Protein 9EGA (pdb70)

Radius of gyration: 39.31 Å; Cα contacts (8 Å, |Δi|>4): 3148; chains: 2; bounding box: 64×73×137 Å

Secondary structure (DSSP, 8-state):
----S-B--TTSSTT-EEETTS-EEEEEE-STTPEEEEEETTEEEEEE--TTSEEEEEE----SEEEEEEEEESSSEEEEEEEEEEEEEEEEESHHHH-BGGGGTTTTHHHHHH--EEEEEEEEPPP---SSS--SSPPS--EEEESTTTGGGSBHHHHHHHHHHHHHH-S-EEEEEEE-TT--TGGGS-GGGGTT-HHHHHHHHHHT-HHHHHHHHHHHHHHPPPPPPP--HHHHSSS-TTSTT----S-EEEEESEEGGGTTEET--EEEEEEEEEEE-GGGSSS-EEEEE--EESEEEEEETTEEEEEE-SSSS--EEEE-TTSS-SEEEEEEEEEEE-SS--EE-SSS-EEEEETTEEEE--EEEEEEEEEEPPP---S------GGGSTTHHHHHHTGGGTTS--SEEEEE--GGGGGGTTTHHHHHHHHHHHHHHHTT-TT--EEEEPP--BS-B-SS----HHHHHHHHHHHGGGSTTEEEE--TTS-BTTBSS-S--HHHHHHHHHHHHHHTS--TT---S--EEEEEEEETTEEEEEEE--TT-EEETTSS---SEEEE-TT---EE-EEEEETTEEEEE-TT-SS--EEEES-SSS-S---EEETTS-BPPPEES--/--S-B--TTSSTT-EEESSS-EEEEEE-STT-EEEEEETTEEEEEE--TTSEEEEEE----SEEEEEEEEESSSEEEEEEEEEEEEEEEEESHHHH-BGGGGTTTTHHHHHH--EEEEEEEEPPP---SSS--SSPPS--EEEESTTTGGGSBHHHHHHHHHHHHHH-S-EEEEEEE-TT--TGGGS-HHHHTT-HHHHHHHHHHH-HHHHHHHHHHHHHH------HHHHSSS-TTSTT----S-EEEEESEEGGGTTBTT--EEEEEEEEEEE-GGGSSS-EEEEE--EESEEEEEETTEEEEEE-SSSS--EEEE-TTSS-SEEEEEEEEEEESSS--EE-SSS-EEEEETTEEEE--EEEEEEEEEEPPP-------PPPGGGSTTHHHHHHTGGGTTS--SEEEEE--GGGGGGTTTHHHHHHHHHHHHHHHTT-TT--EEEE----BS-EESS----HHHHHHHHHHHGGGSTTEEEE--TTT-BTTBSS-S--HHHHHHHHHHHHHHTS--TT---S--EEEEEEEETTEEEEEEE--TT-EEETTSS---SEEEE-TT---EE-EEEE-SSEEEEE-TT-SS--EEEES-SSS-S---EEETT-PBPPPEES--

Sequence (1249 aa):
GSHMQIRLPHIICDSMILQRDVPLKIWGWASPGEQIVLQFNGKKWSTKTGADEKWLINLPAMKAGGPYTMEFSGKNKVVLKDILFGDVWLCTGQSNMVHQLKVHNITYAQDIASANYPQIRQFWVPTTTNLKGPSEDLPKSSWKPATKEGINDFSAVAYFFARKIYQEQKIPIGIINSSVGGTTIEAWTGEDGLKDLEEVRKIIERNKDSAAVNKINKLADASQSPPATSADKGMLEAIKWFDLQYQPKGWRKFYVPGYWEDQGMRDLDGVVWFRKEIEIPAAMVAVPAFIQMGRIVDADRFYINGTLIGSTGYQYPQRRYTVPAGILKPGKNILVIRVENSNGKGGFVPDKPYSLQANQQSIDLKGEWQYKVGEAYRPAFRGGPFRIQEQAQPTALYNAMIAPVVQYGIKGVLWYQGESNVGNALTYKKLLPALIQNWRAQFKRRDLPFYYVQLPNYGDMRYQPGESAWAMLREAALETLKVPNTGMAVTIDLGEWNDIHPDDKKDVGERLALIAKRLSYGEKNLVYSGPIYKSSTIEGNKIIVSFEHIGSGLKTRDGESSLSSQFEIAGADKKFVWAIAEIKGNQVIVHSPQITKPMYVRYAWADNPVNPNLYNIENLPASPFRTDRHMQIRLPHIICDSMILQRDVPLKIWGWASPGEQIVLQFNGKKWSTKTGADEKWLINLPAMKAGGPYTMEFSGKNNKVVLKDILFGDVWLCTGQSNMVHQLKVHNITYAQDIASANYPQIRQFWVPTTTNLKGPSEDLPKSSWKPATKEGINDFSAVAYFFARKIYQEQKIPIGIIINSSVGGTTIEAWTGEDGLKDLEEVRKIIERNKDSAAVNKINKLADASQATSADKGMLEAIKWFDLQYQPKGWRKFYYVPGYWEDQGMRDLDGVVWFRKEIEIPAAMVAVPAFIQMGRIVDADRRFYINGTLIGSTGYQYPQRRYTVPAGILKPGKNILVIRVENSNGKGGFVPDKPYSLQANQQSIDLKGEWQYKVGEAYRPAFRGGPFRIQEQAQPTALYNAMIAPVVQYGIKGVLWYQGESNVGNALTYKKLLPALLIQNWRAQFKRRDLPFYYVQLPNYGDMRYQPGESAWAMLREAALETLKVPNTGMAVTIDLGEWNDIHPDDKKDVGERLALIAKRLSYGEKNLVYSGPIYKSSTIEGNKIIVSFEHIGSGLKTRDGESLSSQFEIAGADKKFVWAIAEIKGNQVIVHSPQITKPMYVRYAWADNPVNPNLYNIENLPASPFRTDR

InterPro domains:
  IPR005181 Sialate O-acetylesterase domain [PF03629] (106-227)
  IPR005181 Sialate O-acetylesterase domain [PF03629] (406-532)
  IPR008979 Galactose-binding-like domain superfamily [SSF49785] (258-372)
  IPR036514 SGNH hydrolase superfamily [G3DSA:3.40.50.1110] (105-293)
  IPR036514 SGNH hydrolase superfamily [G3DSA:3.40.50.1110] (377-537)
  IPR039329 Sialate O-acetylesterase [PTHR22901] (7-643)

Organism: NCBI:txid1843235

Foldseek 3Di:
DAAAAWDFFQQPAAQHAFAADAWAKGKTFHHAQWWKWKDWDNDIWIDGQHNVRMDITIDDGHHWDDDIKIWIDTPHIDIYTNYTYFFEAEEEAADLQQAFVLLLCVVCVVVLQPFDFQLEWEWEFPFFWDLQFADQHTPHTDIGGRDNVCRRRHRLLQVLLLVLCCVVVVGRYYYYYQYYHLFDLQQQFHLVLCCPPPVQNVLSVQSNPVVSQVVLAVQQVVPPDDDDDAQFCLPPPPHHPLALPDDDDPKDKDWPPDFVCVVPDNPFAFKKKKKDKDADAPLQAQFKKKWWQFFWAAKKFKDKSSHGQDIDGGGARGDITIGGHPRDDGTIMMIMMIGGHHDDTTGGFPPGAGWMDGNNDIDGRGTIIIMDGRDTDDDDDDPDDHRDDRSHRGNTSNNHRPLNCLSGDHQAYEYEYCPNPLVVLLCLLSSVLSRVCRSCVSSVNNQHAYEYEQQEFEADDDDWDDAASSLSNSVSVLNSPVRPRYYYAYHPPQADHRHSNGSPSSVSSVLSSLVCCVRVVPPPLGQRAWWEWDDWDDDFQKIKTATPSQRVHKDFQVNDFAFQKWWEQPVPRIGTWGWDDDGRIIITGDPVHGHTDKMWGPRYSRYPGRGIGHPVRGGYRTDMPDD/DAAWAFFQQPAAQHAFEADAKAKGKTFHAAQWWKWKDWPNDIWIDTQHNVRMTMTIDDGHHWDDDIKIWIDTVDIDIYTNYTYHFEAEEEAADLQQAFVLLLCVVCVVVLQPFDFQLAWEWEFPFFWDLQFADQHTDHTDIGGSDNVCRRRHRLLQVLLLVVCCVPVVGRYYYYRQYYHLFDLQQQFHLVLCCPVPVQNVLSVQSSVVVSLVVLAVCLVPPFDDAQFCQVPPPQHPLALPDDDDPWDKDWPPDFVCVVPDPPFAFKKKKKDKDADAPLQAQFKKKWWQAFWAQKKFKDKNSHTFDIDGGGARGDITIGGHPRDDGTIMMIMMMGGHHDDTTGGFPPGAGWMDGNRDIDGPGTIIIMDGRDGDDDDDDPTVHRDDRSHGGNTSNNHRPLNCLSGDHQAYEYEYCPSPLVVLQCLLSSVLSRVCRSCVSSVNNQHAYEYEQQEFEADEDDWDDAASSLSNNVSVLNCVVRPRYYYAYHPPQADHRHSNGSPSSSSSVLSSLVCCVRVVPPPLGQNAWWRWDDWDDDFQKIKTATDSLRVHKDFQVNDFAFQKWWAAPVPRIGTWGWDGDTRIIITGHPVHRHTDKMWGPRYSRYPGRTIGHPVGGGYRTDMPDD

Structure (mmCIF, N/CA/C/O backbone):
data_9EGA
#
_entry.id   9EGA
#
_cell.length_a   56.134
_cell.length_b   125.135
_cell.length_c   108.688
_cell.angle_alpha   90.00
_cell.angle_beta   104.71
_cell.angle_gamma   90.00
#
_symmetry.space_group_name_H-M   'P 1 21 1'
#
loop_
_entity.id
_entity.type
_entity.pdbx_description
1 polymer 'Sialate O-acetylesterase'
2 non-polymer 'TRIETHYLENE GLYCOL'
3 non-polymer 'MAGNESIUM ION'
4 non-polymer 'phenylmethanesulfonic acid'
5 water water
#
loop_
_atom_site.group_PDB
_atom_site.id
_atom_site.type_symbol
_atom_site.label_atom_id
_atom_site.label_alt_id
_atom_site.label_comp_id
_atom_site.label_asym_id
_atom_site.label_entity_id
_atom_site.label_seq_id
_atom_site.pdbx_PDB_ins_code
_atom_site.Cartn_x
_atom_site.Cartn_y
_atom_site.Cartn_z
_atom_site.occupancy
_atom_site.B_iso_or_equiv
_atom_site.auth_seq_id
_atom_site.auth_comp_id
_atom_site.auth_asym_id
_atom_site.auth_atom_id
_atom_site.pdbx_PDB_model_num
ATOM 1 N N . GLY A 1 18 ? -7.970 -37.842 -11.303 1.00 55.82 20 GLY A N 1
ATOM 2 C CA . GLY A 1 18 ? -8.632 -36.751 -11.994 1.00 64.07 20 GLY A CA 1
ATOM 3 C C . GLY A 1 18 ? -8.576 -36.888 -13.501 1.00 37.96 20 GLY A C 1
ATOM 4 O O . GLY A 1 18 ? -8.384 -35.902 -14.218 1.00 30.76 20 GLY A O 1
ATOM 5 N N . SER A 1 19 ? -8.719 -38.121 -13.984 1.00 33.14 21 SER A N 1
ATOM 6 C CA . SER A 1 19 ? -8.787 -38.368 -15.417 1.00 29.59 21 SER A CA 1
ATOM 7 C C . SER A 1 19 ? -10.194 -38.069 -15.904 1.00 27.13 21 SER A C 1
ATOM 8 O O . SER A 1 19 ? -11.169 -38.636 -15.404 1.00 26.93 21 SER A O 1
ATOM 11 N N . HIS A 1 20 ? -10.295 -37.179 -16.877 1.00 22.00 22 HIS A N 1
ATOM 12 C CA . HIS A 1 20 ? -11.572 -36.838 -17.469 1.00 18.69 22 HIS A CA 1
ATOM 13 C C . HIS A 1 20 ? -11.869 -37.807 -18.600 1.00 18.83 22 HIS A C 1
ATOM 14 O O . HIS A 1 20 ? -11.052 -37.986 -19.506 1.00 20.73 22 HIS A O 1
ATOM 21 N N . MET A 1 21 ? -13.026 -38.453 -18.518 1.00 20.02 23 MET A N 1
ATOM 22 C CA . MET A 1 21 ? -13.466 -39.413 -19.511 1.00 22.18 23 MET A CA 1
ATOM 23 C C . MET A 1 21 ? -14.555 -38.853 -20.407 1.00 20.17 23 MET A C 1
ATOM 24 O O . MET A 1 21 ? -14.967 -39.532 -21.352 1.00 20.60 23 MET A O 1
ATOM 29 N N . GLN A 1 22 ? -15.030 -37.646 -20.129 1.00 17.89 24 GLN A N 1
ATOM 30 C CA . GLN A 1 22 ? -16.122 -37.011 -20.853 1.00 17.46 24 GLN A CA 1
ATOM 31 C C . GLN A 1 22 ? -16.115 -35.535 -20.470 1.00 16.14 24 GLN A C 1
ATOM 32 O O . GLN A 1 22 ? -15.327 -35.101 -19.625 1.00 16.49 24 GLN A O 1
ATOM 38 N N . ILE A 1 23 ? -17.020 -34.769 -21.084 1.00 17.31 25 ILE A N 1
ATOM 39 C CA . ILE A 1 23 ? -17.110 -33.339 -20.808 1.00 18.67 25 ILE A CA 1
ATOM 40 C C . ILE A 1 23 ? -17.395 -33.101 -19.332 1.00 17.70 25 ILE A C 1
ATOM 41 O O . ILE A 1 23 ? -18.278 -33.732 -18.738 1.00 18.07 25 ILE A O 1
ATOM 46 N N . ARG A 1 24 ? -16.646 -32.175 -18.739 1.00 15.83 26 ARG A N 1
ATOM 47 C CA . ARG A 1 24 ? -16.904 -31.646 -17.409 1.00 15.96 26 ARG A CA 1
ATOM 48 C C . ARG A 1 24 ? -16.872 -30.133 -17.528 1.00 15.67 26 ARG A C 1
ATOM 49 O O . ARG A 1 24 ? -15.952 -29.579 -18.135 1.00 15.44 26 ARG A O 1
ATOM 57 N N . LEU A 1 25 ? -17.887 -29.470 -16.981 1.00 16.78 27 LEU A N 1
ATOM 58 C CA . LEU A 1 25 ? -17.879 -28.013 -16.974 1.00 16.55 27 LEU A CA 1
ATOM 59 C C . LEU A 1 25 ? -17.459 -27.487 -15.605 1.00 15.21 27 LEU A C 1
ATOM 60 O O . LEU A 1 25 ? -17.702 -28.133 -14.581 1.00 16.05 27 LEU A O 1
ATOM 65 N N . PRO A 1 26 ? -16.826 -26.314 -15.557 1.00 14.69 28 PRO A N 1
ATOM 66 C CA . PRO A 1 26 ? -16.552 -25.682 -14.264 1.00 15.52 28 PRO A CA 1
ATOM 67 C C . PRO A 1 26 ? -17.858 -25.442 -13.528 1.00 15.99 28 PRO A C 1
ATOM 68 O O . PRO A 1 26 ? -18.908 -25.227 -14.138 1.00 15.74 28 PRO A O 1
ATOM 72 N N . HIS A 1 27 ? -17.780 -25.468 -12.196 1.00 14.42 29 HIS A N 1
ATOM 73 C CA . HIS A 1 27 ? -18.993 -25.369 -11.392 1.00 14.60 29 HIS A CA 1
ATOM 74 C C . HIS A 1 27 ? -19.691 -24.029 -11.559 1.00 14.73 29 HIS A C 1
ATOM 75 O O . HIS A 1 27 ? -20.909 -23.945 -11.386 1.00 16.52 29 HIS A O 1
ATOM 82 N N . ILE A 1 28 ? -18.956 -22.976 -11.908 1.00 12.64 30 ILE A N 1
ATOM 83 C CA . ILE A 1 28 ? -19.618 -21.695 -12.107 1.00 14.27 30 ILE A CA 1
ATOM 84 C C . ILE A 1 28 ? -20.381 -21.628 -13.426 1.00 16.27 30 ILE A C 1
ATOM 85 O O . ILE A 1 28 ? -21.305 -20.818 -13.556 1.00 15.05 30 ILE A O 1
ATOM 90 N N . ILE A 1 29 ? -20.034 -22.462 -14.403 1.00 14.67 31 ILE A N 1
ATOM 91 C CA . ILE A 1 29 ? -20.745 -22.516 -15.678 1.00 14.07 31 ILE A CA 1
ATOM 92 C C . ILE A 1 29 ? -21.821 -23.589 -15.540 1.00 14.33 31 ILE A C 1
ATOM 93 O O . ILE A 1 29 ? -21.556 -24.780 -15.726 1.00 17.12 31 ILE A O 1
ATOM 98 N N . CYS A 1 30 ? -23.041 -23.162 -15.204 1.00 13.61 32 CYS A N 1
ATOM 99 C CA . CYS A 1 30 ? -24.141 -24.076 -14.922 1.00 13.53 32 CYS A CA 1
ATOM 100 C C . CYS A 1 30 ? -25.467 -23.374 -15.204 1.00 14.58 32 CYS A C 1
ATOM 101 O O . CYS A 1 30 ? -25.503 -22.239 -15.682 1.00 15.78 32 CYS A O 1
ATOM 104 N N . ASP A 1 31 ? -26.565 -24.072 -14.919 1.00 14.43 33 ASP A N 1
ATOM 105 C CA . ASP A 1 31 ? -27.892 -23.515 -15.146 1.00 16.11 33 ASP A CA 1
ATOM 106 C C . ASP A 1 31 ? -28.026 -22.158 -14.479 1.00 13.71 33 ASP A C 1
ATOM 107 O O . ASP A 1 31 ? -27.508 -21.929 -13.387 1.00 14.50 33 ASP A O 1
ATOM 112 N N . SER A 1 32 ? -28.736 -21.259 -15.146 1.00 14.90 34 SER A N 1
ATOM 113 C CA . SER A 1 32 ? -29.137 -19.968 -14.604 1.00 13.95 34 SER A CA 1
ATOM 114 C C . SER A 1 32 ? -27.989 -18.985 -14.428 1.00 12.23 34 SER A C 1
ATOM 115 O O . SER A 1 32 ? -28.197 -17.931 -13.826 1.00 13.81 34 SER A O 1
ATOM 118 N N . MET A 1 33 ? -26.794 -19.273 -14.945 1.00 12.39 35 MET A N 1
ATOM 119 C CA . MET A 1 33 ? -25.685 -18.358 -14.723 1.00 11.70 35 MET A CA 1
ATOM 120 C C . MET A 1 33 ? -26.000 -17.010 -15.356 1.00 12.30 35 MET A C 1
ATOM 121 O O . MET A 1 33 ? -26.731 -16.917 -16.347 1.00 13.31 35 MET A O 1
ATOM 126 N N . ILE A 1 34 ? -25.418 -15.963 -14.790 1.00 11.37 36 ILE A N 1
ATOM 127 C CA . ILE A 1 34 ? -25.312 -14.671 -15.449 1.00 12.77 36 ILE A CA 1
ATOM 128 C C . ILE A 1 34 ? -23.880 -14.530 -15.946 1.00 12.02 36 ILE A C 1
ATOM 129 O O . ILE A 1 34 ? -22.934 -14.538 -15.150 1.00 13.06 36 ILE A O 1
ATOM 134 N N . LEU A 1 35 ? -23.714 -14.457 -17.259 1.00 11.76 37 LEU A N 1
ATOM 135 C CA . LEU A 1 35 ? -22.416 -14.212 -17.862 1.00 11.39 37 LEU A CA 1
ATOM 136 C C . LEU A 1 35 ? -22.248 -12.719 -18.100 1.00 11.84 37 LEU A C 1
ATOM 137 O O . LEU A 1 35 ? -23.225 -11.986 -18.258 1.00 12.89 37 LEU A O 1
ATOM 142 N N . GLN A 1 36 ? -20.996 -12.275 -18.130 1.00 11.91 38 GLN A N 1
ATOM 143 C CA . GLN A 1 36 ? -20.710 -10.854 -18.283 1.00 12.65 38 GLN A CA 1
ATOM 144 C C . GLN A 1 36 ? -21.039 -10.389 -19.697 1.00 13.59 38 GLN A C 1
ATOM 145 O O . GLN A 1 36 ? -20.591 -10.982 -20.681 1.00 14.38 38 GLN A O 1
ATOM 151 N N . ARG A 1 37 ? -21.823 -9.324 -19.791 1.00 12.96 39 ARG A N 1
ATOM 152 C CA . ARG A 1 37 ? -22.177 -8.745 -21.070 1.00 14.36 39 ARG A CA 1
ATOM 153 C C . ARG A 1 37 ? -21.032 -7.888 -21.600 1.00 15.12 39 ARG A C 1
ATOM 154 O O . ARG A 1 37 ? -20.165 -7.433 -20.855 1.00 15.47 39 ARG A O 1
ATOM 162 N N . ASP A 1 38 ? -21.037 -7.682 -22.915 1.00 15.71 40 ASP A N 1
ATOM 163 C CA . ASP A 1 38 ? -20.222 -6.675 -23.589 1.00 17.62 40 ASP A CA 1
ATOM 164 C C . ASP A 1 38 ? -18.725 -6.948 -23.529 1.00 18.13 40 ASP A C 1
ATOM 165 O O . ASP A 1 38 ? -17.923 -6.019 -23.638 1.00 20.19 40 ASP A O 1
ATOM 170 N N . VAL A 1 39 ? -18.321 -8.204 -23.364 1.00 17.63 41 VAL A N 1
ATOM 171 C CA . VAL A 1 39 ? -16.907 -8.577 -23.421 1.00 18.57 41 VAL A CA 1
ATOM 172 C C . VAL A 1 39 ? -16.777 -9.901 -24.146 1.00 19.02 41 VAL A C 1
ATOM 173 O O . VAL A 1 39 ? -17.694 -10.732 -24.132 1.00 17.22 41 VAL A O 1
ATOM 177 N N . PRO A 1 40 ? -15.644 -10.120 -24.813 1.00 19.53 42 PRO A N 1
ATOM 178 C CA . PRO A 1 40 ? -15.343 -11.464 -25.318 1.00 18.17 42 PRO A CA 1
ATOM 179 C C . PRO A 1 40 ? -15.428 -12.456 -24.172 1.00 19.44 42 PRO A C 1
ATOM 180 O O . PRO A 1 40 ? -14.941 -12.202 -23.070 1.00 18.55 42 PRO A O 1
ATOM 184 N N . LEU A 1 41 ? -16.076 -13.581 -24.420 1.00 17.56 43 LEU A N 1
ATOM 185 C CA . LEU A 1 41 ? -16.326 -14.558 -23.375 1.00 19.53 43 LEU A CA 1
ATOM 186 C C . LEU A 1 41 ? -15.522 -15.827 -23.612 1.00 20.41 43 LEU A C 1
ATOM 187 O O . LEU A 1 41 ? -15.299 -16.234 -24.755 1.00 20.34 43 LEU A O 1
ATOM 192 N N . LYS A 1 42 ? -15.079 -16.435 -22.521 1.00 18.28 44 LYS A N 1
ATOM 193 C CA . LYS A 1 42 ? -14.444 -17.739 -22.546 1.00 17.96 44 LYS A CA 1
ATOM 194 C C . LYS A 1 42 ? -15.393 -18.739 -21.912 1.00 16.08 44 LYS A C 1
ATOM 195 O O . LYS A 1 42 ? -15.921 -18.491 -20.826 1.00 16.52 44 LYS A O 1
ATOM 201 N N . ILE A 1 43 ? -15.619 -19.852 -22.601 1.00 14.11 45 ILE A N 1
ATOM 202 C CA . ILE A 1 43 ? -16.327 -21.006 -22.068 1.00 14.75 45 ILE A CA 1
ATOM 203 C C . ILE A 1 43 ? -15.304 -22.131 -22.087 1.00 14.30 45 ILE A C 1
ATOM 204 O O . ILE A 1 43 ? -14.853 -22.546 -23.161 1.00 16.43 45 ILE A O 1
ATOM 209 N N . TRP A 1 44 ? -14.897 -22.594 -20.910 1.00 15.60 46 TRP A N 1
ATOM 210 C CA . TRP A 1 44 ? -13.806 -23.553 -20.797 1.00 15.98 46 TRP A CA 1
ATOM 211 C C . TRP A 1 44 ? -14.270 -24.742 -19.974 1.00 13.82 46 TRP A C 1
ATOM 212 O O . TRP A 1 44 ? -15.284 -24.682 -19.283 1.00 13.94 46 TRP A O 1
ATOM 223 N N . GLY A 1 45 ? -13.518 -25.828 -20.062 1.00 13.62 47 GLY A N 1
ATOM 224 C CA . GLY A 1 45 ? -13.856 -27.018 -19.314 1.00 13.73 47 GLY A CA 1
ATOM 225 C C . GLY A 1 45 ? -12.817 -28.092 -19.524 1.00 13.05 47 GLY A C 1
ATOM 226 O O . GLY A 1 45 ? -11.705 -27.822 -19.976 1.00 13.74 47 GLY A O 1
ATOM 227 N N . TRP A 1 46 ? -13.203 -29.321 -19.194 1.00 13.66 48 TRP A N 1
ATOM 228 C CA . TRP A 1 46 ? -12.343 -30.483 -19.333 1.00 15.07 48 TRP A CA 1
ATOM 229 C C . TRP A 1 46 ? -13.081 -31.582 -20.086 1.00 14.47 48 TRP A C 1
ATOM 230 O O . TRP A 1 46 ? -14.308 -31.572 -20.200 1.00 14.18 48 TRP A O 1
ATOM 241 N N . ALA A 1 47 ? -12.311 -32.532 -20.602 1.00 14.86 49 ALA A N 1
ATOM 242 C CA . ALA A 1 47 ? -12.852 -33.704 -21.284 1.00 13.82 49 ALA A CA 1
ATOM 243 C C . ALA A 1 47 ? -11.697 -34.668 -21.515 1.00 15.13 49 ALA A C 1
ATOM 244 O O . ALA A 1 47 ? -10.552 -34.389 -21.151 1.00 14.91 49 ALA A O 1
ATOM 246 N N . SER A 1 48 ? -12.004 -35.811 -22.120 1.00 15.94 50 SER A N 1
ATOM 247 C CA . SER A 1 48 ? -10.961 -36.779 -22.409 1.00 15.79 50 SER A CA 1
ATOM 248 C C . SER A 1 48 ? -10.062 -36.235 -23.515 1.00 16.59 50 SER A C 1
ATOM 249 O O . SER A 1 48 ? -10.487 -35.390 -24.302 1.00 16.56 50 SER A O 1
ATOM 252 N N . PRO A 1 49 ? -8.804 -36.672 -23.571 1.00 16.45 51 PRO A N 1
ATOM 253 C CA . PRO A 1 49 ? -7.886 -36.130 -24.582 1.00 17.71 51 PRO A CA 1
ATOM 254 C C . PRO A 1 49 ? -8.436 -36.311 -25.992 1.00 17.56 51 PRO A C 1
ATOM 255 O O . PRO A 1 49 ? -8.936 -37.377 -26.353 1.00 16.88 51 PRO A O 1
ATOM 259 N N . GLY A 1 50 ? -8.357 -35.247 -26.783 1.00 17.44 52 GLY A N 1
ATOM 260 C CA . GLY A 1 50 ? -8.852 -35.264 -28.140 1.00 17.49 52 GLY A CA 1
ATOM 261 C C . GLY A 1 50 ? -10.353 -35.259 -28.286 1.00 17.20 52 GLY A C 1
ATOM 262 O O . GLY A 1 50 ? -10.841 -35.342 -29.413 1.00 18.10 52 GLY A O 1
ATOM 263 N N . GLU A 1 51 ? -11.109 -35.171 -27.197 1.00 17.04 53 GLU A N 1
ATOM 264 C CA . GLU A 1 51 ? -12.560 -35.223 -27.304 1.00 15.32 53 GLU A CA 1
ATOM 265 C C . GLU A 1 51 ? -13.074 -34.006 -28.062 1.00 14.82 53 GLU A C 1
ATOM 266 O O . GLU A 1 51 ? -12.690 -32.869 -27.773 1.00 14.55 53 GLU A O 1
ATOM 272 N N . GLN A 1 52 ? -13.936 -34.255 -29.044 1.00 17.03 54 GLN A N 1
ATOM 273 C CA . GLN A 1 52 ? -14.497 -33.210 -29.892 1.00 16.95 54 GLN A CA 1
ATOM 274 C C . GLN A 1 52 ? -15.732 -32.624 -29.220 1.00 16.41 54 GLN A C 1
ATOM 275 O O . GLN A 1 52 ? -16.717 -33.334 -28.997 1.00 18.05 54 GLN A O 1
ATOM 281 N N . ILE A 1 53 ? -15.673 -31.330 -28.912 1.00 16.18 55 ILE A N 1
ATOM 282 C CA . ILE A 1 53 ? -16.744 -30.608 -28.234 1.00 16.62 55 ILE A CA 1
ATOM 283 C C . ILE A 1 53 ? -17.500 -29.799 -29.275 1.00 17.33 55 ILE A C 1
ATOM 284 O O . ILE A 1 53 ? -16.890 -29.082 -30.074 1.00 17.50 55 ILE A O 1
ATOM 289 N N . VAL A 1 54 ? -18.823 -29.902 -29.264 1.00 15.78 56 VAL A N 1
ATOM 290 C CA . VAL A 1 54 ? -19.685 -29.031 -30.051 1.00 17.54 56 VAL A CA 1
ATOM 291 C C . VAL A 1 54 ? -20.618 -28.307 -29.098 1.00 18.03 56 VAL A C 1
ATOM 292 O O . VAL A 1 54 ? -21.277 -28.940 -28.267 1.00 16.19 56 VAL A O 1
ATOM 296 N N . LEU A 1 55 ? -20.671 -26.988 -29.221 1.00 16.36 57 LEU A N 1
ATOM 297 C CA . LEU A 1 55 ? -21.566 -26.147 -28.439 1.00 17.52 57 LEU A CA 1
ATOM 298 C C . LEU A 1 55 ? -22.615 -25.555 -29.370 1.00 19.10 57 LEU A C 1
ATOM 299 O O . LEU A 1 55 ? -22.274 -24.899 -30.357 1.00 19.18 57 LEU A O 1
ATOM 304 N N . GLN A 1 56 ? -23.882 -25.792 -29.062 1.00 18.18 58 GLN A N 1
ATOM 305 C CA . GLN A 1 56 ? -24.990 -25.165 -29.767 1.00 21.61 58 GLN A CA 1
ATOM 306 C C . GLN A 1 56 ? -25.427 -23.974 -28.923 1.00 17.81 58 GLN A C 1
ATOM 307 O O . GLN A 1 56 ? -25.847 -24.148 -27.778 1.00 17.19 58 GLN A O 1
ATOM 313 N N . PHE A 1 57 ? -25.308 -22.768 -29.479 1.00 17.25 59 PHE A N 1
ATOM 314 C CA . PHE A 1 57 ? -25.619 -21.559 -28.727 1.00 18.44 59 PHE A CA 1
ATOM 315 C C . PHE A 1 57 ? -25.911 -20.413 -29.690 1.00 18.09 59 PHE A C 1
ATOM 316 O O . PHE A 1 57 ? -25.173 -20.208 -30.656 1.00 18.06 59 PHE A O 1
ATOM 324 N N . ASN A 1 58 ? -26.992 -19.678 -29.425 1.00 17.48 60 ASN A N 1
ATOM 325 C CA . ASN A 1 58 ? -27.316 -18.443 -30.147 1.00 18.39 60 ASN A CA 1
ATOM 326 C C . ASN A 1 58 ? -27.454 -18.677 -31.651 1.00 21.81 60 ASN A C 1
ATOM 327 O O . ASN A 1 58 ? -26.970 -17.892 -32.467 1.00 21.91 60 ASN A O 1
ATOM 332 N N . GLY A 1 59 ? -28.119 -19.769 -32.019 1.00 25.29 61 GLY A N 1
ATOM 333 C CA . GLY A 1 59 ? -28.364 -20.065 -33.417 1.00 23.99 61 GLY A CA 1
ATOM 334 C C . GLY A 1 59 ? -27.155 -20.519 -34.194 1.00 23.91 61 GLY A C 1
ATOM 335 O O . GLY A 1 59 ? -27.186 -20.513 -35.425 1.00 23.33 61 GLY A O 1
ATOM 336 N N . LYS A 1 60 ? -26.090 -20.930 -33.513 1.00 22.04 62 LYS A N 1
ATOM 337 C CA . LYS A 1 60 ? -24.850 -21.276 -34.185 1.00 23.75 62 LYS A CA 1
ATOM 338 C C . LYS A 1 60 ? -24.214 -22.464 -33.467 1.00 22.91 62 LYS A C 1
ATOM 339 O O . LYS A 1 60 ? -24.547 -22.771 -32.322 1.00 22.56 62 LYS A O 1
ATOM 345 N N . LYS A 1 61 ? -23.317 -23.158 -34.165 1.00 25.52 63 LYS A N 1
ATOM 346 C CA . LYS A 1 61 ? -22.541 -24.248 -33.594 1.00 25.08 63 LYS A CA 1
ATOM 347 C C . LYS A 1 61 ? -21.074 -23.845 -33.497 1.00 25.86 63 LYS A C 1
ATOM 348 O O . LYS A 1 61 ? -20.526 -23.237 -34.421 1.00 25.44 63 LYS A O 1
ATOM 354 N N . TRP A 1 62 ? -20.449 -24.187 -32.370 1.00 21.22 64 TRP A N 1
ATOM 355 C CA . TRP A 1 62 ? -19.058 -23.860 -32.079 1.00 20.42 64 TRP A CA 1
ATOM 356 C C . TRP A 1 62 ? -18.337 -25.138 -31.681 1.00 19.21 64 TRP A C 1
ATOM 357 O O . TRP A 1 62 ? -18.829 -25.891 -30.837 1.00 22.60 64 TRP A O 1
ATOM 368 N N . SER A 1 63 ? -17.162 -25.364 -32.265 1.00 21.27 65 SER A N 1
ATOM 369 C CA . SER A 1 63 ? -16.435 -26.617 -32.115 1.00 21.37 65 SER A CA 1
ATOM 370 C C . SER A 1 63 ? -15.012 -26.356 -31.652 1.00 22.65 65 SER A C 1
ATOM 371 O O . SER A 1 63 ? -14.391 -25.362 -32.029 1.00 22.39 65 SER A O 1
ATOM 374 N N . THR A 1 64 ? -14.495 -27.280 -30.848 1.00 20.29 66 THR A N 1
ATOM 375 C CA . THR A 1 64 ? -13.086 -27.288 -30.493 1.00 16.86 66 THR A CA 1
ATOM 376 C C . THR A 1 64 ? -12.697 -28.710 -30.116 1.00 16.74 66 THR A C 1
ATOM 377 O O . THR A 1 64 ? -13.555 -29.549 -29.839 1.00 17.97 66 THR A O 1
ATOM 381 N N . LYS A 1 65 ? -11.395 -28.981 -30.127 1.00 17.11 67 LYS A N 1
ATOM 382 C CA . LYS A 1 65 ? -10.861 -30.288 -29.770 1.00 18.12 67 LYS A CA 1
ATOM 383 C C . LYS A 1 65 ? -10.116 -30.193 -28.445 1.00 17.83 67 LYS A C 1
ATOM 384 O O . LYS A 1 65 ? -9.251 -29.332 -28.275 1.00 18.65 67 LYS A O 1
ATOM 390 N N . THR A 1 66 ? -10.450 -31.082 -27.516 1.00 15.46 68 THR A N 1
ATOM 391 C CA . THR A 1 66 ? -9.803 -31.092 -26.215 1.00 13.16 68 THR A CA 1
ATOM 392 C C . THR A 1 66 ? -8.339 -31.470 -26.370 1.00 15.15 68 THR A C 1
ATOM 393 O O . THR A 1 66 ? -8.001 -32.414 -27.083 1.00 16.65 68 THR A O 1
ATOM 397 N N . GLY A 1 67 ? -7.464 -30.730 -25.698 1.00 14.99 69 GLY A N 1
ATOM 398 C CA . GLY A 1 67 ? -6.045 -30.992 -25.792 1.00 17.00 69 GLY A CA 1
ATOM 399 C C . GLY A 1 67 ? -5.620 -32.235 -25.033 1.00 17.11 69 GLY A C 1
ATOM 400 O O . GLY A 1 67 ? -6.399 -32.894 -24.346 1.00 16.71 69 GLY A O 1
ATOM 401 N N . ALA A 1 68 ? -4.333 -32.565 -25.176 1.00 17.49 70 ALA A N 1
ATOM 402 C CA . ALA A 1 68 ? -3.757 -33.665 -24.412 1.00 16.42 70 ALA A CA 1
ATOM 403 C C . ALA A 1 68 ? -3.742 -33.376 -22.922 1.00 18.23 70 ALA A C 1
ATOM 404 O O . ALA A 1 68 ? -3.613 -34.307 -22.122 1.00 18.39 70 ALA A O 1
ATOM 406 N N . ASP A 1 69 ? -3.857 -32.106 -22.534 1.00 17.47 71 ASP A N 1
ATOM 407 C CA . ASP A 1 69 ? -3.981 -31.726 -21.138 1.00 16.21 71 ASP A CA 1
ATOM 408 C C . ASP A 1 69 ? -5.391 -31.910 -20.597 1.00 15.92 71 ASP A C 1
ATOM 409 O O . ASP A 1 69 ? -5.637 -31.562 -19.439 1.00 18.18 71 ASP A O 1
ATOM 414 N N . GLU A 1 70 ? -6.310 -32.443 -21.402 1.00 15.69 72 GLU A N 1
ATOM 415 C CA . GLU A 1 70 ? -7.700 -32.674 -21.021 1.00 15.19 72 GLU A CA 1
ATOM 416 C C . GLU A 1 70 ? -8.484 -31.385 -20.818 1.00 14.61 72 GLU A C 1
ATOM 417 O O . GLU A 1 70 ? -9.508 -31.387 -20.144 1.00 15.39 72 GLU A O 1
ATOM 423 N N . LYS A 1 71 ? -8.035 -30.286 -21.406 1.00 14.90 73 LYS A N 1
ATOM 424 C CA . LYS A 1 71 ? -8.713 -29.005 -21.304 1.00 15.79 73 LYS A CA 1
ATOM 425 C C . LYS A 1 71 ? -9.197 -28.563 -22.677 1.00 15.11 73 LYS A C 1
ATOM 426 O O . LYS A 1 71 ? -8.560 -28.841 -23.696 1.00 15.79 73 LYS A O 1
ATOM 432 N N . TRP A 1 72 ? -10.319 -27.848 -22.693 1.00 14.56 74 TRP A N 1
ATOM 433 C CA . TRP A 1 72 ? -10.833 -27.244 -23.911 1.00 15.13 74 TRP A CA 1
ATOM 434 C C . TRP A 1 72 ? -11.312 -25.825 -23.620 1.00 13.43 74 TRP A C 1
ATOM 435 O O . TRP A 1 72 ? -11.593 -25.461 -22.478 1.00 14.45 74 TRP A O 1
ATOM 446 N N . LEU A 1 73 ? -11.408 -25.025 -24.678 1.00 15.09 75 LEU A N 1
ATOM 447 C CA . LEU A 1 73 ? -11.812 -23.632 -24.562 1.00 16.63 75 LEU A CA 1
ATOM 448 C C . LEU A 1 73 ? -12.542 -23.212 -25.830 1.00 16.94 75 LEU A C 1
ATOM 449 O O . LEU A 1 73 ? -12.074 -23.486 -26.939 1.00 16.49 75 LEU A O 1
ATOM 454 N N . ILE A 1 74 ? -13.690 -22.557 -25.658 1.00 17.41 76 ILE A N 1
ATOM 455 C CA . ILE A 1 74 ? -14.451 -21.954 -26.749 1.00 18.52 76 ILE A CA 1
ATOM 456 C C . ILE A 1 74 ? -14.540 -20.454 -26.495 1.00 15.72 76 ILE A C 1
ATOM 457 O O . ILE A 1 74 ? -14.942 -20.028 -25.408 1.00 16.21 76 ILE A O 1
ATOM 462 N N . ASN A 1 75 ? -14.155 -19.658 -27.489 1.00 16.13 77 ASN A N 1
ATOM 463 C CA . ASN A 1 75 ? -14.206 -18.203 -27.400 1.00 17.93 77 ASN A CA 1
ATOM 464 C C . ASN A 1 75 ? -15.478 -17.715 -28.081 1.00 20.43 77 ASN A C 1
ATOM 465 O O . ASN A 1 75 ? -15.711 -18.021 -29.254 1.00 19.89 77 ASN A O 1
ATOM 470 N N . LEU A 1 76 ? -16.298 -16.965 -27.346 1.00 17.27 78 LEU A N 1
ATOM 471 C CA . LEU A 1 76 ? -17.539 -16.457 -27.900 1.00 18.90 78 LEU A CA 1
ATOM 472 C C . LEU A 1 76 ? -17.500 -14.936 -27.985 1.00 18.36 78 LEU A C 1
ATOM 473 O O . LEU A 1 76 ? -16.895 -14.277 -27.136 1.00 17.54 78 LEU A O 1
ATOM 478 N N . PRO A 1 77 ? -18.128 -14.352 -28.999 1.00 20.74 79 PRO A N 1
ATOM 479 C CA . PRO A 1 77 ? -18.137 -12.892 -29.118 1.00 20.50 79 PRO A CA 1
ATOM 480 C C . PRO A 1 77 ? -19.011 -12.249 -28.051 1.00 17.44 79 PRO A C 1
ATOM 481 O O . PRO A 1 77 ? -19.882 -12.883 -27.451 1.00 18.27 79 PRO A O 1
ATOM 485 N N . ALA A 1 78 ? -18.755 -10.961 -27.826 1.00 16.59 80 ALA A N 1
ATOM 486 C CA . ALA A 1 78 ? -19.455 -10.203 -26.795 1.00 17.91 80 ALA A CA 1
ATOM 487 C C . ALA A 1 78 ? -20.960 -10.219 -27.021 1.00 17.89 80 ALA A C 1
ATOM 488 O O . ALA A 1 78 ? -21.439 -10.212 -28.157 1.00 18.34 80 ALA A O 1
ATOM 490 N N . MET A 1 79 ? -21.707 -10.234 -25.927 1.00 16.69 81 MET A N 1
ATOM 491 C CA . MET A 1 79 ? -23.155 -10.312 -25.958 1.00 16.88 81 MET A CA 1
ATOM 492 C C . MET A 1 79 ? -23.697 -9.107 -25.206 1.00 18.21 81 MET A C 1
ATOM 493 O O . MET A 1 79 ? -23.144 -8.714 -24.174 1.00 17.57 81 MET A O 1
ATOM 498 N N . LYS A 1 80 ? -24.769 -8.514 -25.716 1.00 20.26 82 LYS A N 1
ATOM 499 C CA . LYS A 1 80 ? -25.416 -7.459 -24.952 1.00 21.05 82 LYS A CA 1
ATOM 500 C C . LYS A 1 80 ? -26.292 -8.048 -23.847 1.00 18.34 82 LYS A C 1
ATOM 501 O O . LYS A 1 80 ? -26.656 -9.225 -23.867 1.00 18.09 82 LYS A O 1
ATOM 507 N N . ALA A 1 81 ? -26.622 -7.205 -22.869 1.00 16.47 83 ALA A N 1
ATOM 508 C CA . ALA A 1 81 ? -27.453 -7.639 -21.752 1.00 16.21 83 ALA A CA 1
ATOM 509 C C . ALA A 1 81 ? -28.769 -8.216 -22.253 1.00 16.82 83 ALA A C 1
ATOM 510 O O . ALA A 1 81 ? -29.389 -7.680 -23.174 1.00 16.81 83 ALA A O 1
ATOM 512 N N . GLY A 1 82 ? -29.189 -9.317 -21.651 1.00 17.35 84 GLY A N 1
ATOM 513 C CA . GLY A 1 82 ? -30.455 -9.920 -22.008 1.00 18.28 84 GLY A CA 1
ATOM 514 C C . GLY A 1 82 ? -30.442 -11.416 -21.769 1.00 18.54 84 GLY A C 1
ATOM 515 O O . GLY A 1 82 ? -29.699 -11.920 -20.942 1.00 18.06 84 GLY A O 1
ATOM 516 N N . GLY A 1 83 ? -31.299 -12.107 -22.512 1.00 16.12 85 GLY A N 1
ATOM 517 C CA . GLY A 1 83 ? -31.551 -13.508 -22.294 1.00 14.82 85 GLY A CA 1
ATOM 518 C C . GLY A 1 83 ? -33.038 -13.771 -22.193 1.00 19.28 85 GLY A C 1
ATOM 519 O O . GLY A 1 83 ? -33.856 -12.860 -22.350 1.00 18.94 85 GLY A O 1
ATOM 520 N N . PRO A 1 84 ? -33.428 -15.019 -21.903 1.00 16.43 86 PRO A N 1
ATOM 521 C CA . PRO A 1 84 ? -32.598 -16.194 -21.611 1.00 16.33 86 PRO A CA 1
ATOM 522 C C . PRO A 1 84 ? -32.079 -16.956 -22.830 1.00 16.86 86 PRO A C 1
ATOM 523 O O . PRO A 1 84 ? -32.690 -16.968 -23.894 1.00 17.55 86 PRO A O 1
ATOM 527 N N . TYR A 1 85 ? -30.935 -17.614 -22.665 1.00 15.97 87 TYR A N 1
ATOM 528 C CA . TYR A 1 85 ? -30.326 -18.457 -23.678 1.00 14.72 87 TYR A CA 1
ATOM 529 C C . TYR A 1 85 ? -30.121 -19.859 -23.119 1.00 14.44 87 TYR A C 1
ATOM 530 O O . TYR A 1 85 ? -30.121 -20.076 -21.906 1.00 15.27 87 TYR A O 1
ATOM 539 N N . THR A 1 86 ? -29.940 -20.815 -24.019 1.00 17.08 88 THR A N 1
ATOM 540 C CA . THR A 1 86 ? -29.502 -22.149 -23.653 1.00 16.98 88 THR A CA 1
ATOM 541 C C . THR A 1 86 ? -28.149 -22.403 -24.295 1.00 16.67 88 THR A C 1
ATOM 542 O O . THR A 1 86 ? -27.779 -21.752 -25.273 1.00 17.18 88 THR A O 1
ATOM 546 N N . MET A 1 87 ? -27.395 -23.334 -23.713 1.00 15.95 89 MET A N 1
ATOM 547 C CA . MET A 1 87 ? -26.223 -23.895 -24.368 1.00 17.02 89 MET A CA 1
ATOM 548 C C . MET A 1 87 ? -26.299 -25.409 -24.287 1.00 19.12 89 MET A C 1
ATOM 549 O O . MET A 1 87 ? -26.511 -25.961 -23.205 1.00 18.59 89 MET A O 1
ATOM 554 N N . GLU A 1 88 ? -26.127 -26.074 -25.425 1.00 17.61 90 GLU A N 1
ATOM 555 C CA . GLU A 1 88 ? -26.026 -27.528 -25.473 1.00 19.89 90 GLU A CA 1
ATOM 556 C C . GLU A 1 88 ? -24.612 -27.917 -25.867 1.00 18.28 90 GLU A C 1
ATOM 557 O O . GLU A 1 88 ? -24.162 -27.591 -26.970 1.00 19.17 90 GLU A O 1
ATOM 563 N N . PHE A 1 89 ? -23.926 -28.617 -24.971 1.00 18.24 91 PHE A N 1
ATOM 564 C CA . PHE A 1 89 ? -22.601 -29.156 -25.227 1.00 17.35 91 PHE A CA 1
ATOM 565 C C . PHE A 1 89 ? -22.725 -30.638 -25.526 1.00 17.73 91 PHE A C 1
ATOM 566 O O . PHE A 1 89 ? -23.440 -31.366 -24.831 1.00 19.02 91 PHE A O 1
ATOM 574 N N . SER A 1 90 ? -22.005 -31.091 -26.537 1.00 16.32 92 SER A N 1
ATOM 575 C CA . SER A 1 90 ? -21.974 -32.512 -26.817 1.00 19.61 92 SER A CA 1
ATOM 576 C C . SER A 1 90 ? -20.544 -32.943 -27.090 1.00 18.58 92 SER A C 1
ATOM 577 O O . SER A 1 90 ? -19.762 -32.207 -27.698 1.00 18.94 92 SER A O 1
ATOM 580 N N . GLY A 1 91 ? -20.210 -34.127 -26.595 1.00 17.47 93 GLY A N 1
ATOM 581 C CA . GLY A 1 91 ? -18.923 -34.751 -26.799 1.00 18.98 93 GLY A CA 1
ATOM 582 C C . GLY A 1 91 ? -19.138 -36.235 -26.656 1.00 18.97 93 GLY A C 1
ATOM 583 O O . GLY A 1 91 ? -19.902 -36.821 -27.422 1.00 16.04 93 GLY A O 1
ATOM 584 N N . LYS A 1 92 ? -18.505 -36.853 -25.665 1.00 18.16 94 LYS A N 1
ATOM 585 C CA . LYS A 1 92 ? -18.874 -38.218 -25.315 1.00 18.53 94 LYS A CA 1
ATOM 586 C C . LYS A 1 92 ? -20.093 -38.276 -24.406 1.00 18.85 94 LYS A C 1
ATOM 587 O O . LYS A 1 92 ? -20.651 -39.360 -24.205 1.00 18.74 94 LYS A O 1
ATOM 593 N N . ASN A 1 93 ? -20.513 -37.134 -23.870 1.00 17.30 95 ASN A N 1
ATOM 594 C CA . ASN A 1 93 ? -21.744 -36.994 -23.113 1.00 17.65 95 ASN A CA 1
ATOM 595 C C . ASN A 1 93 ? -22.419 -35.704 -23.554 1.00 18.01 95 ASN A C 1
ATOM 596 O O . ASN A 1 93 ? -21.864 -34.919 -24.325 1.00 18.26 95 ASN A O 1
ATOM 601 N N . LYS A 1 94 ? -23.620 -35.482 -23.044 1.00 18.65 96 LYS A N 1
ATOM 602 C CA . LYS A 1 94 ? -24.408 -34.303 -23.362 1.00 20.51 96 LYS A CA 1
ATOM 603 C C . LYS A 1 94 ? -24.601 -33.475 -22.102 1.00 20.62 96 LYS A C 1
ATOM 604 O O . LYS A 1 94 ? -24.865 -34.020 -21.026 1.00 21.59 96 LYS A O 1
ATOM 610 N N . VAL A 1 95 ? -24.459 -32.158 -22.234 1.00 18.02 97 VAL A N 1
ATOM 611 C CA . VAL A 1 95 ? -24.684 -31.227 -21.134 1.00 17.70 97 VAL A CA 1
ATOM 612 C C . VAL A 1 95 ? -25.520 -30.073 -21.665 1.00 18.83 97 VAL A C 1
ATOM 613 O O . VAL A 1 95 ? -25.125 -29.413 -22.633 1.00 19.58 97 VAL A O 1
ATOM 617 N N . VAL A 1 96 ? -26.664 -29.822 -21.032 1.00 20.15 98 VAL A N 1
ATOM 618 C CA . VAL A 1 96 ? -27.570 -28.748 -21.426 1.00 20.31 98 VAL A CA 1
ATOM 619 C C . VAL A 1 96 ? -27.674 -27.743 -20.287 1.00 18.51 98 VAL A C 1
ATOM 620 O O . VAL A 1 96 ? -27.988 -28.113 -19.149 1.00 19.50 98 VAL A O 1
ATOM 624 N N . LEU A 1 97 ? -27.421 -26.475 -20.600 1.00 17.64 99 LEU A N 1
ATOM 625 C CA . LEU A 1 97 ? -27.569 -25.370 -19.663 1.00 18.36 99 LEU A CA 1
ATOM 626 C C . LEU A 1 97 ? -28.715 -24.480 -20.122 1.00 17.77 99 LEU A C 1
ATOM 627 O O . LEU A 1 97 ? -28.846 -24.178 -21.309 1.00 18.01 99 LEU A O 1
ATOM 632 N N . LYS A 1 98 ? -29.537 -24.055 -19.177 1.00 15.42 100 LYS A N 1
ATOM 633 C CA . LYS A 1 98 ? -30.732 -23.301 -19.491 1.00 14.97 100 LYS A CA 1
ATOM 634 C C . LYS A 1 98 ? -30.742 -22.007 -18.695 1.00 15.69 100 LYS A C 1
ATOM 635 O O . LYS A 1 98 ? -30.011 -21.846 -17.716 1.00 16.10 100 LYS A O 1
ATOM 641 N N . ASP A 1 99 ? -31.567 -21.072 -19.151 1.00 15.80 101 ASP A N 1
ATOM 642 C CA . ASP A 1 99 ? -31.907 -19.888 -18.373 1.00 16.46 101 ASP A CA 1
ATOM 643 C C . ASP A 1 99 ? -30.673 -18.996 -18.163 1.00 14.04 101 ASP A C 1
ATOM 644 O O . ASP A 1 99 ? -30.493 -18.382 -17.118 1.00 15.24 101 ASP A O 1
ATOM 649 N N . ILE A 1 100 ? -29.829 -18.920 -19.185 1.00 14.90 102 ILE A N 1
ATOM 650 C CA . ILE A 1 100 ? -28.599 -18.133 -19.147 1.00 14.27 102 ILE A CA 1
ATOM 651 C C . ILE A 1 100 ? -28.921 -16.678 -19.464 1.00 14.08 102 ILE A C 1
ATOM 652 O O . ILE A 1 100 ? -29.596 -16.381 -20.459 1.00 13.16 102 ILE A O 1
ATOM 657 N N . LEU A 1 101 ? -28.409 -15.765 -18.643 1.00 13.06 103 LEU A N 1
ATOM 658 C CA . LEU A 1 101 ? -28.540 -14.341 -18.899 1.00 12.55 103 LEU A CA 1
ATOM 659 C C . LEU A 1 101 ? -27.170 -13.719 -19.115 1.00 14.01 103 LEU A C 1
ATOM 660 O O . LEU A 1 101 ? -26.140 -14.253 -18.693 1.00 13.64 103 LEU A O 1
ATOM 665 N N . PHE A 1 102 ? -27.177 -12.557 -19.758 1.00 12.97 104 PHE A N 1
ATOM 666 C CA . PHE A 1 102 ? -26.004 -11.704 -19.865 1.00 13.42 104 PHE A CA 1
ATOM 667 C C . PHE A 1 102 ? -26.279 -10.405 -19.123 1.00 13.92 104 PHE A C 1
ATOM 668 O O . PHE A 1 102 ? -27.338 -9.792 -19.297 1.00 13.46 104 PHE A O 1
ATOM 676 N N . GLY A 1 103 ? -25.342 -10.015 -18.268 1.00 12.28 105 GLY A N 1
ATOM 677 C CA . GLY A 1 103 ? -25.501 -8.837 -17.449 1.00 11.80 105 GLY A CA 1
ATOM 678 C C . GLY A 1 103 ? -24.187 -8.463 -16.805 1.00 13.64 105 GLY A C 1
ATOM 679 O O . GLY A 1 103 ? -23.127 -8.785 -17.341 1.00 13.41 105 GLY A O 1
ATOM 680 N N . ASP A 1 104 ? -24.233 -7.786 -15.665 1.00 11.75 106 ASP A N 1
ATOM 681 C CA . ASP A 1 104 ? -23.026 -7.391 -14.955 1.00 11.78 106 ASP A CA 1
ATOM 682 C C . ASP A 1 104 ? -22.820 -8.307 -13.756 1.00 11.32 106 ASP A C 1
ATOM 683 O O . ASP A 1 104 ? -23.723 -8.478 -12.932 1.00 11.72 106 ASP A O 1
ATOM 688 N N . VAL A 1 105 ? -21.633 -8.895 -13.672 1.00 10.93 107 VAL A N 1
ATOM 689 C CA . VAL A 1 105 ? -21.276 -9.844 -12.628 1.00 12.65 107 VAL A CA 1
ATOM 690 C C . VAL A 1 105 ? -20.335 -9.152 -11.654 1.00 10.93 107 VAL A C 1
ATOM 691 O O . VAL A 1 105 ? -19.242 -8.722 -12.032 1.00 11.38 107 VAL A O 1
ATOM 695 N N . TRP A 1 106 ? -20.761 -9.043 -10.403 1.00 11.22 108 TRP A N 1
ATOM 696 C CA . TRP A 1 106 ? -19.995 -8.389 -9.354 1.00 11.31 108 TRP A CA 1
ATOM 697 C C . TRP A 1 106 ? -19.454 -9.440 -8.392 1.00 11.37 108 TRP A C 1
ATOM 698 O O . TRP A 1 106 ? -20.220 -10.232 -7.839 1.00 11.38 108 TRP A O 1
ATOM 709 N N . LEU A 1 107 ? -18.135 -9.458 -8.225 1.00 10.97 109 LEU A N 1
ATOM 710 C CA . LEU A 1 107 ? -17.462 -10.370 -7.310 1.00 9.81 109 LEU A CA 1
ATOM 711 C C . LEU A 1 107 ? -17.464 -9.709 -5.937 1.00 10.64 109 LEU A C 1
ATOM 712 O O . LEU A 1 107 ? -16.821 -8.676 -5.739 1.00 12.12 109 LEU A O 1
ATOM 717 N N . CYS A 1 108 ? -18.205 -10.289 -4.996 1.00 11.68 110 CYS A N 1
ATOM 718 C CA . CYS A 1 108 ? -18.440 -9.698 -3.682 1.00 10.89 110 CYS A CA 1
ATOM 719 C C . CYS A 1 108 ? -17.715 -10.525 -2.630 1.00 10.64 110 CYS A C 1
ATOM 720 O O . CYS A 1 108 ? -17.991 -11.718 -2.477 1.00 12.23 110 CYS A O 1
ATOM 723 N N . THR A 1 109 ? -16.789 -9.892 -1.912 1.00 10.09 111 THR A N 1
ATOM 724 C CA . THR A 1 109 ? -15.755 -10.617 -1.187 1.00 12.10 111 THR A CA 1
ATOM 725 C C . THR A 1 109 ? -15.448 -9.955 0.155 1.00 11.25 111 THR A C 1
ATOM 726 O O . THR A 1 109 ? -15.750 -8.785 0.382 1.00 10.99 111 THR A O 1
ATOM 730 N N . GLY A 1 110 ? -14.817 -10.724 1.040 1.00 11.02 112 GLY A N 1
ATOM 731 C CA . GLY A 1 110 ? -14.375 -10.205 2.318 1.00 10.86 112 GLY A CA 1
ATOM 732 C C . GLY A 1 110 ? -14.613 -11.156 3.472 1.00 12.17 112 GLY A C 1
ATOM 733 O O . GLY A 1 110 ? -14.700 -12.370 3.269 1.00 12.76 112 GLY A O 1
ATOM 734 N N . GLN A 1 111 ? -14.718 -10.624 4.692 1.00 11.42 113 GLN A N 1
ATOM 735 C CA . GLN A 1 111 ? -15.032 -11.472 5.838 1.00 11.28 113 GLN A CA 1
ATOM 736 C C . GLN A 1 111 ? -16.501 -11.368 6.246 1.00 12.18 113 GLN A C 1
ATOM 737 O O . GLN A 1 111 ? -17.363 -11.145 5.391 1.00 12.52 113 GLN A O 1
ATOM 743 N N . SER A 1 112 ? -16.804 -11.523 7.541 1.00 11.81 114 SER A N 1
ATOM 744 C CA . SER A 1 112 ? -18.154 -11.920 7.947 1.00 12.83 114 SER A CA 1
ATOM 745 C C . SER A 1 112 ? -19.207 -10.859 7.669 1.00 12.41 114 SER A C 1
ATOM 746 O O . SER A 1 112 ? -20.388 -11.197 7.567 1.00 12.20 114 SER A O 1
ATOM 749 N N . ASN A 1 113 ? -18.830 -9.591 7.585 1.00 11.27 115 ASN A N 1
ATOM 750 C CA . ASN A 1 113 ? -19.847 -8.592 7.313 1.00 11.29 115 ASN A CA 1
ATOM 751 C C . ASN A 1 113 ? -20.215 -8.512 5.842 1.00 12.73 115 ASN A C 1
ATOM 752 O O . ASN A 1 113 ? -21.223 -7.884 5.503 1.00 12.90 115 ASN A O 1
ATOM 757 N N . MET A 1 114 ? -19.455 -9.167 4.966 1.00 11.96 116 MET A N 1
ATOM 758 C CA . MET A 1 114 ? -20.006 -9.422 3.651 1.00 12.19 116 MET A CA 1
ATOM 759 C C . MET A 1 114 ? -20.672 -10.800 3.594 1.00 11.76 116 MET A C 1
ATOM 760 O O . MET A 1 114 ? -21.659 -10.970 2.875 1.00 12.06 116 MET A O 1
ATOM 765 N N . VAL A 1 115 ? -20.188 -11.766 4.389 1.00 11.97 117 VAL A N 1
ATOM 766 C CA . VAL A 1 115 ? -20.859 -13.063 4.514 1.00 12.10 117 VAL A CA 1
ATOM 767 C C . VAL A 1 115 ? -22.316 -12.878 4.912 1.00 11.97 117 VAL A C 1
ATOM 768 O O . VAL A 1 115 ? -23.220 -13.475 4.320 1.00 12.92 117 VAL A O 1
ATOM 772 N N . HIS A 1 116 ? -22.555 -12.063 5.939 1.00 11.65 118 HIS A N 1
ATOM 773 C CA . HIS A 1 116 ? -23.854 -11.954 6.593 1.00 12.82 118 HIS A CA 1
ATOM 774 C C . HIS A 1 116 ? -25.022 -11.897 5.628 1.00 12.27 118 HIS A C 1
ATOM 775 O O . HIS A 1 116 ? -25.125 -10.989 4.800 1.00 14.19 118 HIS A O 1
ATOM 782 N N . GLN A 1 117 ? -25.902 -12.878 5.746 1.00 13.51 119 GLN A N 1
ATOM 783 C CA . GLN A 1 117 ? -26.992 -13.073 4.811 1.00 12.71 119 GLN A CA 1
ATOM 784 C C . GLN A 1 117 ? -28.266 -12.435 5.343 1.00 12.98 119 GLN A C 1
ATOM 785 O O . GLN A 1 117 ? -28.410 -12.182 6.540 1.00 12.17 119 GLN A O 1
ATOM 791 N N . LEU A 1 118 ? -29.191 -12.161 4.421 1.00 13.20 120 LEU A N 1
ATOM 792 C CA . LEU A 1 118 ? -30.452 -11.540 4.802 1.00 13.35 120 LEU A CA 1
ATOM 793 C C . LEU A 1 118 ? -31.176 -12.327 5.885 1.00 13.43 120 LEU A C 1
ATOM 794 O O . LEU A 1 118 ? -31.887 -11.737 6.701 1.00 14.87 120 LEU A O 1
ATOM 799 N N . LYS A 1 119 ? -30.999 -13.648 5.926 1.00 13.59 121 LYS A N 1
ATOM 800 C CA . LYS A 1 119 ? -31.742 -14.440 6.897 1.00 14.76 121 LYS A CA 1
ATOM 801 C C . LYS A 1 119 ? -31.373 -14.094 8.333 1.00 17.10 121 LYS A C 1
ATOM 802 O O . LYS A 1 119 ? -32.183 -14.308 9.239 1.00 18.39 121 LYS A O 1
ATOM 808 N N . VAL A 1 120 ? -30.169 -13.578 8.577 1.00 14.94 122 VAL A N 1
ATOM 809 C CA . VAL A 1 120 ? -29.791 -13.169 9.927 1.00 14.71 122 VAL A CA 1
ATOM 810 C C . VAL A 1 120 ? -30.001 -11.678 10.159 1.00 14.75 122 VAL A C 1
ATOM 811 O O . VAL A 1 120 ? -29.590 -11.147 11.193 1.00 15.49 122 VAL A O 1
ATOM 815 N N . HIS A 1 121 ? -30.649 -10.995 9.225 1.00 14.34 123 HIS A N 1
ATOM 816 C CA . HIS A 1 121 ? -31.092 -9.622 9.406 1.00 15.69 123 HIS A CA 1
ATOM 817 C C . HIS A 1 121 ? -32.564 -9.500 9.051 1.00 14.96 123 HIS A C 1
ATOM 818 O O . HIS A 1 121 ? -33.006 -8.470 8.538 1.00 15.38 123 HIS A O 1
ATOM 825 N N . ASN A 1 122 ? -33.329 -10.551 9.330 1.00 14.06 124 ASN A N 1
ATOM 826 C CA . ASN A 1 122 ? -34.697 -10.682 8.857 1.00 16.02 124 ASN A CA 1
ATOM 827 C C . ASN A 1 122 ? -35.729 -10.047 9.775 1.00 17.76 124 ASN A C 1
ATOM 828 O O . ASN A 1 122 ? -36.924 -10.164 9.503 1.00 18.78 124 ASN A O 1
ATOM 833 N N . ILE A 1 123 ? -35.308 -9.394 10.856 1.00 16.71 125 ILE A N 1
ATOM 834 C CA . ILE A 1 123 ? -36.208 -8.499 11.575 1.00 17.05 125 ILE A CA 1
ATOM 835 C C . ILE A 1 123 ? -36.246 -7.136 10.896 1.00 16.13 125 ILE A C 1
ATOM 836 O O . ILE A 1 123 ? -37.294 -6.685 10.423 1.00 17.86 125 ILE A O 1
ATOM 841 N N . THR A 1 124 ? -35.087 -6.483 10.800 1.00 15.04 126 THR A N 1
ATOM 842 C CA . THR A 1 124 ? -35.006 -5.175 10.157 1.00 14.94 126 THR A CA 1
ATOM 843 C C . THR A 1 124 ? -35.437 -5.229 8.692 1.00 15.59 126 THR A C 1
ATOM 844 O O . THR A 1 124 ? -36.136 -4.329 8.212 1.00 16.31 126 THR A O 1
ATOM 848 N N . TYR A 1 125 ? -35.027 -6.269 7.961 1.00 14.47 127 TYR A N 1
ATOM 849 C CA . TYR A 1 125 ? -35.306 -6.381 6.532 1.00 15.02 127 TYR A CA 1
ATOM 850 C C . TYR A 1 125 ? -36.386 -7.411 6.210 1.00 15.42 127 TYR A C 1
ATOM 851 O O . TYR A 1 125 ? -36.416 -7.954 5.105 1.00 14.98 127 TYR A O 1
ATOM 860 N N . ALA A 1 126 ? -37.293 -7.671 7.159 1.00 16.50 128 ALA A N 1
ATOM 861 C CA . ALA A 1 126 ? -38.407 -8.581 6.902 1.00 15.77 128 ALA A CA 1
ATOM 862 C C . ALA A 1 126 ? -39.174 -8.183 5.646 1.00 16.85 128 ALA A C 1
ATOM 863 O O . ALA A 1 126 ? -39.527 -9.033 4.824 1.00 17.96 128 ALA A O 1
ATOM 865 N N . GLN A 1 127 ? -39.423 -6.889 5.471 1.00 18.75 129 GLN A N 1
ATOM 866 C CA . GLN A 1 127 ? -40.245 -6.445 4.359 1.00 21.84 129 GLN A CA 1
ATOM 867 C C . GLN A 1 127 ? -39.470 -6.489 3.045 1.00 21.19 129 GLN A C 1
ATOM 868 O O . GLN A 1 127 ? -40.053 -6.775 1.993 1.00 19.74 129 GLN A O 1
ATOM 874 N N . ASP A 1 128 ? -38.161 -6.225 3.084 1.00 17.11 130 ASP A N 1
ATOM 875 C CA . ASP A 1 128 ? -37.340 -6.363 1.883 1.00 18.52 130 ASP A CA 1
ATOM 876 C C . ASP A 1 128 ? -37.232 -7.819 1.451 1.00 16.10 130 ASP A C 1
ATOM 877 O O . ASP A 1 128 ? -37.225 -8.117 0.253 1.00 15.89 130 ASP A O 1
ATOM 882 N N . ILE A 1 129 ? -37.144 -8.734 2.414 1.00 16.83 131 ILE A N 1
ATOM 883 C CA . ILE A 1 129 ? -37.094 -10.157 2.103 1.00 16.25 131 ILE A CA 1
ATOM 884 C C . ILE A 1 129 ? -38.416 -10.625 1.511 1.00 17.78 131 ILE A C 1
ATOM 885 O O . ILE A 1 129 ? -38.441 -11.348 0.510 1.00 18.40 131 ILE A O 1
ATOM 890 N N . ALA A 1 130 ? -39.534 -10.225 2.122 1.00 17.23 132 ALA A N 1
ATOM 891 C CA . ALA A 1 130 ? -40.842 -10.691 1.664 1.00 18.95 132 ALA A CA 1
ATOM 892 C C . ALA A 1 130 ? -41.193 -10.153 0.283 1.00 18.53 132 ALA A C 1
ATOM 893 O O . ALA A 1 130 ? -41.883 -10.827 -0.486 1.00 20.42 132 ALA A O 1
ATOM 895 N N . SER A 1 131 ? -40.734 -8.955 -0.057 1.00 18.77 133 SER A N 1
ATOM 896 C CA . SER A 1 131 ? -41.115 -8.342 -1.318 1.00 19.44 133 SER A CA 1
ATOM 897 C C . SER A 1 131 ? -40.114 -8.576 -2.441 1.00 20.29 133 SER A C 1
ATOM 898 O O . SER A 1 131 ? -40.406 -8.214 -3.584 1.00 19.99 133 SER A O 1
ATOM 901 N N . ALA A 1 132 ? -38.960 -9.175 -2.150 1.00 18.86 134 ALA A N 1
ATOM 902 C CA . ALA A 1 132 ? -37.941 -9.402 -3.167 1.00 18.00 134 ALA A CA 1
ATOM 903 C C . ALA A 1 132 ? -38.501 -10.269 -4.277 1.00 17.78 134 ALA A C 1
ATOM 904 O O . ALA A 1 132 ? -38.881 -11.420 -4.045 1.00 20.23 134 ALA A O 1
ATOM 906 N N . ASN A 1 133 ? -38.549 -9.718 -5.491 1.00 18.15 135 ASN A N 1
ATOM 907 C CA . ASN A 1 133 ? -39.044 -10.443 -6.644 1.00 20.86 135 ASN A CA 1
ATOM 908 C C . ASN A 1 133 ? -38.200 -9.997 -7.842 1.00 20.43 135 ASN A C 1
ATOM 909 O O . ASN A 1 133 ? -38.669 -9.326 -8.758 1.00 21.03 135 ASN A O 1
ATOM 914 N N . TYR A 1 134 ? -36.917 -10.368 -7.828 1.00 17.11 136 TYR A N 1
ATOM 915 C CA . TYR A 1 134 ? -35.947 -9.975 -8.850 1.00 16.76 136 TYR A CA 1
ATOM 916 C C . TYR A 1 134 ? -35.339 -11.238 -9.444 1.00 16.34 136 TYR A C 1
ATOM 917 O O . TYR A 1 134 ? -34.221 -11.628 -9.080 1.00 15.42 136 TYR A O 1
ATOM 926 N N . PRO A 1 135 ? -36.042 -11.897 -10.372 1.00 17.24 137 PRO A N 1
ATOM 927 C CA . PRO A 1 135 ? -35.530 -13.155 -10.935 1.00 17.12 137 PRO A CA 1
ATOM 928 C C . PRO A 1 135 ? -34.256 -13.000 -11.744 1.00 16.25 137 PRO A C 1
ATOM 929 O O . PRO A 1 135 ? -33.608 -14.014 -12.031 1.00 16.38 137 PRO A O 1
ATOM 933 N N . GLN A 1 136 ? -33.876 -11.777 -12.111 1.00 16.05 138 GLN A N 1
ATOM 934 C CA . GLN A 1 136 ? -32.671 -11.517 -12.883 1.00 17.38 138 GLN A CA 1
ATOM 935 C C . GLN A 1 136 ? -31.524 -10.976 -12.030 1.00 13.64 138 GLN A C 1
ATOM 936 O O . GLN A 1 136 ? -30.520 -10.517 -12.580 1.00 14.50 138 GLN A O 1
ATOM 942 N N . ILE A 1 137 ? -31.661 -11.004 -10.706 1.00 13.99 139 ILE A N 1
ATOM 943 C CA . ILE A 1 137 ? -30.554 -10.807 -9.774 1.00 12.53 139 ILE A CA 1
ATOM 944 C C . ILE A 1 137 ? -30.277 -12.164 -9.150 1.00 12.86 139 ILE A C 1
ATOM 945 O O . ILE A 1 137 ? -31.173 -12.768 -8.551 1.00 13.32 139 ILE A O 1
ATOM 950 N N . ARG A 1 138 ? -29.052 -12.663 -9.313 1.00 12.42 140 ARG A N 1
ATOM 951 C CA . ARG A 1 138 ? -28.744 -14.038 -8.953 1.00 11.48 140 ARG A CA 1
ATOM 952 C C . ARG A 1 138 ? -27.400 -14.102 -8.257 1.00 12.23 140 ARG A C 1
ATOM 953 O O . ARG A 1 138 ? -26.452 -13.427 -8.662 1.00 12.47 140 ARG A O 1
ATOM 961 N N . GLN A 1 139 ? -27.321 -14.925 -7.219 1.00 11.22 141 GLN A N 1
ATOM 962 C CA . GLN A 1 139 ? -26.100 -15.095 -6.452 1.00 12.18 141 GLN A CA 1
ATOM 963 C C . GLN A 1 139 ? -25.566 -16.501 -6.653 1.00 11.19 141 GLN A C 1
ATOM 964 O O . GLN A 1 139 ? -26.323 -17.470 -6.583 1.00 12.30 141 GLN A O 1
ATOM 970 N N . PHE A 1 140 ? -24.269 -16.601 -6.903 1.00 11.21 142 PHE A N 1
ATOM 971 C CA . PHE A 1 140 ? -23.544 -17.865 -6.859 1.00 12.45 142 PHE A CA 1
ATOM 972 C C . PHE A 1 140 ? -22.718 -17.845 -5.574 1.00 14.44 142 PHE A C 1
ATOM 973 O O . PHE A 1 140 ? -21.734 -17.109 -5.476 1.00 13.25 142 PHE A O 1
ATOM 981 N N . TRP A 1 141 ? -23.133 -18.634 -4.582 1.00 13.54 143 TRP A N 1
ATOM 982 C CA . TRP A 1 141 ? -22.490 -18.649 -3.274 1.00 12.69 143 TRP A CA 1
ATOM 983 C C . TRP A 1 141 ? -21.387 -19.703 -3.260 1.00 13.30 143 TRP A C 1
ATOM 984 O O . TRP A 1 141 ? -21.616 -20.851 -3.645 1.00 13.91 143 TRP A O 1
ATOM 995 N N . VAL A 1 142 ? -20.193 -19.311 -2.833 1.00 12.31 144 VAL A N 1
ATOM 996 C CA . VAL A 1 142 ? -19.026 -20.191 -2.828 1.00 12.80 144 VAL A CA 1
ATOM 997 C C . VAL A 1 142 ? -18.840 -20.742 -1.418 1.00 14.97 144 VAL A C 1
ATOM 998 O O . VAL A 1 142 ? -18.582 -19.959 -0.491 1.00 14.15 144 VAL A O 1
ATOM 1002 N N . PRO A 1 143 ? -18.944 -22.057 -1.213 1.00 14.11 145 PRO A N 1
ATOM 1003 C CA . PRO A 1 143 ? -18.629 -22.628 0.103 1.00 15.50 145 PRO A CA 1
ATOM 1004 C C . PRO A 1 143 ? -17.185 -22.350 0.499 1.00 13.39 145 PRO A C 1
ATOM 1005 O O . PRO A 1 143 ? -16.299 -22.220 -0.347 1.00 14.00 145 PRO A O 1
ATOM 1009 N N . THR A 1 144 ? -16.956 -22.275 1.809 1.00 13.87 146 THR A N 1
ATOM 1010 C CA . THR A 1 144 ? -15.612 -22.048 2.327 1.00 14.09 146 THR A CA 1
ATOM 1011 C C . THR A 1 144 ? -14.681 -23.185 1.918 1.00 14.95 146 THR A C 1
ATOM 1012 O O . THR A 1 144 ? -14.949 -24.356 2.205 1.00 16.06 146 THR A O 1
ATOM 1016 N N . THR A 1 145 ? -13.585 -22.827 1.253 1.00 15.21 147 THR A N 1
ATOM 1017 C CA . THR A 1 145 ? -12.668 -23.784 0.654 1.00 15.50 147 THR A CA 1
ATOM 1018 C C . THR A 1 145 ? -11.261 -23.202 0.696 1.00 14.44 147 THR A C 1
ATOM 1019 O O . THR A 1 145 ? -11.075 -21.990 0.575 1.00 14.12 147 THR A O 1
ATOM 1023 N N . THR A 1 146 ? -10.273 -24.077 0.874 1.00 15.39 148 THR A N 1
ATOM 1024 C CA . THR A 1 146 ? -8.878 -23.673 0.938 1.00 15.21 148 THR A CA 1
ATOM 1025 C C . THR A 1 146 ? -8.033 -24.625 0.107 1.00 15.46 148 THR A C 1
ATOM 1026 O O . THR A 1 146 ? -8.384 -25.792 -0.086 1.00 15.34 148 THR A O 1
ATOM 1030 N N . ASN A 1 147 ? -6.904 -24.112 -0.373 1.00 15.70 149 ASN A N 1
ATOM 1031 C CA . ASN A 1 147 ? -5.923 -24.930 -1.072 1.00 14.70 149 ASN A CA 1
ATOM 1032 C C . ASN A 1 147 ? -4.560 -24.365 -0.702 1.00 16.56 149 ASN A C 1
ATOM 1033 O O . ASN A 1 147 ? -4.263 -23.213 -1.034 1.00 15.43 149 ASN A O 1
ATOM 1038 N N . LEU A 1 148 ? -3.749 -25.163 0.003 1.00 16.97 150 LEU A N 1
ATOM 1039 C CA . LEU A 1 148 ? -2.410 -24.752 0.403 1.00 15.61 150 LEU A CA 1
ATOM 1040 C C . LEU A 1 148 ? -1.371 -24.971 -0.682 1.00 16.62 150 LEU A C 1
ATOM 1041 O O . LEU A 1 148 ? -0.251 -24.462 -0.555 1.00 17.98 150 LEU A O 1
ATOM 1046 N N . LYS A 1 149 ? -1.708 -25.720 -1.732 1.00 17.26 151 LYS A N 1
ATOM 1047 C CA . LYS A 1 149 ? -0.731 -26.085 -2.748 1.00 18.90 151 LYS A CA 1
ATOM 1048 C C . LYS A 1 149 ? -0.567 -25.002 -3.806 1.00 17.64 151 LYS A C 1
ATOM 1049 O O . LYS A 1 149 ? 0.519 -24.854 -4.374 1.00 19.49 151 LYS A O 1
ATOM 1055 N N . GLY A 1 150 ? -1.627 -24.254 -4.088 1.00 16.61 152 GLY A N 1
ATOM 1056 C CA . GLY A 1 150 ? -1.631 -23.314 -5.176 1.00 17.31 152 GLY A CA 1
ATOM 1057 C C . GLY A 1 150 ? -3.035 -23.127 -5.704 1.00 19.14 152 GLY A C 1
ATOM 1058 O O . GLY A 1 150 ? -3.997 -23.696 -5.181 1.00 17.94 152 GLY A O 1
ATOM 1059 N N . PRO A 1 151 ? -3.177 -22.318 -6.752 1.00 18.18 153 PRO A N 1
ATOM 1060 C CA . PRO A 1 151 ? -4.511 -22.034 -7.298 1.00 20.21 153 PRO A CA 1
ATOM 1061 C C . PRO A 1 151 ? -5.254 -23.300 -7.700 1.00 18.68 153 PRO A C 1
ATOM 1062 O O . PRO A 1 151 ? -4.694 -24.202 -8.325 1.00 19.88 153 PRO A O 1
ATOM 1066 N N . SER A 1 152 ? -6.529 -23.362 -7.325 1.00 16.56 154 SER A N 1
ATOM 1067 C CA . SER A 1 152 ? -7.399 -24.432 -7.775 1.00 18.24 154 SER A CA 1
ATOM 1068 C C . SER A 1 152 ? -7.973 -24.095 -9.149 1.00 18.51 154 SER A C 1
ATOM 1069 O O . SER A 1 152 ? -8.059 -22.932 -9.549 1.00 20.68 154 SER A O 1
ATOM 1072 N N . GLU A 1 153 ? -8.373 -25.134 -9.873 1.00 20.01 155 GLU A N 1
ATOM 1073 C CA . GLU A 1 153 ? -8.919 -24.962 -11.213 1.00 22.53 155 GLU A CA 1
ATOM 1074 C C . GLU A 1 153 ? -10.441 -24.853 -11.245 1.00 21.51 155 GLU A C 1
ATOM 1075 O O . GLU A 1 153 ? -10.999 -24.514 -12.296 1.00 23.34 155 GLU A O 1
ATOM 1081 N N . ASP A 1 154 ? -11.119 -25.106 -10.127 1.00 17.45 156 ASP A N 1
ATOM 1082 C CA . ASP A 1 154 ? -12.570 -25.179 -10.103 1.00 15.26 156 ASP A CA 1
ATOM 1083 C C . ASP A 1 154 ? -13.068 -24.771 -8.724 1.00 14.63 156 ASP A C 1
ATOM 1084 O O . ASP A 1 154 ? -12.473 -25.138 -7.711 1.00 15.20 156 ASP A O 1
ATOM 1089 N N . LEU A 1 155 ? -14.150 -24.002 -8.698 1.00 14.90 157 LEU A N 1
ATOM 1090 C CA . LEU A 1 155 ? -14.853 -23.728 -7.461 1.00 15.31 157 LEU A CA 1
ATOM 1091 C C . LEU A 1 155 ? -15.584 -24.984 -6.994 1.00 17.49 157 LEU A C 1
ATOM 1092 O O . LEU A 1 155 ? -15.807 -25.908 -7.777 1.00 17.47 157 LEU A O 1
ATOM 1097 N N . PRO A 1 156 ? -15.978 -25.039 -5.720 1.00 16.76 158 PRO A N 1
ATOM 1098 C CA . PRO A 1 156 ? -16.835 -26.139 -5.274 1.00 16.36 158 PRO A CA 1
ATOM 1099 C C . PRO A 1 156 ? -18.178 -26.071 -5.978 1.00 16.69 158 PRO A C 1
ATOM 1100 O O . PRO A 1 156 ? -18.557 -25.049 -6.554 1.00 17.22 158 PRO A O 1
ATOM 1104 N N . LYS A 1 157 ? -18.915 -27.174 -5.910 1.00 15.68 159 LYS A N 1
ATOM 1105 C CA . LYS A 1 157 ? -20.225 -27.203 -6.536 1.00 18.09 159 LYS A CA 1
ATOM 1106 C C . LYS A 1 157 ? -21.174 -26.255 -5.810 1.00 17.39 159 LYS A C 1
ATOM 1107 O O . LYS A 1 157 ? -21.188 -26.182 -4.578 1.00 16.75 159 LYS A O 1
ATOM 1113 N N . SER A 1 158 ? -21.950 -25.506 -6.586 1.00 16.34 160 SER A N 1
ATOM 1114 C CA . SER A 1 158 ? -22.954 -24.597 -6.053 1.00 15.59 160 SER A CA 1
ATOM 1115 C C . SER A 1 158 ? -23.985 -24.356 -7.153 1.00 18.47 160 SER A C 1
ATOM 1116 O O . SER A 1 158 ? -24.082 -25.141 -8.102 1.00 19.80 160 SER A O 1
ATOM 1119 N N . SER A 1 159 ? -24.746 -23.273 -7.037 1.00 15.00 161 SER A N 1
ATOM 1120 C CA . SER A 1 159 ? -25.764 -22.972 -8.031 1.00 14.86 161 SER A CA 1
ATOM 1121 C C . SER A 1 159 ? -26.022 -21.474 -8.055 1.00 13.89 161 SER A C 1
ATOM 1122 O O . SER A 1 159 ? -25.683 -20.751 -7.117 1.00 14.57 161 SER A O 1
ATOM 1125 N N . TRP A 1 160 ? -26.615 -21.009 -9.151 1.00 13.71 162 TRP A N 1
ATOM 1126 C CA . TRP A 1 160 ? -27.052 -19.625 -9.263 1.00 12.90 162 TRP A CA 1
ATOM 1127 C C . TRP A 1 160 ? -28.487 -19.541 -8.766 1.00 14.38 162 TRP A C 1
ATOM 1128 O O . TRP A 1 160 ? -29.381 -20.168 -9.340 1.00 16.01 162 TRP A O 1
ATOM 1139 N N . LYS A 1 161 ? -28.703 -18.783 -7.692 1.00 14.01 163 LYS A N 1
ATOM 1140 C CA . LYS A 1 161 ? -30.001 -18.693 -7.052 1.00 15.20 163 LYS A CA 1
ATOM 1141 C C . LYS A 1 161 ? -30.537 -17.269 -7.136 1.00 14.70 163 LYS A C 1
ATOM 1142 O O . LYS A 1 161 ? -29.782 -16.312 -6.951 1.00 15.01 163 LYS A O 1
ATOM 1148 N N . PRO A 1 162 ? -31.827 -17.098 -7.410 1.00 15.39 164 PRO A N 1
ATOM 1149 C CA . PRO A 1 162 ? -32.367 -15.765 -7.686 1.00 14.10 164 PRO A CA 1
ATOM 1150 C C . PRO A 1 162 ? -32.861 -15.042 -6.440 1.00 14.23 164 PRO A C 1
ATOM 1151 O O . PRO A 1 162 ? -33.178 -15.639 -5.412 1.00 16.15 164 PRO A O 1
ATOM 1155 N N . ALA A 1 163 ? -32.939 -13.720 -6.567 1.00 14.32 165 ALA A N 1
ATOM 1156 C CA . ALA A 1 163 ? -33.483 -12.865 -5.518 1.00 14.96 165 ALA A CA 1
ATOM 1157 C C . ALA A 1 163 ? -35.012 -12.885 -5.550 1.00 15.31 165 ALA A C 1
ATOM 1158 O O . ALA A 1 163 ? -35.679 -11.868 -5.715 1.00 14.76 165 ALA A O 1
ATOM 1160 N N . THR A 1 164 ? -35.562 -14.088 -5.406 1.00 15.64 166 THR A N 1
ATOM 1161 C CA . THR A 1 164 ? -36.995 -14.282 -5.229 1.00 16.49 166 THR A CA 1
ATOM 1162 C C . THR A 1 164 ? -37.224 -15.128 -3.984 1.00 16.94 166 THR A C 1
ATOM 1163 O O . THR A 1 164 ? -36.269 -15.436 -3.267 1.00 16.72 166 THR A O 1
ATOM 1167 N N . LYS A 1 165 ? -38.475 -15.525 -3.737 1.00 18.25 167 LYS A N 1
ATOM 1168 C CA . LYS A 1 165 ? -38.833 -16.253 -2.522 1.00 25.69 167 LYS A CA 1
ATOM 1169 C C . LYS A 1 165 ? -37.863 -17.379 -2.186 1.00 18.80 167 LYS A C 1
ATOM 1170 O O . LYS A 1 165 ? -37.448 -17.536 -1.034 1.00 21.64 167 LYS A O 1
ATOM 1176 N N . GLU A 1 166 ? -37.474 -18.163 -3.187 1.00 20.80 168 GLU A N 1
ATOM 1177 C CA . GLU A 1 166 ? -36.726 -19.385 -2.919 1.00 28.12 168 GLU A CA 1
ATOM 1178 C C . GLU A 1 166 ? -35.280 -19.111 -2.514 1.00 24.03 168 GLU A C 1
ATOM 1179 O O . GLU A 1 166 ? -34.677 -19.930 -1.815 1.00 26.10 168 GLU A O 1
ATOM 1185 N N . GLY A 1 167 ? -34.696 -17.996 -2.944 1.00 19.59 169 GLY A N 1
ATOM 1186 C CA . GLY A 1 167 ? -33.278 -17.792 -2.714 1.00 17.10 169 GLY A CA 1
ATOM 1187 C C . GLY A 1 167 ? -32.883 -16.523 -1.984 1.00 15.50 169 GLY A C 1
ATOM 1188 O O . GLY A 1 167 ? -31.708 -16.347 -1.650 1.00 16.12 169 GLY A O 1
ATOM 1189 N N . ILE A 1 168 ? -33.844 -15.639 -1.718 1.00 13.56 170 ILE A N 1
ATOM 1190 C CA . ILE A 1 168 ? -33.504 -14.313 -1.205 1.00 13.99 170 ILE A CA 1
ATOM 1191 C C . ILE A 1 168 ? -32.794 -14.403 0.141 1.00 14.74 170 ILE A C 1
ATOM 1192 O O . ILE A 1 168 ? -31.864 -13.638 0.416 1.00 14.70 170 ILE A O 1
ATOM 1197 N N . ASN A 1 169 ? -33.201 -15.342 0.996 1.00 14.56 171 ASN A N 1
ATOM 1198 C CA . ASN A 1 169 ? -32.667 -15.369 2.356 1.00 15.43 171 ASN A CA 1
ATOM 1199 C C . ASN A 1 169 ? -31.183 -15.691 2.399 1.00 15.29 171 ASN A C 1
ATOM 1200 O O . ASN A 1 169 ? -30.514 -15.338 3.372 1.00 14.63 171 ASN A O 1
ATOM 1205 N N . ASP A 1 170 ? -30.655 -16.330 1.365 1.00 15.14 172 ASP A N 1
ATOM 1206 C CA . ASP A 1 170 ? -29.259 -16.728 1.350 1.00 15.37 172 ASP A CA 1
ATOM 1207 C C . ASP A 1 170 ? -28.353 -15.686 0.701 1.00 14.59 172 ASP A C 1
ATOM 1208 O O . ASP A 1 170 ? -27.134 -15.880 0.668 1.00 14.02 172 ASP A O 1
ATOM 1213 N N . PHE A 1 171 ? -28.908 -14.588 0.198 1.00 12.41 173 PHE A N 1
ATOM 1214 C CA . PHE A 1 171 ? -28.076 -13.515 -0.325 1.00 11.84 173 PHE A CA 1
ATOM 1215 C C . PHE A 1 171 ? -27.288 -12.855 0.796 1.00 12.10 173 PHE A C 1
ATOM 1216 O O . PHE A 1 171 ? -27.810 -12.622 1.888 1.00 12.11 173 PHE A O 1
ATOM 1224 N N . SER A 1 172 ? -26.023 -12.548 0.520 1.00 12.38 174 SER A N 1
ATOM 1225 C CA . SER A 1 172 ? -25.318 -11.569 1.328 1.00 11.74 174 SER A CA 1
ATOM 1226 C C . SER A 1 172 ? -26.157 -10.300 1.380 1.00 12.28 174 SER A C 1
ATOM 1227 O O . SER A 1 172 ? -26.629 -9.817 0.348 1.00 12.68 174 SER A O 1
ATOM 1230 N N . ALA A 1 173 ? -26.380 -9.789 2.593 1.00 11.76 175 ALA A N 1
ATOM 1231 C CA . ALA A 1 173 ? -27.214 -8.602 2.759 1.00 12.25 175 ALA A CA 1
ATOM 1232 C C . ALA A 1 173 ? -26.594 -7.387 2.074 1.00 12.16 175 ALA A C 1
ATOM 1233 O O . ALA A 1 173 ? -27.276 -6.654 1.351 1.00 12.46 175 ALA A O 1
ATOM 1235 N N . VAL A 1 174 ? -25.296 -7.163 2.289 1.00 11.43 176 VAL A N 1
ATOM 1236 C CA . VAL A 1 174 ? -24.608 -6.051 1.635 1.00 11.41 176 VAL A CA 1
ATOM 1237 C C . VAL A 1 174 ? -24.719 -6.167 0.117 1.00 12.57 176 VAL A C 1
ATOM 1238 O O . VAL A 1 174 ? -25.086 -5.208 -0.573 1.00 11.29 176 VAL A O 1
ATOM 1242 N N . ALA A 1 175 ? -24.405 -7.345 -0.423 1.00 11.51 177 ALA A N 1
ATOM 1243 C CA . ALA A 1 175 ? -24.424 -7.521 -1.870 1.00 10.42 177 ALA A CA 1
ATOM 1244 C C . ALA A 1 175 ? -25.833 -7.367 -2.431 1.00 12.13 177 ALA A C 1
ATOM 1245 O O . ALA A 1 175 ? -26.011 -6.834 -3.531 1.00 11.86 177 ALA A O 1
ATOM 1247 N N . TYR A 1 176 ? -26.850 -7.822 -1.691 1.00 12.40 178 TYR A N 1
ATOM 1248 C CA . TYR A 1 176 ? -28.221 -7.705 -2.184 1.00 12.66 178 TYR A CA 1
ATOM 1249 C C . TYR A 1 176 ? -28.655 -6.247 -2.299 1.00 12.68 178 TYR A C 1
ATOM 1250 O O . TYR A 1 176 ? -29.242 -5.838 -3.304 1.00 12.13 178 TYR A O 1
ATOM 1259 N N . PHE A 1 177 ? -28.404 -5.450 -1.263 1.00 12.56 179 PHE A N 1
ATOM 1260 C CA . PHE A 1 177 ? -28.827 -4.056 -1.331 1.00 12.51 179 PHE A CA 1
ATOM 1261 C C . PHE A 1 177 ? -28.042 -3.280 -2.382 1.00 12.15 179 PHE A C 1
ATOM 1262 O O . PHE A 1 177 ? -28.587 -2.361 -2.999 1.00 13.32 179 PHE A O 1
ATOM 1270 N N . PHE A 1 178 ? -26.780 -3.647 -2.611 1.00 11.42 180 PHE A N 1
ATOM 1271 C CA . PHE A 1 178 ? -26.041 -3.109 -3.751 1.00 12.72 180 PHE A CA 1
ATOM 1272 C C . PHE A 1 178 ? -26.714 -3.493 -5.064 1.00 12.05 180 PHE A C 1
ATOM 1273 O O . PHE A 1 178 ? -27.019 -2.632 -5.896 1.00 12.48 180 PHE A O 1
ATOM 1281 N N . ALA A 1 179 ? -26.948 -4.795 -5.259 1.00 12.34 181 ALA A N 1
ATOM 1282 C CA . ALA A 1 179 ? -27.476 -5.301 -6.521 1.00 11.82 181 ALA A CA 1
ATOM 1283 C C . ALA A 1 179 ? -28.864 -4.749 -6.808 1.00 13.53 181 ALA A C 1
ATOM 1284 O O . ALA A 1 179 ? -29.189 -4.442 -7.959 1.00 13.31 181 ALA A O 1
ATOM 1286 N N . ARG A 1 180 ? -29.703 -4.638 -5.778 1.00 13.18 182 ARG A N 1
ATOM 1287 C CA . ARG A 1 180 ? -31.048 -4.105 -5.974 1.00 13.70 182 ARG A CA 1
ATOM 1288 C C . ARG A 1 180 ? -31.004 -2.660 -6.452 1.00 14.44 182 ARG A C 1
ATOM 1289 O O . ARG A 1 180 ? -31.765 -2.273 -7.345 1.00 14.60 182 ARG A O 1
ATOM 1297 N N . LYS A 1 181 ? -30.109 -1.852 -5.882 1.00 13.89 183 LYS A N 1
ATOM 1298 C CA . LYS A 1 181 ? -29.996 -0.454 -6.284 1.00 16.08 183 LYS A CA 1
ATOM 1299 C C . LYS A 1 181 ? -29.489 -0.335 -7.717 1.00 16.40 183 LYS A C 1
ATOM 1300 O O . LYS A 1 181 ? -30.027 0.445 -8.512 1.00 16.99 183 LYS A O 1
ATOM 1306 N N . ILE A 1 182 ? -28.454 -1.105 -8.066 1.00 14.34 184 ILE A N 1
ATOM 1307 C CA . ILE A 1 182 ? -27.934 -1.086 -9.433 1.00 14.25 184 ILE A CA 1
ATOM 1308 C C . ILE A 1 182 ? -28.985 -1.573 -10.421 1.00 17.15 184 ILE A C 1
ATOM 1309 O O . ILE A 1 182 ? -29.174 -0.977 -11.487 1.00 18.49 184 ILE A O 1
ATOM 1314 N N . TYR A 1 183 ? -29.691 -2.656 -10.087 1.00 15.26 185 TYR A N 1
ATOM 1315 C CA . TYR A 1 183 ? -30.710 -3.170 -10.996 1.00 16.31 185 TYR A CA 1
ATOM 1316 C C . TYR A 1 183 ? -31.808 -2.142 -11.241 1.00 16.93 185 TYR A C 1
ATOM 1317 O O . TYR A 1 183 ? -32.185 -1.892 -12.389 1.00 16.86 185 TYR A O 1
ATOM 1326 N N . GLN A 1 184 ? -32.344 -1.538 -10.172 1.00 17.62 186 GLN A N 1
ATOM 1327 C CA . GLN A 1 184 ? -33.445 -0.594 -10.355 1.00 18.43 186 GLN A CA 1
ATOM 1328 C C . GLN A 1 184 ? -33.081 0.551 -11.290 1.00 20.38 186 GLN A C 1
ATOM 1329 O O . GLN A 1 184 ? -33.944 1.043 -12.024 1.00 21.02 186 GLN A O 1
ATOM 1335 N N . GLU A 1 185 ? -31.822 0.979 -11.294 1.00 18.84 187 GLU A N 1
ATOM 1336 C CA . GLU A 1 185 ? -31.440 2.106 -12.132 1.00 23.24 187 GLU A CA 1
ATOM 1337 C C . GLU A 1 185 ? -30.913 1.674 -13.495 1.00 17.79 187 GLU A C 1
ATOM 1338 O O . GLU A 1 185 ? -31.195 2.327 -14.504 1.00 19.72 187 GLU A O 1
ATOM 1344 N N . GLN A 1 186 ? -30.157 0.581 -13.551 1.00 16.20 188 GLN A N 1
ATOM 1345 C CA . GLN A 1 186 ? -29.479 0.189 -14.779 1.00 17.69 188 GLN A CA 1
ATOM 1346 C C . GLN A 1 186 ? -30.252 -0.833 -15.594 1.00 17.27 188 GLN A C 1
ATOM 1347 O O . GLN A 1 186 ? -30.075 -0.894 -16.812 1.00 17.28 188 GLN A O 1
ATOM 1353 N N . LYS A 1 187 ? -31.092 -1.638 -14.952 1.00 16.50 189 LYS A N 1
ATOM 1354 C CA . LYS A 1 187 ? -32.015 -2.527 -15.656 1.00 17.76 189 LYS A CA 1
ATOM 1355 C C . LYS A 1 187 ? -31.306 -3.561 -16.526 1.00 18.30 189 LYS A C 1
ATOM 1356 O O . LYS A 1 187 ? -31.733 -3.837 -17.647 1.00 16.96 189 LYS A O 1
ATOM 1362 N N . ILE A 1 188 ? -30.218 -4.135 -16.020 1.00 14.22 190 ILE A N 1
ATOM 1363 C CA . ILE A 1 188 ? -29.624 -5.322 -16.641 1.00 13.92 190 ILE A CA 1
ATOM 1364 C C . ILE A 1 188 ? -29.496 -6.411 -15.580 1.00 14.84 190 ILE A C 1
ATOM 1365 O O . ILE A 1 188 ? -29.440 -6.091 -14.386 1.00 14.17 190 ILE A O 1
ATOM 1370 N N . PRO A 1 189 ? -29.478 -7.695 -15.952 1.00 13.73 191 PRO A N 1
ATOM 1371 C CA . PRO A 1 189 ? -29.278 -8.747 -14.948 1.00 12.30 191 PRO A CA 1
ATOM 1372 C C . PRO A 1 189 ? -28.005 -8.496 -14.151 1.00 12.22 191 PRO A C 1
ATOM 1373 O O . PRO A 1 189 ? -27.000 -8.027 -14.681 1.00 12.77 191 PRO A O 1
ATOM 1377 N N . ILE A 1 190 ? -28.064 -8.784 -12.856 1.00 13.26 192 ILE A N 1
ATOM 1378 C CA . ILE A 1 190 ? -26.940 -8.575 -11.946 1.00 12.58 192 ILE A CA 1
ATOM 1379 C C . ILE A 1 190 ? -26.586 -9.911 -11.316 1.00 11.75 192 ILE A C 1
ATOM 1380 O O . ILE A 1 190 ? -27.410 -10.516 -10.622 1.00 12.82 192 ILE A O 1
ATOM 1385 N N . GLY A 1 191 ? -25.367 -10.372 -11.563 1.00 11.60 193 GLY A N 1
ATOM 1386 C CA . GLY A 1 191 ? -24.845 -11.560 -10.914 1.00 11.35 193 GLY A CA 1
ATOM 1387 C C . GLY A 1 191 ? -23.977 -11.185 -9.725 1.00 12.16 193 GLY A C 1
ATOM 1388 O O . GLY A 1 191 ? -23.224 -10.216 -9.774 1.00 14.13 193 GLY A O 1
ATOM 1389 N N . ILE A 1 192 ? -24.104 -11.958 -8.658 1.00 11.92 194 ILE A N 1
A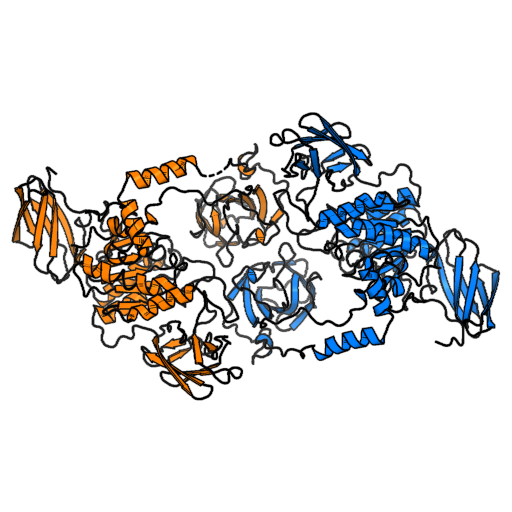TOM 1390 C CA . ILE A 1 192 ? -23.281 -11.822 -7.463 1.00 13.04 194 ILE A CA 1
ATOM 1391 C C . ILE A 1 192 ? -22.508 -13.125 -7.317 1.00 10.66 194 ILE A C 1
ATOM 1392 O O . ILE A 1 192 ? -23.108 -14.181 -7.085 1.00 12.66 194 ILE A O 1
ATOM 1397 N N . ILE A 1 193 ? -21.188 -13.068 -7.463 1.00 10.68 195 ILE A N 1
ATOM 1398 C CA . ILE A 1 193 ? -20.336 -14.173 -7.037 1.00 11.46 195 ILE A CA 1
ATOM 1399 C C . ILE A 1 193 ? -19.937 -13.872 -5.598 1.00 11.94 195 ILE A C 1
ATOM 1400 O O . ILE A 1 193 ? -19.119 -12.986 -5.347 1.00 12.51 195 ILE A O 1
ATOM 1405 N N . ASN A 1 194 ? -20.543 -14.582 -4.652 1.00 11.77 196 ASN A N 1
ATOM 1406 C CA . ASN A 1 194 ? -20.341 -14.326 -3.227 1.00 12.42 196 ASN A CA 1
ATOM 1407 C C . ASN A 1 194 ? -19.248 -15.271 -2.740 1.00 11.42 196 ASN A C 1
ATOM 1408 O O . ASN A 1 194 ? -19.484 -16.461 -2.539 1.00 12.42 196 ASN A O 1
ATOM 1413 N N . SER A 1 195 ? -18.046 -14.735 -2.546 1.00 10.98 197 SER A N 1
ATOM 1414 C CA . SER A 1 195 ? -16.895 -15.507 -2.081 1.00 12.22 197 SER A CA 1
ATOM 1415 C C . SER A 1 195 ? -16.356 -14.796 -0.843 1.00 11.99 197 SER A C 1
ATOM 1416 O O . SER A 1 195 ? -15.545 -13.871 -0.950 1.00 12.73 197 SER A O 1
ATOM 1419 N N . SER A 1 196 ? -16.809 -15.239 0.330 1.00 12.10 198 SER A N 1
ATOM 1420 C CA . SER A 1 196 ? -16.528 -14.554 1.583 1.00 12.97 198 SER A CA 1
ATOM 1421 C C . SER A 1 196 ? -16.467 -15.578 2.714 1.00 11.96 198 SER A C 1
ATOM 1422 O O . SER A 1 196 ? -17.178 -16.585 2.694 1.00 13.37 198 SER A O 1
ATOM 1425 N N . VAL A 1 197 ? -15.588 -15.330 3.686 1.00 12.11 199 VAL A N 1
ATOM 1426 C CA . VAL A 1 197 ? -15.376 -16.248 4.804 1.00 12.49 199 VAL A CA 1
ATOM 1427 C C . VAL A 1 197 ? -15.161 -15.432 6.070 1.00 13.37 199 VAL A C 1
ATOM 1428 O O . VAL A 1 197 ? -14.339 -14.511 6.085 1.00 14.35 199 VAL A O 1
ATOM 1432 N N . GLY A 1 198 ? -15.880 -15.777 7.135 1.00 13.81 200 GLY A N 1
ATOM 1433 C CA . GLY A 1 198 ? -15.762 -15.024 8.375 1.00 14.00 200 GLY A CA 1
ATOM 1434 C C . GLY A 1 198 ? -14.417 -15.228 9.058 1.00 14.85 200 GLY A C 1
ATOM 1435 O O . GLY A 1 198 ? -13.837 -16.313 9.032 1.00 15.27 200 GLY A O 1
ATOM 1436 N N . GLY A 1 199 ? -13.922 -14.161 9.681 1.00 14.52 201 GLY A N 1
ATOM 1437 C CA . GLY A 1 199 ? -12.717 -14.242 10.486 1.00 15.14 201 GLY A CA 1
ATOM 1438 C C . GLY A 1 199 ? -11.426 -14.433 9.726 1.00 15.40 201 GLY A C 1
ATOM 1439 O O . GLY A 1 199 ? -10.477 -15.010 10.267 1.00 15.16 201 GLY A O 1
ATOM 1440 N N . THR A 1 200 ? -11.350 -13.945 8.494 1.00 13.74 202 THR A N 1
ATOM 1441 C CA . THR A 1 200 ? -10.193 -14.177 7.644 1.00 12.65 202 THR A CA 1
ATOM 1442 C C . THR A 1 200 ? -9.423 -12.888 7.377 1.00 13.67 202 THR A C 1
ATOM 1443 O O . THR A 1 200 ? -9.953 -11.778 7.468 1.00 13.74 202 THR A O 1
ATOM 1447 N N . THR A 1 201 ? -8.153 -13.067 7.036 1.00 13.49 203 THR A N 1
ATOM 1448 C CA . THR A 1 201 ? -7.189 -11.998 6.841 1.00 14.25 203 THR A CA 1
ATOM 1449 C C . THR A 1 201 ? -7.006 -11.700 5.353 1.00 12.78 203 THR A C 1
ATOM 1450 O O . THR A 1 201 ? -7.258 -12.540 4.486 1.00 13.46 203 THR A O 1
ATOM 1454 N N . ILE A 1 202 ? -6.547 -10.481 5.068 1.00 12.28 204 ILE A N 1
ATOM 1455 C CA . ILE A 1 202 ? -6.315 -10.098 3.679 1.00 12.33 204 ILE A CA 1
ATOM 1456 C C . ILE A 1 202 ? -5.235 -10.970 3.051 1.00 12.69 204 ILE A C 1
ATOM 1457 O O . ILE A 1 202 ? -5.276 -11.252 1.847 1.00 13.03 204 ILE A O 1
ATOM 1462 N N . GLU A 1 203 ? -4.274 -11.437 3.856 1.00 13.11 205 GLU A N 1
ATOM 1463 C CA . GLU A 1 203 ? -3.216 -12.300 3.337 1.00 13.64 205 GLU A CA 1
ATOM 1464 C C . GLU A 1 203 ? -3.778 -13.614 2.809 1.00 13.17 205 GLU A C 1
ATOM 1465 O O . GLU A 1 203 ? -3.290 -14.140 1.804 1.00 15.76 205 GLU A O 1
ATOM 1471 N N . ALA A 1 204 ? -4.791 -14.172 3.478 1.00 11.71 206 ALA A N 1
ATOM 1472 C CA . ALA A 1 204 ? -5.393 -15.407 2.986 1.00 13.13 206 ALA A CA 1
ATOM 1473 C C . ALA A 1 204 ? -6.096 -15.209 1.648 1.00 13.26 206 ALA A C 1
ATOM 1474 O O . ALA A 1 204 ? -6.263 -16.174 0.897 1.00 13.49 206 ALA A O 1
ATOM 1476 N N . TRP A 1 205 ? -6.496 -13.980 1.335 1.00 11.90 207 TRP A N 1
ATOM 1477 C CA . TRP A 1 205 ? -7.220 -13.657 0.119 1.00 12.06 207 TRP A CA 1
ATOM 1478 C C . TRP A 1 205 ? -6.322 -13.134 -0.988 1.00 13.56 207 TRP A C 1
ATOM 1479 O O . TRP A 1 205 ? -6.827 -12.818 -2.069 1.00 13.95 207 TRP A O 1
ATOM 1490 N N . THR A 1 206 ? -5.017 -13.024 -0.747 1.00 12.85 208 THR A N 1
ATOM 1491 C CA . THR A 1 206 ? -4.067 -12.509 -1.723 1.00 13.70 208 THR A CA 1
ATOM 1492 C C . THR A 1 206 ? -3.335 -13.673 -2.376 1.00 14.34 208 THR A C 1
ATOM 1493 O O . THR A 1 206 ? -2.877 -14.587 -1.685 1.00 14.81 208 THR A O 1
ATOM 1497 N N . GLY A 1 207 ? -3.230 -13.641 -3.704 1.00 12.70 209 GLY A N 1
ATOM 1498 C CA . GLY A 1 207 ? -2.429 -14.629 -4.397 1.00 12.54 209 GLY A CA 1
ATOM 1499 C C . GLY A 1 207 ? -0.951 -14.496 -4.083 1.00 14.43 209 GLY A C 1
ATOM 1500 O O . GLY A 1 207 ? -0.469 -13.451 -3.654 1.00 15.34 209 GLY A O 1
ATOM 1501 N N . GLU A 1 208 ? -0.223 -15.589 -4.327 1.00 14.85 210 GLU A N 1
ATOM 1502 C CA . GLU A 1 208 ? 1.180 -15.692 -3.932 1.00 19.54 210 GLU A CA 1
ATOM 1503 C C . GLU A 1 208 ? 2.002 -14.500 -4.409 1.00 16.69 210 GLU A C 1
ATOM 1504 O O . GLU A 1 208 ? 2.882 -14.009 -3.693 1.00 18.12 210 GLU A O 1
ATOM 1510 N N . ASP A 1 209 ? 1.724 -14.011 -5.613 1.00 17.00 211 ASP A N 1
ATOM 1511 C CA . ASP A 1 209 ? 2.547 -12.960 -6.192 1.00 19.37 211 ASP A CA 1
ATOM 1512 C C . ASP A 1 209 ? 2.386 -11.643 -5.445 1.00 21.18 211 ASP A C 1
ATOM 1513 O O . ASP A 1 209 ? 3.312 -10.828 -5.431 1.00 21.07 211 ASP A O 1
ATOM 1518 N N . GLY A 1 210 ? 1.232 -11.420 -4.818 1.00 17.80 212 GLY A N 1
ATOM 1519 C CA . GLY A 1 210 ? 1.009 -10.195 -4.078 1.00 15.10 212 GLY A CA 1
ATOM 1520 C C . GLY A 1 210 ? 1.645 -10.153 -2.714 1.00 18.29 212 GLY A C 1
ATOM 1521 O O . GLY A 1 210 ? 1.671 -9.090 -2.090 1.00 18.40 212 GLY A O 1
ATOM 1522 N N . LEU A 1 211 ? 2.163 -11.284 -2.242 1.00 17.93 213 LEU A N 1
ATOM 1523 C CA . LEU A 1 211 ? 2.749 -11.409 -0.916 1.00 18.75 213 LEU A CA 1
ATOM 1524 C C . LEU A 1 211 ? 4.247 -11.648 -0.950 1.00 20.26 213 LEU A C 1
ATOM 1525 O O . LEU A 1 211 ? 4.859 -11.781 0.109 1.00 21.00 213 LEU A O 1
ATOM 1530 N N . LYS A 1 212 ? 4.852 -11.693 -2.136 1.00 22.66 214 LYS A N 1
ATOM 1531 C CA . LYS A 1 212 ? 6.231 -12.147 -2.270 1.00 29.38 214 LYS A CA 1
ATOM 1532 C C . LYS A 1 212 ? 7.233 -11.243 -1.562 1.00 27.30 214 LYS A C 1
ATOM 1533 O O . LYS A 1 212 ? 8.326 -11.704 -1.219 1.00 25.69 214 LYS A O 1
ATOM 1539 N N . ASP A 1 213 ? 6.894 -9.982 -1.328 1.00 23.50 215 ASP A N 1
ATOM 1540 C CA . ASP A 1 213 ? 7.808 -9.052 -0.681 1.00 24.35 215 ASP A CA 1
ATOM 1541 C C . ASP A 1 213 ? 7.738 -9.094 0.841 1.00 25.31 215 ASP A C 1
ATOM 1542 O O . ASP A 1 213 ? 8.519 -8.402 1.503 1.00 25.77 215 ASP A O 1
ATOM 1547 N N . LEU A 1 214 ? 6.842 -9.888 1.413 1.00 22.24 216 LEU A N 1
ATOM 1548 C CA . LEU A 1 214 ? 6.762 -10.076 2.859 1.00 22.77 216 LEU A CA 1
ATOM 1549 C C . LEU A 1 214 ? 7.509 -11.365 3.175 1.00 20.82 216 LEU A C 1
ATOM 1550 O O . LEU A 1 214 ? 6.981 -12.462 2.982 1.00 19.58 216 LEU A O 1
ATOM 1555 N N . GLU A 1 215 ? 8.742 -11.229 3.667 1.00 21.63 217 GLU A N 1
ATOM 1556 C CA . GLU A 1 215 ? 9.644 -12.377 3.720 1.00 22.35 217 GLU A CA 1
ATOM 1557 C C . GLU A 1 215 ? 9.112 -13.490 4.614 1.00 22.74 217 GLU A C 1
ATOM 1558 O O . GLU A 1 215 ? 9.224 -14.674 4.273 1.00 23.44 217 GLU A O 1
ATOM 1564 N N . GLU A 1 216 ? 8.531 -13.135 5.760 1.00 23.03 218 GLU A N 1
ATOM 1565 C CA . GLU A 1 216 ? 8.023 -14.158 6.667 1.00 23.73 218 GLU A CA 1
ATOM 1566 C C . GLU A 1 216 ? 6.795 -14.851 6.091 1.00 24.34 218 GLU A C 1
ATOM 1567 O O . GLU A 1 216 ? 6.621 -16.063 6.260 1.00 25.51 218 GLU A O 1
ATOM 1573 N N . VAL A 1 217 ? 5.931 -14.096 5.410 1.00 21.95 219 VAL A N 1
ATOM 1574 C CA . VAL A 1 217 ? 4.772 -14.688 4.752 1.00 21.12 219 VAL A CA 1
ATOM 1575 C C . VAL A 1 217 ? 5.217 -15.590 3.609 1.00 19.69 219 VAL A C 1
ATOM 1576 O O . VAL A 1 217 ? 4.697 -16.699 3.434 1.00 20.77 219 VAL A O 1
ATOM 1580 N N . ARG A 1 218 ? 6.192 -15.129 2.823 1.00 19.93 220 ARG A N 1
ATOM 1581 C CA . ARG A 1 218 ? 6.720 -15.909 1.709 1.00 21.50 220 ARG A CA 1
ATOM 1582 C C . ARG A 1 218 ? 7.192 -17.290 2.160 1.00 22.66 220 ARG A C 1
ATOM 1583 O O . ARG A 1 218 ? 6.912 -18.297 1.503 1.00 24.49 220 ARG A O 1
ATOM 1591 N N . LYS A 1 219 ? 7.911 -17.356 3.284 1.00 22.06 221 LYS A N 1
ATOM 1592 C CA . LYS A 1 219 ? 8.388 -18.644 3.785 1.00 21.92 221 LYS A CA 1
ATOM 1593 C C . LYS A 1 219 ? 7.236 -19.549 4.210 1.00 21.27 221 LYS A C 1
ATOM 1594 O O . LYS A 1 219 ? 7.297 -20.769 4.016 1.00 23.82 221 LYS A O 1
ATOM 1600 N N . ILE A 1 220 ? 6.174 -18.973 4.782 1.00 20.45 222 ILE A N 1
ATOM 1601 C CA . ILE A 1 220 ? 5.011 -19.771 5.171 1.00 19.70 222 ILE A CA 1
ATOM 1602 C C . ILE A 1 220 ? 4.310 -20.338 3.944 1.00 20.19 222 ILE A C 1
ATOM 1603 O O . ILE A 1 220 ? 3.907 -21.506 3.926 1.00 20.38 222 ILE A O 1
ATOM 1608 N N . ILE A 1 221 ? 4.146 -19.520 2.905 1.00 19.02 223 ILE A N 1
ATOM 1609 C CA . ILE A 1 221 ? 3.543 -19.999 1.665 1.00 18.99 223 ILE A CA 1
ATOM 1610 C C . ILE A 1 221 ? 4.284 -21.226 1.155 1.00 21.17 223 ILE A C 1
ATOM 1611 O O . ILE A 1 221 ? 3.674 -22.243 0.804 1.00 19.67 223 ILE A O 1
ATOM 1616 N N . GLU A 1 222 ? 5.617 -21.161 1.138 1.00 20.08 224 GLU A N 1
ATOM 1617 C CA . GLU A 1 222 ? 6.400 -22.275 0.617 1.00 20.80 224 GLU A CA 1
ATOM 1618 C C . GLU A 1 222 ? 6.342 -23.482 1.540 1.00 19.54 224 GLU A C 1
ATOM 1619 O O . GLU A 1 222 ? 6.276 -24.622 1.066 1.00 21.27 224 GLU A O 1
ATOM 1625 N N . ARG A 1 223 ? 6.366 -23.261 2.857 1.00 19.78 225 ARG A N 1
ATOM 1626 C CA . ARG A 1 223 ? 6.223 -24.387 3.773 1.00 21.68 225 ARG A CA 1
ATOM 1627 C C . ARG A 1 223 ? 4.889 -25.092 3.574 1.00 22.71 225 ARG A C 1
ATOM 1628 O O . ARG A 1 223 ? 4.826 -26.325 3.562 1.00 21.89 225 ARG A O 1
ATOM 1636 N N . ASN A 1 224 ? 3.813 -24.325 3.409 1.00 18.23 226 ASN A N 1
ATOM 1637 C CA . ASN A 1 224 ? 2.483 -24.908 3.307 1.00 18.24 226 ASN A CA 1
ATOM 1638 C C . ASN A 1 224 ? 2.305 -25.740 2.045 1.00 19.60 226 ASN A C 1
ATOM 1639 O O . ASN A 1 224 ? 1.403 -26.581 1.994 1.00 19.63 226 ASN A O 1
ATOM 1644 N N . LYS A 1 225 ? 3.130 -25.527 1.025 1.00 19.22 227 LYS A N 1
ATOM 1645 C CA . LYS A 1 225 ? 3.085 -26.376 -0.155 1.00 22.19 227 LYS A CA 1
ATOM 1646 C C . LYS A 1 225 ? 3.785 -27.701 0.067 1.00 26.01 227 LYS A C 1
ATOM 1647 O O . LYS A 1 225 ? 3.768 -28.547 -0.829 1.00 27.51 227 LYS A O 1
ATOM 1653 N N . ASP A 1 226 ? 4.397 -27.890 1.227 1.00 25.94 228 ASP A N 1
ATOM 1654 C CA . ASP A 1 226 ? 5.204 -29.063 1.545 1.00 28.92 228 ASP A CA 1
ATOM 1655 C C . ASP A 1 226 ? 4.391 -29.914 2.517 1.00 29.03 228 ASP A C 1
ATOM 1656 O O . ASP A 1 226 ? 4.315 -29.606 3.710 1.00 30.63 228 ASP A O 1
ATOM 1661 N N . SER A 1 227 ? 3.792 -30.993 2.002 1.00 28.31 229 SER A N 1
ATOM 1662 C CA . SER A 1 227 ? 2.868 -31.787 2.808 1.00 31.37 229 SER A CA 1
ATOM 1663 C C . SER A 1 227 ? 3.560 -32.403 4.015 1.00 34.35 229 SER A C 1
ATOM 1664 O O . SER A 1 227 ? 2.967 -32.499 5.096 1.00 35.38 229 SER A O 1
ATOM 1667 N N . ALA A 1 228 ? 4.808 -32.842 3.847 1.00 34.68 230 ALA A N 1
ATOM 1668 C CA . ALA A 1 228 ? 5.547 -33.415 4.965 1.00 31.92 230 ALA A CA 1
ATOM 1669 C C . ALA A 1 228 ? 5.702 -32.399 6.086 1.00 33.12 230 ALA A C 1
ATOM 1670 O O . ALA A 1 228 ? 5.476 -32.714 7.260 1.00 36.78 230 ALA A O 1
ATOM 1672 N N . ALA A 1 229 ? 6.081 -31.166 5.739 1.00 29.91 231 ALA A N 1
ATOM 1673 C CA . ALA A 1 229 ? 6.248 -30.133 6.754 1.00 30.08 231 ALA A CA 1
ATOM 1674 C C . ALA A 1 229 ? 4.935 -29.851 7.461 1.00 31.31 231 ALA A C 1
ATOM 1675 O O . ALA A 1 229 ? 4.901 -29.698 8.687 1.00 30.45 231 ALA A O 1
ATOM 1677 N N . VAL A 1 230 ? 3.841 -29.781 6.703 1.00 29.79 232 VAL A N 1
ATOM 1678 C CA . VAL A 1 230 ? 2.532 -29.535 7.298 1.00 27.29 232 VAL A CA 1
ATOM 1679 C C . VAL A 1 230 ? 2.152 -30.680 8.227 1.00 29.48 232 VAL A C 1
ATOM 1680 O O . VAL A 1 230 ? 1.690 -30.463 9.353 1.00 29.68 232 VAL A O 1
ATOM 1684 N N . ASN A 1 231 ? 2.358 -31.919 7.771 1.00 32.55 233 ASN A N 1
ATOM 1685 C CA . ASN A 1 231 ? 2.009 -33.085 8.578 1.00 37.75 233 ASN A CA 1
ATOM 1686 C C . ASN A 1 231 ? 2.834 -33.166 9.851 1.00 37.99 233 ASN A C 1
ATOM 1687 O O . ASN A 1 231 ? 2.330 -33.618 10.885 1.00 41.05 233 ASN A O 1
ATOM 1692 N N . LYS A 1 232 ? 4.098 -32.749 9.797 1.00 37.24 234 LYS A N 1
ATOM 1693 C CA . LYS A 1 232 ? 4.898 -32.697 11.012 1.00 37.35 234 LYS A CA 1
ATOM 1694 C C . LYS A 1 232 ? 4.285 -31.748 12.030 1.00 37.28 234 LYS A C 1
ATOM 1695 O O . LYS A 1 232 ? 4.117 -32.101 13.204 1.00 39.01 234 LYS A O 1
ATOM 1701 N N . ILE A 1 233 ? 3.947 -30.531 11.596 1.00 34.21 235 ILE A N 1
ATOM 1702 C CA . ILE A 1 233 ? 3.412 -29.531 12.515 1.00 33.53 235 ILE A CA 1
ATOM 1703 C C . ILE A 1 233 ? 2.116 -30.026 13.139 1.00 34.46 235 ILE A C 1
ATOM 1704 O O . ILE A 1 233 ? 1.893 -29.876 14.348 1.00 34.68 235 ILE A O 1
ATOM 1709 N N . ASN A 1 234 ? 1.254 -30.647 12.328 1.00 34.17 236 ASN A N 1
ATOM 1710 C CA . ASN A 1 234 ? -0.009 -31.177 12.835 1.00 34.35 236 ASN A CA 1
ATOM 1711 C C . ASN A 1 234 ? 0.207 -32.372 13.754 1.00 36.13 236 ASN A C 1
ATOM 1712 O O . ASN A 1 234 ? -0.581 -32.585 14.679 1.00 36.07 236 ASN A O 1
ATOM 1717 N N . LYS A 1 235 ? 1.258 -33.159 13.515 1.00 37.82 237 LYS A N 1
ATOM 1718 C CA . LYS A 1 235 ? 1.580 -34.268 14.411 1.00 38.45 237 LYS A CA 1
ATOM 1719 C C . LYS A 1 235 ? 2.046 -33.764 15.772 1.00 38.89 237 LYS A C 1
ATOM 1720 O O . LYS A 1 235 ? 1.563 -34.220 16.815 1.00 38.55 237 LYS A O 1
ATOM 1726 N N . LEU A 1 236 ? 2.986 -32.817 15.781 1.00 43.69 238 LEU A N 1
ATOM 1727 C CA . LEU A 1 236 ? 3.417 -32.217 17.038 1.00 45.00 238 LEU A CA 1
ATOM 1728 C C . LEU A 1 236 ? 2.273 -31.490 17.727 1.00 47.00 238 LEU A C 1
ATOM 1729 O O . LEU A 1 236 ? 2.250 -31.395 18.959 1.00 46.46 238 LEU A O 1
ATOM 1734 N N . ALA A 1 237 ? 1.325 -30.963 16.951 1.00 42.07 239 ALA A N 1
ATOM 1735 C CA . ALA A 1 237 ? 0.143 -30.355 17.544 1.00 42.53 239 ALA A CA 1
ATOM 1736 C C . ALA A 1 237 ? -0.758 -31.410 18.168 1.00 44.14 239 ALA A C 1
ATOM 1737 O O . ALA A 1 237 ? -1.261 -31.224 19.281 1.00 44.77 239 ALA A O 1
ATOM 1739 N N . ASP A 1 238 ? -0.972 -32.525 17.463 1.00 42.39 240 ASP A N 1
ATOM 1740 C CA . ASP A 1 238 ? -1.825 -33.587 17.986 1.00 45.08 240 ASP A CA 1
ATOM 1741 C C . ASP A 1 238 ? -1.157 -34.305 19.151 1.00 50.62 240 ASP A C 1
ATOM 1742 O O . ASP A 1 238 ? -1.791 -34.555 20.182 1.00 51.82 240 ASP A O 1
ATOM 1747 N N . ALA A 1 239 ? 0.126 -34.646 19.005 1.00 50.39 241 ALA A N 1
ATOM 1748 C CA . ALA A 1 239 ? 0.850 -35.293 20.095 1.00 50.75 241 ALA A CA 1
ATOM 1749 C C . ALA A 1 239 ? 0.718 -34.502 21.389 1.00 54.78 241 ALA A C 1
ATOM 1750 O O . ALA A 1 239 ? 0.301 -35.038 22.419 1.00 56.89 241 ALA A O 1
ATOM 1752 N N . SER A 1 240 ? 1.051 -33.213 21.351 1.00 58.47 242 SER A N 1
ATOM 1753 C CA . SER A 1 240 ? 0.923 -32.384 22.542 1.00 62.15 242 SER A CA 1
ATOM 1754 C C . SER A 1 240 ? -0.521 -32.017 22.851 1.00 61.32 242 SER A C 1
ATOM 1755 O O . SER A 1 240 ? -0.783 -31.449 23.918 1.00 58.74 242 SER A O 1
ATOM 1758 N N . GLN A 1 241 ? -1.454 -32.304 21.947 1.00 60.97 243 GLN A N 1
ATOM 1759 C CA . GLN A 1 241 ? -2.846 -31.956 22.183 1.00 58.83 243 GLN A CA 1
ATOM 1760 C C . GLN A 1 241 ? -3.376 -32.762 23.356 1.00 62.10 243 GLN A C 1
ATOM 1761 O O . GLN A 1 241 ? -3.434 -33.995 23.297 1.00 59.71 243 GLN A O 1
ATOM 1767 N N . SER A 1 242 ? -3.753 -32.063 24.420 1.00 66.46 244 SER A N 1
ATOM 1768 C CA . SER A 1 242 ? -4.330 -32.718 25.579 1.00 69.61 244 SER A CA 1
ATOM 1769 C C . SER A 1 242 ? -5.641 -33.406 25.194 1.00 71.16 244 SER A C 1
ATOM 1770 O O . SER A 1 242 ? -6.304 -33.006 24.232 1.00 71.45 244 SER A O 1
ATOM 1773 N N . PRO A 1 243 ? -6.031 -34.448 25.922 1.00 68.40 245 PRO A N 1
ATOM 1774 C CA . PRO A 1 243 ? -7.247 -35.204 25.569 1.00 66.50 245 PRO A CA 1
ATOM 1775 C C . PRO A 1 243 ? -8.498 -34.369 25.784 1.00 63.71 245 PRO A C 1
ATOM 1776 O O . PRO A 1 243 ? -8.425 -33.253 26.323 1.00 61.21 245 PRO A O 1
ATOM 1780 N N . PRO A 1 244 ? -9.666 -34.866 25.360 1.00 61.51 246 PRO A N 1
ATOM 1781 C CA . PRO A 1 244 ? -10.908 -34.117 25.591 1.00 58.35 246 PRO A CA 1
ATOM 1782 C C . PRO A 1 244 ? -11.247 -34.053 27.073 1.00 56.26 246 PRO A C 1
ATOM 1783 O O . PRO A 1 244 ? -11.038 -35.009 27.823 1.00 55.60 246 PRO A O 1
ATOM 1787 N N . ALA A 1 245 ? -11.786 -32.910 27.486 1.00 51.98 247 ALA A N 1
ATOM 1788 C CA . ALA A 1 245 ? -12.085 -32.675 28.888 1.00 48.46 247 ALA A CA 1
ATOM 1789 C C . ALA A 1 245 ? -13.435 -33.274 29.244 1.00 47.22 247 ALA A C 1
ATOM 1790 O O . ALA A 1 245 ? -14.393 -33.180 28.473 1.00 50.17 247 ALA A O 1
ATOM 1792 N N . THR A 1 246 ? -13.506 -33.893 30.418 1.00 42.18 248 THR A N 1
ATOM 1793 C CA . THR A 1 246 ? -14.764 -34.439 30.902 1.00 39.51 248 THR A CA 1
ATOM 1794 C C . THR A 1 246 ? -15.570 -33.336 31.568 1.00 37.36 248 THR A C 1
ATOM 1795 O O . THR A 1 246 ? -15.032 -32.531 32.332 1.00 37.52 248 THR A O 1
ATOM 1799 N N . SER A 1 247 ? -16.864 -33.295 31.267 1.00 36.78 249 SER A N 1
ATOM 1800 C CA . SER A 1 247 ? -17.728 -32.289 31.865 1.00 33.68 249 SER A CA 1
ATOM 1801 C C . SER A 1 247 ? -17.883 -32.572 33.352 1.00 33.07 249 SER A C 1
ATOM 1802 O O . SER A 1 247 ? -18.102 -33.717 33.757 1.00 33.22 249 SER A O 1
ATOM 1805 N N . ALA A 1 248 ? -17.730 -31.526 34.163 1.00 29.41 250 ALA A N 1
ATOM 1806 C CA . ALA A 1 248 ? -18.031 -31.569 35.585 1.00 25.94 250 ALA A CA 1
ATOM 1807 C C . ALA A 1 248 ? -19.283 -30.774 35.924 1.00 24.27 250 ALA A C 1
ATOM 1808 O O . ALA A 1 248 ? -19.507 -30.458 37.095 1.00 23.65 250 ALA A O 1
ATOM 1810 N N . ASP A 1 249 ? -20.089 -30.428 34.918 1.00 23.39 251 ASP A N 1
ATOM 1811 C CA . ASP A 1 249 ? -21.346 -29.707 35.090 1.00 23.16 251 ASP A CA 1
ATOM 1812 C C . ASP A 1 249 ? -22.320 -30.341 36.070 1.00 23.02 251 ASP A C 1
ATOM 1813 O O . ASP A 1 249 ? -22.980 -31.324 35.732 1.00 21.13 251 ASP A O 1
ATOM 1818 N N . LYS A 1 250 ? -22.447 -29.752 37.264 1.00 22.61 252 LYS A N 1
ATOM 1819 C CA . LYS A 1 250 ? -23.420 -30.237 38.234 1.00 22.12 252 LYS A CA 1
ATOM 1820 C C . LYS A 1 250 ? -24.835 -30.204 37.673 1.00 21.36 252 LYS A C 1
ATOM 1821 O O . LYS A 1 250 ? -25.651 -31.075 37.988 1.00 21.51 252 LYS A O 1
ATOM 1827 N N . GLY A 1 251 ? -25.154 -29.196 36.857 1.00 20.47 253 GLY A N 1
ATOM 1828 C CA . GLY A 1 251 ? -26.493 -29.074 36.305 1.00 19.49 253 GLY A CA 1
ATOM 1829 C C . GLY A 1 251 ? -26.893 -30.218 35.399 1.00 20.06 253 GLY A C 1
ATOM 1830 O O . GLY A 1 251 ? -28.089 -30.464 35.213 1.00 19.69 253 GLY A O 1
ATOM 1831 N N . MET A 1 252 ? -25.917 -30.914 34.820 1.00 20.59 254 MET A N 1
ATOM 1832 C CA . MET A 1 252 ? -26.148 -32.115 34.033 1.00 22.16 254 MET A CA 1
ATOM 1833 C C . MET A 1 252 ? -25.829 -33.393 34.796 1.00 23.97 254 MET A C 1
ATOM 1834 O O . MET A 1 252 ? -26.440 -34.430 34.526 1.00 23.08 254 MET A O 1
ATOM 1839 N N . LEU A 1 253 ? -24.901 -33.340 35.753 1.00 25.46 255 LEU A N 1
ATOM 1840 C CA . LEU A 1 253 ? -24.419 -34.537 36.431 1.00 25.47 255 LEU A CA 1
ATOM 1841 C C . LEU A 1 253 ? -25.147 -34.845 37.731 1.00 26.95 255 LEU A C 1
ATOM 1842 O O . LEU A 1 253 ? -25.123 -36.000 38.174 1.00 28.53 255 LEU A O 1
ATOM 1847 N N . GLU A 1 254 ? -25.776 -33.857 38.361 1.00 26.15 256 GLU A N 1
ATOM 1848 C CA . GLU A 1 254 ? -26.543 -34.142 39.560 1.00 25.70 256 GLU A CA 1
ATOM 1849 C C . GLU A 1 254 ? -27.754 -35.008 39.230 1.00 28.81 256 GLU A C 1
ATOM 1850 O O . GLU A 1 254 ? -28.186 -35.109 38.080 1.00 28.17 256 GLU A O 1
ATOM 1856 N N . ALA A 1 255 ? -28.301 -35.639 40.274 1.00 30.24 257 ALA A N 1
ATOM 1857 C CA . ALA A 1 255 ? -29.389 -36.593 40.092 1.00 30.30 257 ALA A CA 1
ATOM 1858 C C . ALA A 1 255 ? -30.581 -35.956 39.393 1.00 30.75 257 ALA A C 1
ATOM 1859 O O . ALA A 1 255 ? -31.202 -36.575 38.523 1.00 32.57 257 ALA A O 1
ATOM 1861 N N . ILE A 1 256 ? -30.921 -34.725 39.760 1.00 28.27 258 ILE A N 1
ATOM 1862 C CA . ILE A 1 256 ? -31.953 -33.952 39.080 1.00 27.80 258 ILE A CA 1
ATOM 1863 C C . ILE A 1 256 ? -31.265 -32.834 38.308 1.00 26.85 258 ILE A C 1
ATOM 1864 O O . ILE A 1 256 ? -30.547 -32.014 38.894 1.00 27.16 258 ILE A O 1
ATOM 1869 N N . LYS A 1 257 ? -31.479 -32.798 36.996 1.00 26.81 259 LYS A N 1
ATOM 1870 C CA . LYS A 1 257 ? -30.846 -31.776 36.177 1.00 23.52 259 LYS A CA 1
ATOM 1871 C C . LYS A 1 257 ? -31.522 -30.426 36.387 1.00 23.25 259 LYS A C 1
ATOM 1872 O O . LYS A 1 257 ? -32.716 -30.339 36.671 1.00 22.79 259 LYS A O 1
ATOM 1878 N N . TRP A 1 258 ? -30.741 -29.360 36.245 1.00 19.87 260 TRP A N 1
ATOM 1879 C CA . TRP A 1 258 ? -31.218 -28.055 36.674 1.00 19.56 260 TRP A CA 1
ATOM 1880 C C . TRP A 1 258 ? -32.308 -27.495 35.775 1.00 20.78 260 TRP A C 1
ATOM 1881 O O . TRP A 1 258 ? -32.965 -26.524 36.160 1.00 19.88 260 TRP A O 1
ATOM 1892 N N . PHE A 1 259 ? -32.528 -28.087 34.605 1.00 21.39 261 PHE A N 1
ATOM 1893 C CA . PHE A 1 259 ? -33.661 -27.721 33.773 1.00 22.51 261 PHE A CA 1
ATOM 1894 C C . PHE A 1 259 ? -34.851 -28.647 33.964 1.00 24.28 261 PHE A C 1
ATOM 1895 O O . PHE A 1 259 ? -35.927 -28.365 33.428 1.00 23.22 261 PHE A O 1
ATOM 1903 N N . ASP A 1 260 ? -34.674 -29.743 34.698 1.00 26.27 262 ASP A N 1
ATOM 1904 C CA . ASP A 1 260 ? -35.785 -30.619 35.037 1.00 29.83 262 ASP A CA 1
ATOM 1905 C C . ASP A 1 260 ? -36.862 -29.806 35.738 1.00 28.35 262 ASP A C 1
ATOM 1906 O O . ASP A 1 260 ? -36.585 -29.069 36.688 1.00 27.44 262 ASP A O 1
ATOM 1911 N N . LEU A 1 261 ? -38.097 -29.940 35.255 1.00 26.48 263 LEU A N 1
ATOM 1912 C CA . LEU A 1 261 ? -39.218 -29.202 35.818 1.00 29.76 263 LEU A CA 1
ATOM 1913 C C . LEU A 1 261 ? -39.384 -29.432 37.316 1.00 32.23 263 LEU A C 1
ATOM 1914 O O . LEU A 1 261 ? -40.009 -28.608 37.996 1.00 31.01 263 LEU A O 1
ATOM 1919 N N . GLN A 1 262 ? -38.812 -30.509 37.846 1.00 33.94 264 GLN A N 1
ATOM 1920 C CA . GLN A 1 262 ? -38.978 -30.888 39.236 1.00 35.59 264 GLN A CA 1
ATOM 1921 C C . GLN A 1 262 ? -37.801 -30.462 40.107 1.00 32.65 264 GLN A C 1
ATOM 1922 O O . GLN A 1 262 ? -37.818 -30.709 41.318 1.00 30.12 264 GLN A O 1
ATOM 1928 N N . TYR A 1 263 ? -36.784 -29.834 39.520 1.00 28.97 265 TYR A N 1
ATOM 1929 C CA . TYR A 1 263 ? -35.629 -29.397 40.290 1.00 27.63 265 TYR A CA 1
ATOM 1930 C C . TYR A 1 263 ? -36.038 -28.335 41.301 1.00 27.94 265 TYR A C 1
ATOM 1931 O O . TYR A 1 263 ? -36.863 -27.462 41.016 1.00 27.46 265 TYR A O 1
ATOM 1940 N N . GLN A 1 264 ? -35.457 -28.424 42.491 1.00 27.95 266 GLN A N 1
ATOM 1941 C CA . GLN A 1 264 ? -35.692 -27.458 43.554 1.00 27.93 266 GLN A CA 1
ATOM 1942 C C . GLN A 1 264 ? -34.411 -26.672 43.763 1.00 27.62 266 GLN A C 1
ATOM 1943 O O . GLN A 1 264 ? -33.442 -27.221 44.311 1.00 25.62 266 GLN A O 1
ATOM 1949 N N . PRO A 1 265 ? -34.351 -25.408 43.340 1.00 26.38 267 PRO A N 1
ATOM 1950 C CA . PRO A 1 265 ? -33.098 -24.649 43.438 1.00 27.24 267 PRO A CA 1
ATOM 1951 C C . PRO A 1 265 ? -32.570 -24.593 44.863 1.00 25.83 267 PRO A C 1
ATOM 1952 O O . PRO A 1 265 ? -33.284 -24.231 45.793 1.00 25.42 267 PRO A O 1
ATOM 1956 N N . LYS A 1 266 ? -31.306 -24.974 45.018 1.00 28.80 268 LYS A N 1
ATOM 1957 C CA . LYS A 1 266 ? -30.568 -24.884 46.269 1.00 29.18 268 LYS A CA 1
ATOM 1958 C C . LYS A 1 266 ? -29.211 -24.274 45.966 1.00 28.71 268 LYS A C 1
ATOM 1959 O O . LYS A 1 266 ? -28.480 -24.782 45.110 1.00 29.51 268 LYS A O 1
ATOM 1965 N N . GLY A 1 267 ? -28.876 -23.191 46.658 1.00 26.44 269 GLY A N 1
ATOM 1966 C CA . GLY A 1 267 ? -27.593 -22.550 46.441 1.00 24.46 269 GLY A CA 1
ATOM 1967 C C . GLY A 1 267 ? -27.530 -21.584 45.279 1.00 22.82 269 GLY A C 1
ATOM 1968 O O . GLY A 1 267 ? -26.430 -21.282 44.807 1.00 23.29 269 GLY A O 1
ATOM 1969 N N . TRP A 1 268 ? -28.674 -21.094 44.801 1.00 24.01 270 TRP A N 1
ATOM 1970 C CA . TRP A 1 268 ? -28.726 -20.140 43.702 1.00 21.84 270 TRP A CA 1
ATOM 1971 C C . TRP A 1 268 ? -28.703 -18.713 44.243 1.00 22.16 270 TRP A C 1
ATOM 1972 O O . TRP A 1 268 ? -29.165 -18.442 45.353 1.00 22.83 270 TRP A O 1
ATOM 1983 N N . ARG A 1 269 ? -28.147 -17.800 43.452 1.00 18.38 271 ARG A N 1
ATOM 1984 C CA . ARG A 1 269 ? -27.969 -16.412 43.853 1.00 16.95 271 ARG A CA 1
ATOM 1985 C C . ARG A 1 269 ? -28.594 -15.503 42.806 1.00 16.47 271 ARG A C 1
ATOM 1986 O O . ARG A 1 269 ? -28.932 -15.932 41.704 1.00 16.93 271 ARG A O 1
ATOM 1994 N N . LYS A 1 270 ? -28.745 -14.230 43.149 1.00 16.35 272 LYS A N 1
ATOM 1995 C CA . LYS A 1 270 ? -29.400 -13.296 42.242 1.00 17.19 272 LYS A CA 1
ATOM 1996 C C . LYS A 1 270 ? -28.460 -12.812 41.144 1.00 16.86 272 LYS A C 1
ATOM 1997 O O . LYS A 1 270 ? -27.271 -12.577 41.378 1.00 16.59 272 LYS A O 1
ATOM 2003 N N . PHE A 1 271 ? -29.019 -12.656 39.945 1.00 13.19 273 PHE A N 1
ATOM 2004 C CA . PHE A 1 271 ? -28.313 -12.159 38.774 1.00 13.78 273 PHE A CA 1
ATOM 2005 C C . PHE A 1 271 ? -29.218 -11.167 38.051 1.00 13.18 273 PHE A C 1
ATOM 2006 O O . PHE A 1 271 ? -30.439 -11.197 38.191 1.00 13.68 273 PHE A O 1
ATOM 2014 N N . TYR A 1 272 ? -28.611 -10.279 37.271 1.00 12.77 274 TYR A N 1
ATOM 2015 C CA . TYR A 1 272 ? -29.368 -9.287 36.521 1.00 13.65 274 TYR A CA 1
ATOM 2016 C C . TYR A 1 272 ? -28.981 -9.339 35.055 1.00 13.54 274 TYR A C 1
ATOM 2017 O O . TYR A 1 272 ? -27.803 -9.218 34.716 1.00 13.74 274 TYR A O 1
ATOM 2026 N N . VAL A 1 273 ? -29.971 -9.540 34.200 1.00 12.76 275 VAL A N 1
ATOM 2027 C CA . VAL A 1 273 ? -29.786 -9.562 32.753 1.00 13.25 275 VAL A CA 1
ATOM 2028 C C . VAL A 1 273 ? -30.226 -8.207 32.210 1.00 13.23 275 VAL A C 1
ATOM 2029 O O . VAL A 1 273 ? -31.316 -7.743 32.562 1.00 13.77 275 VAL A O 1
ATOM 2033 N N . PRO A 1 274 ? -29.422 -7.543 31.369 1.00 13.11 276 PRO A N 1
ATOM 2034 C CA . PRO A 1 274 ? -28.119 -7.960 30.839 1.00 13.41 276 PRO A CA 1
ATOM 2035 C C . PRO A 1 274 ? -26.947 -7.726 31.778 1.00 12.91 276 PRO A C 1
ATOM 2036 O O . PRO A 1 274 ? -27.009 -6.911 32.686 1.00 13.08 276 PRO A O 1
ATOM 2040 N N . GLY A 1 275 ? -25.853 -8.429 31.544 1.00 12.95 277 GLY A N 1
ATOM 2041 C CA . GLY A 1 275 ? -24.636 -8.229 32.298 1.00 13.60 277 GLY A CA 1
ATOM 2042 C C . GLY A 1 275 ? -23.737 -9.437 32.230 1.00 13.52 277 GLY A C 1
ATOM 2043 O O . GLY A 1 275 ? -24.158 -10.552 31.908 1.00 13.85 277 GLY A O 1
ATOM 2044 N N . TYR A 1 276 ? -22.467 -9.198 32.539 1.00 12.90 278 TYR A N 1
ATOM 2045 C CA . TYR A 1 276 ? -21.450 -10.236 32.603 1.00 13.89 278 TYR A CA 1
ATOM 2046 C C . TYR A 1 276 ? -21.208 -10.625 34.053 1.00 14.24 278 TYR A C 1
ATOM 2047 O O . TYR A 1 276 ? -21.184 -9.770 34.941 1.00 13.92 278 TYR A O 1
ATOM 2056 N N . TRP A 1 277 ? -21.017 -11.920 34.293 1.00 14.60 279 TRP A N 1
ATOM 2057 C CA . TRP A 1 277 ? -20.907 -12.356 35.673 1.00 14.20 279 TRP A CA 1
ATOM 2058 C C . TRP A 1 277 ? -19.630 -11.872 36.347 1.00 14.55 279 TRP A C 1
ATOM 2059 O O . TRP A 1 277 ? -19.613 -11.725 37.572 1.00 13.54 279 TRP A O 1
ATOM 2070 N N . GLU A 1 278 ? -18.582 -11.578 35.575 1.00 14.60 280 GLU A N 1
ATOM 2071 C CA . GLU A 1 278 ? -17.399 -10.939 36.141 1.00 15.43 280 GLU A CA 1
ATOM 2072 C C . GLU A 1 278 ? -17.752 -9.642 36.857 1.00 13.81 280 GLU A C 1
ATOM 2073 O O . GLU A 1 278 ? -17.056 -9.238 37.793 1.00 14.45 280 GLU A O 1
ATOM 2079 N N . ASP A 1 279 ? -18.827 -8.983 36.439 1.00 13.26 281 ASP A N 1
ATOM 2080 C CA . ASP A 1 279 ? -19.263 -7.728 37.030 1.00 13.60 281 ASP A CA 1
ATOM 2081 C C . ASP A 1 279 ? -20.375 -7.916 38.049 1.00 13.10 281 ASP A C 1
ATOM 2082 O O . ASP A 1 279 ? -20.910 -6.923 38.554 1.00 14.23 281 ASP A O 1
ATOM 2087 N N . GLN A 1 280 ? -20.735 -9.157 38.357 1.00 13.22 282 GLN A N 1
ATOM 2088 C CA . GLN A 1 280 ? -21.777 -9.451 39.330 1.00 12.93 282 GLN A CA 1
ATOM 2089 C C . GLN A 1 280 ? -21.293 -10.457 40.365 1.00 14.35 282 GLN A C 1
ATOM 2090 O O . GLN A 1 280 ? -22.048 -11.317 40.826 1.00 14.09 282 GLN A O 1
ATOM 2096 N N . GLY A 1 281 ? -20.018 -10.361 40.734 1.00 14.47 283 GLY A N 1
ATOM 2097 C CA . GLY A 1 281 ? -19.484 -11.065 41.878 1.00 14.25 283 GLY A CA 1
ATOM 2098 C C . GLY A 1 281 ? -18.749 -12.357 41.607 1.00 16.13 283 GLY A C 1
ATOM 2099 O O . GLY A 1 281 ? -18.437 -13.072 42.560 1.00 14.85 283 GLY A O 1
ATOM 2100 N N . MET A 1 282 ? -18.431 -12.664 40.349 1.00 16.62 284 MET A N 1
ATOM 2101 C CA . MET A 1 282 ? -17.935 -13.981 39.954 1.00 20.72 284 MET A CA 1
ATOM 2102 C C . MET A 1 282 ? -16.628 -13.740 39.204 1.00 19.80 284 MET A C 1
ATOM 2103 O O . MET A 1 282 ? -16.637 -13.526 37.991 1.00 19.88 284 MET A O 1
ATOM 2108 N N . ARG A 1 283 ? -15.507 -13.791 39.922 1.00 20.62 285 ARG A N 1
ATOM 2109 C CA . ARG A 1 283 ? -14.231 -13.306 39.411 1.00 24.19 285 ARG A CA 1
ATOM 2110 C C . ARG A 1 283 ? -13.438 -14.416 38.726 1.00 23.63 285 ARG A C 1
ATOM 2111 O O . ARG A 1 283 ? -13.310 -15.520 39.265 1.00 22.97 285 ARG A O 1
ATOM 2119 N N . ASP A 1 284 ? -12.892 -14.100 37.545 1.00 25.10 286 ASP A N 1
ATOM 2120 C CA . ASP A 1 284 ? -12.000 -14.993 36.791 1.00 25.74 286 ASP A CA 1
ATOM 2121 C C . ASP A 1 284 ? -12.627 -16.365 36.542 1.00 24.62 286 ASP A C 1
ATOM 2122 O O . ASP A 1 284 ? -11.978 -17.403 36.680 1.00 25.30 286 ASP A O 1
ATOM 2127 N N . LEU A 1 285 ? -13.898 -16.374 36.162 1.00 19.38 287 LEU A N 1
ATOM 2128 C CA . LEU A 1 285 ? -14.659 -17.608 36.027 1.00 17.62 287 LEU A CA 1
ATOM 2129 C C . LEU A 1 285 ? -14.893 -17.890 34.548 1.00 19.16 287 LEU A C 1
ATOM 2130 O O . LEU A 1 285 ? -15.584 -17.127 33.867 1.00 17.64 287 LEU A O 1
ATOM 2135 N N . ASP A 1 286 ? -14.301 -18.974 34.056 1.00 18.77 288 ASP A N 1
ATOM 2136 C CA . ASP A 1 286 ? -14.713 -19.619 32.819 1.00 17.40 288 ASP A CA 1
ATOM 2137 C C . ASP A 1 286 ? -15.351 -20.948 33.198 1.00 17.46 288 ASP A C 1
ATOM 2138 O O . ASP A 1 286 ? -14.897 -21.611 34.135 1.00 18.03 288 ASP A O 1
ATOM 2143 N N . GLY A 1 287 ? -16.400 -21.326 32.495 1.00 16.55 289 GLY A N 1
ATOM 2144 C CA . GLY A 1 287 ? -17.061 -22.578 32.779 1.00 16.75 289 GLY A CA 1
ATOM 2145 C C . GLY A 1 287 ? -18.521 -22.528 32.345 1.00 17.40 289 GLY A C 1
ATOM 2146 O O . GLY A 1 287 ? -18.850 -21.945 31.311 1.00 17.77 289 GLY A O 1
ATOM 2147 N N . VAL A 1 288 ? -19.372 -23.166 33.144 1.00 17.55 290 VAL A N 1
ATOM 2148 C CA . VAL A 1 288 ? -20.799 -23.287 32.869 1.00 18.31 290 VAL A CA 1
ATOM 2149 C C . VAL A 1 288 ? -21.545 -22.661 34.034 1.00 17.77 290 VAL A C 1
ATOM 2150 O O . VAL A 1 288 ? -21.365 -23.071 35.188 1.00 16.13 290 VAL A O 1
ATOM 2154 N N . VAL A 1 289 ? -22.371 -21.665 33.737 1.00 17.00 291 VAL A N 1
ATOM 2155 C CA . VAL A 1 289 ? -23.240 -21.039 34.722 1.00 16.17 291 VAL A CA 1
ATOM 2156 C C . VAL A 1 289 ? -24.672 -21.169 34.231 1.00 15.44 291 VAL A C 1
ATOM 2157 O O . VAL A 1 289 ? -24.962 -20.893 33.061 1.00 14.27 291 VAL A O 1
ATOM 2161 N N . TRP A 1 290 ? -25.556 -21.599 35.118 1.00 15.32 292 TRP A N 1
ATOM 2162 C CA . TRP A 1 290 ? -26.962 -21.768 34.806 1.00 15.75 292 TRP A CA 1
ATOM 2163 C C . TRP A 1 290 ? -27.748 -20.591 35.355 1.00 15.41 292 TRP A C 1
ATOM 2164 O O . TRP A 1 290 ? -27.417 -20.042 36.408 1.00 15.93 292 TRP A O 1
ATOM 2175 N N . PHE A 1 291 ? -28.810 -20.225 34.643 1.00 14.70 293 PHE A N 1
ATOM 2176 C CA . PHE A 1 291 ? -29.658 -19.099 34.999 1.00 15.48 293 PHE A CA 1
ATOM 2177 C C . PHE A 1 291 ? -31.104 -19.555 34.945 1.00 16.57 293 PHE A C 1
ATOM 2178 O O . PHE A 1 291 ? -31.485 -20.313 34.052 1.00 17.31 293 PHE A O 1
ATOM 2186 N N . ARG A 1 292 ? -31.901 -19.105 35.907 1.00 15.49 294 ARG A N 1
ATOM 2187 C CA . ARG A 1 292 ? -33.274 -19.563 36.024 1.00 16.85 294 ARG A CA 1
ATOM 2188 C C . ARG A 1 292 ? -34.181 -18.380 36.321 1.00 17.24 294 ARG A C 1
ATOM 2189 O O . ARG A 1 292 ? -33.848 -17.529 37.146 1.00 17.49 294 ARG A O 1
ATOM 2197 N N . LYS A 1 293 ? -35.326 -18.329 35.646 1.00 17.12 295 LYS A N 1
ATOM 2198 C CA . LYS A 1 293 ? -36.310 -17.279 35.863 1.00 16.69 295 LYS A CA 1
ATOM 2199 C C . LYS A 1 293 ? -37.692 -17.879 35.695 1.00 19.18 295 LYS A C 1
ATOM 2200 O O . LYS A 1 293 ? -37.938 -18.612 34.734 1.00 18.92 295 LYS A O 1
ATOM 2206 N N . GLU A 1 294 ? -38.586 -17.582 36.628 1.00 21.38 296 GLU A N 1
ATOM 2207 C CA . GLU A 1 294 ? -39.978 -17.994 36.521 1.00 23.65 296 GLU A CA 1
ATOM 2208 C C . GLU A 1 294 ? -40.841 -16.797 36.150 1.00 22.90 296 GLU A C 1
ATOM 2209 O O . GLU A 1 294 ? -40.772 -15.748 36.797 1.00 24.40 296 GLU A O 1
ATOM 2215 N N . ILE A 1 295 ? -41.625 -16.947 35.088 1.00 21.33 297 ILE A N 1
ATOM 2216 C CA . ILE A 1 295 ? -42.437 -15.862 34.561 1.00 23.39 297 ILE A CA 1
ATOM 2217 C C . ILE A 1 295 ? -43.878 -16.325 34.422 1.00 24.45 297 ILE A C 1
ATOM 2218 O O . ILE A 1 295 ? -44.154 -17.511 34.223 1.00 23.20 297 ILE A O 1
ATOM 2223 N N . GLU A 1 296 ? -44.795 -15.371 34.532 1.00 23.26 298 GLU A N 1
ATOM 2224 C CA . GLU A 1 296 ? -46.224 -15.607 34.382 1.00 27.10 298 GLU A 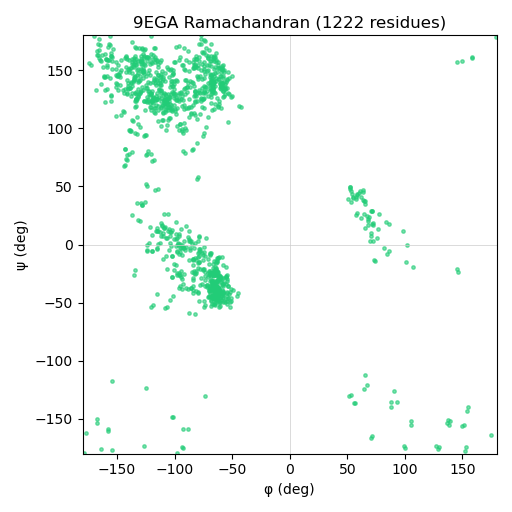CA 1
ATOM 2225 C C . GLU A 1 296 ? -46.643 -15.266 32.961 1.00 26.66 298 GLU A C 1
ATOM 2226 O O . GLU A 1 296 ? -46.348 -14.175 32.465 1.00 27.26 298 GLU A O 1
ATOM 2232 N N . ILE A 1 297 ? -47.337 -16.195 32.318 1.00 29.46 299 ILE A N 1
ATOM 2233 C CA . ILE A 1 297 ? -47.745 -16.075 30.927 1.00 28.98 299 ILE A CA 1
ATOM 2234 C C . ILE A 1 297 ? -49.269 -16.029 30.899 1.00 29.11 299 ILE A C 1
ATOM 2235 O O . ILE A 1 297 ? -49.925 -16.926 31.440 1.00 26.23 299 ILE A O 1
ATOM 2240 N N . PRO A 1 298 ? -49.882 -15.011 30.298 1.00 30.07 300 PRO A N 1
ATOM 2241 C CA . PRO A 1 298 ? -51.338 -15.020 30.145 1.00 30.82 300 PRO A CA 1
ATOM 2242 C C . PRO A 1 298 ? -51.778 -16.057 29.123 1.00 27.57 300 PRO A C 1
ATOM 2243 O O . PRO A 1 298 ? -51.002 -16.526 28.287 1.00 27.38 300 PRO A O 1
ATOM 2247 N N . ALA A 1 299 ? -53.058 -16.420 29.210 1.00 31.00 301 ALA A N 1
ATOM 2248 C CA . ALA A 1 299 ? -53.602 -17.414 28.295 1.00 30.63 301 ALA A CA 1
ATOM 2249 C C . ALA A 1 299 ? -53.508 -16.957 26.847 1.00 30.41 301 ALA A C 1
ATOM 2250 O O . ALA A 1 299 ? -53.429 -17.791 25.939 1.00 32.08 301 ALA A O 1
ATOM 2252 N N . ALA A 1 300 ? -53.506 -15.646 26.608 1.00 28.55 302 ALA A N 1
ATOM 2253 C CA . ALA A 1 300 ? -53.442 -15.147 25.242 1.00 33.33 302 ALA A CA 1
ATOM 2254 C C . ALA A 1 300 ? -52.115 -15.453 24.559 1.00 28.96 302 ALA A C 1
ATOM 2255 O O . ALA A 1 300 ? -52.040 -15.374 23.331 1.00 29.95 302 ALA A O 1
ATOM 2257 N N . MET A 1 301 ? -51.069 -15.794 25.308 1.00 28.07 303 MET A N 1
ATOM 2258 C CA . MET A 1 301 ? -49.802 -16.182 24.704 1.00 27.90 303 MET A CA 1
ATOM 2259 C C . MET A 1 301 ? -49.572 -17.689 24.696 1.00 29.26 303 MET A C 1
ATOM 2260 O O . MET A 1 301 ? -48.460 -18.134 24.404 1.00 27.63 303 MET A O 1
ATOM 2265 N N . VAL A 1 302 ? -50.602 -18.479 24.978 1.00 28.00 304 VAL A N 1
ATOM 2266 C CA . VAL A 1 302 ? -50.520 -19.933 24.982 1.00 30.19 304 VAL A CA 1
ATOM 2267 C C . VAL A 1 302 ? -51.250 -20.458 23.752 1.00 28.50 304 VAL A C 1
ATOM 2268 O O . VAL A 1 302 ? -52.167 -19.814 23.230 1.00 26.08 304 VAL A O 1
ATOM 2272 N N . ALA A 1 303 ? -50.827 -21.635 23.283 1.00 31.51 305 ALA A N 1
ATOM 2273 C CA . ALA A 1 303 ? -51.398 -22.318 22.121 1.00 28.92 305 ALA A CA 1
ATOM 2274 C C . ALA A 1 303 ? -51.132 -21.586 20.813 1.00 28.80 305 ALA A C 1
ATOM 2275 O O . ALA A 1 303 ? -51.836 -21.798 19.823 1.00 28.03 305 ALA A O 1
ATOM 2277 N N . VAL A 1 304 ? -50.130 -20.715 20.809 1.00 26.66 306 VAL A N 1
ATOM 2278 C CA . VAL A 1 304 ? -49.689 -19.990 19.620 1.00 25.45 306 VAL A CA 1
ATOM 2279 C C . VAL A 1 304 ? -48.171 -20.077 19.581 1.00 25.20 306 VAL A C 1
ATOM 2280 O O . VAL A 1 304 ? -47.534 -20.412 20.591 1.00 25.60 306 VAL A O 1
ATOM 2284 N N . PRO A 1 305 ? -47.561 -19.807 18.431 1.00 25.61 307 PRO A N 1
ATOM 2285 C CA . PRO A 1 305 ? -46.098 -19.754 18.386 1.00 23.35 307 PRO A CA 1
ATOM 2286 C C . PRO A 1 305 ? -45.581 -18.592 19.217 1.00 24.19 307 PRO A C 1
ATOM 2287 O O . PRO A 1 305 ? -46.251 -17.570 19.382 1.00 25.51 307 PRO A O 1
ATOM 2291 N N . ALA A 1 306 ? -44.371 -18.761 19.747 1.00 20.82 308 ALA A N 1
ATOM 2292 C CA . ALA A 1 306 ? -43.712 -17.721 20.521 1.00 20.65 308 ALA A CA 1
ATOM 2293 C C . ALA A 1 306 ? -42.308 -17.483 19.979 1.00 21.96 308 ALA A C 1
ATOM 2294 O O . ALA A 1 306 ? -41.720 -18.338 19.317 1.00 20.70 308 ALA A O 1
ATOM 2296 N N . PHE A 1 307 ? -41.773 -16.302 20.270 1.00 19.38 309 PHE A N 1
ATOM 2297 C CA . PHE A 1 307 ? -40.499 -15.867 19.716 1.00 18.12 309 PHE A CA 1
ATOM 2298 C C . PHE A 1 307 ? -39.661 -15.276 20.838 1.00 19.76 309 PHE A C 1
ATOM 2299 O O . PHE A 1 307 ? -40.058 -14.283 21.455 1.00 18.32 309 PHE A O 1
ATOM 2307 N N . ILE A 1 308 ? -38.508 -15.885 21.095 1.00 18.04 310 ILE A N 1
ATOM 2308 C CA . ILE A 1 308 ? -37.600 -15.457 22.150 1.00 18.46 310 ILE A CA 1
ATOM 2309 C C . ILE A 1 308 ? -36.409 -14.744 21.525 1.00 17.89 310 ILE A C 1
ATOM 2310 O O . ILE A 1 308 ? -35.746 -15.280 20.629 1.00 18.86 310 ILE A O 1
ATOM 2315 N N . GLN A 1 309 ? -36.158 -13.528 21.987 1.00 16.23 311 GLN A N 1
ATOM 2316 C CA . GLN A 1 309 ? -34.944 -12.800 21.672 1.00 16.29 311 GLN A CA 1
ATOM 2317 C C . GLN A 1 309 ? -34.135 -12.755 22.956 1.00 16.12 311 GLN A C 1
ATOM 2318 O O . GLN A 1 309 ? -34.581 -12.181 23.951 1.00 16.43 311 GLN A O 1
ATOM 2324 N N . MET A 1 310 ? -32.989 -13.423 22.954 1.00 16.37 312 MET A N 1
ATOM 2325 C CA . MET A 1 310 ? -32.094 -13.424 24.102 1.00 14.62 312 MET A CA 1
ATOM 2326 C C . MET A 1 310 ? -30.777 -12.738 23.802 1.00 13.60 312 MET A C 1
ATOM 2327 O O . MET A 1 310 ? -29.710 -13.266 24.120 1.00 14.50 312 MET A O 1
ATOM 2332 N N . GLY A 1 311 ? -30.869 -11.556 23.196 1.00 14.67 313 GLY A N 1
ATOM 2333 C CA . GLY A 1 311 ? -29.711 -10.707 22.996 1.00 13.76 313 GLY A CA 1
ATOM 2334 C C . GLY A 1 311 ? -28.568 -11.447 22.349 1.00 13.68 313 GLY A C 1
ATOM 2335 O O . GLY A 1 311 ? -28.728 -12.125 21.333 1.00 15.90 313 GLY A O 1
ATOM 2336 N N . ARG A 1 312 ? -27.396 -11.324 22.945 1.00 13.07 314 ARG A N 1
ATOM 2337 C CA . ARG A 1 312 ? -26.233 -12.077 22.531 1.00 13.75 314 ARG A CA 1
ATOM 2338 C C . ARG A 1 312 ? -25.556 -12.579 23.797 1.00 13.78 314 ARG A C 1
ATOM 2339 O O . ARG A 1 312 ? -25.508 -11.867 24.800 1.00 14.02 314 ARG A O 1
ATOM 2347 N N . ILE A 1 313 ? -25.071 -13.816 23.761 1.00 15.11 315 ILE A N 1
ATOM 2348 C CA . ILE A 1 313 ? -24.575 -14.516 24.942 1.00 14.28 315 ILE A CA 1
ATOM 2349 C C . ILE A 1 313 ? -23.149 -14.969 24.663 1.00 14.38 315 ILE A C 1
ATOM 2350 O O . ILE A 1 313 ? -22.845 -15.440 23.562 1.00 15.36 315 ILE A O 1
ATOM 2355 N N . VAL A 1 314 ? -22.273 -14.809 25.652 1.00 14.65 316 VAL A N 1
ATOM 2356 C CA . VAL A 1 314 ? -20.877 -15.227 25.566 1.00 16.22 316 VAL A CA 1
ATOM 2357 C C . VAL A 1 314 ? -20.680 -16.394 26.525 1.00 15.63 316 VAL A C 1
ATOM 2358 O O . VAL A 1 314 ? -20.858 -16.236 27.737 1.00 14.55 316 VAL A O 1
ATOM 2362 N N . ASP A 1 315 ? -20.309 -17.563 25.998 1.00 15.56 317 ASP A N 1
ATOM 2363 C CA . ASP A 1 315 ? -20.055 -17.919 24.605 1.00 16.34 317 ASP A CA 1
ATOM 2364 C C . ASP A 1 315 ? -21.219 -18.682 23.978 1.00 15.95 317 ASP A C 1
ATOM 2365 O O . ASP A 1 315 ? -21.602 -18.412 22.844 1.00 16.79 317 ASP A O 1
ATOM 2370 N N . ALA A 1 316 ? -21.775 -19.645 24.705 1.00 17.22 318 ALA A N 1
ATOM 2371 C CA . ALA A 1 316 ? -22.744 -20.563 24.134 1.00 16.76 318 ALA A CA 1
ATOM 2372 C C . ALA A 1 316 ? -23.872 -20.777 25.126 1.00 16.94 318 ALA A C 1
ATOM 2373 O O . ALA A 1 316 ? -23.672 -20.689 26.334 1.00 15.68 318 ALA A O 1
ATOM 2375 N N . ASP A 1 317 ? -25.059 -21.074 24.610 1.00 16.05 319 ASP A N 1
ATOM 2376 C CA . ASP A 1 317 ? -26.202 -21.274 25.483 1.00 17.65 319 ASP A CA 1
ATOM 2377 C C . ASP A 1 317 ? -27.046 -22.445 25.011 1.00 16.75 319 ASP A C 1
ATOM 2378 O O . ASP A 1 317 ? -27.071 -22.785 23.825 1.00 15.06 319 ASP A O 1
ATOM 2383 N N . ARG A 1 318 ? -27.719 -23.064 25.975 1.00 16.65 320 ARG A N 1
ATOM 2384 C CA . ARG A 1 318 ? -28.899 -23.881 25.744 1.00 18.45 320 ARG A CA 1
ATOM 2385 C C . ARG A 1 318 ? -30.028 -23.240 26.530 1.00 17.93 320 ARG A C 1
ATOM 2386 O O . ARG A 1 318 ? -29.847 -22.877 27.695 1.00 16.85 320 ARG A O 1
ATOM 2394 N N . PHE A 1 319 ? -31.174 -23.067 25.882 1.00 18.48 321 PHE A N 1
ATOM 2395 C CA . PHE A 1 319 ? -32.319 -22.381 26.463 1.00 18.46 321 PHE A CA 1
ATOM 2396 C C . PHE A 1 319 ? -33.449 -23.388 26.583 1.00 19.59 321 PHE A C 1
ATOM 2397 O O . PHE A 1 319 ? -33.888 -23.952 25.575 1.00 19.16 321 PHE A O 1
ATOM 2405 N N . TYR A 1 320 ? -33.916 -23.609 27.809 1.00 17.77 322 TYR A N 1
ATOM 2406 C CA . TYR A 1 320 ? -34.996 -24.541 28.086 1.00 17.60 322 TYR A CA 1
ATOM 2407 C C . TYR A 1 320 ? -36.197 -23.774 28.612 1.00 17.38 322 TYR A C 1
ATOM 2408 O O . TYR A 1 320 ? -36.047 -22.829 29.394 1.00 18.46 322 TYR A O 1
ATOM 2417 N N . ILE A 1 321 ? -37.390 -24.187 28.194 1.00 18.20 323 ILE A N 1
ATOM 2418 C CA . ILE A 1 321 ? -38.636 -23.675 28.748 1.00 17.69 323 ILE A CA 1
ATOM 2419 C C . ILE A 1 321 ? -39.435 -24.860 29.257 1.00 20.37 323 ILE A C 1
ATOM 2420 O O . ILE A 1 321 ? -39.723 -25.792 28.498 1.00 20.92 323 ILE A O 1
ATOM 2425 N N . ASN A 1 322 ? -39.778 -24.827 30.543 1.00 21.68 324 ASN A N 1
ATOM 2426 C CA . ASN A 1 322 ? -40.528 -25.903 31.187 1.00 22.54 324 ASN A CA 1
ATOM 2427 C C . ASN A 1 322 ? -39.859 -27.257 30.982 1.00 22.66 324 ASN A C 1
ATOM 2428 O O . ASN A 1 322 ? -40.517 -28.284 30.823 1.00 23.18 324 ASN A O 1
ATOM 2433 N N . GLY A 1 323 ? -38.531 -27.255 30.986 1.00 21.85 325 GLY A N 1
ATOM 2434 C CA . GLY A 1 323 ? -37.760 -28.464 30.835 1.00 22.38 325 GLY A CA 1
ATOM 2435 C C . GLY A 1 323 ? -37.487 -28.880 29.410 1.00 23.94 325 GLY A C 1
ATOM 2436 O O . GLY A 1 323 ? -36.744 -29.845 29.202 1.00 23.06 325 GLY A O 1
ATOM 2437 N N . THR A 1 324 ? -38.058 -28.190 28.425 1.00 22.78 326 THR A N 1
ATOM 2438 C CA . THR A 1 324 ? -37.887 -28.529 27.018 1.00 23.49 326 THR A CA 1
ATOM 2439 C C . THR A 1 324 ? -36.844 -27.611 26.397 1.00 21.50 326 THR A C 1
ATOM 2440 O O . THR A 1 324 ? -36.963 -26.386 26.487 1.00 21.06 326 THR A O 1
ATOM 2444 N N . LEU A 1 325 ? -35.828 -28.204 25.768 1.00 22.14 327 LEU A N 1
ATOM 2445 C CA . LEU A 1 325 ? -34.824 -27.428 25.051 1.00 21.17 327 LEU A CA 1
ATOM 2446 C C . LEU A 1 325 ? -35.473 -26.780 23.836 1.00 20.02 327 LEU A C 1
ATOM 2447 O O . LEU A 1 325 ? -35.941 -27.475 22.931 1.00 20.92 327 LEU A O 1
ATOM 2452 N N . ILE A 1 326 ? -35.521 -25.449 23.825 1.00 20.25 328 ILE A N 1
ATOM 2453 C CA . ILE A 1 326 ? -36.146 -24.702 22.740 1.00 19.75 328 ILE A CA 1
ATOM 2454 C C . ILE A 1 326 ? -35.146 -23.999 21.836 1.00 19.47 328 ILE A C 1
ATOM 2455 O O . ILE A 1 326 ? -35.547 -23.485 20.782 1.00 19.75 328 ILE A O 1
ATOM 2460 N N . GLY A 1 327 ? -33.873 -23.947 22.207 1.00 18.70 329 GLY A N 1
ATOM 2461 C CA . GLY A 1 327 ? -32.895 -23.272 21.389 1.00 17.48 329 GLY A CA 1
ATOM 2462 C C . GLY A 1 327 ? -31.483 -23.471 21.886 1.00 17.60 329 GLY A C 1
ATOM 2463 O O . GLY A 1 327 ? -31.263 -23.721 23.075 1.00 17.33 329 GLY A O 1
ATOM 2464 N N . SER A 1 328 ? -30.521 -23.367 20.972 1.00 17.45 330 SER A N 1
ATOM 2465 C CA . SER A 1 328 ? -29.108 -23.490 21.289 1.00 17.56 330 SER A CA 1
ATOM 2466 C C . SER A 1 328 ? -28.327 -22.612 20.330 1.00 17.87 330 SER A C 1
ATOM 2467 O O . SER A 1 328 ? -28.698 -22.464 19.164 1.00 18.90 330 SER A O 1
ATOM 2470 N N . THR A 1 329 ? -27.239 -22.037 20.827 1.00 16.16 331 THR A N 1
ATOM 2471 C CA . THR A 1 329 ? -26.292 -21.311 19.995 1.00 14.76 331 THR A CA 1
ATOM 2472 C C . THR A 1 329 ? -24.903 -21.631 20.512 1.00 15.32 331 THR A C 1
ATOM 2473 O O . THR A 1 329 ? -24.649 -21.524 21.714 1.00 17.13 331 THR A O 1
ATOM 2477 N N . GLY A 1 330 ? -24.014 -22.028 19.610 1.00 15.17 332 GLY A N 1
ATOM 2478 C CA . GLY A 1 330 ? -22.740 -22.582 20.009 1.00 15.49 332 GLY A CA 1
ATOM 2479 C C . GLY A 1 330 ? -21.606 -21.608 20.167 1.00 16.14 332 GLY A C 1
ATOM 2480 O O . GLY A 1 330 ? -20.527 -22.013 20.595 1.00 17.18 332 GLY A O 1
ATOM 2481 N N . TYR A 1 331 ? -21.803 -20.334 19.842 1.00 16.30 333 TYR A N 1
ATOM 2482 C CA . TYR A 1 331 ? -20.713 -19.372 19.928 1.00 17.04 333 TYR A CA 1
ATOM 2483 C C . TYR A 1 331 ? -21.279 -17.966 20.089 1.00 15.49 333 TYR A C 1
ATOM 2484 O O . TYR A 1 331 ? -22.487 -17.746 20.006 1.00 15.70 333 TYR A O 1
ATOM 2493 N N . GLN A 1 332 ? -20.379 -17.017 20.347 1.00 15.32 334 GLN A N 1
ATOM 2494 C CA . GLN A 1 332 ? -20.768 -15.740 20.934 1.00 15.78 334 GLN A CA 1
ATOM 2495 C C . GLN A 1 332 ? -21.373 -14.759 19.947 1.00 15.58 334 GLN A C 1
ATOM 2496 O O . GLN A 1 332 ? -21.974 -13.775 20.382 1.00 17.21 334 GLN A O 1
ATOM 2502 N N . TYR A 1 333 ? -21.222 -14.984 18.648 1.00 15.34 335 TYR A N 1
ATOM 2503 C CA . TYR A 1 333 ? -21.546 -13.955 17.666 1.00 14.62 335 TYR A CA 1
ATOM 2504 C C . TYR A 1 333 ? -23.002 -13.880 17.207 1.00 14.52 335 TYR A C 1
ATOM 2505 O O . TYR A 1 333 ? -23.497 -12.771 16.972 1.00 15.03 335 TYR A O 1
ATOM 2514 N N . PRO A 1 334 ? -23.718 -14.996 17.041 1.00 14.86 336 PRO A N 1
ATOM 2515 C CA . PRO A 1 334 ? -25.108 -14.896 16.574 1.00 15.35 336 PRO A CA 1
ATOM 2516 C C . PRO A 1 334 ? -26.021 -14.210 17.581 1.00 14.16 336 PRO A C 1
ATOM 2517 O O . PRO A 1 334 ? -25.930 -14.436 18.786 1.00 14.12 336 PRO A O 1
ATOM 2521 N N . GLN A 1 335 ? -26.915 -13.371 17.068 1.00 15.93 337 GLN A N 1
ATOM 2522 C CA . GLN A 1 335 ? -28.032 -12.899 17.872 1.00 16.20 337 GLN A CA 1
ATOM 2523 C C . GLN A 1 335 ? -28.957 -14.071 18.172 1.00 16.59 337 GLN A C 1
ATOM 2524 O O . GLN A 1 335 ? -29.259 -14.881 17.290 1.00 16.34 337 GLN A O 1
ATOM 2530 N N . ARG A 1 336 ? -29.418 -14.155 19.419 1.00 15.27 338 ARG A N 1
ATOM 2531 C CA . ARG A 1 336 ? -30.268 -15.257 19.862 1.00 13.87 338 ARG A CA 1
ATOM 2532 C C . ARG A 1 336 ? -31.713 -14.954 19.486 1.00 14.32 338 ARG A C 1
ATOM 2533 O O . ARG A 1 336 ? -32.322 -14.022 20.020 1.00 14.68 338 ARG A O 1
ATOM 2541 N N . ARG A 1 337 ? -32.260 -15.742 18.562 1.00 15.45 339 ARG A N 1
ATOM 2542 C CA . ARG A 1 337 ? -33.631 -15.575 18.083 1.00 14.88 339 ARG A CA 1
ATOM 2543 C C . ARG A 1 337 ? -34.215 -16.980 17.962 1.00 17.95 339 ARG A C 1
ATOM 2544 O O . ARG A 1 337 ? -33.975 -17.674 16.969 1.00 18.86 339 ARG A O 1
ATOM 2552 N N . TYR A 1 338 ? -34.971 -17.397 18.975 1.00 16.61 340 TYR A N 1
ATOM 2553 C CA . TYR A 1 338 ? -35.498 -18.753 19.069 1.00 17.39 340 TYR A CA 1
ATOM 2554 C C . TYR A 1 338 ? -36.999 -18.734 18.821 1.00 19.36 340 TYR A C 1
ATOM 2555 O O . TYR A 1 338 ? -37.738 -18.035 19.522 1.00 19.13 340 TYR A O 1
ATOM 2564 N N . THR A 1 339 ? -37.445 -19.516 17.843 1.00 19.49 341 THR A N 1
ATOM 2565 C CA . THR A 1 339 ? -38.867 -19.700 17.587 1.00 20.75 341 THR A CA 1
ATOM 2566 C C . THR A 1 339 ? -39.357 -20.921 18.358 1.00 21.28 341 THR A C 1
ATOM 2567 O O . THR A 1 339 ? -38.811 -22.020 18.208 1.00 22.40 341 THR A O 1
ATOM 2571 N N . VAL A 1 340 ? -40.381 -20.721 19.175 1.00 20.41 342 VAL A N 1
ATOM 2572 C CA . VAL A 1 340 ? -40.907 -21.714 20.106 1.00 21.30 342 VAL A CA 1
ATOM 2573 C C . VAL A 1 340 ? -42.266 -22.171 19.581 1.00 23.99 342 VAL A C 1
ATOM 2574 O O . VAL A 1 340 ? -43.156 -21.336 19.369 1.00 23.55 342 VAL A O 1
ATOM 2578 N N . PRO A 1 341 ? -42.475 -23.463 19.358 1.00 24.08 343 PRO A N 1
ATOM 2579 C CA . PRO A 1 341 ? -43.767 -23.918 18.842 1.00 25.22 343 PRO A CA 1
ATOM 2580 C C . PRO A 1 341 ? -44.860 -23.750 19.881 1.00 25.69 343 PRO A C 1
ATOM 2581 O O . PRO A 1 341 ? -44.610 -23.655 21.084 1.00 26.35 343 PRO A O 1
ATOM 2585 N N . ALA A 1 342 ? -46.094 -23.700 19.391 1.00 25.29 344 ALA A N 1
ATOM 2586 C CA . ALA A 1 342 ? -47.232 -23.682 20.290 1.00 24.09 344 ALA A CA 1
ATOM 2587 C C . ALA A 1 342 ? -47.217 -24.942 21.149 1.00 26.46 344 ALA A C 1
ATOM 2588 O O . ALA A 1 342 ? -46.785 -26.009 20.710 1.00 26.80 344 ALA A O 1
ATOM 2590 N N . GLY A 1 343 ? -47.655 -24.805 22.401 1.00 27.82 345 GLY A N 1
ATOM 2591 C CA . GLY A 1 343 ? -47.759 -25.922 23.313 1.00 27.31 345 GLY A CA 1
ATOM 2592 C C . GLY A 1 343 ? -46.638 -26.035 24.329 1.00 29.16 345 GLY A C 1
ATOM 2593 O O . GLY A 1 343 ? -46.783 -26.780 25.304 1.00 30.81 345 GLY A O 1
ATOM 2594 N N . ILE A 1 344 ? -45.523 -25.334 24.125 1.00 25.77 346 ILE A N 1
ATOM 2595 C CA . ILE A 1 344 ? -44.461 -25.327 25.127 1.00 25.46 346 ILE A CA 1
ATOM 2596 C C . ILE A 1 344 ? -44.865 -24.471 26.317 1.00 25.31 346 ILE A C 1
ATOM 2597 O O . ILE A 1 344 ? -44.817 -24.914 27.470 1.00 25.98 346 ILE A O 1
ATOM 2602 N N . LEU A 1 345 ? -45.249 -23.225 26.053 1.00 22.61 347 LEU A N 1
ATOM 2603 C CA . LEU A 1 345 ? -45.684 -22.330 27.110 1.00 24.68 347 LEU A CA 1
ATOM 2604 C C . LEU A 1 345 ? -47.056 -22.752 27.602 1.00 25.46 347 LEU A C 1
ATOM 2605 O O . LEU A 1 345 ? -47.944 -23.068 26.809 1.00 26.47 347 LEU A O 1
ATOM 2610 N N . LYS A 1 346 ? -47.221 -22.769 28.917 1.00 25.01 348 LYS A N 1
ATOM 2611 C CA . LYS A 1 346 ? -48.474 -23.093 29.570 1.00 25.81 348 LYS A CA 1
ATOM 2612 C C . LYS A 1 346 ? -49.029 -21.857 30.256 1.00 24.58 348 LYS A C 1
ATOM 2613 O O . LYS A 1 346 ? -48.292 -20.906 30.533 1.00 25.55 348 LYS A O 1
ATOM 2619 N N . PRO A 1 347 ? -50.328 -21.823 30.540 1.00 28.57 349 PRO A N 1
ATOM 2620 C CA . PRO A 1 347 ? -50.871 -20.690 31.295 1.00 28.63 349 PRO A CA 1
ATOM 2621 C C . PRO A 1 347 ? -50.294 -20.660 32.704 1.00 26.46 349 PRO A C 1
ATOM 2622 O O . PRO A 1 347 ? -50.167 -21.690 33.368 1.00 26.41 349 PRO A O 1
ATOM 2626 N N . GLY A 1 348 ? -49.925 -19.465 33.149 1.00 25.97 350 GLY A N 1
ATOM 2627 C CA . GLY A 1 348 ? -49.410 -19.314 34.493 1.00 24.47 350 GLY A CA 1
ATOM 2628 C C . GLY A 1 348 ? -47.904 -19.405 34.568 1.00 23.84 350 GLY A C 1
ATOM 2629 O O . GLY A 1 348 ? -47.203 -18.824 33.736 1.00 23.85 350 GLY A O 1
ATOM 2630 N N . LYS A 1 349 ? -47.396 -20.145 35.550 1.00 22.24 351 LYS A N 1
ATOM 2631 C CA . LYS A 1 349 ? -45.968 -20.168 35.831 1.00 25.22 351 LYS A CA 1
ATOM 2632 C C . LYS A 1 349 ? -45.216 -21.033 34.828 1.00 27.11 351 LYS A C 1
ATOM 2633 O O . LYS A 1 349 ? -45.538 -22.209 34.640 1.00 26.05 351 LYS A O 1
ATOM 2639 N N . ASN A 1 350 ? -44.206 -20.444 34.193 1.00 23.69 352 ASN A N 1
ATOM 2640 C CA . ASN A 1 350 ? -43.303 -21.153 33.302 1.00 23.94 352 ASN A CA 1
ATOM 2641 C C . ASN A 1 350 ? -41.879 -20.962 33.801 1.00 22.19 352 ASN A C 1
ATOM 2642 O O . ASN A 1 350 ? -41.544 -19.924 34.376 1.00 23.09 352 ASN A O 1
ATOM 2647 N N . ILE A 1 351 ? -41.044 -21.974 33.596 1.00 21.26 353 ILE A N 1
ATOM 2648 C CA . ILE A 1 351 ? -39.670 -21.958 34.081 1.00 20.89 353 ILE A CA 1
ATOM 2649 C C . ILE A 1 351 ? -38.747 -21.801 32.883 1.00 18.92 353 ILE A C 1
ATOM 2650 O O . ILE A 1 351 ? -38.736 -22.651 31.986 1.00 18.11 353 ILE A O 1
ATOM 2655 N N . LEU A 1 352 ? -37.978 -20.718 32.873 1.00 17.40 354 LEU A N 1
ATOM 2656 C CA . LEU A 1 352 ? -36.947 -20.480 31.875 1.00 16.18 354 LEU A CA 1
ATOM 2657 C C . LEU A 1 352 ? -35.600 -20.830 32.485 1.00 16.90 354 LEU A C 1
ATOM 2658 O O . LEU A 1 352 ? -35.274 -20.364 33.579 1.00 16.74 354 LEU A O 1
ATOM 2663 N N . VAL A 1 353 ? -34.821 -21.651 31.787 1.00 17.45 355 VAL A N 1
ATOM 2664 C CA . VAL A 1 353 ? -33.506 -22.066 32.264 1.00 18.32 355 VAL A CA 1
ATOM 2665 C C . VAL A 1 353 ? -32.511 -21.922 31.125 1.00 17.79 355 VAL A C 1
ATOM 2666 O O . VAL A 1 353 ? -32.724 -22.471 30.041 1.00 15.92 355 VAL A O 1
ATOM 2670 N N . ILE A 1 354 ? -31.432 -21.184 31.369 1.00 16.64 356 ILE A N 1
ATOM 2671 C CA . ILE A 1 354 ? -30.388 -20.963 30.376 1.00 16.44 356 ILE A CA 1
ATOM 2672 C C . ILE A 1 354 ? -29.084 -21.508 30.921 1.00 15.82 356 ILE A C 1
ATOM 2673 O O . ILE A 1 354 ? -28.626 -21.089 31.989 1.00 16.27 356 ILE A O 1
ATOM 2678 N N . ARG A 1 355 ? -28.484 -22.424 30.185 1.00 14.90 357 ARG A N 1
ATOM 2679 C CA . ARG A 1 355 ? -27.168 -22.952 30.499 1.00 15.80 357 ARG A CA 1
ATOM 2680 C C . ARG A 1 355 ? -26.172 -22.216 29.614 1.00 15.30 357 ARG A C 1
ATOM 2681 O O . ARG A 1 355 ? -26.187 -22.366 28.389 1.00 16.29 357 ARG A O 1
ATOM 2689 N N . VAL A 1 356 ? -25.321 -21.406 30.229 1.00 15.13 358 VAL A N 1
ATOM 2690 C CA . VAL A 1 356 ? -24.350 -20.593 29.511 1.00 16.13 358 VAL A CA 1
ATOM 2691 C C . VAL A 1 356 ? -22.977 -21.209 29.707 1.00 15.96 358 VAL A C 1
ATOM 2692 O O . VAL A 1 356 ? -22.514 -21.373 30.841 1.00 16.15 358 VAL A O 1
ATOM 2696 N N . GLU A 1 357 ? -22.335 -21.557 28.603 1.00 14.74 359 GLU A N 1
ATOM 2697 C CA . GLU A 1 357 ? -20.967 -22.037 28.610 1.00 15.40 359 GLU A CA 1
ATOM 2698 C C . GLU A 1 357 ? -20.060 -20.909 28.139 1.00 15.60 359 GLU A C 1
ATOM 2699 O O . GLU A 1 357 ? -20.413 -20.155 27.230 1.00 16.46 359 GLU A O 1
ATOM 2705 N N . ASN A 1 358 ? -18.897 -20.788 28.773 1.00 16.80 360 ASN A N 1
ATOM 2706 C CA . ASN A 1 358 ? -18.009 -19.646 28.558 1.00 17.20 360 ASN A CA 1
ATOM 2707 C C . ASN A 1 358 ? -16.580 -20.154 28.686 1.00 17.36 360 ASN A C 1
ATOM 2708 O O . ASN A 1 358 ? -16.153 -20.538 29.777 1.00 17.33 360 ASN A O 1
ATOM 2713 N N . SER A 1 359 ? -15.844 -20.168 27.574 1.00 18.99 361 SER A N 1
ATOM 2714 C CA . SER A 1 359 ? -14.504 -20.737 27.557 1.00 19.96 361 SER A CA 1
ATOM 2715 C C . SER A 1 359 ? -13.390 -19.704 27.641 1.00 19.68 361 SER A C 1
ATOM 2716 O O . SER A 1 359 ? -12.256 -20.072 27.953 1.00 21.32 361 SER A O 1
ATOM 2719 N N . ASN A 1 360 ? -13.676 -18.431 27.387 1.00 19.50 362 ASN A N 1
ATOM 2720 C CA . ASN A 1 360 ? -12.640 -17.411 27.436 1.00 23.95 362 ASN A CA 1
ATOM 2721 C C . ASN A 1 360 ? -13.300 -16.043 27.563 1.00 20.92 362 ASN A C 1
ATOM 2722 O O . ASN A 1 360 ? -14.375 -15.806 27.008 1.00 19.50 362 ASN A O 1
ATOM 2727 N N . GLY A 1 361 ? -12.653 -15.149 28.308 1.00 18.42 363 GLY A N 1
ATOM 2728 C CA . GLY A 1 361 ? -13.203 -13.811 28.429 1.00 17.59 363 GLY A CA 1
ATOM 2729 C C . GLY A 1 361 ? -14.477 -13.745 29.266 1.00 16.97 363 GLY A C 1
ATOM 2730 O O . GLY A 1 361 ? -14.850 -14.682 29.968 1.00 17.96 363 GLY A O 1
ATOM 2731 N N . LYS A 1 362 ? -15.162 -12.607 29.162 1.00 15.24 364 LYS A N 1
ATOM 2732 C CA . LYS A 1 362 ? -16.290 -12.299 30.038 1.00 15.80 364 LYS A CA 1
ATOM 2733 C C . LYS A 1 362 ? -17.550 -13.005 29.549 1.00 14.98 364 LYS A C 1
ATOM 2734 O O . LYS A 1 362 ? -18.141 -12.605 28.543 1.00 15.90 364 LYS A O 1
ATOM 2740 N N . GLY A 1 363 ? -17.980 -14.036 30.280 1.00 14.75 365 GLY A N 1
ATOM 2741 C CA . GLY A 1 363 ? -19.230 -14.702 29.964 1.00 13.99 365 GLY A CA 1
ATOM 2742 C C . GLY A 1 363 ? -20.444 -13.950 30.481 1.00 13.96 365 GLY A C 1
ATOM 2743 O O . GLY A 1 363 ? -20.375 -13.183 31.441 1.00 15.05 365 GLY A O 1
ATOM 2744 N N . GLY A 1 364 ? -21.579 -14.173 29.819 1.00 13.86 366 GLY A N 1
ATOM 2745 C CA . GLY A 1 364 ? -22.823 -13.556 30.235 1.00 13.50 366 GLY A CA 1
ATOM 2746 C C . GLY A 1 364 ? -23.669 -13.012 29.104 1.00 13.04 366 GLY A C 1
ATOM 2747 O O . GLY A 1 364 ? -23.603 -13.507 27.979 1.00 14.43 366 GLY A O 1
ATOM 2748 N N . PHE A 1 365 ? -24.451 -11.974 29.392 1.00 13.54 367 PHE A N 1
ATOM 2749 C CA . PHE A 1 365 ? -25.498 -11.476 28.507 1.00 13.50 367 PHE A CA 1
ATOM 2750 C C . PHE A 1 365 ? -25.170 -10.050 28.085 1.00 13.21 367 PHE A C 1
ATOM 2751 O O . PHE A 1 365 ? -25.120 -9.148 28.924 1.00 13.95 367 PHE A O 1
ATOM 2759 N N . VAL A 1 366 ? -24.966 -9.849 26.787 1.00 12.46 368 VAL A N 1
ATOM 2760 C CA . VAL A 1 366 ? -24.486 -8.560 26.269 1.00 13.05 368 VAL A CA 1
ATOM 2761 C C . VAL A 1 366 ? -25.536 -7.483 26.518 1.00 13.53 368 VAL A C 1
ATOM 2762 O O . VAL A 1 366 ? -26.716 -7.680 26.173 1.00 13.57 368 VAL A O 1
ATOM 2766 N N . PRO A 1 367 ? -25.171 -6.333 27.084 1.00 13.49 369 PRO A N 1
ATOM 2767 C CA . PRO A 1 367 ? -26.141 -5.255 27.289 1.00 14.08 369 PRO A CA 1
ATOM 2768 C C . PRO A 1 367 ? -26.436 -4.519 25.988 1.00 14.04 369 PRO A C 1
ATOM 2769 O O . PRO A 1 367 ? -25.718 -4.638 24.995 1.00 13.74 369 PRO A O 1
ATOM 2773 N N . ASP A 1 368 ? -27.516 -3.734 26.023 1.00 13.65 370 ASP A N 1
ATOM 2774 C CA . ASP A 1 368 ? -27.970 -2.965 24.863 1.00 13.94 370 ASP A CA 1
ATOM 2775 C C . ASP A 1 368 ? -28.374 -3.895 23.721 1.00 13.32 370 ASP A C 1
ATOM 2776 O O . ASP A 1 368 ? -28.015 -3.689 22.563 1.00 14.10 370 ASP A O 1
ATOM 2781 N N . LYS A 1 369 ? -29.119 -4.934 24.073 1.00 14.06 371 LYS A N 1
ATOM 2782 C CA . LYS A 1 369 ? -29.613 -5.961 23.173 1.00 13.18 371 LYS A CA 1
ATOM 2783 C C . LYS A 1 369 ? -31.037 -6.285 23.593 1.00 14.24 371 LYS A C 1
ATOM 2784 O O . LYS A 1 369 ? -31.425 -6.019 24.735 1.00 14.59 371 LYS A O 1
ATOM 2790 N N . PRO A 1 370 ? -31.840 -6.861 22.695 1.00 13.98 372 PRO A N 1
ATOM 2791 C CA . PRO A 1 370 ? -33.226 -7.208 23.049 1.00 14.08 372 PRO A CA 1
ATOM 2792 C C . PRO A 1 370 ? -33.306 -8.517 23.830 1.00 14.82 372 PRO A C 1
ATOM 2793 O O . PRO A 1 370 ? -32.739 -9.535 23.426 1.00 15.17 372 PRO A O 1
ATOM 2797 N N . TYR A 1 371 ? -34.033 -8.481 24.950 1.00 14.25 373 TYR A N 1
ATOM 2798 C CA . TYR A 1 371 ? -34.287 -9.647 25.800 1.00 15.17 373 TYR A CA 1
ATOM 2799 C C . TYR A 1 371 ? -35.789 -9.697 26.054 1.00 16.10 373 TYR A C 1
ATOM 2800 O O . TYR A 1 371 ? -36.299 -8.950 26.893 1.00 16.46 373 TYR A O 1
ATOM 2809 N N . SER A 1 372 ? -36.496 -10.563 25.331 1.00 15.41 374 SER A N 1
ATOM 2810 C CA . SER A 1 372 ? -37.950 -10.558 25.387 1.00 16.08 374 SER A CA 1
ATOM 2811 C C . SER A 1 372 ? -38.496 -11.894 24.910 1.00 16.15 374 SER A C 1
ATOM 2812 O O . SER A 1 372 ? -37.821 -12.655 24.214 1.00 17.49 374 SER A O 1
ATOM 2815 N N . LEU A 1 373 ? -39.740 -12.161 25.300 1.00 16.86 375 LEU A N 1
ATOM 2816 C CA . LEU A 1 373 ? -40.522 -13.264 24.763 1.00 19.54 375 LEU A CA 1
ATOM 2817 C C . LEU A 1 373 ? -41.805 -12.680 24.184 1.00 18.85 375 LEU A C 1
ATOM 2818 O O . LEU A 1 373 ? -42.534 -11.964 24.878 1.00 18.69 375 LEU A O 1
ATOM 2823 N N . GLN A 1 374 ? -42.071 -12.972 22.914 1.00 19.07 376 GLN A N 1
ATOM 2824 C CA . GLN A 1 374 ? -43.217 -12.425 22.201 1.00 17.77 376 GLN A CA 1
ATOM 2825 C C . GLN A 1 374 ? -44.153 -13.539 21.760 1.00 20.48 376 GLN A C 1
ATOM 2826 O O . GLN A 1 374 ? -43.708 -14.602 21.324 1.00 21.36 376 GLN A O 1
ATOM 2832 N N . ALA A 1 375 ? -45.452 -13.273 21.852 1.00 18.40 377 ALA A N 1
ATOM 2833 C CA . ALA A 1 375 ? -46.461 -14.186 21.346 1.00 20.52 377 ALA A CA 1
ATOM 2834 C C . ALA A 1 375 ? -47.769 -13.422 21.242 1.00 24.88 377 ALA A C 1
ATOM 2835 O O . ALA A 1 375 ? -48.095 -12.625 22.124 1.00 25.44 377 ALA A O 1
ATOM 2837 N N . ASN A 1 376 ? -48.496 -13.650 20.152 1.00 24.53 378 ASN A N 1
ATOM 2838 C CA . ASN A 1 376 ? -49.833 -13.093 19.986 1.00 26.68 378 ASN A CA 1
ATOM 2839 C C . ASN A 1 376 ? -49.832 -11.573 20.145 1.00 30.11 378 ASN A C 1
ATOM 2840 O O . ASN A 1 376 ? -50.714 -10.987 20.780 1.00 29.90 378 ASN A O 1
ATOM 2845 N N . GLN A 1 377 ? -48.811 -10.931 19.576 1.00 32.36 379 GLN A N 1
ATOM 2846 C CA . GLN A 1 377 ? -48.638 -9.479 19.618 1.00 34.50 379 GLN A CA 1
ATOM 2847 C C . GLN A 1 377 ? -48.466 -8.939 21.036 1.00 33.72 379 GLN A C 1
ATOM 2848 O O . GLN A 1 377 ? -48.722 -7.758 21.290 1.00 35.79 379 GLN A O 1
ATOM 2854 N N . GLN A 1 378 ? -48.038 -9.780 21.968 1.00 27.67 380 GLN A N 1
ATOM 2855 C CA . GLN A 1 378 ? -47.713 -9.357 23.318 1.00 26.55 380 GLN A CA 1
ATOM 2856 C C . GLN A 1 378 ? -46.246 -9.661 23.578 1.00 26.56 380 GLN A C 1
ATOM 2857 O O . GLN A 1 378 ? -45.642 -10.496 22.903 1.00 27.54 380 GLN A O 1
ATOM 2863 N N . SER A 1 379 ? -45.680 -8.985 24.578 1.00 25.51 381 SER A N 1
ATOM 2864 C CA . SER A 1 379 ? -44.261 -9.104 24.876 1.00 26.42 381 SER A CA 1
ATOM 2865 C C . SER A 1 379 ? -44.031 -9.130 26.383 1.00 24.53 381 SER A C 1
ATOM 2866 O O . SER A 1 379 ? -44.661 -8.380 27.131 1.00 23.53 381 SER A O 1
ATOM 2869 N N . ILE A 1 380 ? -43.124 -10.001 26.816 1.00 21.50 382 ILE A N 1
ATOM 2870 C CA . ILE A 1 380 ? -42.708 -10.115 28.208 1.00 21.00 382 ILE A CA 1
ATOM 2871 C C . ILE A 1 380 ? -41.210 -9.852 28.271 1.00 19.11 382 ILE A C 1
ATOM 2872 O O . ILE A 1 380 ? -40.436 -10.453 27.520 1.00 18.39 382 ILE A O 1
ATOM 2877 N N . ASP A 1 381 ? -40.808 -8.964 29.172 1.00 20.49 383 ASP A N 1
ATOM 2878 C CA . ASP A 1 381 ? -39.418 -8.549 29.283 1.00 17.45 383 ASP A CA 1
ATOM 2879 C C . ASP A 1 381 ? -38.618 -9.665 29.942 1.00 16.62 383 ASP A C 1
ATOM 2880 O O . ASP A 1 381 ? -39.026 -10.205 30.973 1.00 20.26 383 ASP A O 1
ATOM 2885 N N . LEU A 1 382 ? -37.480 -10.022 29.350 1.00 15.54 384 LEU A N 1
ATOM 2886 C CA . LEU A 1 382 ? -36.590 -11.019 29.937 1.00 17.30 384 LEU A CA 1
ATOM 2887 C C . LEU A 1 382 ? -35.356 -10.411 30.601 1.00 14.51 384 LEU A C 1
ATOM 2888 O O . LEU A 1 382 ? -34.532 -11.150 31.145 1.00 15.56 384 LEU A O 1
ATOM 2893 N N . LYS A 1 383 ? -35.205 -9.092 30.560 1.00 15.07 385 LYS A N 1
ATOM 2894 C CA . LYS A 1 383 ? -34.231 -8.430 31.405 1.00 14.62 385 LYS A CA 1
ATOM 2895 C C . LYS A 1 383 ? -34.687 -8.485 32.863 1.00 16.51 385 LYS A C 1
ATOM 2896 O O . LYS A 1 383 ? -35.833 -8.821 33.178 1.00 17.47 385 LYS A O 1
ATOM 2902 N N . GLY A 1 384 ? -33.774 -8.143 33.765 1.00 14.97 386 GLY A N 1
ATOM 2903 C CA . GLY A 1 384 ? -34.118 -8.102 35.170 1.00 14.99 386 GLY A CA 1
ATOM 2904 C C . GLY A 1 384 ? -33.559 -9.261 35.961 1.00 14.36 386 GLY A C 1
ATOM 2905 O O . GLY A 1 384 ? -32.530 -9.833 35.598 1.00 14.78 386 GLY A O 1
ATOM 2906 N N . GLU A 1 385 ? -34.247 -9.628 37.038 1.00 15.35 387 GLU A N 1
ATOM 2907 C CA . GLU A 1 385 ? -33.687 -10.534 38.026 1.00 15.17 387 GLU A CA 1
ATOM 2908 C C . GLU A 1 385 ? -33.843 -11.981 37.582 1.00 15.37 387 GLU A C 1
ATOM 2909 O O . GLU A 1 385 ? -34.954 -12.449 37.327 1.00 16.90 387 GLU A O 1
ATOM 2915 N N . TRP A 1 386 ? -32.722 -12.678 37.492 1.00 15.47 388 TRP A N 1
ATOM 2916 C CA . TRP A 1 386 ? -32.641 -14.110 37.293 1.00 15.23 388 TRP A CA 1
ATOM 2917 C C . TRP A 1 386 ? -31.942 -14.692 38.509 1.00 15.79 388 TRP A C 1
ATOM 2918 O O . TRP A 1 386 ? -31.382 -13.969 39.332 1.00 16.81 388 TRP A O 1
ATOM 2929 N N . GLN A 1 387 ? -31.971 -16.011 38.627 1.00 15.22 389 GLN A N 1
ATOM 2930 C CA . GLN A 1 387 ? -31.161 -16.697 39.617 1.00 17.45 389 GLN A CA 1
ATOM 2931 C C . GLN A 1 387 ? -30.086 -17.503 38.909 1.00 16.70 389 GLN A C 1
ATOM 2932 O O . GLN A 1 387 ? -30.301 -18.008 37.806 1.00 17.00 389 GLN A O 1
ATOM 2938 N N . TYR A 1 388 ? -28.921 -17.613 39.541 1.00 14.85 390 TYR A N 1
ATOM 2939 C CA . TYR A 1 388 ? -27.793 -18.288 38.926 1.00 15.28 390 TYR A CA 1
ATOM 2940 C C . TYR A 1 388 ? -27.158 -19.286 39.885 1.00 15.35 390 TYR A C 1
ATOM 2941 O O . TYR A 1 388 ? -27.183 -19.113 41.108 1.00 16.04 390 TYR A O 1
ATOM 2950 N N . LYS A 1 389 ? -26.579 -20.334 39.309 1.00 15.52 391 LYS A N 1
ATOM 2951 C CA . LYS A 1 389 ? -25.731 -21.247 40.053 1.00 16.49 391 LYS A CA 1
ATOM 2952 C C . LYS A 1 389 ? -24.665 -21.759 39.100 1.00 16.38 391 LYS A C 1
ATOM 2953 O O . LYS A 1 389 ? -24.955 -22.064 37.941 1.00 15.93 391 LYS A O 1
ATOM 2959 N N . VAL A 1 390 ? -23.431 -21.823 39.586 1.00 16.95 392 VAL A N 1
ATOM 2960 C CA . VAL A 1 390 ? -22.311 -22.268 38.768 1.00 16.95 392 VAL A CA 1
ATOM 2961 C C . VAL A 1 390 ? -22.371 -23.784 38.644 1.00 16.07 392 VAL A C 1
ATOM 2962 O O . VAL A 1 390 ? -22.388 -24.501 39.650 1.00 17.76 392 VAL A O 1
ATOM 2966 N N . GLY A 1 391 ? -22.412 -24.274 37.411 1.00 16.70 393 GLY A N 1
ATOM 2967 C CA . GLY A 1 391 ? -22.407 -25.701 37.172 1.00 17.62 393 GLY A CA 1
ATOM 2968 C C . GLY A 1 391 ? -21.004 -26.265 37.132 1.00 19.54 393 GLY A C 1
ATOM 2969 O O . GLY A 1 391 ? -20.751 -27.373 37.614 1.00 19.25 393 GLY A O 1
ATOM 2970 N N . GLU A 1 392 ? -20.078 -25.502 36.558 1.00 19.14 394 GLU A N 1
ATOM 2971 C CA . GLU A 1 392 ? -18.688 -25.922 36.480 1.00 21.75 394 GLU A CA 1
ATOM 2972 C C . GLU A 1 392 ? -17.805 -24.690 36.346 1.00 20.87 394 GLU A C 1
ATOM 2973 O O . GLU A 1 392 ? -18.177 -23.721 35.684 1.00 19.43 394 GLU A O 1
ATOM 2979 N N . ALA A 1 393 ? -16.638 -24.741 36.978 1.00 18.88 395 ALA A N 1
ATOM 2980 C CA . ALA A 1 393 ? -15.582 -23.755 36.797 1.00 20.13 395 ALA A CA 1
ATOM 2981 C C . ALA A 1 393 ? -14.385 -24.467 36.180 1.00 22.80 395 ALA A C 1
ATOM 2982 O O . ALA A 1 393 ? -13.907 -25.464 36.729 1.00 23.62 395 ALA A O 1
ATOM 2984 N N . TYR A 1 394 ? -13.911 -23.970 35.038 1.00 22.87 396 TYR A N 1
ATOM 2985 C CA . TYR A 1 394 ? -12.772 -24.581 34.365 1.00 22.81 396 TYR A CA 1
ATOM 2986 C C . TYR A 1 394 ? -11.489 -24.213 35.093 1.00 23.47 396 TYR A C 1
ATOM 2987 O O . TYR A 1 394 ? -11.277 -23.050 35.445 1.00 22.89 396 TYR A O 1
ATOM 2996 N N . ARG A 1 395 ? -10.629 -25.197 35.304 1.00 21.65 397 ARG A N 1
ATOM 2997 C CA . ARG A 1 395 ? -9.326 -24.907 35.872 1.00 30.67 397 ARG A CA 1
ATOM 2998 C C . ARG A 1 395 ? -8.445 -24.251 34.815 1.00 33.20 397 ARG A C 1
ATOM 2999 O O . ARG A 1 395 ? -8.436 -24.684 33.660 1.00 31.00 397 ARG A O 1
ATOM 3007 N N . PRO A 1 396 ? -7.710 -23.199 35.171 1.00 39.78 398 PRO A N 1
ATOM 3008 C CA . PRO A 1 396 ? -6.796 -22.579 34.206 1.00 41.31 398 PRO A CA 1
ATOM 3009 C C . PRO A 1 396 ? -5.787 -23.585 33.674 1.00 43.77 398 PRO A C 1
ATOM 3010 O O . PRO A 1 396 ? -5.412 -24.540 34.357 1.00 45.36 398 PRO A O 1
ATOM 3014 N N . ALA A 1 397 ? -5.357 -23.365 32.432 1.00 46.55 399 ALA A N 1
ATOM 3015 C CA . ALA A 1 397 ? -4.376 -24.225 31.782 1.00 48.49 399 ALA A CA 1
ATOM 3016 C C . ALA A 1 397 ? -3.741 -23.456 30.629 1.00 51.56 399 ALA A C 1
ATOM 3017 O O . ALA A 1 397 ? -4.296 -22.466 30.144 1.00 52.30 399 ALA A O 1
ATOM 3019 N N . PHE A 1 398 ? -2.564 -23.916 30.199 1.00 50.78 400 PHE A N 1
ATOM 3020 C CA . PHE A 1 398 ? -1.877 -23.245 29.101 1.00 53.38 400 PHE A CA 1
ATOM 3021 C C . PHE A 1 398 ? -2.573 -23.534 27.780 1.00 57.38 400 PHE A C 1
ATOM 3022 O O . PHE A 1 398 ? -2.928 -24.677 27.482 1.00 55.22 400 PHE A O 1
ATOM 3030 N N . ARG A 1 399 ? -2.741 -22.481 26.974 1.00 61.31 401 ARG A N 1
ATOM 3031 C CA . ARG A 1 399 ? -3.557 -22.552 25.769 1.00 66.76 401 ARG A CA 1
ATOM 3032 C C . ARG A 1 399 ? -2.910 -21.867 24.568 1.00 63.74 401 ARG A C 1
ATOM 3033 O O . ARG A 1 399 ? -3.625 -21.439 23.655 1.00 62.33 401 ARG A O 1
ATOM 3041 N N . GLY A 1 400 ? -1.587 -21.754 24.539 1.00 54.15 402 GLY A N 1
ATOM 3042 C CA . GLY A 1 400 ? -0.900 -21.061 23.473 1.00 58.23 402 GLY A CA 1
ATOM 3043 C C . GLY A 1 400 ? -0.364 -21.930 22.364 1.00 38.60 402 GLY A C 1
ATOM 3044 O O . GLY A 1 400 ? 0.236 -21.406 21.420 1.00 92.55 402 GLY A O 1
ATOM 3045 N N . GLY A 1 401 ? -0.559 -23.243 22.438 1.00 47.09 403 GLY A N 1
ATOM 3046 C CA . GLY A 1 401 ? -0.080 -24.129 21.409 1.00 28.94 403 GLY A CA 1
ATOM 3047 C C . GLY A 1 401 ? 0.759 -25.267 21.953 1.00 68.95 403 GLY A C 1
ATOM 3048 O O . GLY A 1 401 ? 0.897 -25.444 23.168 1.00 64.01 403 GLY A O 1
ATOM 3049 N N . PRO A 1 402 ? 1.356 -26.058 21.050 1.00 42.39 404 PRO A N 1
ATOM 3050 C CA . PRO A 1 402 ? 1.349 -25.905 19.587 1.00 43.14 404 PRO A CA 1
ATOM 3051 C C . PRO A 1 402 ? -0.004 -26.219 18.949 1.00 44.65 404 PRO A C 1
ATOM 3052 O O . PRO A 1 402 ? -0.788 -27.025 19.451 1.00 42.62 404 PRO A O 1
ATOM 3056 N N . PHE A 1 403 ? -0.297 -25.564 17.831 1.00 36.93 405 PHE A N 1
ATOM 3057 C CA . PHE A 1 403 ? -1.567 -25.707 17.146 1.00 36.96 405 PHE A CA 1
ATOM 3058 C C . PHE A 1 403 ? -1.353 -26.354 15.786 1.00 34.65 405 PHE A C 1
ATOM 3059 O O . PHE A 1 403 ? -0.282 -26.235 15.184 1.00 36.63 405 PHE A O 1
ATOM 3067 N N . ARG A 1 404 ? -2.384 -27.048 15.311 1.00 31.68 406 ARG A N 1
ATOM 3068 C CA . ARG A 1 404 ? -2.378 -27.509 13.935 1.00 30.59 406 ARG A CA 1
ATOM 3069 C C . ARG A 1 404 ? -2.412 -26.311 12.994 1.00 27.63 406 ARG A C 1
ATOM 3070 O O . ARG A 1 404 ? -2.779 -25.198 13.374 1.00 27.77 406 ARG A O 1
ATOM 3078 N N . ILE A 1 405 ? -2.025 -26.552 11.747 1.00 23.75 407 ILE A N 1
ATOM 3079 C CA . ILE A 1 405 ? -2.096 -25.520 10.721 1.00 24.23 407 ILE A CA 1
ATOM 3080 C C . ILE A 1 405 ? -3.548 -25.414 10.262 1.00 24.83 407 ILE A C 1
ATOM 3081 O O . ILE A 1 405 ? -4.093 -26.345 9.664 1.00 24.41 407 ILE A O 1
ATOM 3086 N N . GLN A 1 406 ? -4.189 -24.291 10.574 1.00 20.48 408 GLN A N 1
ATOM 3087 C CA . GLN A 1 406 ? -5.566 -24.051 10.169 1.00 23.23 408 GLN A CA 1
ATOM 3088 C C . GLN A 1 406 ? -5.563 -23.398 8.792 1.00 19.77 408 GLN A C 1
ATOM 3089 O O . GLN A 1 406 ? -5.053 -22.286 8.633 1.00 17.67 408 GLN A O 1
ATOM 3095 N N . GLU A 1 407 ? -6.145 -24.082 7.806 1.00 17.37 409 GLU A N 1
ATOM 3096 C CA . GLU A 1 407 ? -5.904 -23.718 6.413 1.00 17.09 409 GLU A CA 1
ATOM 3097 C C . GLU A 1 407 ? -6.419 -22.323 6.087 1.00 15.20 409 GLU A C 1
ATOM 3098 O O . GLU A 1 407 ? -5.762 -21.571 5.365 1.00 15.55 409 GLU A O 1
ATOM 3104 N N . GLN A 1 408 ? -7.576 -21.946 6.621 1.00 15.86 410 GLN A N 1
ATOM 3105 C CA . GLN A 1 408 ? -8.131 -20.648 6.252 1.00 16.05 410 GLN A CA 1
ATOM 3106 C C . GLN A 1 408 ? -7.409 -19.467 6.887 1.00 17.30 410 GLN A C 1
ATOM 3107 O O . GLN A 1 408 ? -7.728 -18.325 6.547 1.00 16.19 410 GLN A O 1
ATOM 3113 N N . ALA A 1 409 ? -6.456 -19.704 7.785 1.00 15.41 411 ALA A N 1
ATOM 3114 C CA . ALA A 1 409 ? -5.619 -18.644 8.323 1.00 14.85 411 ALA A CA 1
ATOM 3115 C C . ALA A 1 409 ? -4.331 -18.454 7.535 1.00 15.76 411 ALA A C 1
ATOM 3116 O O . ALA A 1 409 ? -3.563 -17.540 7.847 1.00 17.00 411 ALA A O 1
ATOM 3118 N N . GLN A 1 410 ? -4.082 -19.289 6.519 1.00 14.31 412 GLN A N 1
ATOM 3119 C CA . GLN A 1 410 ? -2.811 -19.370 5.810 1.00 14.70 412 GLN A CA 1
ATOM 3120 C C . GLN A 1 410 ? -2.801 -18.418 4.620 1.00 15.16 412 GLN A C 1
ATOM 3121 O O . GLN A 1 410 ? -3.817 -18.266 3.938 1.00 14.68 412 GLN A O 1
ATOM 3127 N N . PRO A 1 411 ? -1.667 -17.770 4.366 1.00 14.69 413 PRO A N 1
ATOM 3128 C CA . PRO A 1 411 ? -1.589 -16.854 3.226 1.00 16.46 413 PRO A CA 1
ATOM 3129 C C . PRO A 1 411 ? -1.896 -17.579 1.922 1.00 15.51 413 PRO A C 1
ATOM 3130 O O . PRO A 1 411 ? -1.470 -18.716 1.713 1.00 15.08 413 PRO A O 1
ATOM 3134 N N . THR A 1 412 ? -2.662 -16.906 1.055 1.00 13.69 414 THR A N 1
ATOM 3135 C CA . THR A 1 412 ? -3.100 -17.369 -0.268 1.00 14.30 414 THR A CA 1
ATOM 3136 C C . THR A 1 412 ? -4.183 -18.444 -0.259 1.00 13.83 414 THR A C 1
ATOM 3137 O O . THR A 1 412 ? -4.773 -18.715 -1.308 1.00 13.17 414 THR A O 1
ATOM 3141 N N . ALA A 1 413 ? -4.450 -19.064 0.897 1.00 13.55 415 ALA A N 1
ATOM 3142 C CA . ALA A 1 413 ? -5.223 -20.306 0.910 1.00 13.04 415 ALA A CA 1
ATOM 3143 C C . ALA A 1 413 ? -6.645 -20.103 0.400 1.00 13.42 415 ALA A C 1
ATOM 3144 O O . ALA A 1 413 ? -7.190 -20.965 -0.297 1.00 13.72 415 ALA A O 1
ATOM 3146 N N . LEU A 1 414 ? -7.270 -18.980 0.757 1.00 14.02 416 LEU A N 1
ATOM 3147 C CA . LEU A 1 414 ? -8.629 -18.710 0.302 1.00 14.80 416 LEU A CA 1
ATOM 3148 C C . LEU A 1 414 ? -8.644 -18.190 -1.125 1.00 13.58 416 LEU A C 1
ATOM 3149 O O . LEU A 1 414 ? -9.515 -18.572 -1.910 1.00 14.88 416 LEU A O 1
ATOM 3154 N N . TYR A 1 415 ? -7.698 -17.317 -1.477 1.00 13.84 417 TYR A N 1
ATOM 3155 C CA . TYR A 1 415 ? -7.561 -16.922 -2.873 1.00 14.07 417 TYR A CA 1
ATOM 3156 C C . TYR A 1 415 ? -7.489 -18.149 -3.780 1.00 12.95 417 TYR A C 1
ATOM 3157 O O . TYR A 1 415 ? -8.196 -18.234 -4.789 1.00 12.19 417 TYR A O 1
ATOM 3166 N N . ASN A 1 416 ? -6.638 -19.117 -3.420 1.00 13.43 418 ASN A N 1
ATOM 3167 C CA . ASN A 1 416 ? -6.369 -20.255 -4.293 1.00 13.56 418 ASN A CA 1
ATOM 3168 C C . ASN A 1 416 ? -7.636 -21.033 -4.612 1.00 12.38 418 ASN A C 1
ATOM 3169 O O . ASN A 1 416 ? -7.836 -21.453 -5.754 1.00 14.55 418 ASN A O 1
ATOM 3174 N N . ALA A 1 417 ? -8.495 -21.248 -3.618 1.00 12.47 419 ALA A N 1
ATOM 3175 C CA . ALA A 1 417 ? -9.654 -22.115 -3.787 1.00 13.95 419 ALA A CA 1
ATOM 3176 C C . ALA A 1 417 ? -10.945 -21.374 -4.099 1.00 14.17 419 ALA A C 1
ATOM 3177 O O . ALA A 1 417 ? -11.853 -21.975 -4.677 1.00 13.70 419 ALA A O 1
ATOM 3179 N N . MET A 1 418 ? -11.064 -20.102 -3.719 1.00 12.83 420 MET A N 1
ATOM 3180 C CA . MET A 1 418 ? -12.311 -19.368 -3.893 1.00 13.62 420 MET A CA 1
ATOM 3181 C C . MET A 1 418 ? -12.249 -18.130 -4.779 1.00 12.65 420 MET A C 1
ATOM 3182 O O . MET A 1 418 ? -13.302 -17.545 -5.044 1.00 13.06 420 MET A O 1
ATOM 3187 N N . ILE A 1 419 ? -11.073 -17.710 -5.245 1.00 12.07 421 ILE A N 1
ATOM 3188 C CA . ILE A 1 419 ? -10.953 -16.616 -6.203 1.00 13.26 421 ILE A CA 1
ATOM 3189 C C . ILE A 1 419 ? -10.302 -17.073 -7.503 1.00 12.67 421 ILE A C 1
ATOM 3190 O O . ILE A 1 419 ? -10.845 -16.858 -8.588 1.00 13.01 421 ILE A O 1
ATOM 3195 N N . ALA A 1 420 ? -9.142 -17.721 -7.408 1.00 13.07 422 ALA A N 1
ATOM 3196 C CA . ALA A 1 420 ? -8.413 -18.158 -8.598 1.00 13.59 422 ALA A CA 1
ATOM 3197 C C . ALA A 1 420 ? -9.252 -18.919 -9.627 1.00 14.00 422 ALA A C 1
ATOM 3198 O O . ALA A 1 420 ? -9.039 -18.695 -10.832 1.00 14.25 422 ALA A O 1
ATOM 3200 N N . PRO A 1 421 ? -10.191 -19.801 -9.256 1.00 15.56 423 PRO A N 1
ATOM 3201 C CA . PRO A 1 421 ? -10.943 -20.536 -10.288 1.00 15.57 423 PRO A CA 1
ATOM 3202 C C . PRO A 1 421 ? -11.805 -19.679 -11.205 1.00 16.27 423 PRO A C 1
ATOM 3203 O O . PRO A 1 421 ? -12.234 -20.180 -12.251 1.00 16.94 423 PRO A O 1
ATOM 3207 N N . VAL A 1 422 ? -12.078 -18.419 -10.869 1.00 15.26 424 VAL A N 1
ATOM 3208 C CA . VAL A 1 422 ? -12.957 -17.599 -11.697 1.00 16.06 424 VAL A CA 1
ATOM 3209 C C . VAL A 1 422 ? -12.204 -16.547 -12.501 1.00 15.31 424 VAL A C 1
ATOM 3210 O O . VAL A 1 422 ? -12.838 -15.667 -13.084 1.00 14.30 424 VAL A O 1
ATOM 3214 N N . VAL A 1 423 ? -10.868 -16.620 -12.567 1.00 13.73 425 VAL A N 1
ATOM 3215 C CA . VAL A 1 423 ? -10.115 -15.578 -13.265 1.00 14.79 425 VAL A CA 1
ATOM 3216 C C . VAL A 1 423 ? -10.491 -15.495 -14.741 1.00 15.44 425 VAL A C 1
ATOM 3217 O O . VAL A 1 423 ? -10.410 -14.419 -15.345 1.00 15.60 425 VAL A O 1
ATOM 3221 N N . GLN A 1 424 ? -10.904 -16.612 -15.346 1.00 13.96 426 GLN A N 1
ATOM 3222 C CA . GLN A 1 424 ? -11.321 -16.594 -16.745 1.00 15.59 426 GLN A CA 1
ATOM 3223 C C . GLN A 1 424 ? -12.767 -16.165 -16.931 1.00 15.26 426 GLN A C 1
ATOM 3224 O O . GLN A 1 424 ? -13.169 -15.906 -18.069 1.00 15.34 426 GLN A O 1
ATOM 3230 N N . TYR A 1 425 ? -13.553 -16.107 -15.854 1.00 14.81 427 TYR A N 1
ATOM 3231 C CA . TYR A 1 425 ? -14.949 -15.699 -15.931 1.00 16.03 427 TYR A CA 1
ATOM 3232 C C . TYR A 1 425 ? -14.997 -14.178 -16.017 1.00 16.27 427 TYR A C 1
ATOM 3233 O O . TYR A 1 425 ? -14.333 -13.489 -15.244 1.00 17.34 427 TYR A O 1
ATOM 3242 N N . GLY A 1 426 ? -15.756 -13.649 -16.968 1.00 13.84 428 GLY A N 1
ATOM 3243 C CA . GLY A 1 426 ? -15.845 -12.208 -17.093 1.00 13.26 428 GLY A CA 1
ATOM 3244 C C . GLY A 1 426 ? -16.591 -11.606 -15.918 1.00 13.56 428 GLY A C 1
ATOM 3245 O O . GLY A 1 426 ? -17.609 -12.133 -15.465 1.00 14.68 428 GLY A O 1
ATOM 3246 N N . ILE A 1 427 ? -16.064 -10.495 -15.400 1.00 12.65 429 ILE A N 1
ATOM 3247 C CA . ILE A 1 427 ? -16.691 -9.806 -14.278 1.00 14.33 429 ILE A CA 1
ATOM 3248 C C . ILE A 1 427 ? -16.666 -8.304 -14.516 1.00 13.88 429 ILE A C 1
ATOM 3249 O O . ILE A 1 427 ? -15.839 -7.783 -15.266 1.00 14.58 429 ILE A O 1
ATOM 3254 N N . LYS A 1 428 ? -17.610 -7.613 -13.879 1.00 11.13 430 LYS A N 1
ATOM 3255 C CA . LYS A 1 428 ? -17.751 -6.168 -14.004 1.00 11.33 430 LYS A CA 1
ATOM 3256 C C . LYS A 1 428 ? -16.907 -5.417 -12.983 1.00 11.66 430 LYS A C 1
ATOM 3257 O O . LYS A 1 428 ? -16.335 -4.369 -13.302 1.00 12.67 430 LYS A O 1
ATOM 3263 N N . GLY A 1 429 ? -16.816 -5.931 -11.764 1.00 12.25 431 GLY A N 1
ATOM 3264 C CA . GLY A 1 429 ? -16.053 -5.259 -10.726 1.00 11.61 431 GLY A CA 1
ATOM 3265 C C . GLY A 1 429 ? -16.080 -6.066 -9.448 1.00 11.30 431 GLY A C 1
ATOM 3266 O O . GLY A 1 429 ? -16.682 -7.141 -9.376 1.00 11.99 431 GLY A O 1
ATOM 3267 N N . VAL A 1 430 ? -15.420 -5.518 -8.429 1.00 10.27 432 VAL A N 1
ATOM 3268 C CA . VAL A 1 430 ? -15.230 -6.186 -7.142 1.00 11.53 432 VAL A CA 1
ATOM 3269 C C . VAL A 1 430 ? -15.743 -5.285 -6.028 1.00 11.21 432 VAL A C 1
ATOM 3270 O O . VAL A 1 430 ? -15.469 -4.081 -6.022 1.00 11.80 432 VAL A O 1
ATOM 3274 N N . LEU A 1 431 ? -16.489 -5.869 -5.094 1.00 10.80 433 LEU A N 1
ATOM 3275 C CA . LEU A 1 431 ? -16.815 -5.243 -3.821 1.00 10.88 433 LEU A CA 1
ATOM 3276 C C . LEU A 1 431 ? -16.090 -6.012 -2.722 1.00 11.49 433 LEU A C 1
ATOM 3277 O O . LEU A 1 431 ? -16.127 -7.247 -2.696 1.00 12.84 433 LEU A O 1
ATOM 3282 N N . TRP A 1 432 ? -15.434 -5.284 -1.823 1.00 11.27 434 TRP A N 1
ATOM 3283 C CA . TRP A 1 432 ? -14.577 -5.867 -0.798 1.00 11.54 434 TRP A CA 1
ATOM 3284 C C . TRP A 1 432 ? -14.939 -5.247 0.544 1.00 11.47 434 TRP A C 1
ATOM 3285 O O . TRP A 1 432 ? -15.002 -4.023 0.667 1.00 12.20 434 TRP A O 1
ATOM 3296 N N . TYR A 1 433 ? -15.199 -6.085 1.544 1.00 11.17 435 TYR A N 1
ATOM 3297 C CA . TYR A 1 433 ? -15.518 -5.602 2.889 1.00 9.83 435 TYR A CA 1
ATOM 3298 C C . TYR A 1 433 ? -14.764 -6.506 3.861 1.00 10.74 435 TYR A C 1
ATOM 3299 O O . TYR A 1 433 ? -15.226 -7.600 4.194 1.00 11.13 435 TYR A O 1
ATOM 3308 N N . GLN A 1 434 ? -13.604 -6.041 4.313 1.00 10.74 436 GLN A N 1
ATOM 3309 C CA . GLN A 1 434 ? -12.713 -6.845 5.137 1.00 11.83 436 GLN A CA 1
ATOM 3310 C C . GLN A 1 434 ? -11.810 -5.909 5.931 1.00 12.62 436 GLN A C 1
ATOM 3311 O O . GLN A 1 434 ? -11.624 -4.744 5.574 1.00 12.38 436 GLN A O 1
ATOM 3317 N N . GLY A 1 435 ? -11.257 -6.432 7.020 1.00 11.33 437 GLY A N 1
ATOM 3318 C CA . GLY A 1 435 ? -10.237 -5.696 7.734 1.00 12.48 437 GLY A CA 1
ATOM 3319 C C . GLY A 1 435 ? -10.286 -5.907 9.227 1.00 14.33 437 GLY A C 1
ATOM 3320 O O . GLY A 1 435 ? -9.291 -5.690 9.926 1.00 14.24 437 GLY A O 1
ATOM 3321 N N . GLU A 1 436 ? -11.452 -6.334 9.716 1.00 11.83 438 GLU A N 1
ATOM 3322 C CA . GLU A 1 436 ? -11.630 -6.581 11.142 1.00 12.69 438 GLU A CA 1
ATOM 3323 C C . GLU A 1 436 ? -10.564 -7.526 11.690 1.00 14.17 438 GLU A C 1
ATOM 3324 O O . GLU A 1 436 ? -10.108 -7.364 12.826 1.00 15.32 438 GLU A O 1
ATOM 3330 N N . SER A 1 437 ? -10.140 -8.505 10.892 1.00 13.43 439 SER A N 1
ATOM 3331 C CA . SER A 1 437 ? -9.129 -9.473 11.306 1.00 14.62 439 SER A CA 1
ATOM 3332 C C . SER A 1 437 ? -7.701 -9.014 11.046 1.00 14.76 439 SER A C 1
ATOM 3333 O O . SER A 1 437 ? -6.771 -9.791 11.283 1.00 17.55 439 SER A O 1
ATOM 3336 N N . ASN A 1 438 ? -7.504 -7.784 10.568 1.00 15.45 440 ASN A N 1
ATOM 3337 C CA . ASN A 1 438 ? -6.170 -7.224 10.377 1.00 16.14 440 ASN A CA 1
ATOM 3338 C C . ASN A 1 438 ? -5.880 -6.004 11.249 1.00 16.07 440 ASN A C 1
ATOM 3339 O O . ASN A 1 438 ? -4.877 -5.327 11.021 1.00 15.65 440 ASN A O 1
ATOM 3344 N N . VAL A 1 439 ? -6.714 -5.703 12.248 1.00 16.23 441 VAL A N 1
ATOM 3345 C CA . VAL A 1 439 ? -6.426 -4.544 13.086 1.00 19.54 441 VAL A CA 1
ATOM 3346 C C . VAL A 1 439 ? -5.124 -4.706 13.871 1.00 24.06 441 VAL A C 1
ATOM 3347 O O . VAL A 1 439 ? -4.532 -3.709 14.298 1.00 24.48 441 VAL A O 1
ATOM 3351 N N . GLY A 1 440 ? -4.651 -5.941 14.058 1.00 27.09 442 GLY A N 1
ATOM 3352 C CA . GLY A 1 440 ? -3.378 -6.170 14.725 1.00 24.97 442 GLY A CA 1
ATOM 3353 C C . GLY A 1 440 ? -2.159 -5.840 13.884 1.00 23.64 442 GLY A C 1
ATOM 3354 O O . GLY A 1 440 ? -1.072 -5.647 14.433 1.00 27.75 442 GLY A O 1
ATOM 3355 N N . ASN A 1 441 ? -2.304 -5.795 12.569 1.00 21.50 443 ASN A N 1
ATOM 3356 C CA . ASN A 1 441 ? -1.238 -5.284 11.720 1.00 22.25 443 ASN A CA 1
ATOM 3357 C C . ASN A 1 441 ? -1.792 -4.161 10.851 1.00 21.71 443 ASN A C 1
ATOM 3358 O O . ASN A 1 441 ? -1.630 -4.157 9.629 1.00 21.40 443 ASN A O 1
ATOM 3363 N N . ALA A 1 442 ? -2.440 -3.191 11.505 1.00 21.06 444 ALA A N 1
ATOM 3364 C CA . ALA A 1 442 ? -3.139 -2.128 10.790 1.00 19.54 444 ALA A CA 1
ATOM 3365 C C . ALA A 1 442 ? -2.179 -1.245 10.003 1.00 20.20 444 ALA A C 1
ATOM 3366 O O . ALA A 1 442 ? -2.523 -0.763 8.919 1.00 19.31 444 ALA A O 1
ATOM 3368 N N . LEU A 1 443 ? -0.973 -1.011 10.530 1.00 21.84 445 LEU A N 1
ATOM 3369 C CA . LEU A 1 443 ? 0.009 -0.243 9.770 1.00 21.13 445 LEU A CA 1
ATOM 3370 C C . LEU A 1 443 ? 0.377 -0.960 8.478 1.00 23.56 445 LEU A C 1
ATOM 3371 O O . LEU A 1 443 ? 0.533 -0.332 7.425 1.00 26.96 445 LEU A O 1
ATOM 3376 N N . THR A 1 444 ? 0.504 -2.282 8.544 1.00 21.02 446 THR A N 1
ATOM 3377 C CA . THR A 1 444 ? 0.863 -3.070 7.375 1.00 19.91 446 THR A CA 1
ATOM 3378 C C . THR A 1 444 ? -0.231 -3.035 6.313 1.00 19.12 446 THR A C 1
ATOM 3379 O O . THR A 1 444 ? 0.062 -3.178 5.121 1.00 18.27 446 THR A O 1
ATOM 3383 N N . TYR A 1 445 ? -1.483 -2.810 6.719 1.00 18.70 447 TYR A N 1
ATOM 3384 C CA . TYR A 1 445 ? -2.607 -2.832 5.789 1.00 15.09 447 TYR A CA 1
ATOM 3385 C C . TYR A 1 445 ? -2.494 -1.754 4.722 1.00 17.27 447 TYR A C 1
ATOM 3386 O O . TYR A 1 445 ? -3.084 -1.907 3.645 1.00 16.59 447 TYR A O 1
ATOM 3395 N N . LYS A 1 446 ? -1.753 -0.674 5.000 1.00 16.05 448 LYS A N 1
ATOM 3396 C CA . LYS A 1 446 ? -1.480 0.346 3.992 1.00 16.81 448 LYS A CA 1
ATOM 3397 C C . LYS A 1 446 ? -0.851 -0.264 2.757 1.00 17.22 448 LYS A C 1
ATOM 3398 O O . LYS A 1 446 ? -1.080 0.207 1.639 1.00 17.97 448 LYS A O 1
ATOM 3404 N N . LYS A 1 447 ? -0.038 -1.302 2.944 1.00 16.35 449 LYS A N 1
ATOM 3405 C CA . LYS A 1 447 ? 0.571 -2.015 1.833 1.00 18.65 449 LYS A CA 1
ATOM 3406 C C . LYS A 1 447 ? -0.268 -3.209 1.386 1.00 16.14 449 LYS A C 1
ATOM 3407 O O . LYS A 1 447 ? -0.333 -3.500 0.190 1.00 15.70 449 LYS A O 1
ATOM 3413 N N . LEU A 1 448 ? -0.943 -3.882 2.325 1.00 15.16 450 LEU A N 1
ATOM 3414 C CA . LEU A 1 448 ? -1.656 -5.113 2.001 1.00 13.46 450 LEU A CA 1
ATOM 3415 C C . LEU A 1 448 ? -2.838 -4.857 1.079 1.00 13.97 450 LEU A C 1
ATOM 3416 O O . LEU A 1 448 ? -3.112 -5.661 0.185 1.00 13.53 450 LEU A O 1
ATOM 3421 N N . LEU A 1 449 ? -3.564 -3.755 1.289 1.00 13.12 451 LEU A N 1
ATOM 3422 C CA . LEU A 1 449 ? -4.746 -3.505 0.463 1.00 13.56 451 LEU A CA 1
ATOM 3423 C C . LEU A 1 449 ? -4.394 -3.189 -0.987 1.00 13.40 451 LEU A C 1
ATOM 3424 O O . LEU A 1 449 ? -4.944 -3.847 -1.888 1.00 13.33 451 LEU A O 1
ATOM 3429 N N . PRO A 1 450 ? -3.512 -2.230 -1.293 1.00 14.20 452 PRO A N 1
ATOM 3430 C CA . PRO A 1 450 ? -3.113 -2.053 -2.698 1.00 14.04 452 PRO A CA 1
ATOM 3431 C C . PRO A 1 450 ? -2.497 -3.299 -3.307 1.00 13.96 452 PRO A C 1
ATOM 3432 O O . PRO A 1 450 ? -2.686 -3.544 -4.503 1.00 14.45 452 PRO A O 1
ATOM 3436 N N . ALA A 1 451 ? -1.776 -4.103 -2.520 1.00 14.04 453 ALA A N 1
ATOM 3437 C CA . ALA A 1 451 ? -1.187 -5.326 -3.056 1.00 14.76 453 ALA A CA 1
ATOM 3438 C C . ALA A 1 451 ? -2.257 -6.332 -3.453 1.00 14.85 453 ALA A C 1
ATOM 3439 O O . ALA A 1 451 ? -2.120 -7.017 -4.473 1.00 14.64 453 ALA A O 1
ATOM 3441 N N . LEU A 1 452 ? -3.325 -6.449 -2.662 1.00 13.41 454 LEU A N 1
ATOM 3442 C CA . LEU A 1 452 ? -4.409 -7.345 -3.053 1.00 12.97 454 LEU A CA 1
ATOM 3443 C C . LEU A 1 452 ? -5.082 -6.860 -4.328 1.00 13.40 454 LEU A C 1
ATOM 3444 O O . LEU A 1 452 ? -5.307 -7.644 -5.255 1.00 14.02 454 LEU A O 1
ATOM 3449 N N . ILE A 1 453 ? -5.406 -5.564 -4.389 1.00 12.91 455 ILE A N 1
ATOM 3450 C CA . ILE A 1 453 ? -6.054 -5.000 -5.570 1.00 13.41 455 ILE A CA 1
ATOM 3451 C C . ILE A 1 453 ? -5.235 -5.290 -6.820 1.00 14.89 455 ILE A C 1
ATOM 3452 O O . ILE A 1 453 ? -5.754 -5.809 -7.814 1.00 13.77 455 ILE A O 1
ATOM 3457 N N . GLN A 1 454 ? -3.941 -4.970 -6.785 1.00 14.47 456 GLN A N 1
ATOM 3458 C CA . GLN A 1 454 ? -3.106 -5.198 -7.959 1.00 15.17 456 GLN A CA 1
ATOM 3459 C C . GLN A 1 454 ? -2.894 -6.674 -8.246 1.00 14.57 456 GLN A C 1
ATOM 3460 O O . GLN A 1 454 ? -2.751 -7.054 -9.415 1.00 14.17 456 GLN A O 1
ATOM 3466 N N . ASN A 1 455 ? -2.893 -7.521 -7.213 1.00 14.25 457 ASN A N 1
ATOM 3467 C CA . ASN A 1 455 ? -2.774 -8.958 -7.443 1.00 14.02 457 ASN A CA 1
ATOM 3468 C C . ASN A 1 455 ? -3.986 -9.495 -8.189 1.00 13.30 457 ASN A C 1
ATOM 3469 O O . ASN A 1 455 ? -3.849 -10.178 -9.207 1.00 13.25 457 ASN A O 1
ATOM 3474 N N . TRP A 1 456 ? -5.186 -9.202 -7.694 1.00 12.92 458 TRP A N 1
ATOM 3475 C CA . TRP A 1 456 ? -6.379 -9.696 -8.371 1.00 12.96 458 TRP A CA 1
ATOM 3476 C C . TRP A 1 456 ? -6.467 -9.149 -9.790 1.00 13.90 458 TRP A C 1
ATOM 3477 O O . TRP A 1 456 ? -6.832 -9.876 -10.719 1.00 15.03 458 TRP A O 1
ATOM 3488 N N . ARG A 1 457 ? -6.121 -7.873 -9.979 1.00 12.98 459 ARG A N 1
ATOM 3489 C CA . ARG A 1 457 ? -6.119 -7.304 -11.323 1.00 12.50 459 ARG A CA 1
ATOM 3490 C C . ARG A 1 457 ? -5.163 -8.054 -12.244 1.00 11.97 459 ARG A C 1
ATOM 3491 O O . ARG A 1 457 ? -5.485 -8.316 -13.407 1.00 14.02 459 ARG A O 1
ATOM 3499 N N . ALA A 1 458 ? -3.991 -8.423 -11.736 1.00 12.96 460 ALA A N 1
ATOM 3500 C CA . ALA A 1 458 ? -3.042 -9.184 -12.537 1.00 13.86 460 ALA A CA 1
ATOM 3501 C C . ALA A 1 458 ? -3.581 -10.570 -12.858 1.00 14.07 460 ALA A C 1
ATOM 3502 O O . ALA A 1 458 ? -3.505 -11.024 -14.003 1.00 15.48 460 ALA A O 1
ATOM 3504 N N . GLN A 1 459 ? -4.127 -11.263 -11.857 1.00 13.18 461 GLN A N 1
ATOM 3505 C CA . GLN A 1 459 ? -4.547 -12.645 -12.068 1.00 15.30 461 GLN A CA 1
ATOM 3506 C C . GLN A 1 459 ? -5.793 -12.731 -12.938 1.00 14.60 461 GLN A C 1
ATOM 3507 O O . GLN A 1 459 ? -5.938 -13.679 -13.716 1.00 16.21 461 GLN A O 1
ATOM 3513 N N . PHE A 1 460 ? -6.702 -11.766 -12.812 1.00 13.80 462 PHE A N 1
ATOM 3514 C CA . PHE A 1 460 ? -7.845 -11.677 -13.703 1.00 13.24 462 PHE A CA 1
ATOM 3515 C C . PHE A 1 460 ? -7.482 -11.130 -15.081 1.00 15.60 462 PHE A C 1
ATOM 3516 O O . PHE A 1 460 ? -8.330 -11.149 -15.979 1.00 15.79 462 PHE A O 1
ATOM 3524 N N . LYS A 1 461 ? -6.250 -10.659 -15.269 1.00 15.35 463 LYS A N 1
ATOM 3525 C CA . LYS A 1 461 ? -5.845 -9.969 -16.492 1.00 16.82 463 LYS A CA 1
ATOM 3526 C C . LYS A 1 461 ? -6.801 -8.823 -16.808 1.00 15.43 463 LYS A C 1
ATOM 3527 O O . LYS A 1 461 ? -7.305 -8.673 -17.921 1.00 16.21 463 LYS A O 1
ATOM 3533 N N . ARG A 1 462 ? -7.050 -8.009 -15.788 1.00 12.88 464 ARG A N 1
ATOM 3534 C CA . ARG A 1 462 ? -7.985 -6.891 -15.844 1.00 13.70 464 ARG A CA 1
ATOM 3535 C C . ARG A 1 462 ? -7.334 -5.755 -15.050 1.00 14.02 464 ARG A C 1
ATOM 3536 O O . ARG A 1 462 ? -7.710 -5.486 -13.909 1.00 13.93 464 ARG A O 1
ATOM 3544 N N . ARG A 1 463 ? -6.347 -5.091 -15.658 1.00 13.43 465 ARG A N 1
ATOM 3545 C CA . ARG A 1 463 ? -5.602 -4.050 -14.960 1.00 14.04 465 ARG A CA 1
ATOM 3546 C C . ARG A 1 463 ? -6.449 -2.822 -14.672 1.00 15.48 465 ARG A C 1
ATOM 3547 O O . ARG A 1 463 ? -5.999 -1.928 -13.947 1.00 16.35 465 ARG A O 1
ATOM 3555 N N . ASP A 1 464 ? -7.664 -2.789 -15.208 1.00 15.36 466 ASP A N 1
ATOM 3556 C CA . ASP A 1 464 ? -8.634 -1.715 -15.058 1.00 17.44 466 ASP A CA 1
ATOM 3557 C C . ASP A 1 464 ? -9.795 -2.089 -14.138 1.00 16.18 466 ASP A C 1
ATOM 3558 O O . ASP A 1 464 ? -10.746 -1.311 -14.007 1.00 16.51 466 ASP A O 1
ATOM 3563 N N . LEU A 1 465 ? -9.744 -3.250 -13.504 1.00 13.72 467 LEU A N 1
ATOM 3564 C CA . LEU A 1 465 ? -10.904 -3.805 -12.811 1.00 13.47 467 LEU A CA 1
ATOM 3565 C C . LEU A 1 465 ? -11.366 -2.906 -11.665 1.00 13.68 467 LEU A C 1
ATOM 3566 O O . LEU A 1 465 ? -10.600 -2.683 -10.718 1.00 13.06 467 LEU A O 1
ATOM 3571 N N . PRO A 1 466 ? -12.591 -2.384 -11.706 1.00 14.00 468 PRO A N 1
ATOM 3572 C CA . PRO A 1 466 ? -13.098 -1.578 -10.585 1.00 13.30 468 PRO A CA 1
ATOM 3573 C C . PRO A 1 466 ? -13.081 -2.357 -9.280 1.00 13.02 468 PRO A C 1
ATOM 3574 O O . PRO A 1 466 ? -13.499 -3.513 -9.221 1.00 12.89 468 PRO A O 1
ATOM 3578 N N . PHE A 1 467 ? -12.605 -1.702 -8.224 1.00 12.19 469 PHE A N 1
ATOM 3579 C CA . PHE A 1 467 ? -12.459 -2.320 -6.911 1.00 12.03 469 PHE A CA 1
ATOM 3580 C C . PHE A 1 467 ? -12.958 -1.320 -5.880 1.00 11.16 469 PHE A C 1
ATOM 3581 O O . PHE A 1 467 ? -12.285 -0.322 -5.613 1.00 12.63 469 PHE A O 1
ATOM 3589 N N . TYR A 1 468 ? -14.139 -1.573 -5.319 1.00 11.27 470 TYR A N 1
ATOM 3590 C CA . TYR A 1 468 ? -14.785 -0.670 -4.370 1.00 11.50 470 TYR A CA 1
ATOM 3591 C C . TYR A 1 468 ? -14.843 -1.354 -3.013 1.00 12.97 470 TYR A C 1
ATOM 3592 O O . TYR A 1 468 ? -15.328 -2.483 -2.908 1.00 12.65 470 TYR A O 1
ATOM 3601 N N . TYR A 1 469 ? -14.344 -0.677 -1.979 1.00 11.42 471 TYR A N 1
ATOM 3602 C CA . TYR A 1 469 ? -14.147 -1.303 -0.680 1.00 10.78 471 TYR A CA 1
ATOM 3603 C C . TYR A 1 469 ? -14.814 -0.502 0.430 1.00 11.75 471 TYR A C 1
ATOM 3604 O O . TYR A 1 469 ? -15.119 0.684 0.287 1.00 12.02 471 TYR A O 1
ATOM 3613 N N . VAL A 1 470 ? -15.035 -1.183 1.548 1.00 12.05 472 VAL A N 1
ATOM 3614 C CA . VAL A 1 470 ? -15.750 -0.634 2.693 1.00 12.32 472 VAL A CA 1
ATOM 3615 C C . VAL A 1 470 ? -14.737 -0.263 3.770 1.00 11.39 472 VAL A C 1
ATOM 3616 O O . VAL A 1 470 ? -14.024 -1.129 4.286 1.00 11.98 472 VAL A O 1
ATOM 3620 N N . GLN A 1 471 ? -14.666 1.023 4.101 1.00 11.11 473 GLN A N 1
ATOM 3621 C CA . GLN A 1 471 ? -13.909 1.447 5.270 1.00 11.75 473 GLN A CA 1
ATOM 3622 C C . GLN A 1 471 ? -14.618 0.952 6.527 1.00 11.80 473 GLN A C 1
ATOM 3623 O O . GLN A 1 471 ? -15.844 1.006 6.626 1.00 13.40 473 GLN A O 1
ATOM 3629 N N . LEU A 1 472 ? -13.847 0.466 7.490 1.00 12.14 474 LEU A N 1
ATOM 3630 C CA . LEU A 1 472 ? -14.456 -0.213 8.625 1.00 12.46 474 LEU A CA 1
ATOM 3631 C C . LEU A 1 472 ? -15.382 0.738 9.382 1.00 12.41 474 LEU A C 1
ATOM 3632 O O . LEU A 1 472 ? -15.080 1.930 9.507 1.00 12.32 474 LEU A O 1
ATOM 3637 N N . PRO A 1 473 ? -16.515 0.252 9.885 1.00 12.17 475 PRO A N 1
ATOM 3638 C CA . PRO A 1 473 ? -17.447 1.105 10.629 1.00 12.25 475 PRO A CA 1
ATOM 3639 C C . PRO A 1 473 ? -16.921 1.333 12.040 1.00 11.85 475 PRO A C 1
ATOM 3640 O O . PRO A 1 473 ? -15.901 0.787 12.441 1.00 13.10 475 PRO A O 1
ATOM 3644 N N . ASN A 1 474 ? -17.645 2.154 12.790 1.00 12.20 476 ASN A N 1
ATOM 3645 C CA . ASN A 1 474 ? -17.351 2.311 14.202 1.00 12.61 476 ASN A CA 1
ATOM 3646 C C . ASN A 1 474 ? -17.646 1.011 14.945 1.00 12.80 476 ASN A C 1
ATOM 3647 O O . ASN A 1 474 ? -18.559 0.257 14.593 1.00 12.24 476 ASN A O 1
ATOM 3652 N N . TYR A 1 475 ? -16.850 0.750 15.980 1.00 12.98 477 TYR A N 1
ATOM 3653 C CA . TYR A 1 475 ? -17.029 -0.439 16.793 1.00 13.66 477 TYR A CA 1
ATOM 3654 C C . TYR A 1 475 ? -16.316 -0.246 18.126 1.00 14.98 477 TYR A C 1
ATOM 3655 O O . TYR A 1 475 ? -15.249 0.365 18.177 1.00 15.22 477 TYR A O 1
ATOM 3664 N N . GLY A 1 476 ? -16.908 -0.777 19.193 1.00 14.55 478 GLY A N 1
ATOM 3665 C CA . GLY A 1 476 ? -16.226 -0.894 20.469 1.00 13.64 478 GLY A CA 1
ATOM 3666 C C . GLY A 1 476 ? -16.600 0.194 21.451 1.00 13.83 478 GLY A C 1
ATOM 3667 O O . GLY A 1 476 ? -17.465 1.038 21.212 1.00 14.61 478 GLY A O 1
ATOM 3668 N N . ASP A 1 477 ? -15.911 0.161 22.590 1.00 14.47 479 ASP A N 1
ATOM 3669 C CA . ASP A 1 477 ? -16.171 1.131 23.644 1.00 14.99 479 ASP A CA 1
ATOM 3670 C C . ASP A 1 477 ? -15.837 2.533 23.166 1.00 14.69 479 ASP A C 1
ATOM 3671 O O . ASP A 1 477 ? -14.883 2.744 22.412 1.00 15.08 479 ASP A O 1
ATOM 3676 N N . MET A 1 478 ? -16.638 3.491 23.608 1.00 15.02 480 MET A N 1
ATOM 3677 C CA . MET A 1 478 ? -16.368 4.894 23.361 1.00 15.37 480 MET A CA 1
ATOM 3678 C C . MET A 1 478 ? -15.478 5.506 24.428 1.00 15.90 480 MET A C 1
ATOM 3679 O O . MET A 1 478 ? -15.464 5.077 25.578 1.00 16.50 480 MET A O 1
ATOM 3684 N N . ARG A 1 479 ? -14.688 6.482 24.006 1.00 16.95 481 ARG A N 1
ATOM 3685 C CA . ARG A 1 479 ? -13.762 7.200 24.861 1.00 19.68 481 ARG A CA 1
ATOM 3686 C C . ARG A 1 479 ? -14.100 8.677 24.799 1.00 18.52 481 ARG A C 1
ATOM 3687 O O . ARG A 1 479 ? -14.583 9.174 23.781 1.00 18.01 481 ARG A O 1
ATOM 3695 N N . TYR A 1 480 ? -13.823 9.380 25.890 1.00 16.87 482 TYR A N 1
ATOM 3696 C CA . TYR A 1 480 ? -14.148 10.794 25.981 1.00 16.68 482 TYR A CA 1
ATOM 3697 C C . TYR A 1 480 ? -12.911 11.682 26.094 1.00 17.79 482 TYR A C 1
ATOM 3698 O O . TYR A 1 480 ? -13.043 12.875 26.376 1.00 18.58 482 TYR A O 1
ATOM 3707 N N . GLN A 1 481 ? -11.720 11.125 25.858 1.00 18.79 483 GLN A N 1
ATOM 3708 C CA . GLN A 1 481 ? -10.435 11.792 25.699 1.00 19.86 483 GLN A CA 1
ATOM 3709 C C . GLN A 1 481 ? -9.804 11.317 24.402 1.00 17.80 483 GLN A C 1
ATOM 3710 O O . GLN A 1 481 ? -9.992 10.159 24.013 1.00 17.12 483 GLN A O 1
ATOM 3716 N N . PRO A 1 482 ? -9.028 12.176 23.729 1.00 16.35 484 PRO A N 1
ATOM 3717 C CA . PRO A 1 482 ? -8.260 11.727 22.564 1.00 15.83 484 PRO A CA 1
ATOM 3718 C C . PRO A 1 482 ? -7.386 10.525 22.897 1.00 17.78 484 PRO A C 1
ATOM 3719 O O . PRO A 1 482 ? -6.917 10.366 24.024 1.00 17.60 484 PRO A O 1
ATOM 3723 N N . GLY A 1 483 ? -7.176 9.669 21.902 1.00 17.66 485 GLY A N 1
ATOM 3724 C CA . GLY A 1 483 ? -6.375 8.475 22.114 1.00 18.91 485 GLY A CA 1
ATOM 3725 C C . GLY A 1 483 ? -6.023 7.821 20.798 1.00 19.88 485 GLY A C 1
ATOM 3726 O O . GLY A 1 483 ? -6.581 8.146 19.747 1.00 20.95 485 GLY A O 1
ATOM 3727 N N . GLU A 1 484 ? -5.071 6.894 20.875 1.00 19.50 486 GLU A N 1
ATOM 3728 C CA . GLU A 1 484 ? -4.622 6.097 19.745 1.00 19.32 486 GLU A CA 1
ATOM 3729 C C . GLU A 1 484 ? -5.653 5.008 19.438 1.00 19.50 486 GLU A C 1
ATOM 3730 O O . GLU A 1 484 ? -6.422 4.593 20.306 1.00 17.69 486 GLU A O 1
ATOM 3736 N N . SER A 1 485 ? -5.665 4.540 18.187 1.00 16.78 487 SER A N 1
ATOM 3737 C CA . SER A 1 485 ? -6.696 3.594 17.762 1.00 15.97 487 SER A CA 1
ATOM 3738 C C . SER A 1 485 ? -6.213 2.745 16.595 1.00 16.16 487 SER A C 1
ATOM 3739 O O . SER A 1 485 ? -5.842 3.282 15.548 1.00 16.92 487 SER A O 1
ATOM 3742 N N . ALA A 1 486 ? -6.252 1.419 16.764 1.00 15.01 488 ALA A N 1
ATOM 3743 C CA . ALA A 1 486 ? -5.867 0.523 15.678 1.00 14.64 488 ALA A CA 1
ATOM 3744 C C . ALA A 1 486 ? -6.933 0.480 14.594 1.00 14.91 488 ALA A C 1
ATOM 3745 O O . ALA A 1 486 ? -6.612 0.350 13.408 1.00 16.04 488 ALA A O 1
ATOM 3747 N N . TRP A 1 487 ? -8.206 0.566 14.980 1.00 13.19 489 TRP A N 1
ATOM 3748 C CA . TRP A 1 487 ? -9.266 0.663 13.984 1.00 12.99 489 TRP A CA 1
ATOM 3749 C C . TRP A 1 487 ? -9.101 1.913 13.138 1.00 12.32 489 TRP A C 1
ATOM 3750 O O . TRP A 1 487 ? -9.289 1.871 11.921 1.00 12.75 489 TRP A O 1
ATOM 3761 N N . ALA A 1 488 ? -8.724 3.031 13.761 1.00 13.62 490 ALA A N 1
ATOM 3762 C CA . ALA A 1 488 ? -8.497 4.254 13.001 1.00 13.46 490 ALA A CA 1
ATOM 3763 C C . ALA A 1 488 ? -7.369 4.077 11.994 1.00 12.90 490 ALA A C 1
ATOM 3764 O O . ALA A 1 488 ? -7.449 4.585 10.872 1.00 12.12 490 ALA A O 1
ATOM 3766 N N . MET A 1 489 ? -6.308 3.360 12.378 1.00 14.52 491 MET A N 1
ATOM 3767 C CA . MET A 1 489 ? -5.217 3.086 11.444 1.00 15.82 491 MET A CA 1
ATOM 3768 C C . MET A 1 489 ? -5.703 2.262 10.253 1.00 14.47 491 MET A C 1
ATOM 3769 O O . MET A 1 489 ? -5.280 2.487 9.112 1.00 14.01 491 MET A O 1
ATOM 3774 N N . LEU A 1 490 ? -6.586 1.293 10.506 1.00 14.40 492 LEU A N 1
ATOM 3775 C CA . LEU A 1 490 ? -7.162 0.502 9.428 1.00 13.11 492 LEU A CA 1
ATOM 3776 C C . LEU A 1 490 ? -8.027 1.368 8.516 1.00 13.13 492 LEU A C 1
ATOM 3777 O O . LEU A 1 490 ? -8.017 1.193 7.293 1.00 13.18 492 LEU A O 1
ATOM 3782 N N . ARG A 1 491 ? -8.775 2.316 9.091 1.00 11.72 493 ARG A N 1
ATOM 3783 C CA . ARG A 1 491 ? -9.575 3.217 8.267 1.00 12.22 493 ARG A CA 1
ATOM 3784 C C . ARG A 1 491 ? -8.699 4.149 7.443 1.00 13.41 493 ARG A C 1
ATOM 3785 O O . ARG A 1 491 ? -9.067 4.515 6.321 1.00 12.53 493 ARG A O 1
ATOM 3793 N N . GLU A 1 492 ? -7.537 4.530 7.977 1.00 12.49 494 GLU A N 1
ATOM 3794 C CA . GLU A 1 492 ? -6.599 5.356 7.225 1.00 13.25 494 GLU A CA 1
ATOM 3795 C C . GLU A 1 492 ? -6.006 4.592 6.050 1.00 13.81 494 GLU A C 1
ATOM 3796 O O . GLU A 1 492 ? -5.805 5.164 4.975 1.00 14.17 494 GLU A O 1
ATOM 3802 N N . ALA A 1 493 ? -5.697 3.304 6.243 1.00 14.06 495 ALA A N 1
ATOM 3803 C CA . ALA A 1 493 ? -5.192 2.492 5.141 1.00 13.68 495 ALA A CA 1
ATOM 3804 C C . ALA A 1 493 ? -6.180 2.478 3.987 1.00 13.65 495 ALA A C 1
ATOM 3805 O O . ALA A 1 493 ? -5.783 2.583 2.823 1.00 15.34 495 ALA A O 1
ATOM 3807 N N . ALA A 1 494 ? -7.475 2.370 4.292 1.00 12.13 496 ALA A N 1
ATOM 3808 C CA . ALA A 1 494 ? -8.494 2.420 3.245 1.00 13.45 496 ALA A CA 1
ATOM 3809 C C . ALA A 1 494 ? -8.535 3.793 2.579 1.00 13.19 496 ALA A C 1
ATOM 3810 O O . ALA A 1 494 ? -8.599 3.896 1.348 1.00 13.39 496 ALA A O 1
ATOM 3812 N N . LEU A 1 495 ? -8.493 4.858 3.379 1.00 12.49 497 LEU A N 1
ATOM 3813 C CA . LEU A 1 495 ? -8.509 6.210 2.831 1.00 13.21 497 LEU A CA 1
ATOM 3814 C C . LEU A 1 495 ? -7.346 6.430 1.871 1.00 13.12 497 LEU A C 1
ATOM 3815 O O . LEU A 1 495 ? -7.524 6.967 0.775 1.00 13.44 497 LEU A O 1
ATOM 3820 N N . GLU A 1 496 ? -6.145 6.009 2.266 1.00 13.99 498 GLU A N 1
ATOM 3821 C CA . GLU A 1 496 ? -4.955 6.272 1.467 1.00 15.19 498 GLU A CA 1
ATOM 3822 C C . GLU A 1 496 ? -4.891 5.406 0.219 1.00 13.69 498 GLU A C 1
ATOM 3823 O O . GLU A 1 496 ? -4.225 5.781 -0.753 1.00 14.48 498 GLU A O 1
ATOM 3829 N N . THR A 1 497 ? -5.569 4.262 0.224 1.00 13.20 499 THR A N 1
ATOM 3830 C CA . THR A 1 497 ? -5.587 3.386 -0.937 1.00 14.33 499 THR A CA 1
ATOM 3831 C C . THR A 1 497 ? -6.366 3.989 -2.105 1.00 13.46 499 THR A C 1
ATOM 3832 O O . THR A 1 497 ? -6.312 3.460 -3.220 1.00 12.78 499 THR A O 1
ATOM 3836 N N . LEU A 1 498 ? -7.047 5.117 -1.889 1.00 14.00 500 LEU A N 1
ATOM 3837 C CA . LEU A 1 498 ? -7.697 5.822 -2.984 1.00 13.36 500 LEU A CA 1
ATOM 3838 C C . LEU A 1 498 ? -6.704 6.338 -4.017 1.00 14.72 500 LEU A C 1
ATOM 3839 O O . LEU A 1 498 ? -7.122 6.756 -5.100 1.00 14.59 500 LEU A O 1
ATOM 3844 N N . LYS A 1 499 ? -5.408 6.308 -3.716 1.00 14.88 501 LYS A N 1
ATOM 3845 C CA . LYS A 1 499 ? -4.395 6.598 -4.721 1.00 15.18 501 LYS A CA 1
ATOM 3846 C C . LYS A 1 499 ? -4.403 5.577 -5.850 1.00 16.19 501 LYS A C 1
ATOM 3847 O O . LYS A 1 499 ? -3.951 5.892 -6.955 1.00 16.90 501 LYS A O 1
ATOM 3853 N N . VAL A 1 500 ? -4.892 4.368 -5.597 1.00 15.14 502 VAL A N 1
ATOM 3854 C CA . VAL A 1 500 ? -4.885 3.308 -6.613 1.00 14.89 502 VAL A CA 1
ATOM 3855 C C . VAL A 1 500 ? -5.958 3.611 -7.655 1.00 13.92 502 VAL A C 1
ATOM 3856 O O . VAL A 1 500 ? -7.105 3.909 -7.287 1.00 13.33 502 VAL A O 1
ATOM 3860 N N . PRO A 1 501 ? -5.639 3.574 -8.945 1.00 14.57 503 PRO A N 1
ATOM 3861 C CA . PRO A 1 501 ? -6.642 3.910 -9.957 1.00 14.70 503 PRO A CA 1
ATOM 3862 C C . PRO A 1 501 ? -7.849 2.990 -9.884 1.00 15.11 503 PRO A C 1
ATOM 3863 O O . PRO A 1 501 ? -7.746 1.818 -9.521 1.00 15.78 503 PRO A O 1
ATOM 3867 N N . ASN A 1 502 ? -9.008 3.550 -10.228 1.00 14.35 504 ASN A N 1
ATOM 3868 C CA . ASN A 1 502 ? -10.242 2.783 -10.399 1.00 14.01 504 ASN A CA 1
ATOM 3869 C C . ASN A 1 502 ? -10.703 2.131 -9.099 1.00 13.11 504 ASN A C 1
ATOM 3870 O O . ASN A 1 502 ? -11.206 1.010 -9.097 1.00 13.20 504 ASN A O 1
ATOM 3875 N N . THR A 1 503 ? -10.543 2.848 -7.990 1.00 11.83 505 THR A N 1
ATOM 3876 C CA . THR A 1 503 ? -11.017 2.407 -6.687 1.00 12.50 505 THR A CA 1
ATOM 3877 C C . THR A 1 503 ? -12.041 3.390 -6.131 1.00 12.81 505 THR A C 1
ATOM 3878 O O . THR A 1 503 ? -12.151 4.534 -6.576 1.00 14.18 505 THR A O 1
ATOM 3882 N N . GLY A 1 504 ? -12.791 2.922 -5.141 1.00 11.94 506 GLY A N 1
ATOM 3883 C CA . GLY A 1 504 ? -13.695 3.777 -4.397 1.00 11.72 506 GLY A CA 1
ATOM 3884 C C . GLY A 1 504 ? -13.899 3.190 -3.018 1.00 12.11 506 GLY A C 1
ATOM 3885 O O . GLY A 1 504 ? -13.694 1.993 -2.800 1.00 12.86 506 GLY A O 1
ATOM 3886 N N . MET A 1 505 ? -14.314 4.043 -2.084 1.00 12.03 507 MET A N 1
ATOM 3887 C CA . MET A 1 505 ? -14.415 3.663 -0.679 1.00 11.66 507 MET A CA 1
ATOM 3888 C C . MET A 1 505 ? -15.743 4.119 -0.102 1.00 12.31 507 MET A C 1
ATOM 3889 O O . MET A 1 505 ? -16.105 5.290 -0.234 1.00 14.06 507 MET A O 1
ATOM 3894 N N . ALA A 1 506 ? -16.454 3.208 0.550 1.00 11.08 508 ALA A N 1
ATOM 3895 C CA . ALA A 1 506 ? -17.654 3.562 1.297 1.00 11.26 508 ALA A CA 1
ATOM 3896 C C . ALA A 1 506 ? -17.283 3.809 2.755 1.00 12.20 508 ALA A C 1
ATOM 3897 O O . ALA A 1 506 ? -16.635 2.971 3.384 1.00 12.65 508 ALA A O 1
ATOM 3899 N N . VAL A 1 507 ? -17.689 4.962 3.283 1.00 12.25 509 VAL A N 1
ATOM 3900 C CA . VAL A 1 507 ? -17.501 5.286 4.692 1.00 11.89 509 VAL A CA 1
ATOM 3901 C C . VAL A 1 507 ? -18.680 4.732 5.473 1.00 12.23 509 VAL A C 1
ATOM 3902 O O . VAL A 1 507 ? -19.833 4.867 5.058 1.00 12.37 509 VAL A O 1
ATOM 3906 N N . THR A 1 508 ? -18.392 4.088 6.613 1.00 12.34 510 THR A N 1
ATOM 3907 C CA . THR A 1 508 ? -19.433 3.468 7.426 1.00 12.03 510 THR A CA 1
ATOM 3908 C C . THR A 1 508 ? -19.318 3.826 8.906 1.00 11.86 510 THR A C 1
ATOM 3909 O O . THR A 1 508 ? -19.878 3.120 9.750 1.00 12.69 510 THR A O 1
ATOM 3913 N N . ILE A 1 509 ? -18.631 4.923 9.233 1.00 11.32 511 ILE A N 1
ATOM 3914 C CA . ILE A 1 509 ? -18.377 5.326 10.612 1.00 11.99 511 ILE A CA 1
ATOM 3915 C C . ILE A 1 509 ? -19.650 5.624 11.397 1.00 12.27 511 ILE A C 1
ATOM 3916 O O . ILE A 1 509 ? -19.598 5.768 12.623 1.00 14.10 511 ILE A O 1
ATOM 3921 N N . ASP A 1 510 ? -20.792 5.723 10.719 1.00 13.76 512 ASP A N 1
ATOM 3922 C CA . ASP A 1 510 ? -22.079 5.994 11.341 1.00 12.87 512 ASP A CA 1
ATOM 3923 C C . ASP A 1 510 ? -23.016 4.793 11.300 1.00 13.45 512 ASP A C 1
ATOM 3924 O O . ASP A 1 510 ? -24.183 4.919 11.685 1.00 15.89 512 ASP A O 1
ATOM 3929 N N . LEU A 1 511 ? -22.535 3.632 10.861 1.00 11.77 513 LEU A N 1
ATOM 3930 C CA . LEU A 1 511 ? -23.388 2.472 10.637 1.00 11.89 513 LEU A CA 1
ATOM 3931 C C . LEU A 1 511 ? -23.091 1.291 11.553 1.00 13.27 513 LEU A C 1
ATOM 3932 O O . LEU A 1 511 ? -23.791 0.276 11.471 1.00 13.77 513 LEU A O 1
ATOM 3937 N N . GLY A 1 512 ? -22.075 1.380 12.406 1.00 13.08 514 GLY A N 1
ATOM 3938 C CA . GLY A 1 512 ? -21.701 0.285 13.275 1.00 12.22 514 GLY A CA 1
ATOM 3939 C C . GLY A 1 512 ? -22.353 0.394 14.638 1.00 14.09 514 GLY A C 1
ATOM 3940 O O . GLY A 1 512 ? -23.186 1.263 14.897 1.00 15.59 514 GLY A O 1
ATOM 3941 N N . GLU A 1 513 ? -21.953 -0.510 15.530 1.00 12.06 515 GLU A N 1
ATOM 3942 C CA . GLU A 1 513 ? -22.528 -0.595 16.867 1.00 12.36 515 GLU A CA 1
ATOM 3943 C C . GLU A 1 513 ? -21.429 -0.765 17.907 1.00 12.93 515 GLU A C 1
ATOM 3944 O O . GLU A 1 513 ? -20.424 -1.431 17.657 1.00 13.99 515 GLU A O 1
ATOM 3950 N N . TRP A 1 514 ? -21.624 -0.161 19.080 1.00 12.75 516 TRP A N 1
ATOM 3951 C CA . TRP A 1 514 ? -20.583 -0.228 20.099 1.00 13.10 516 TRP A CA 1
ATOM 3952 C C . TRP A 1 514 ? -20.385 -1.650 20.612 1.00 13.03 516 TRP A C 1
ATOM 3953 O O . TRP A 1 514 ? -19.259 -2.031 20.951 1.00 14.25 516 TRP A O 1
ATOM 3964 N N . ASN A 1 515 ? -21.452 -2.452 20.637 1.00 12.48 517 ASN A N 1
ATOM 3965 C CA . ASN A 1 515 ? -21.460 -3.749 21.300 1.00 13.23 517 ASN A CA 1
ATOM 3966 C C . ASN A 1 515 ? -21.530 -4.915 20.327 1.00 14.27 517 ASN A C 1
ATOM 3967 O O . ASN A 1 515 ? -21.869 -6.032 20.735 1.00 14.92 517 ASN A O 1
ATOM 3972 N N . ASP A 1 516 ? -21.236 -4.687 19.048 1.00 12.99 518 ASP A N 1
ATOM 3973 C CA . ASP A 1 516 ? -21.327 -5.773 18.084 1.00 13.08 518 ASP A CA 1
ATOM 3974 C C . ASP A 1 516 ? -20.418 -5.500 16.896 1.00 12.80 518 ASP A C 1
ATOM 3975 O O . ASP A 1 516 ? -20.469 -4.423 16.299 1.00 13.33 518 ASP A O 1
ATOM 3980 N N . ILE A 1 517 ? -19.586 -6.488 16.565 1.00 12.73 519 ILE A N 1
ATOM 3981 C CA . ILE A 1 517 ? -18.749 -6.409 15.373 1.00 14.02 519 ILE A CA 1
ATOM 3982 C C . ILE A 1 517 ? -19.516 -6.757 14.107 1.00 13.29 519 ILE A C 1
ATOM 3983 O O . ILE A 1 517 ? -18.983 -6.579 13.007 1.00 13.62 519 ILE A O 1
ATOM 3988 N N . HIS A 1 518 ? -20.761 -7.225 14.237 1.00 12.71 520 HIS A N 1
ATOM 3989 C CA . HIS A 1 518 ? -21.642 -7.547 13.114 1.00 13.57 520 HIS A CA 1
ATOM 3990 C C . HIS A 1 518 ? -22.877 -6.660 13.175 1.00 11.99 520 HIS A C 1
ATOM 3991 O O . HIS A 1 518 ? -23.973 -7.135 13.500 1.00 13.36 520 HIS A O 1
ATOM 3998 N N . PRO A 1 519 ? -22.736 -5.370 12.862 1.00 12.80 521 PRO A N 1
ATOM 3999 C CA . PRO A 1 519 ? -23.874 -4.455 12.977 1.00 14.14 521 PRO A CA 1
ATOM 4000 C C . PRO A 1 519 ? -25.000 -4.814 12.018 1.00 15.01 521 PRO A C 1
ATOM 4001 O O . PRO A 1 519 ? -24.812 -5.491 11.006 1.00 14.51 521 PRO A O 1
ATOM 4005 N N . ASP A 1 520 ? -26.193 -4.334 12.351 1.00 13.18 522 ASP A N 1
ATOM 4006 C CA . ASP A 1 520 ? -27.391 -4.768 11.645 1.00 14.67 522 ASP A CA 1
ATOM 4007 C C . ASP A 1 520 ? -27.614 -4.025 10.331 1.00 14.40 522 ASP A C 1
ATOM 4008 O O . ASP A 1 520 ? -28.256 -4.567 9.432 1.00 15.99 522 ASP A O 1
ATOM 4013 N N . ASP A 1 521 ? -27.099 -2.802 10.190 1.00 14.54 523 ASP A N 1
ATOM 4014 C CA . ASP A 1 521 ? -27.443 -1.943 9.058 1.00 14.32 523 ASP A CA 1
ATOM 4015 C C . ASP A 1 521 ? -26.568 -2.285 7.857 1.00 15.34 523 ASP A C 1
ATOM 4016 O O . ASP A 1 521 ? -25.579 -1.618 7.550 1.00 14.87 523 ASP A O 1
ATOM 4021 N N . LYS A 1 522 ? -26.973 -3.332 7.140 1.00 14.39 524 LYS A N 1
ATOM 4022 C CA . LYS A 1 522 ? -26.303 -3.692 5.901 1.00 12.03 524 LYS A CA 1
ATOM 4023 C C . LYS A 1 522 ? -26.834 -2.914 4.705 1.00 12.07 524 LYS A C 1
ATOM 4024 O O . LYS A 1 522 ? -26.112 -2.769 3.714 1.00 12.89 524 LYS A O 1
ATOM 4030 N N . LYS A 1 523 ? -28.068 -2.407 4.780 1.00 12.86 525 LYS A N 1
ATOM 4031 C CA . LYS A 1 523 ? -28.662 -1.688 3.654 1.00 13.46 525 LYS A CA 1
ATOM 4032 C C . LYS A 1 523 ? -27.827 -0.475 3.272 1.00 13.11 525 LYS A C 1
ATOM 4033 O O . LYS A 1 523 ? -27.536 -0.250 2.094 1.00 13.39 525 LYS A O 1
ATOM 4039 N N . ASP A 1 524 ? -27.433 0.325 4.260 1.00 13.62 526 ASP A N 1
ATOM 4040 C CA . ASP A 1 524 ? -26.704 1.544 3.935 1.00 13.69 526 ASP A CA 1
ATOM 4041 C C . ASP A 1 524 ? -25.299 1.249 3.432 1.00 12.85 526 ASP A C 1
ATOM 4042 O O . ASP A 1 524 ? -24.744 2.044 2.671 1.00 13.32 526 ASP A O 1
ATOM 4047 N N . VAL A 1 525 ? -24.712 0.118 3.830 1.00 11.92 527 VAL A N 1
ATOM 4048 C CA . VAL A 1 525 ? -23.421 -0.273 3.277 1.00 11.02 527 VAL A CA 1
ATOM 4049 C C . VAL A 1 525 ? -23.557 -0.584 1.792 1.00 11.43 527 VAL A C 1
ATOM 4050 O O . VAL A 1 525 ? -22.821 -0.050 0.958 1.00 12.04 527 VAL A O 1
ATOM 4054 N N . GLY A 1 526 ? -24.514 -1.442 1.439 1.00 11.29 528 GLY A N 1
ATOM 4055 C CA . GLY A 1 526 ? -24.680 -1.807 0.042 1.00 12.82 528 GLY A CA 1
ATOM 4056 C C . GLY A 1 526 ? -25.084 -0.635 -0.831 1.00 12.11 528 GLY A C 1
ATOM 4057 O O . GLY A 1 526 ? -24.643 -0.522 -1.976 1.00 12.79 528 GLY A O 1
ATOM 4058 N N . GLU A 1 527 ? -25.931 0.251 -0.308 1.00 12.74 529 GLU A N 1
ATOM 4059 C CA . GLU A 1 527 ? -26.370 1.389 -1.104 1.00 12.77 529 GLU A CA 1
ATOM 4060 C C . GLU A 1 527 ? -25.279 2.441 -1.253 1.00 12.83 529 GLU A C 1
ATOM 4061 O O . GLU A 1 527 ? -25.223 3.126 -2.278 1.00 14.44 529 GLU A O 1
ATOM 4067 N N . ARG A 1 528 ? -24.395 2.580 -0.264 1.00 11.69 530 ARG A N 1
ATOM 4068 C CA . ARG A 1 528 ? -23.265 3.484 -0.436 1.00 11.66 530 ARG A CA 1
ATOM 4069 C C . ARG A 1 528 ? -22.278 2.944 -1.462 1.00 12.43 530 ARG A C 1
ATOM 4070 O O . ARG A 1 528 ? -21.718 3.711 -2.248 1.00 12.64 530 ARG A O 1
ATOM 4078 N N . LEU A 1 529 ? -22.070 1.627 -1.486 1.00 11.46 531 LEU A N 1
ATOM 4079 C CA . LEU A 1 529 ? -21.270 1.032 -2.552 1.00 11.18 531 LEU A CA 1
ATOM 4080 C C . LEU A 1 529 ? -21.939 1.217 -3.911 1.00 12.14 531 LEU A C 1
ATOM 4081 O O . LEU A 1 529 ? -21.257 1.428 -4.921 1.00 12.31 531 LEU A O 1
ATOM 4086 N N . ALA A 1 530 ? -23.275 1.147 -3.956 1.00 12.37 532 ALA A N 1
ATOM 4087 C CA . ALA A 1 530 ? -23.988 1.356 -5.213 1.00 11.97 532 ALA A CA 1
ATOM 4088 C C . ALA A 1 530 ? -23.824 2.777 -5.731 1.00 12.37 532 ALA A C 1
ATOM 4089 O O . ALA A 1 530 ? -23.802 2.983 -6.946 1.00 12.88 532 ALA A O 1
ATOM 4091 N N . LEU A 1 531 ? -23.725 3.768 -4.842 1.00 13.53 533 LEU A N 1
ATOM 4092 C CA . LEU A 1 531 ? -23.446 5.125 -5.300 1.00 12.67 533 LEU A CA 1
ATOM 4093 C C . LEU A 1 531 ? -22.104 5.187 -6.007 1.00 12.64 533 LEU A C 1
ATOM 4094 O O . LEU A 1 531 ? -21.967 5.851 -7.037 1.00 14.15 533 LEU A O 1
ATOM 4099 N N . ILE A 1 532 ? -21.100 4.499 -5.460 1.00 12.02 534 ILE A N 1
ATOM 4100 C CA . ILE A 1 532 ? -19.779 4.479 -6.074 1.00 12.45 534 ILE A CA 1
ATOM 4101 C C . ILE A 1 532 ? -19.854 3.858 -7.463 1.00 12.62 534 ILE A C 1
ATOM 4102 O O . ILE A 1 532 ? -19.315 4.401 -8.435 1.00 13.39 534 ILE A O 1
ATOM 4107 N N . ALA A 1 533 ? -20.535 2.712 -7.576 1.00 12.00 535 ALA A N 1
ATOM 4108 C CA . ALA A 1 533 ? -20.646 2.034 -8.863 1.00 12.55 535 ALA A CA 1
ATOM 4109 C C . ALA A 1 533 ? -21.404 2.880 -9.878 1.00 13.91 535 ALA A C 1
ATOM 4110 O O . ALA A 1 533 ? -20.992 2.979 -11.037 1.00 13.46 535 ALA A O 1
ATOM 4112 N N . LYS A 1 534 ? -22.513 3.499 -9.463 1.00 13.33 536 LYS A N 1
ATOM 4113 C CA . LYS A 1 534 ? -23.302 4.311 -10.387 1.00 14.14 536 LYS A CA 1
ATOM 4114 C C . LYS A 1 534 ? -22.469 5.429 -10.998 1.00 14.62 536 LYS A C 1
ATOM 4115 O O . LYS A 1 534 ? -22.573 5.707 -12.199 1.00 14.54 536 LYS A O 1
ATOM 4121 N N . ARG A 1 535 ? -21.632 6.079 -10.186 1.00 14.30 537 ARG A N 1
ATOM 4122 C CA . ARG A 1 535 ? -20.788 7.157 -10.688 1.00 16.73 537 ARG A CA 1
ATOM 4123 C C . ARG A 1 535 ? -19.627 6.621 -11.517 1.00 16.13 537 ARG A C 1
ATOM 4124 O O . ARG A 1 535 ? -19.368 7.108 -12.622 1.00 17.38 537 ARG A O 1
ATOM 4132 N N . LEU A 1 536 ? -18.911 5.624 -11.002 1.00 15.63 538 LEU A N 1
ATOM 4133 C CA . LEU A 1 536 ? -17.646 5.229 -11.608 1.00 16.09 538 LEU A CA 1
ATOM 4134 C C . LEU A 1 536 ? -17.775 4.087 -12.609 1.00 15.07 538 LEU A C 1
ATOM 4135 O O . LEU A 1 536 ? -16.950 3.983 -13.522 1.00 17.52 538 LEU A O 1
ATOM 4140 N N . SER A 1 537 ? -18.769 3.220 -12.459 1.00 14.40 539 SER A N 1
ATOM 4141 C CA . SER A 1 537 ? -18.971 2.128 -13.400 1.00 14.80 539 SER A CA 1
ATOM 4142 C C . SER A 1 537 ? -20.098 2.378 -14.382 1.00 15.70 539 SER A C 1
ATOM 4143 O O . SER A 1 537 ? -20.066 1.833 -15.487 1.00 17.01 539 SER A O 1
ATOM 4146 N N . TYR A 1 538 ? -21.096 3.175 -14.008 1.00 14.29 540 TYR A N 1
ATOM 4147 C CA . TYR A 1 538 ? -22.267 3.390 -14.847 1.00 16.35 540 TYR A CA 1
ATOM 4148 C C . TYR A 1 538 ? -22.389 4.822 -15.357 1.00 19.11 540 TYR A C 1
ATOM 4149 O O . TYR A 1 538 ? -23.435 5.192 -15.896 1.00 19.83 540 TYR A O 1
ATOM 4158 N N . GLY A 1 539 ? -21.346 5.632 -15.194 1.00 19.77 541 GLY A N 1
ATOM 4159 C CA . GLY A 1 539 ? -21.254 6.905 -15.879 1.00 20.03 541 GLY A CA 1
ATOM 4160 C C . GLY A 1 539 ? -22.228 7.976 -15.452 1.00 21.02 541 GLY A C 1
ATOM 4161 O O . GLY A 1 539 ? -22.490 8.893 -16.230 1.00 22.27 541 GLY A O 1
ATOM 4162 N N . GLU A 1 540 ? -22.760 7.909 -14.234 1.00 22.03 542 GLU A N 1
ATOM 4163 C CA . GLU A 1 540 ? -23.664 8.948 -13.747 1.00 24.71 542 GLU A CA 1
ATOM 4164 C C . GLU A 1 540 ? -22.788 10.102 -13.276 1.00 27.78 542 GLU A C 1
ATOM 4165 O O . GLU A 1 540 ? -22.430 10.201 -12.106 1.00 28.82 542 GLU A O 1
ATOM 4171 N N . LYS A 1 541 ? -22.445 11.000 -14.203 1.00 35.34 543 LYS A N 1
ATOM 4172 C CA . LYS A 1 541 ? -21.306 11.899 -14.010 1.00 37.24 543 LYS A CA 1
ATOM 4173 C C . LYS A 1 541 ? -21.510 12.966 -12.933 1.00 38.99 543 LYS A C 1
ATOM 4174 O O . LYS A 1 541 ? -20.518 13.485 -12.410 1.00 39.56 543 LYS A O 1
ATOM 4180 N N . ASN A 1 542 ? -22.747 13.318 -12.586 1.00 38.38 544 ASN A N 1
ATOM 4181 C CA . ASN A 1 542 ? -22.978 14.378 -11.610 1.00 38.02 544 ASN A CA 1
ATOM 4182 C C . ASN A 1 542 ? -23.413 13.858 -10.248 1.00 32.58 544 ASN A C 1
ATOM 4183 O O . ASN A 1 542 ? -23.865 14.643 -9.409 1.00 33.30 544 ASN A O 1
ATOM 4188 N N . LEU A 1 543 ? -23.279 12.563 -10.005 1.00 25.53 545 LEU A N 1
ATOM 4189 C CA . LEU A 1 543 ? -23.785 11.971 -8.783 1.00 20.34 545 LEU A CA 1
ATOM 4190 C C . LEU A 1 543 ? -22.775 12.185 -7.666 1.00 19.16 545 LEU A C 1
ATOM 4191 O O . LEU A 1 543 ? -21.584 11.903 -7.830 1.00 18.95 545 LEU A O 1
ATOM 4196 N N . VAL A 1 544 ? -23.246 12.714 -6.541 1.00 18.36 546 VAL A N 1
ATOM 4197 C CA . VAL A 1 544 ? -22.422 12.768 -5.340 1.00 17.95 546 VAL A CA 1
ATOM 4198 C C . VAL A 1 544 ? -22.351 11.362 -4.760 1.00 16.38 546 VAL A C 1
ATOM 4199 O O . VAL A 1 544 ? -23.372 10.780 -4.383 1.00 17.91 546 VAL A O 1
ATOM 4203 N N . TYR A 1 545 ? -21.145 10.802 -4.705 1.00 15.01 547 TYR A N 1
ATOM 4204 C CA . TYR A 1 545 ? -20.952 9.407 -4.332 1.00 15.22 547 TYR A CA 1
ATOM 4205 C C . TYR A 1 545 ? -20.001 9.207 -3.157 1.00 13.42 547 TYR A C 1
ATOM 4206 O O . TYR A 1 545 ? -19.754 8.062 -2.765 1.00 14.10 547 TYR A O 1
ATOM 4215 N N . SER A 1 546 ? -19.452 10.277 -2.599 1.00 12.30 548 SER A N 1
ATOM 4216 C CA . SER A 1 546 ? -18.592 10.192 -1.437 1.00 13.86 548 SER A CA 1
ATOM 4217 C C . SER A 1 546 ? -18.929 11.343 -0.505 1.00 15.31 548 SER A C 1
ATOM 4218 O O . SER A 1 546 ? -19.348 12.417 -0.947 1.00 15.04 548 SER A O 1
ATOM 4221 N N . GLY A 1 547 ? -18.769 11.098 0.790 1.00 14.21 549 GLY A N 1
ATOM 4222 C CA . GLY A 1 547 ? -18.701 12.169 1.750 1.00 13.67 549 GLY A CA 1
ATOM 4223 C C . GLY A 1 547 ? -17.349 12.841 1.711 1.00 13.65 549 GLY A C 1
ATOM 4224 O O . GLY A 1 547 ? -16.413 12.397 1.029 1.00 14.11 549 GLY A O 1
ATOM 4225 N N . PRO A 1 548 ? -17.230 13.943 2.449 1.00 13.64 550 PRO A N 1
ATOM 4226 C CA . PRO A 1 548 ? -16.017 14.769 2.359 1.00 14.66 550 PRO A CA 1
ATOM 4227 C C . PRO A 1 548 ? -14.744 13.985 2.664 1.00 15.23 550 PRO A C 1
ATOM 4228 O O . PRO A 1 548 ? -14.673 13.233 3.636 1.00 15.70 550 PRO A O 1
ATOM 4232 N N . ILE A 1 549 ? -13.734 14.173 1.817 1.00 14.56 551 ILE A N 1
ATOM 4233 C CA . ILE A 1 549 ? -12.460 13.470 1.917 1.00 14.93 551 ILE A CA 1
ATOM 4234 C C . ILE A 1 549 ? -11.377 14.506 2.168 1.00 15.89 551 ILE A C 1
ATOM 4235 O O . ILE A 1 549 ? -11.225 15.448 1.383 1.00 15.26 551 ILE A O 1
ATOM 4240 N N . TYR A 1 550 ? -10.618 14.324 3.249 1.00 16.94 552 TYR A N 1
ATOM 4241 C CA . TYR A 1 550 ? -9.524 15.229 3.577 1.00 16.46 552 TYR A CA 1
ATOM 4242 C C . TYR A 1 550 ? -8.616 15.446 2.369 1.00 15.82 552 TYR A C 1
ATOM 4243 O O . TYR A 1 550 ? -8.161 14.490 1.737 1.00 16.48 552 TYR A O 1
ATOM 4252 N N . LYS A 1 551 ? -8.369 16.714 2.043 1.00 16.82 553 LYS A N 1
ATOM 4253 C CA . LYS A 1 551 ? -7.482 17.091 0.948 1.00 21.26 553 LYS A CA 1
ATOM 4254 C C . LYS A 1 551 ? -6.172 17.693 1.428 1.00 21.11 553 LYS A C 1
ATOM 4255 O O . LYS A 1 551 ? -5.092 17.221 1.057 1.00 21.48 553 LYS A O 1
ATOM 4261 N N . SER A 1 552 ? -6.237 18.730 2.253 1.00 20.31 554 SER A N 1
ATOM 4262 C CA . SER A 1 552 ? -5.043 19.449 2.665 1.00 20.97 554 SER A CA 1
ATOM 4263 C C . SER A 1 552 ? -5.416 20.313 3.855 1.00 19.98 554 SER A C 1
ATOM 4264 O O . SER A 1 552 ? -6.594 20.503 4.161 1.00 19.89 554 SER A O 1
ATOM 4267 N N . SER A 1 553 ? -4.392 20.840 4.519 1.00 21.36 555 SER A N 1
ATOM 4268 C CA . SER A 1 553 ? -4.581 21.710 5.666 1.00 23.19 555 SER A CA 1
ATOM 4269 C C . SER A 1 553 ? -3.431 22.702 5.718 1.00 24.29 555 SER A C 1
ATOM 4270 O O . SER A 1 553 ? -2.306 22.387 5.322 1.00 23.52 555 SER A O 1
ATOM 4273 N N . THR A 1 554 ? -3.727 23.910 6.194 1.00 24.88 556 THR A N 1
ATOM 4274 C CA . THR A 1 554 ? -2.709 24.926 6.417 1.00 26.50 556 THR A CA 1
ATOM 4275 C C . THR A 1 554 ? -2.888 25.546 7.796 1.00 24.32 556 THR A C 1
ATOM 4276 O O . THR A 1 554 ? -4.007 25.702 8.292 1.00 24.10 556 THR A O 1
ATOM 4280 N N . ILE A 1 555 ? -1.764 25.893 8.405 1.00 23.65 557 ILE A N 1
ATOM 4281 C CA . ILE A 1 555 ? -1.743 26.543 9.706 1.00 23.73 557 ILE A CA 1
ATOM 4282 C C . ILE A 1 555 ? -1.801 28.046 9.486 1.00 26.58 557 ILE A C 1
ATOM 4283 O O . ILE A 1 555 ? -1.053 28.592 8.666 1.00 28.02 557 ILE A O 1
ATOM 4288 N N . GLU A 1 556 ? -2.699 28.718 10.202 1.00 26.72 558 GLU A N 1
ATOM 4289 C CA . GLU A 1 556 ? -2.778 30.179 10.204 1.00 29.13 558 GLU A CA 1
ATOM 4290 C C . GLU A 1 556 ? -2.915 30.679 11.637 1.00 27.58 558 GLU A C 1
ATOM 4291 O O . GLU A 1 556 ? -4.021 30.736 12.179 1.00 28.12 558 GLU A O 1
ATOM 4297 N N . GLY A 1 557 ? -1.792 31.059 12.237 1.00 26.65 559 GLY A N 1
ATOM 4298 C CA . GLY A 1 557 ? -1.782 31.473 13.622 1.00 25.60 559 GLY A CA 1
ATOM 4299 C C . GLY A 1 557 ? -2.095 30.318 14.544 1.00 25.84 559 GLY A C 1
ATOM 4300 O O . GLY A 1 557 ? -1.394 29.302 14.545 1.00 28.27 559 GLY A O 1
ATOM 4301 N N . ASN A 1 558 ? -3.156 30.463 15.328 1.00 22.94 560 ASN A N 1
ATOM 4302 C CA . ASN A 1 558 ? -3.615 29.418 16.228 1.00 25.96 560 ASN A CA 1
ATOM 4303 C C . ASN A 1 558 ? -4.705 28.540 15.624 1.00 25.46 560 ASN A C 1
ATOM 4304 O O . ASN A 1 558 ? -5.350 27.781 16.353 1.00 24.23 560 ASN A O 1
ATOM 4309 N N . LYS A 1 559 ? -4.919 28.621 14.317 1.00 23.81 561 LYS A N 1
ATOM 4310 C CA . LYS A 1 559 ? -5.945 27.846 13.645 1.00 24.10 561 LYS A CA 1
ATOM 4311 C C . LYS A 1 559 ? -5.324 26.970 12.569 1.00 22.29 561 LYS A C 1
ATOM 4312 O O . LYS A 1 559 ? -4.248 27.270 12.039 1.00 23.85 561 LYS A O 1
ATOM 4318 N N . ILE A 1 560 ? -6.019 25.882 12.254 1.00 19.12 562 ILE A N 1
ATOM 4319 C CA . ILE A 1 560 ? -5.707 25.054 11.098 1.00 18.74 562 ILE A CA 1
ATOM 4320 C C . ILE A 1 560 ? -6.942 25.004 10.208 1.00 18.40 562 ILE A C 1
ATOM 4321 O O . ILE A 1 560 ? -8.050 24.741 10.689 1.00 19.26 562 ILE A O 1
ATOM 4326 N N . ILE A 1 561 ? -6.752 25.282 8.923 1.00 19.74 563 ILE A N 1
ATOM 4327 C CA . ILE A 1 561 ? -7.832 25.333 7.941 1.00 21.76 563 ILE A CA 1
ATOM 4328 C C . ILE A 1 561 ? -7.774 24.059 7.108 1.00 20.10 563 ILE A C 1
ATOM 4329 O O . ILE A 1 561 ? -6.759 23.780 6.463 1.00 21.05 563 ILE A O 1
ATOM 4334 N N . VAL A 1 562 ? -8.855 23.286 7.113 1.00 18.25 564 VAL A N 1
ATOM 4335 C CA . VAL A 1 562 ? -8.893 21.979 6.465 1.00 19.43 564 VAL A CA 1
ATOM 4336 C C . VAL A 1 562 ? -9.759 22.059 5.215 1.00 19.98 564 VAL A C 1
ATOM 4337 O O . VAL A 1 562 ? -10.921 22.475 5.284 1.00 18.79 564 VAL A O 1
ATOM 4341 N N . SER A 1 563 ? -9.197 21.640 4.082 1.00 20.28 565 SER A N 1
ATOM 4342 C CA . SER A 1 563 ? -9.898 21.559 2.810 1.00 19.20 565 SER A CA 1
ATOM 4343 C C . SER A 1 563 ? -10.250 20.110 2.497 1.00 17.69 565 SER A C 1
ATOM 4344 O O . SER A 1 563 ? -9.536 19.181 2.881 1.00 18.11 565 SER A O 1
ATOM 4347 N N . PHE A 1 564 ? -11.352 19.930 1.769 1.00 15.76 566 PHE A N 1
ATOM 4348 C CA . PHE A 1 564 ? -11.882 18.613 1.454 1.00 16.11 566 PHE A CA 1
ATOM 4349 C C . PHE A 1 564 ? -12.231 18.503 -0.027 1.00 18.43 566 PHE A C 1
ATOM 4350 O O . PHE A 1 564 ? -12.596 19.486 -0.677 1.00 19.01 566 PHE A O 1
ATOM 4358 N N . GLU A 1 565 ? -12.117 17.285 -0.550 1.00 17.90 567 GLU A N 1
ATOM 4359 C CA . GLU A 1 565 ? -12.821 16.870 -1.754 1.00 19.18 567 GLU A CA 1
ATOM 4360 C C . GLU A 1 565 ? -14.199 16.310 -1.377 1.00 17.84 567 GLU A C 1
ATOM 4361 O O . GLU A 1 565 ? -14.488 16.029 -0.213 1.00 17.21 567 GLU A O 1
ATOM 4367 N N . HIS A 1 566 ? -15.059 16.159 -2.386 1.00 16.19 568 HIS A N 1
ATOM 4368 C CA . HIS A 1 566 ? -16.365 15.514 -2.229 1.00 16.27 568 HIS A CA 1
ATOM 4369 C C . HIS A 1 566 ? -17.270 16.247 -1.243 1.00 17.01 568 HIS A C 1
ATOM 4370 O O . HIS A 1 566 ? -17.916 15.642 -0.387 1.00 17.56 568 HIS A O 1
ATOM 4377 N N . ILE A 1 567 ? -17.332 17.574 -1.386 1.00 17.86 569 ILE A N 1
ATOM 4378 C CA . ILE A 1 567 ? -18.194 18.379 -0.524 1.00 18.92 569 ILE A CA 1
ATOM 4379 C C . ILE A 1 567 ? -19.632 18.428 -1.006 1.00 18.92 569 ILE A C 1
ATOM 4380 O O . ILE A 1 567 ? -20.474 19.026 -0.326 1.00 18.77 569 ILE A O 1
ATOM 4385 N N . GLY A 1 568 ? -19.940 17.814 -2.148 1.00 18.60 570 GLY A N 1
ATOM 4386 C CA . GLY A 1 568 ? -21.300 17.834 -2.656 1.00 17.72 570 GLY A CA 1
ATOM 4387 C C . GLY A 1 568 ? -21.783 19.257 -2.823 1.00 19.35 570 GLY A C 1
ATOM 4388 O O . GLY A 1 568 ? -21.056 20.135 -3.300 1.00 21.76 570 GLY A O 1
ATOM 4389 N N . SER A 1 569 ? -23.014 19.508 -2.402 1.00 19.13 571 SER A N 1
ATOM 4390 C CA . SER A 1 569 ? -23.530 20.866 -2.452 1.00 20.70 571 SER A CA 1
ATOM 4391 C C . SER A 1 569 ? -23.161 21.687 -1.223 1.00 20.96 571 SER A C 1
ATOM 4392 O O . SER A 1 569 ? -23.581 22.844 -1.122 1.00 21.14 571 SER A O 1
ATOM 4395 N N . GLY A 1 570 ? -22.384 21.127 -0.310 1.00 19.65 572 GLY A N 1
ATOM 4396 C CA . GLY A 1 570 ? -21.865 21.849 0.836 1.00 19.04 572 GLY A CA 1
ATOM 4397 C C . GLY A 1 570 ? -21.672 20.939 2.033 1.00 19.70 572 GLY A C 1
ATOM 4398 O O . GLY A 1 570 ? -22.270 19.868 2.155 1.00 18.45 572 GLY A O 1
ATOM 4399 N N . LEU A 1 571 ? -20.805 21.383 2.944 1.00 17.79 573 LEU A N 1
ATOM 4400 C CA . LEU A 1 571 ? -20.603 20.700 4.213 1.00 15.83 573 LEU A CA 1
ATOM 4401 C C . LEU A 1 571 ? -21.746 21.009 5.177 1.00 17.07 573 LEU A C 1
ATOM 4402 O O . LEU A 1 571 ? -22.349 22.086 5.141 1.00 18.89 573 LEU A O 1
ATOM 4407 N N . LYS A 1 572 ? -22.036 20.057 6.057 1.00 16.26 574 LYS A N 1
ATOM 4408 C CA . LYS A 1 572 ? -23.010 20.296 7.112 1.00 18.12 574 LYS A CA 1
ATOM 4409 C C . LYS A 1 572 ? -22.705 19.395 8.299 1.00 17.56 574 LYS A C 1
ATOM 4410 O O . LYS A 1 572 ? -21.893 18.473 8.211 1.00 16.72 574 LYS A O 1
ATOM 4416 N N . THR A 1 573 ? -23.366 19.671 9.419 1.00 18.05 575 THR A N 1
ATOM 4417 C CA . THR A 1 573 ? -23.399 18.728 10.526 1.00 21.11 575 THR A CA 1
ATOM 4418 C C . THR A 1 573 ? -24.703 17.939 10.488 1.00 22.15 575 THR A C 1
ATOM 4419 O O . THR A 1 573 ? -25.763 18.482 10.165 1.00 21.22 575 THR A O 1
ATOM 4423 N N . ARG A 1 574 ? -24.608 16.648 10.812 1.00 21.13 576 ARG A N 1
ATOM 4424 C CA . ARG A 1 574 ? -25.763 15.761 10.719 1.00 23.84 576 ARG A CA 1
ATOM 4425 C C . ARG A 1 574 ? -26.894 16.205 11.638 1.00 25.67 576 ARG A C 1
ATOM 4426 O O . ARG A 1 574 ? -28.066 16.200 11.243 1.00 24.82 576 ARG A O 1
ATOM 4434 N N . ASP A 1 575 ? -26.568 16.591 12.867 1.00 24.78 577 ASP A N 1
ATOM 4435 C CA . ASP A 1 575 ? -27.564 16.882 13.885 1.00 28.91 577 ASP A CA 1
ATOM 4436 C C . ASP A 1 575 ? -27.891 18.366 14.009 1.00 30.82 577 ASP A C 1
ATOM 4437 O O . ASP A 1 575 ? -28.703 18.737 14.863 1.00 26.57 577 ASP A O 1
ATOM 4442 N N . GLY A 1 576 ? -27.282 19.224 13.190 1.00 28.35 578 GLY A N 1
ATOM 4443 C CA . GLY A 1 576 ? -27.433 20.652 13.380 1.00 27.66 578 GLY A CA 1
ATOM 4444 C C . GLY A 1 576 ? -26.726 21.203 14.597 1.00 29.24 578 GLY A C 1
ATOM 4445 O O . GLY A 1 576 ? -26.915 22.378 14.932 1.00 30.26 578 GLY A O 1
ATOM 4446 N N . GLU A 1 577 ? -25.930 20.385 15.281 1.00 27.40 579 GLU A N 1
ATOM 4447 C CA . GLU A 1 577 ? -25.155 20.809 16.432 1.00 26.00 579 GLU A CA 1
ATOM 4448 C C . GLU A 1 577 ? -23.742 21.166 15.990 1.00 23.98 579 GLU A C 1
ATOM 4449 O O . GLU A 1 577 ? -23.396 21.106 14.808 1.00 24.50 579 GLU A O 1
ATOM 4455 N N A SER A 1 578 ? -22.914 21.539 16.962 0.50 23.51 580 SER A N 1
ATOM 4456 N N B SER A 1 578 ? -22.913 21.548 16.955 0.50 23.23 580 SER A N 1
ATOM 4457 C CA A SER A 1 578 ? -21.527 21.872 16.679 0.50 21.53 580 SER A CA 1
ATOM 4458 C CA B SER A 1 578 ? -21.533 21.895 16.657 0.50 20.80 580 SER A CA 1
ATOM 4459 C C A SER A 1 578 ? -20.784 20.645 16.163 0.50 19.42 580 SER A C 1
ATOM 4460 C C B SER A 1 578 ? -20.755 20.661 16.207 0.50 18.74 580 SER A C 1
ATOM 4461 O O A SER A 1 578 ? -21.136 19.502 16.467 0.50 19.22 580 SER A O 1
ATOM 4462 O O B SER A 1 578 ? -21.060 19.530 16.593 0.50 18.52 580 SER A O 1
ATOM 4467 N N . LEU A 1 579 ? -19.747 20.893 15.366 1.00 17.72 581 LEU A N 1
ATOM 4468 C CA . LEU A 1 579 ? -18.913 19.809 14.864 1.00 18.22 581 LEU A CA 1
ATOM 4469 C C . LEU A 1 579 ? -18.223 19.103 16.020 1.00 17.03 581 LEU A C 1
ATOM 4470 O O . LEU A 1 579 ? -17.632 19.745 16.891 1.00 18.87 581 LEU A O 1
ATOM 4475 N N A SER A 1 580 ? -18.287 17.775 16.012 0.50 16.55 582 SER A N 1
ATOM 4476 N N B SER A 1 580 ? -18.300 17.777 16.028 0.50 16.74 582 SER A N 1
ATOM 4477 C CA A SER A 1 580 ? -17.788 16.938 17.090 0.50 15.47 582 SER A CA 1
ATOM 4478 C CA B SER A 1 580 ? -17.745 16.973 17.102 0.50 15.94 582 SER A CA 1
ATOM 4479 C C A SER A 1 580 ? -16.658 16.053 16.576 0.50 16.03 582 SER A C 1
ATOM 4480 C C B SER A 1 580 ? -16.630 16.082 16.574 0.50 16.16 582 SER A C 1
ATOM 4481 O O A SER A 1 580 ? -16.514 15.832 15.372 0.50 17.29 582 SER A O 1
ATOM 4482 O O B SER A 1 580 ? -16.480 15.879 15.367 0.50 17.29 582 SER A O 1
ATOM 4487 N N . GLN A 1 581 ? -15.849 15.548 17.509 1.00 15.08 583 GLN A N 1
ATOM 4488 C CA . GLN A 1 581 ? -14.772 14.586 17.270 1.00 15.59 583 GLN A CA 1
ATOM 4489 C C . GLN A 1 581 ? -13.533 15.182 16.619 1.00 14.38 583 GLN A C 1
ATOM 4490 O O . GLN A 1 581 ? -12.666 14.423 16.174 1.00 14.38 583 GLN A O 1
ATOM 4496 N N . PHE A 1 582 ? -13.416 16.505 16.547 1.00 14.57 584 PHE A N 1
ATOM 4497 C CA . PHE A 1 582 ? -12.194 17.138 16.063 1.00 16.04 584 PHE A CA 1
ATOM 4498 C C . PHE A 1 582 ? -11.197 17.325 17.198 1.00 14.45 584 PHE A C 1
ATOM 4499 O O . PHE A 1 582 ? -11.572 17.652 18.326 1.00 14.56 584 PHE A O 1
ATOM 4507 N N . GLU A 1 583 ? -9.926 17.098 16.885 1.00 14.31 585 GLU A N 1
ATOM 4508 C CA . GLU A 1 583 ? -8.822 17.250 17.813 1.00 15.45 585 GLU A CA 1
ATOM 4509 C C . GLU A 1 583 ? -7.763 18.117 17.158 1.00 14.95 585 GLU A C 1
ATOM 4510 O O . GLU A 1 583 ? -7.712 18.249 15.934 1.00 15.65 585 GLU A O 1
ATOM 4516 N N . ILE A 1 584 ? -6.901 18.700 17.987 1.00 15.59 586 ILE A N 1
ATOM 4517 C CA . ILE A 1 584 ? -5.798 19.515 17.496 1.00 14.69 586 ILE A CA 1
ATOM 4518 C C . ILE A 1 584 ? -4.632 19.341 18.449 1.00 15.07 586 ILE A C 1
ATOM 4519 O O . ILE A 1 584 ? -4.820 19.089 19.640 1.00 15.00 586 ILE A O 1
ATOM 4524 N N . ALA A 1 585 ? -3.421 19.455 17.912 1.00 15.65 587 ALA A N 1
ATOM 4525 C CA . ALA A 1 585 ? -2.211 19.292 18.702 1.00 16.41 587 ALA A CA 1
ATOM 4526 C C . ALA A 1 585 ? -1.116 20.159 18.110 1.00 18.14 587 ALA A C 1
ATOM 4527 O O . ALA A 1 585 ? -1.137 20.486 16.921 1.00 18.19 587 ALA A O 1
ATOM 4529 N N . GLY A 1 586 ? -0.164 20.533 18.954 1.00 18.30 588 GLY A N 1
ATOM 4530 C CA . GLY A 1 586 ? 1.056 21.170 18.515 1.00 16.21 588 GLY A CA 1
ATOM 4531 C C . GLY A 1 586 ? 2.110 20.140 18.174 1.00 18.47 588 GLY A C 1
ATOM 4532 O O . GLY A 1 586 ? 1.818 18.967 17.926 1.00 18.00 588 GLY A O 1
ATOM 4533 N N . ALA A 1 587 ? 3.365 20.591 18.192 1.00 20.83 589 ALA A N 1
ATOM 4534 C CA . ALA A 1 587 ? 4.476 19.745 17.767 1.00 21.28 589 ALA A CA 1
ATOM 4535 C C . ALA A 1 587 ? 4.587 18.477 18.599 1.00 21.74 589 ALA A C 1
ATOM 4536 O O . ALA A 1 587 ? 5.085 17.458 18.108 1.00 23.15 589 ALA A O 1
ATOM 4538 N N . ASP A 1 588 ? 4.139 18.513 19.850 1.00 19.67 590 ASP A N 1
ATOM 4539 C CA . ASP A 1 588 ? 4.283 17.352 20.722 1.00 19.73 590 ASP A CA 1
ATOM 4540 C C . ASP A 1 588 ? 3.261 16.250 20.453 1.00 19.50 590 ASP A C 1
ATOM 4541 O O . ASP A 1 588 ? 3.344 15.196 21.088 1.00 20.95 590 ASP A O 1
ATOM 4546 N N . LYS A 1 589 ? 2.314 16.466 19.533 1.00 21.04 591 LYS A N 1
ATOM 4547 C CA . LYS A 1 589 ? 1.277 15.485 19.188 1.00 19.10 591 LYS A CA 1
ATOM 4548 C C . LYS A 1 589 ? 0.431 15.059 20.391 1.00 18.16 591 LYS A C 1
ATOM 4549 O O . LYS A 1 589 ? -0.132 13.962 20.412 1.00 19.64 591 LYS A O 1
ATOM 4555 N N . LYS A 1 590 ? 0.333 15.920 21.402 1.00 19.05 592 LYS A N 1
ATOM 4556 C CA . LYS A 1 590 ? -0.614 15.721 22.497 1.00 17.91 592 LYS A CA 1
ATOM 4557 C C . LYS A 1 590 ? -1.916 16.413 22.117 1.00 19.46 592 LYS A C 1
ATOM 4558 O O . LYS A 1 590 ? -2.061 17.627 22.276 1.00 17.05 592 LYS A O 1
ATOM 4564 N N . PHE A 1 591 ? -2.866 15.622 21.623 1.00 18.20 593 PHE A N 1
ATOM 4565 C CA . PHE A 1 591 ? -4.107 16.145 21.077 1.00 16.36 593 PHE A CA 1
ATOM 4566 C C . PHE A 1 591 ? -5.088 16.493 22.183 1.00 16.17 593 PHE A C 1
ATOM 4567 O O . PHE A 1 591 ? -5.157 15.815 23.212 1.00 16.90 593 PHE A O 1
ATOM 4575 N N . VAL A 1 592 ? -5.851 17.561 21.959 1.00 16.48 594 VAL A N 1
ATOM 4576 C CA . VAL A 1 592 ? -6.970 17.936 22.810 1.00 16.72 594 VAL A CA 1
ATOM 4577 C C . VAL A 1 592 ? -8.197 18.089 21.921 1.00 18.08 594 VAL A C 1
ATOM 4578 O O . VAL A 1 592 ? -8.089 18.333 20.720 1.00 17.17 594 VAL A O 1
ATOM 4582 N N . TRP A 1 593 ? -9.378 17.928 22.516 1.00 18.25 595 TRP A N 1
ATOM 4583 C CA . TRP A 1 593 ? -10.601 18.193 21.771 1.00 18.06 595 TRP A CA 1
ATOM 4584 C C . TRP A 1 593 ? -10.599 19.643 21.307 1.00 17.02 595 TRP A C 1
ATOM 4585 O O . TRP A 1 593 ? -10.237 20.551 22.058 1.00 16.32 595 TRP A O 1
ATOM 4596 N N . ALA A 1 594 ? -10.995 19.862 20.061 1.00 15.74 596 ALA A N 1
ATOM 4597 C CA . ALA A 1 594 ? -10.864 21.170 19.446 1.00 17.88 596 ALA A CA 1
ATOM 4598 C C . ALA A 1 594 ? -12.228 21.709 19.044 1.00 19.29 596 ALA A C 1
ATOM 4599 O O . ALA A 1 594 ? -13.188 20.958 18.852 1.00 21.48 596 ALA A O 1
ATOM 4601 N N . ILE A 1 595 ? -12.298 23.033 18.949 1.00 19.74 597 ILE A N 1
ATOM 4602 C CA . ILE A 1 595 ? -13.428 23.713 18.327 1.00 20.46 597 ILE A CA 1
ATOM 4603 C C . ILE A 1 595 ? -13.266 23.615 16.817 1.00 18.92 597 ILE A C 1
ATOM 4604 O O . ILE A 1 595 ? -12.197 23.926 16.279 1.00 18.85 597 ILE A O 1
ATOM 4609 N N . ALA A 1 596 ? -14.324 23.187 16.128 1.00 17.12 598 ALA A N 1
ATOM 4610 C CA . ALA A 1 596 ? -14.312 23.057 14.677 1.00 16.80 598 ALA A CA 1
ATOM 4611 C C . ALA A 1 596 ? -15.563 23.711 14.112 1.00 19.42 598 ALA A C 1
ATOM 4612 O O . ALA A 1 596 ? -16.666 23.489 14.622 1.00 20.46 598 ALA A O 1
ATOM 4614 N N . GLU A 1 597 ? -15.396 24.515 13.064 1.00 19.63 599 GLU A N 1
ATOM 4615 C CA . GLU A 1 597 ? -16.523 25.232 12.486 1.00 24.58 599 GLU A CA 1
ATOM 4616 C C . GLU A 1 597 ? -16.436 25.260 10.968 1.00 22.75 599 GLU A C 1
ATOM 4617 O O . GLU A 1 597 ? -15.366 25.493 10.401 1.00 20.71 599 GLU A O 1
ATOM 4623 N N . ILE A 1 598 ? -17.578 25.014 10.323 1.00 22.20 600 ILE A N 1
ATOM 4624 C CA . ILE A 1 598 ? -17.661 25.074 8.869 1.00 21.42 600 ILE A CA 1
ATOM 4625 C C . ILE A 1 598 ? -17.666 26.529 8.433 1.00 22.69 600 ILE A C 1
ATOM 4626 O O . ILE A 1 598 ? -18.495 27.323 8.891 1.00 24.38 600 ILE A O 1
ATOM 4631 N N . LYS A 1 599 ? -16.736 26.886 7.549 1.00 23.91 601 LYS A N 1
ATOM 4632 C CA . LYS A 1 599 ? -16.685 28.216 6.944 1.00 27.48 601 LYS A CA 1
ATOM 4633 C C . LYS A 1 599 ? -16.510 28.054 5.443 1.00 25.85 601 LYS A C 1
ATOM 4634 O O . LYS A 1 599 ? -15.431 27.670 4.981 1.00 25.49 601 LYS A O 1
ATOM 4640 N N . GLY A 1 600 ? -17.547 28.375 4.687 1.00 25.65 602 GLY A N 1
ATOM 4641 C CA . GLY A 1 600 ? -17.485 28.139 3.258 1.00 25.57 602 GLY A CA 1
ATOM 4642 C C . GLY A 1 600 ? -17.380 26.651 2.999 1.00 27.04 602 GLY A C 1
ATOM 4643 O O . GLY A 1 600 ? -18.204 25.852 3.460 1.00 27.92 602 GLY A O 1
ATOM 4644 N N . ASN A 1 601 ? -16.349 26.251 2.267 1.00 28.78 603 ASN A N 1
ATOM 4645 C CA . ASN A 1 601 ? -16.160 24.850 1.926 1.00 29.83 603 ASN A CA 1
ATOM 4646 C C . ASN A 1 601 ? -15.158 24.158 2.836 1.00 27.09 603 ASN A C 1
ATOM 4647 O O . ASN A 1 601 ? -14.769 23.020 2.559 1.00 26.58 603 ASN A O 1
ATOM 4652 N N . GLN A 1 602 ? -14.732 24.815 3.908 1.00 22.79 604 GLN A N 1
ATOM 4653 C CA . GLN A 1 602 ? -13.638 24.340 4.736 1.00 21.45 604 GLN A CA 1
ATOM 4654 C C . GLN A 1 602 ? -14.069 24.252 6.192 1.00 20.17 604 GLN A C 1
ATOM 4655 O O . GLN A 1 602 ? -15.126 24.748 6.586 1.00 19.17 604 GLN A O 1
ATOM 4661 N N . VAL A 1 603 ? -13.227 23.601 6.989 1.00 19.76 605 VAL A N 1
ATOM 4662 C CA . VAL A 1 603 ? -13.421 23.475 8.429 1.00 18.69 605 VAL A CA 1
ATOM 4663 C C . VAL A 1 603 ? -12.235 24.125 9.121 1.00 17.24 605 VAL A C 1
ATOM 4664 O O . VAL A 1 603 ? -11.083 23.758 8.860 1.00 17.23 605 VAL A O 1
ATOM 4668 N N . ILE A 1 604 ? -12.518 25.082 10.002 1.00 19.07 606 ILE A N 1
ATOM 4669 C CA . ILE A 1 604 ? -11.504 25.797 10.770 1.00 19.08 606 ILE A CA 1
ATOM 4670 C C . ILE A 1 604 ? -11.426 25.163 12.150 1.00 18.90 606 ILE A C 1
ATOM 4671 O O . ILE A 1 604 ? -12.444 25.052 12.842 1.00 19.82 606 ILE A O 1
ATOM 4676 N N . VAL A 1 605 ? -10.224 24.759 12.558 1.00 16.93 607 VAL A N 1
ATOM 4677 C CA . VAL A 1 605 ? -10.009 24.011 13.792 1.00 17.79 607 VAL A CA 1
ATOM 4678 C C . VAL A 1 605 ? -9.047 24.789 14.677 1.00 20.14 607 VAL A C 1
ATOM 4679 O O . VAL A 1 605 ? -8.054 25.340 14.193 1.00 20.45 607 VAL A O 1
ATOM 4683 N N . HIS A 1 606 ? -9.334 24.819 15.977 1.00 19.85 608 HIS A N 1
ATOM 4684 C CA . HIS A 1 606 ? -8.456 25.490 16.926 1.00 18.05 608 HIS A CA 1
ATOM 4685 C C . HIS A 1 606 ? -8.861 25.098 18.337 1.00 18.46 608 HIS A C 1
ATOM 4686 O O . HIS A 1 606 ? -9.970 24.609 18.574 1.00 17.90 608 HIS A O 1
ATOM 4693 N N . SER A 1 607 ? -7.943 25.338 19.276 1.00 18.56 609 SER A N 1
ATOM 4694 C CA . SER A 1 607 ? -8.206 25.166 20.694 1.00 18.25 609 SER A CA 1
ATOM 4695 C C . SER A 1 607 ? -7.518 26.313 21.424 1.00 21.63 609 SER A C 1
ATOM 4696 O O . SER A 1 607 ? -6.350 26.625 21.124 1.00 21.27 609 SER A O 1
ATOM 4699 N N . PRO A 1 608 ? -8.195 26.949 22.380 1.00 24.25 610 PRO A N 1
ATOM 4700 C CA . PRO A 1 608 ? -7.515 27.943 23.228 1.00 23.40 610 PRO A CA 1
ATOM 4701 C C . PRO A 1 608 ? -6.318 27.387 23.982 1.00 25.60 610 PRO A C 1
ATOM 4702 O O . PRO A 1 608 ? -5.485 28.170 24.452 1.00 25.12 610 PRO A O 1
ATOM 4706 N N . GLN A 1 609 ? -6.204 26.067 24.114 1.00 26.19 611 GLN A N 1
ATOM 4707 C CA . GLN A 1 609 ? -5.092 25.440 24.813 1.00 28.44 611 GLN A CA 1
ATOM 4708 C C . GLN A 1 609 ? -3.894 25.182 23.919 1.00 26.77 611 GLN A C 1
ATOM 4709 O O . GLN A 1 609 ? -2.817 24.877 24.440 1.00 27.13 611 GLN A O 1
ATOM 4715 N N . ILE A 1 610 ? -4.051 25.285 22.603 1.00 22.12 612 ILE A N 1
ATOM 4716 C CA . ILE A 1 610 ? -2.986 24.990 21.653 1.00 22.36 612 ILE A CA 1
ATOM 4717 C C . ILE A 1 610 ? -2.620 26.287 20.940 1.00 21.71 612 ILE A C 1
ATOM 4718 O O . ILE A 1 610 ? -3.367 26.770 20.080 1.00 20.08 612 ILE A O 1
ATOM 4723 N N . THR A 1 611 ? -1.458 26.841 21.292 1.00 18.58 613 THR A N 1
ATOM 4724 C CA . THR A 1 611 ? -1.037 28.133 20.766 1.00 20.59 613 THR A CA 1
ATOM 4725 C C . THR A 1 611 ? -0.425 28.012 19.375 1.00 19.41 613 THR A C 1
ATOM 4726 O O . THR A 1 611 ? -0.664 28.864 18.516 1.00 21.94 613 THR A O 1
ATOM 4730 N N . LYS A 1 612 ? 0.371 26.971 19.137 1.00 18.02 614 LYS A N 1
ATOM 4731 C CA . LYS A 1 612 ? 1.027 26.733 17.853 1.00 19.44 614 LYS A CA 1
ATOM 4732 C C . LYS A 1 612 ? 0.543 25.378 17.350 1.00 19.05 614 LYS A C 1
ATOM 4733 O O . LYS A 1 612 ? 1.253 24.368 17.464 1.00 19.36 614 LYS A O 1
ATOM 4739 N N . PRO A 1 613 ? -0.666 25.317 16.803 1.00 19.66 615 PRO A N 1
ATOM 4740 C CA . PRO A 1 613 ? -1.198 24.036 16.341 1.00 17.15 615 PRO A CA 1
ATOM 4741 C C . PRO A 1 613 ? -0.489 23.576 15.080 1.00 17.98 615 PRO A C 1
ATOM 4742 O O . PRO A 1 613 ? -0.041 24.380 14.260 1.00 20.56 615 PRO A O 1
ATOM 4746 N N . MET A 1 614 ? -0.392 22.258 14.930 1.00 17.79 616 MET A N 1
ATOM 4747 C CA . MET A 1 614 ? 0.300 21.693 13.781 1.00 18.27 616 MET A CA 1
ATOM 4748 C C . MET A 1 614 ? -0.480 20.544 13.153 1.00 20.48 616 MET A C 1
ATOM 4749 O O . MET A 1 614 ? -0.329 20.275 11.957 1.00 19.84 616 MET A O 1
ATOM 4754 N N . TYR A 1 615 ? -1.316 19.862 13.940 1.00 19.42 617 TYR A N 1
ATOM 4755 C CA . TYR A 1 615 ? -1.978 18.648 13.480 1.00 16.53 617 TYR A CA 1
ATOM 4756 C C . TYR A 1 615 ? -3.436 18.638 13.910 1.00 17.28 617 TYR A C 1
ATOM 4757 O O . TYR A 1 615 ? -3.789 19.149 14.977 1.00 16.57 617 TYR A O 1
ATOM 4766 N N . VAL A 1 616 ? -4.271 18.020 13.069 1.00 14.86 618 VAL A N 1
ATOM 4767 C CA . VAL A 1 616 ? -5.700 17.866 13.301 1.00 14.93 618 VAL A CA 1
ATOM 4768 C C . VAL A 1 616 ? -6.052 16.392 13.159 1.00 14.90 618 VAL A C 1
ATOM 4769 O O . VAL A 1 616 ? -5.479 15.685 12.323 1.00 15.13 618 VAL A O 1
ATOM 4773 N N . ARG A 1 617 ? -6.985 15.927 13.985 1.00 13.53 619 ARG A N 1
ATOM 4774 C CA . ARG A 1 617 ? -7.585 14.613 13.823 1.00 14.69 619 ARG A CA 1
ATOM 4775 C C . ARG A 1 617 ? -9.095 14.761 13.867 1.00 13.62 619 ARG A C 1
ATOM 4776 O O . ARG A 1 617 ? -9.624 15.622 14.568 1.00 13.77 619 ARG A O 1
ATOM 4784 N N . TYR A 1 618 ? -9.787 13.937 13.088 1.00 12.72 620 TYR A N 1
ATOM 4785 C CA . TYR A 1 618 ? -11.240 13.878 13.130 1.00 12.65 620 TYR A CA 1
ATOM 4786 C C . TYR A 1 618 ? -11.678 12.425 13.228 1.00 12.04 620 TYR A C 1
ATOM 4787 O O . TYR A 1 618 ? -11.252 11.591 12.423 1.00 13.71 620 TYR A O 1
ATOM 4796 N N . ALA A 1 619 ? -12.516 12.124 14.220 1.00 12.22 621 ALA A N 1
ATOM 4797 C CA . ALA A 1 619 ? -13.082 10.787 14.382 1.00 12.01 621 ALA A CA 1
ATOM 4798 C C . ALA A 1 619 ? -11.992 9.718 14.464 1.00 12.20 621 ALA A C 1
ATOM 4799 O O . ALA A 1 619 ? -12.123 8.626 13.911 1.00 13.31 621 ALA A O 1
ATOM 4801 N N . TRP A 1 620 ? -10.903 10.035 15.168 1.00 12.87 622 TRP A N 1
ATOM 4802 C CA . TRP A 1 620 ? -9.766 9.126 15.288 1.00 13.83 622 TRP A CA 1
ATOM 4803 C C . TRP A 1 620 ? -9.927 8.270 16.545 1.00 13.98 622 TRP A C 1
ATOM 4804 O O . TRP A 1 620 ? -9.326 8.519 17.589 1.00 14.55 622 TRP A O 1
ATOM 4815 N N . ALA A 1 621 ? -10.737 7.222 16.426 1.00 13.08 623 ALA A N 1
ATOM 4816 C CA . ALA A 1 621 ? -11.068 6.381 17.570 1.00 12.94 623 ALA A CA 1
ATOM 4817 C C . ALA A 1 621 ? -11.725 5.117 17.054 1.00 12.51 623 ALA A C 1
ATOM 4818 O O . ALA A 1 621 ? -12.187 5.068 15.916 1.00 12.01 623 ALA A O 1
ATOM 4820 N N . ASP A 1 622 ? -11.771 4.093 17.909 1.00 13.29 624 ASP A N 1
ATOM 4821 C CA . ASP A 1 622 ? -12.508 2.881 17.555 1.00 13.68 624 ASP A CA 1
ATOM 4822 C C . ASP A 1 622 ? -13.981 3.184 17.304 1.00 12.81 624 ASP A C 1
ATOM 4823 O O . ASP A 1 622 ? -14.570 2.687 16.336 1.00 12.80 624 ASP A O 1
ATOM 4828 N N . ASN A 1 623 ? -14.588 3.995 18.165 1.00 11.86 625 ASN A N 1
ATOM 4829 C CA . ASN A 1 623 ? -16.012 4.315 18.091 1.00 11.88 625 ASN A CA 1
ATOM 4830 C C . ASN A 1 623 ? -16.212 5.770 18.489 1.00 13.45 625 ASN A C 1
ATOM 4831 O O . ASN A 1 623 ? -16.545 6.077 19.639 1.00 12.62 625 ASN A O 1
ATOM 4836 N N . PRO A 1 624 ? -16.004 6.702 17.557 1.00 14.21 626 PRO A N 1
ATOM 4837 C CA . PRO A 1 624 ? -16.265 8.119 17.859 1.00 14.07 626 PRO A CA 1
ATOM 4838 C C . PRO A 1 624 ? -17.725 8.325 18.246 1.00 14.68 626 PRO A C 1
ATOM 4839 O O . PRO A 1 624 ? -18.631 7.798 17.604 1.00 15.33 626 PRO A O 1
ATOM 4843 N N . VAL A 1 625 ? -17.952 9.101 19.309 1.00 15.10 627 VAL A N 1
ATOM 4844 C CA . VAL A 1 625 ? -19.300 9.209 19.871 1.00 15.15 627 VAL A CA 1
ATOM 4845 C C . VAL A 1 625 ? -20.267 9.827 18.866 1.00 15.53 627 VAL A C 1
ATOM 4846 O O . VAL A 1 625 ? -21.367 9.311 18.641 1.00 16.30 627 VAL A O 1
ATOM 4850 N N . ASN A 1 626 ? -19.879 10.937 18.247 1.00 14.65 628 ASN A N 1
ATOM 4851 C CA . ASN A 1 626 ? -20.765 11.682 17.351 1.00 15.06 628 ASN A CA 1
ATOM 4852 C C . ASN A 1 626 ? -19.976 12.224 16.169 1.00 15.38 628 ASN A C 1
ATOM 4853 O O . ASN A 1 626 ? -19.721 13.427 16.074 1.00 14.49 628 ASN A O 1
ATOM 4858 N N . PRO A 1 627 ? -19.585 11.357 15.228 1.00 15.92 629 PRO A N 1
ATOM 4859 C CA . PRO A 1 627 ? -18.934 11.856 14.011 1.00 13.80 629 PRO A CA 1
ATOM 4860 C C . PRO A 1 627 ? -19.961 12.502 13.094 1.00 14.35 629 PRO A C 1
ATOM 4861 O O . PRO A 1 627 ? -20.638 11.809 12.330 1.00 15.60 629 PRO A O 1
ATOM 4865 N N . ASN A 1 628 ? -20.105 13.823 13.163 1.00 12.93 630 ASN A N 1
ATOM 4866 C CA . ASN A 1 628 ? -21.253 14.486 12.555 1.00 14.65 630 ASN A CA 1
ATOM 4867 C C . ASN A 1 628 ? -20.911 15.365 11.350 1.00 14.91 630 ASN A C 1
ATOM 4868 O O . ASN A 1 628 ? -21.731 16.197 10.960 1.00 16.19 630 ASN A O 1
ATOM 4873 N N . LEU A 1 629 ? -19.741 15.187 10.731 1.00 14.95 631 LEU A N 1
ATOM 4874 C CA . LEU A 1 629 ? -19.390 15.926 9.519 1.00 14.91 631 LEU A CA 1
ATOM 4875 C C . LEU A 1 629 ? -19.911 15.178 8.299 1.00 13.89 631 LEU A C 1
ATOM 4876 O O . LEU A 1 629 ? -19.510 14.038 8.046 1.00 13.78 631 LEU A O 1
ATOM 4881 N N . TYR A 1 630 ? -20.800 15.821 7.548 1.00 14.59 632 TYR A N 1
ATOM 4882 C CA . TYR A 1 630 ? -21.414 15.251 6.356 1.00 14.18 632 TYR A CA 1
ATOM 4883 C C . TYR A 1 630 ? -21.358 16.279 5.237 1.00 15.54 632 TYR A C 1
ATOM 4884 O O . TYR A 1 630 ? -21.024 17.445 5.458 1.00 16.45 632 TYR A O 1
ATOM 4893 N N . ASN A 1 631 ? -21.677 15.849 4.020 1.00 15.13 633 ASN A N 1
ATOM 4894 C CA . ASN A 1 631 ? -22.118 16.800 3.011 1.00 14.88 633 ASN A CA 1
ATOM 4895 C C . ASN A 1 631 ? -23.644 16.832 2.969 1.00 16.99 633 ASN A C 1
ATOM 4896 O O . ASN A 1 631 ? -24.323 16.032 3.618 1.00 17.13 633 ASN A O 1
ATOM 4901 N N . ILE A 1 632 ? -24.181 17.799 2.223 1.00 16.30 634 ILE A N 1
ATOM 4902 C CA . ILE A 1 632 ? -25.625 18.021 2.229 1.00 18.02 634 ILE A CA 1
ATOM 4903 C C . ILE A 1 632 ? -26.377 16.819 1.669 1.00 16.21 634 ILE A C 1
ATOM 4904 O O . ILE A 1 632 ? -27.524 16.557 2.051 1.00 18.24 634 ILE A O 1
ATOM 4909 N N . GLU A 1 633 ? -25.728 16.038 0.807 1.00 16.79 635 GLU A N 1
ATOM 4910 C CA . GLU A 1 633 ? -26.215 14.776 0.258 1.00 17.59 635 GLU A CA 1
ATOM 4911 C C . GLU A 1 633 ? -26.196 13.635 1.272 1.00 17.32 635 GLU A C 1
ATOM 4912 O O . GLU A 1 633 ? -26.463 12.493 0.891 1.00 17.19 635 GLU A O 1
ATOM 4918 N N . ASN A 1 634 ? -25.860 13.931 2.530 1.00 17.56 636 ASN A N 1
ATOM 4919 C CA . ASN A 1 634 ? -25.973 12.994 3.648 1.00 15.87 636 ASN A CA 1
ATOM 4920 C C . ASN A 1 634 ? -24.955 11.861 3.598 1.00 17.10 636 ASN A C 1
ATOM 4921 O O . ASN A 1 634 ? -25.211 10.770 4.108 1.00 17.79 636 ASN A O 1
ATOM 4926 N N . LEU A 1 635 ? -23.796 12.112 3.010 1.00 15.10 637 LEU A N 1
ATOM 4927 C CA . LEU A 1 635 ? -22.741 11.117 3.101 1.00 14.86 637 LEU A CA 1
ATOM 4928 C C . LEU A 1 635 ? -21.687 11.565 4.107 1.00 13.52 637 LEU A C 1
ATOM 4929 O O . LEU A 1 635 ? -21.297 12.734 4.119 1.00 14.02 637 LEU A O 1
ATOM 4934 N N . PRO A 1 636 ? -21.233 10.654 4.966 1.00 13.60 638 PRO A N 1
ATOM 4935 C CA . PRO A 1 636 ? -20.329 11.041 6.055 1.00 12.76 638 PRO A CA 1
ATOM 4936 C C . PRO A 1 636 ? -18.900 11.243 5.583 1.00 12.53 638 PRO A C 1
ATOM 4937 O O . PRO A 1 636 ? -18.404 10.538 4.700 1.00 13.19 638 PRO A O 1
ATOM 4941 N N . ALA A 1 637 ? -18.228 12.210 6.197 1.00 12.47 639 ALA A N 1
ATOM 4942 C CA . ALA A 1 637 ? -16.819 12.420 5.915 1.00 13.41 639 ALA A CA 1
ATOM 4943 C C . ALA A 1 637 ? -15.997 11.259 6.454 1.00 12.01 639 ALA A C 1
ATOM 4944 O O . ALA A 1 637 ? -16.321 10.664 7.479 1.00 12.42 639 ALA A O 1
ATOM 4946 N N . SER A 1 638 ? -14.928 10.929 5.748 1.00 12.16 640 SER A N 1
ATOM 4947 C CA . SER A 1 638 ? -14.009 9.935 6.266 1.00 11.75 640 SER A CA 1
ATOM 4948 C C . SER A 1 638 ? -13.286 10.484 7.498 1.00 14.05 640 SER A C 1
ATOM 4949 O O . SER A 1 638 ? -12.927 11.665 7.535 1.00 15.09 640 SER A O 1
ATOM 4952 N N . PRO A 1 639 ? -13.068 9.663 8.524 1.00 13.42 641 PRO A N 1
ATOM 4953 C CA . PRO A 1 639 ? -12.115 10.050 9.569 1.00 12.46 641 PRO A CA 1
ATOM 4954 C C . PRO A 1 639 ? -10.749 10.288 8.942 1.00 12.32 641 PRO A C 1
ATOM 4955 O O . PRO A 1 639 ? -10.419 9.729 7.894 1.00 12.01 641 PRO A O 1
ATOM 4959 N N . PHE A 1 640 ? -9.951 11.132 9.591 1.00 12.32 642 PHE A N 1
ATOM 4960 C CA . PHE A 1 640 ? -8.620 11.421 9.078 1.00 14.06 642 PHE A CA 1
ATOM 4961 C C . PHE A 1 640 ? -7.759 11.995 10.192 1.00 14.98 642 PHE A C 1
ATOM 4962 O O . PHE A 1 640 ? -8.257 12.430 11.234 1.00 13.91 642 PHE A O 1
AT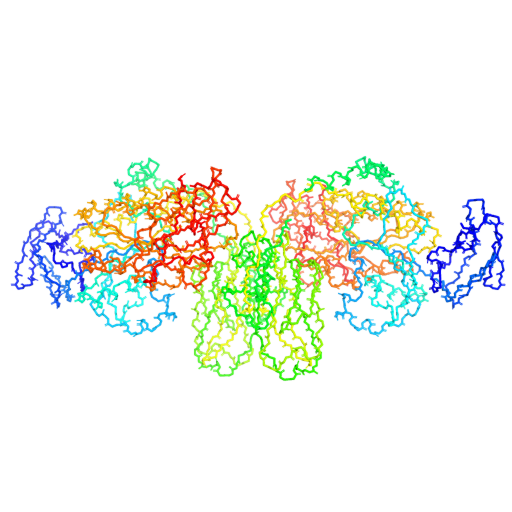OM 4970 N N . ARG A 1 641 ? -6.454 11.985 9.950 1.00 13.92 643 ARG A N 1
ATOM 4971 C CA . ARG A 1 641 ? -5.502 12.753 10.728 1.00 14.57 643 ARG A CA 1
ATOM 4972 C C . ARG A 1 641 ? -4.566 13.446 9.751 1.00 16.76 643 ARG A C 1
ATOM 4973 O O . ARG A 1 641 ? -4.399 13.006 8.610 1.00 16.11 643 ARG A O 1
ATOM 4981 N N . THR A 1 642 ? -3.967 14.551 10.195 1.00 16.56 644 THR A N 1
ATOM 4982 C CA . THR A 1 642 ? -2.978 15.224 9.367 1.00 16.83 644 THR A CA 1
ATOM 4983 C C . THR A 1 642 ? -1.549 14.944 9.798 1.00 18.64 644 THR A C 1
ATOM 4984 O O . THR A 1 642 ? -0.625 15.292 9.063 1.00 19.20 644 THR A O 1
ATOM 4988 N N . ASP A 1 643 ? -1.342 14.321 10.953 1.00 18.10 645 ASP A N 1
ATOM 4989 C CA . ASP A 1 643 ? -0.011 13.875 11.329 1.00 19.56 645 ASP A CA 1
ATOM 4990 C C . ASP A 1 643 ? 0.294 12.530 10.680 1.00 19.81 645 ASP A C 1
ATOM 4991 O O . ASP A 1 643 ? -0.607 11.761 10.341 1.00 19.80 645 ASP A O 1
ATOM 4996 N N . ARG A 1 644 ? 1.579 12.258 10.492 1.00 22.71 646 ARG A N 1
ATOM 4997 C CA . ARG A 1 644 ? 2.001 11.003 9.876 1.00 24.26 646 ARG A CA 1
ATOM 4998 C C . ARG A 1 644 ? 2.964 10.235 10.773 1.00 31.08 646 ARG A C 1
ATOM 4999 O O . ARG A 1 644 ? 3.604 10.804 11.662 1.00 35.63 646 ARG A O 1
ATOM 5008 N N . HIS B 1 20 ? -9.857 27.464 85.311 1.00 48.01 22 HIS B N 1
ATOM 5009 C CA . HIS B 1 20 ? -11.003 27.041 86.114 1.00 138.79 22 HIS B CA 1
ATOM 5010 C C . HIS B 1 20 ? -11.193 27.899 87.352 1.00 71.67 22 HIS B C 1
ATOM 5011 O O . HIS B 1 20 ? -10.339 27.937 88.236 1.00 142.21 22 HIS B O 1
ATOM 5018 N N . MET B 1 21 ? -12.327 28.591 87.400 1.00 67.41 23 MET B N 1
ATOM 5019 C CA . MET B 1 21 ? -12.773 29.284 88.599 1.00 67.72 23 MET B CA 1
ATOM 5020 C C . MET B 1 21 ? -14.115 28.751 89.072 1.00 64.07 23 MET B C 1
ATOM 5021 O O . MET B 1 21 ? -14.708 29.313 90.000 1.00 64.24 23 MET B O 1
ATOM 5026 N N . GLN B 1 22 ? -14.594 27.670 88.463 1.00 49.04 24 GLN B N 1
ATOM 5027 C CA . GLN B 1 22 ? -15.918 27.124 88.710 1.00 44.90 24 GLN B CA 1
ATOM 5028 C C . GLN B 1 22 ? -15.837 25.621 88.487 1.00 39.70 24 GLN B C 1
ATOM 5029 O O . GLN B 1 22 ? -15.077 25.164 87.629 1.00 37.75 24 GLN B O 1
ATOM 5035 N N . ILE B 1 23 ? -16.603 24.859 89.275 1.00 37.19 25 ILE B N 1
ATOM 5036 C CA . ILE B 1 23 ? -16.541 23.404 89.194 1.00 33.22 25 ILE B CA 1
ATOM 5037 C C . ILE B 1 23 ? -16.886 22.946 87.780 1.00 29.41 25 ILE B C 1
ATOM 5038 O O . ILE B 1 23 ? -17.782 23.494 87.126 1.00 28.40 25 ILE B O 1
ATOM 5043 N N . ARG B 1 24 ? -16.148 21.948 87.291 1.00 25.78 26 ARG B N 1
ATOM 5044 C CA . ARG B 1 24 ? -16.331 21.429 85.942 1.00 22.86 26 ARG B CA 1
ATOM 5045 C C . ARG B 1 24 ? -16.250 19.914 85.984 1.00 20.44 26 ARG B C 1
ATOM 5046 O O . ARG B 1 24 ? -15.284 19.360 86.514 1.00 20.10 26 ARG B O 1
ATOM 5054 N N . LEU B 1 25 ? -17.261 19.249 85.426 1.00 19.12 27 LEU B N 1
ATOM 5055 C CA . LEU B 1 25 ? -17.274 17.795 85.369 1.00 19.85 27 LEU B CA 1
ATOM 5056 C C . LEU B 1 25 ? -16.874 17.301 83.981 1.00 16.90 27 LEU B C 1
ATOM 5057 O O . LEU B 1 25 ? -17.144 17.965 82.975 1.00 17.64 27 LEU B O 1
ATOM 5062 N N . PRO B 1 26 ? -16.218 16.144 83.895 1.00 15.65 28 PRO B N 1
ATOM 5063 C CA . PRO B 1 26 ? -15.962 15.545 82.585 1.00 17.37 28 PRO B CA 1
ATOM 5064 C C . PRO B 1 26 ? -17.278 15.298 81.863 1.00 17.19 28 PRO B C 1
ATOM 5065 O O . PRO B 1 26 ? -18.322 15.088 82.485 1.00 17.01 28 PRO B O 1
ATOM 5069 N N . HIS B 1 27 ? -17.220 15.324 80.530 1.00 15.69 29 HIS B N 1
ATOM 5070 C CA . HIS B 1 27 ? -18.451 15.245 79.753 1.00 15.45 29 HIS B CA 1
ATOM 5071 C C . HIS B 1 27 ? -19.147 13.906 79.921 1.00 15.44 29 HIS B C 1
ATOM 5072 O O . HIS B 1 27 ? -20.371 13.829 79.783 1.00 16.60 29 HIS B O 1
ATOM 5079 N N . ILE B 1 28 ? -18.402 12.848 80.237 1.00 14.84 30 ILE B N 1
ATOM 5080 C CA . ILE B 1 28 ? -19.048 11.554 80.423 1.00 15.65 30 ILE B CA 1
ATOM 5081 C C . ILE B 1 28 ? -19.790 11.460 81.753 1.00 14.84 30 ILE B C 1
ATOM 5082 O O . ILE B 1 28 ? -20.701 10.634 81.888 1.00 14.88 30 ILE B O 1
ATOM 5087 N N . ILE B 1 29 ? -19.441 12.298 82.727 1.00 15.34 31 ILE B N 1
ATOM 5088 C CA . ILE B 1 29 ? -20.135 12.345 84.011 1.00 15.16 31 ILE B CA 1
ATOM 5089 C C . ILE B 1 29 ? -21.202 13.432 83.904 1.00 17.01 31 ILE B C 1
ATOM 5090 O O . ILE B 1 29 ? -20.920 14.621 84.068 1.00 18.98 31 ILE B O 1
ATOM 5095 N N . CYS B 1 30 ? -22.434 13.021 83.621 1.00 16.44 32 CYS B N 1
ATOM 5096 C CA . CYS B 1 30 ? -23.532 13.948 83.386 1.00 15.53 32 CYS B CA 1
ATOM 5097 C C . CYS B 1 30 ? -24.844 13.225 83.677 1.00 14.81 32 CYS B C 1
ATOM 5098 O O . CYS B 1 30 ? -24.849 12.054 84.054 1.00 15.25 32 CYS B O 1
ATOM 5101 N N . ASP B 1 31 ? -25.959 13.944 83.521 1.00 16.82 33 ASP B N 1
ATOM 5102 C CA . ASP B 1 31 ? -27.283 13.363 83.727 1.00 17.40 33 ASP B CA 1
ATOM 5103 C C . ASP B 1 31 ? -27.423 12.058 82.955 1.00 16.13 33 ASP B C 1
ATOM 5104 O O . ASP B 1 31 ? -26.896 11.915 81.852 1.00 15.89 33 ASP B O 1
ATOM 5109 N N . SER B 1 32 ? -28.155 11.108 83.534 1.00 15.60 34 SER B N 1
ATOM 5110 C CA . SER B 1 32 ? -28.559 9.853 82.902 1.00 14.23 34 SER B CA 1
ATOM 5111 C C . SER B 1 32 ? -27.407 8.884 82.672 1.00 13.89 34 SER B C 1
ATOM 5112 O O . SER B 1 32 ? -27.613 7.823 82.088 1.00 14.85 34 SER B O 1
ATOM 5115 N N . MET B 1 33 ? -26.207 9.223 83.111 1.00 13.45 35 MET B N 1
ATOM 5116 C CA . MET B 1 33 ? -25.054 8.337 83.058 1.00 12.60 35 MET B CA 1
ATOM 5117 C C . MET B 1 33 ? -25.312 6.987 83.723 1.00 12.50 35 MET B C 1
ATOM 5118 O O . MET B 1 33 ? -26.039 6.884 84.712 1.00 14.04 35 MET B O 1
ATOM 5123 N N . ILE B 1 34 ? -24.764 5.937 83.118 1.00 12.04 36 ILE B N 1
ATOM 5124 C CA . ILE B 1 34 ? -24.674 4.620 83.736 1.00 13.65 36 ILE B CA 1
ATOM 5125 C C . ILE B 1 34 ? -23.241 4.445 84.220 1.00 14.00 36 ILE B C 1
ATOM 5126 O O . ILE B 1 34 ? -22.299 4.430 83.419 1.00 12.58 36 ILE B O 1
ATOM 5131 N N . LEU B 1 35 ? -23.077 4.350 85.535 1.00 12.22 37 LEU B N 1
ATOM 5132 C CA . LEU B 1 35 ? -21.796 4.061 86.154 1.00 12.73 37 LEU B CA 1
ATOM 5133 C C . LEU B 1 35 ? -21.654 2.561 86.360 1.00 12.02 37 LEU B C 1
ATOM 5134 O O . LEU B 1 35 ? -22.640 1.838 86.477 1.00 13.12 37 LEU B O 1
ATOM 5139 N N . GLN B 1 36 ? -20.413 2.099 86.406 1.00 11.45 38 GLN B N 1
ATOM 5140 C CA . GLN B 1 36 ? -20.155 0.672 86.483 1.00 11.41 38 GLN B CA 1
ATOM 5141 C C . GLN B 1 36 ? -20.444 0.166 87.887 1.00 13.73 38 GLN B C 1
ATOM 5142 O O . GLN B 1 36 ? -19.963 0.733 88.871 1.00 15.47 38 GLN B O 1
ATOM 5148 N N . ARG B 1 37 ? -21.223 -0.907 87.976 1.00 14.46 39 ARG B N 1
ATOM 5149 C CA . ARG B 1 37 ? -21.577 -1.502 89.253 1.00 14.76 39 ARG B CA 1
ATOM 5150 C C . ARG B 1 37 ? -20.450 -2.399 89.753 1.00 16.58 39 ARG B C 1
ATOM 5151 O O . ARG B 1 37 ? -19.591 -2.850 88.991 1.00 14.90 39 ARG B O 1
ATOM 5159 N N . ASP B 1 38 ? -20.465 -2.650 91.064 1.00 16.74 40 ASP B N 1
ATOM 5160 C CA . ASP B 1 38 ? -19.651 -3.685 91.703 1.00 17.44 40 ASP B CA 1
ATOM 5161 C C . ASP B 1 38 ? -18.147 -3.430 91.612 1.00 18.25 40 ASP B C 1
ATOM 5162 O O . ASP B 1 38 ? -17.355 -4.371 91.660 1.00 19.25 40 ASP B O 1
ATOM 5167 N N . VAL B 1 39 ? -17.735 -2.171 91.486 1.00 18.47 41 VAL B N 1
ATOM 5168 C CA . VAL B 1 39 ? -16.315 -1.810 91.503 1.00 18.86 41 VAL B CA 1
ATOM 5169 C C . VAL B 1 39 ? -16.147 -0.500 92.245 1.00 19.74 41 VAL B C 1
ATOM 5170 O O . VAL B 1 39 ? -17.064 0.330 92.298 1.00 19.89 41 VAL B O 1
ATOM 5174 N N . PRO B 1 40 ? -14.972 -0.286 92.841 1.00 21.74 42 PRO B N 1
ATOM 5175 C CA . PRO B 1 40 ? -14.665 1.044 93.375 1.00 21.10 42 PRO B CA 1
ATOM 5176 C C . PRO B 1 40 ? -14.692 2.055 92.242 1.00 20.52 42 PRO B C 1
ATOM 5177 O O . PRO B 1 40 ? -14.173 1.810 91.151 1.00 20.68 42 PRO B O 1
ATOM 5181 N N . LEU B 1 41 ? -15.333 3.186 92.490 1.00 19.62 43 LEU B N 1
ATOM 5182 C CA . LEU B 1 41 ? -15.578 4.156 91.439 1.00 21.35 43 LEU B CA 1
ATOM 5183 C C . LEU B 1 41 ? -14.773 5.419 91.692 1.00 20.54 43 LEU B C 1
ATOM 5184 O O . LEU B 1 41 ? -14.579 5.825 92.839 1.00 21.18 43 LEU B O 1
ATOM 5189 N N . LYS B 1 42 ? -14.299 6.027 90.613 1.00 18.31 44 LYS B N 1
ATOM 5190 C CA . LYS B 1 42 ? -13.660 7.330 90.653 1.00 19.89 44 LYS B CA 1
ATOM 5191 C C . LYS B 1 42 ? -14.586 8.353 90.015 1.00 21.36 44 LYS B C 1
ATOM 5192 O O . LYS B 1 42 ? -15.090 8.133 88.908 1.00 21.74 44 LYS B O 1
ATOM 5198 N N . ILE B 1 43 ? -14.811 9.459 90.722 1.00 19.47 45 ILE B N 1
ATOM 5199 C CA . ILE B 1 43 ? -15.508 10.630 90.205 1.00 18.37 45 ILE B CA 1
ATOM 5200 C C . ILE B 1 43 ? -14.511 11.779 90.246 1.00 19.98 45 ILE B C 1
ATOM 5201 O O . ILE B 1 43 ? -14.032 12.147 91.325 1.00 19.39 45 ILE B O 1
ATOM 5206 N N . TRP B 1 44 ? -14.179 12.331 89.081 1.00 19.78 46 TRP B N 1
ATOM 5207 C CA . TRP B 1 44 ? -13.117 13.325 88.974 1.00 18.95 46 TRP B CA 1
ATOM 5208 C C . TRP B 1 44 ? -13.610 14.558 88.228 1.00 19.78 46 TRP B C 1
ATOM 5209 O O . TRP B 1 44 ? -14.682 14.560 87.622 1.00 19.10 46 TRP B O 1
ATOM 5220 N N . GLY B 1 45 ? -12.810 15.615 88.281 1.00 18.10 47 GLY B N 1
ATOM 5221 C CA . GLY B 1 45 ? -13.186 16.854 87.635 1.00 18.22 47 GLY B CA 1
ATOM 5222 C C . GLY B 1 45 ? -12.193 17.950 87.940 1.00 19.65 47 GLY B C 1
ATOM 5223 O O . GLY B 1 45 ? -11.084 17.692 88.411 1.00 19.20 47 GLY B O 1
ATOM 5224 N N . TRP B 1 46 ? -12.612 19.183 87.673 1.00 19.30 48 TRP B N 1
ATOM 5225 C CA . TRP B 1 46 ? -11.772 20.359 87.841 1.00 20.27 48 TRP B CA 1
ATOM 5226 C C . TRP B 1 46 ? -12.505 21.431 88.642 1.00 19.64 48 TRP B C 1
ATOM 5227 O O . TRP B 1 46 ? -13.734 21.452 88.721 1.00 20.29 48 TRP B O 1
ATOM 5238 N N . ALA B 1 47 ? -11.720 22.322 89.240 1.00 24.25 49 ALA B N 1
ATOM 5239 C CA . ALA B 1 47 ? -12.214 23.482 89.971 1.00 25.11 49 ALA B CA 1
ATOM 5240 C C . ALA B 1 47 ? -11.039 24.435 90.154 1.00 28.25 49 ALA B C 1
ATOM 5241 O O . ALA B 1 47 ? -9.941 24.193 89.646 1.00 29.30 49 ALA B O 1
ATOM 5243 N N . SER B 1 48 ? -11.272 25.531 90.874 1.00 28.35 50 SER B N 1
ATOM 5244 C CA . SER B 1 48 ? -10.174 26.441 91.162 1.00 30.23 50 SER B CA 1
ATOM 5245 C C . SER B 1 48 ? -9.268 25.826 92.227 1.00 28.87 50 SER B C 1
ATOM 5246 O O . SER B 1 48 ? -9.708 24.986 93.010 1.00 30.56 50 SER B O 1
ATOM 5249 N N . PRO B 1 49 ? -7.991 26.203 92.253 1.00 30.68 51 PRO B N 1
ATOM 5250 C CA . PRO B 1 49 ? -7.056 25.575 93.200 1.00 30.71 51 PRO B CA 1
ATOM 5251 C C . PRO B 1 49 ? -7.506 25.743 94.646 1.00 30.93 51 PRO B C 1
ATOM 5252 O O . PRO B 1 49 ? -7.868 26.837 95.084 1.00 31.32 51 PRO B O 1
ATOM 5256 N N . GLY B 1 50 ? -7.484 24.638 95.387 1.00 32.55 52 GLY B N 1
ATOM 5257 C CA . GLY B 1 50 ? -7.842 24.631 96.787 1.00 33.65 52 GLY B CA 1
ATOM 5258 C C . GLY B 1 50 ? -9.324 24.564 97.084 1.00 35.34 52 GLY B C 1
ATOM 5259 O O . GLY B 1 50 ? -9.698 24.501 98.263 1.00 36.55 52 GLY B O 1
ATOM 5260 N N . GLU B 1 51 ? -10.179 24.571 96.068 1.00 32.57 53 GLU B N 1
ATOM 5261 C CA . GLU B 1 51 ? -11.614 24.597 96.303 1.00 32.26 53 GLU B CA 1
ATOM 5262 C C . GLU B 1 51 ? -12.064 23.273 96.907 1.00 31.64 53 GLU B C 1
ATOM 5263 O O . GLU B 1 51 ? -11.762 22.201 96.374 1.00 31.51 53 GLU B O 1
ATOM 5269 N N . GLN B 1 52 ? -12.771 23.344 98.034 1.00 31.01 54 GLN B N 1
ATOM 5270 C CA . GLN B 1 52 ? -13.333 22.148 98.644 1.00 34.26 54 GLN B CA 1
ATOM 5271 C C . GLN B 1 52 ? -14.570 21.727 97.865 1.00 31.71 54 GLN B C 1
ATOM 5272 O O . GLN B 1 52 ? -15.490 22.526 97.662 1.00 31.61 54 GLN B O 1
ATOM 5278 N N . ILE B 1 53 ? -14.589 20.476 97.422 1.00 29.14 55 ILE B N 1
ATOM 5279 C CA . ILE B 1 53 ? -15.712 19.912 96.688 1.00 26.74 55 ILE B CA 1
ATOM 5280 C C . ILE B 1 53 ? -16.431 18.941 97.609 1.00 25.82 55 ILE B C 1
ATOM 5281 O O . ILE B 1 53 ? -15.800 18.053 98.191 1.00 26.67 55 ILE B O 1
ATOM 5286 N N . VAL B 1 54 ? -17.745 19.101 97.737 1.00 26.42 56 VAL B N 1
ATOM 5287 C CA . VAL B 1 54 ? -18.570 18.204 98.534 1.00 26.61 56 VAL B CA 1
ATOM 5288 C C . VAL B 1 54 ? -19.602 17.544 97.631 1.00 25.84 56 VAL B C 1
ATOM 5289 O O . VAL B 1 54 ? -20.354 18.231 96.931 1.00 25.58 56 VAL B O 1
ATOM 5293 N N . LEU B 1 55 ? -19.637 16.217 97.651 1.00 24.63 57 LEU B N 1
ATOM 5294 C CA . LEU B 1 55 ? -20.583 15.433 96.872 1.00 20.99 57 LEU B CA 1
ATOM 5295 C C . LEU B 1 55 ? -21.607 14.824 97.815 1.00 22.90 57 LEU B C 1
ATOM 5296 O O . LEU B 1 55 ? -21.244 14.112 98.758 1.00 23.33 57 LEU B O 1
ATOM 5301 N N . GLN B 1 56 ? -22.879 15.091 97.555 1.00 23.59 58 GLN B N 1
ATOM 5302 C CA . GLN B 1 56 ? -23.962 14.463 98.291 1.00 25.92 58 GLN B CA 1
ATOM 5303 C C . GLN B 1 56 ? -24.524 13.339 97.429 1.00 22.55 58 GLN B C 1
ATOM 5304 O O . GLN B 1 56 ? -24.999 13.584 96.317 1.00 20.88 58 GLN B O 1
ATOM 5310 N N . PHE B 1 57 ? -24.462 12.113 97.941 1.00 21.24 59 PHE B N 1
ATOM 5311 C CA . PHE B 1 57 ? -24.809 10.949 97.142 1.00 20.05 59 PHE B CA 1
ATOM 5312 C C . PHE B 1 57 ? -25.127 9.784 98.066 1.00 20.70 59 PHE B C 1
ATOM 5313 O O . PHE B 1 57 ? -24.375 9.515 99.006 1.00 20.21 59 PHE B O 1
ATOM 5321 N N . ASN B 1 58 ? -26.235 9.098 97.792 1.00 21.91 60 ASN B N 1
ATOM 5322 C CA . ASN B 1 58 ? -26.602 7.877 98.508 1.00 22.68 60 ASN B CA 1
ATOM 5323 C C . ASN B 1 58 ? -26.725 8.120 100.011 1.00 22.07 60 ASN B C 1
ATOM 5324 O O . ASN B 1 58 ? -26.291 7.308 100.830 1.00 20.85 60 ASN B O 1
ATOM 5329 N N . GLY B 1 59 ? -27.317 9.257 100.372 1.00 23.42 61 GLY B N 1
ATOM 5330 C CA . GLY B 1 59 ? -27.570 9.571 101.764 1.00 26.52 61 GLY B CA 1
ATOM 5331 C C . GLY B 1 59 ? -26.345 9.921 102.571 1.00 27.77 61 GLY B C 1
ATOM 5332 O O . GLY B 1 59 ? -26.396 9.886 103.802 1.00 26.65 61 GLY B O 1
ATOM 5333 N N . LYS B 1 60 ? -25.243 10.276 101.919 1.00 26.48 62 LYS B N 1
ATOM 5334 C CA . LYS B 1 60 ? -23.993 10.454 102.632 1.00 28.94 62 LYS B CA 1
ATOM 5335 C C . LYS B 1 60 ? -23.165 11.487 101.880 1.00 26.48 62 LYS B C 1
ATOM 5336 O O . LYS B 1 60 ? -23.382 11.731 100.693 1.00 24.25 62 LYS B O 1
ATOM 5342 N N . LYS B 1 61 ? -22.241 12.130 102.586 1.00 28.75 63 LYS B N 1
ATOM 5343 C CA . LYS B 1 61 ? -21.451 13.214 102.022 1.00 31.93 63 LYS B CA 1
ATOM 5344 C C . LYS B 1 61 ? -20.007 12.769 101.834 1.00 30.32 63 LYS B C 1
ATOM 5345 O O . LYS B 1 61 ? -19.473 12.003 102.640 1.00 30.15 63 LYS B O 1
ATOM 5351 N N . TRP B 1 62 ? -19.382 13.253 100.761 1.00 31.04 64 TRP B N 1
ATOM 5352 C CA . TRP B 1 62 ? -17.994 12.952 100.446 1.00 31.66 64 TRP B CA 1
ATOM 5353 C C . TRP B 1 62 ? -17.278 14.260 100.156 1.00 31.88 64 TRP B C 1
ATOM 5354 O O . TRP B 1 62 ? -17.843 15.152 99.518 1.00 30.12 64 TRP B O 1
ATOM 5365 N N . SER B 1 63 ? -16.029 14.364 100.606 1.00 34.85 65 SER B N 1
ATOM 5366 C CA . SER B 1 63 ? -15.304 15.624 100.553 1.00 33.52 65 SER B CA 1
ATOM 5367 C C . SER B 1 63 ? -13.886 15.407 100.051 1.00 31.65 65 SER B C 1
ATOM 5368 O O . SER B 1 63 ? -13.250 14.402 100.374 1.00 34.04 65 SER B O 1
ATOM 5371 N N . THR B 1 64 ? -13.400 16.358 99.256 1.00 26.74 66 THR B N 1
ATOM 5372 C CA . THR B 1 64 ? -12.018 16.365 98.803 1.00 24.76 66 THR B CA 1
ATOM 5373 C C . THR B 1 64 ? -11.634 17.799 98.480 1.00 26.72 66 THR B C 1
ATOM 5374 O O . THR B 1 64 ? -12.490 18.666 98.309 1.00 27.30 66 THR B O 1
ATOM 5378 N N . LYS B 1 65 ? -10.334 18.045 98.411 1.00 30.49 67 LYS B N 1
ATOM 5379 C CA . LYS B 1 65 ? -9.808 19.371 98.127 1.00 31.93 67 LYS B CA 1
ATOM 5380 C C . LYS B 1 65 ? -9.143 19.362 96.758 1.00 31.04 67 LYS B C 1
ATOM 5381 O O . LYS B 1 65 ? -8.336 18.475 96.461 1.00 33.06 67 LYS B O 1
ATOM 5387 N N . THR B 1 66 ? -9.491 20.342 95.928 1.00 26.97 68 THR B N 1
ATOM 5388 C CA . THR B 1 66 ? -8.894 20.458 94.606 1.00 26.59 68 THR B CA 1
ATOM 5389 C C . THR B 1 66 ? -7.417 20.804 94.744 1.00 28.14 68 THR B C 1
ATOM 5390 O O . THR B 1 66 ? -7.048 21.685 95.524 1.00 30.46 68 THR B O 1
ATOM 5394 N N . GLY B 1 67 ? -6.573 20.109 93.991 1.00 26.85 69 GLY B N 1
ATOM 5395 C CA . GLY B 1 67 ? -5.151 20.362 94.049 1.00 29.32 69 GLY B CA 1
ATOM 5396 C C . GLY B 1 67 ? -4.764 21.645 93.342 1.00 30.58 69 GLY B C 1
ATOM 5397 O O . GLY B 1 67 ? -5.577 22.333 92.728 1.00 26.26 69 GLY B O 1
ATOM 5398 N N . ALA B 1 68 ? -3.473 21.973 93.442 1.00 34.26 70 ALA B N 1
ATOM 5399 C CA . ALA B 1 68 ? -2.945 23.133 92.737 1.00 29.38 70 ALA B CA 1
ATOM 5400 C C . ALA B 1 68 ? -3.020 22.968 91.227 1.00 32.76 70 ALA B C 1
ATOM 5401 O O . ALA B 1 68 ? -3.045 23.973 90.508 1.00 31.41 70 ALA B O 1
ATOM 5403 N N . ASP B 1 69 ? -3.055 21.727 90.731 1.00 32.21 71 ASP B N 1
ATOM 5404 C CA . ASP B 1 69 ? -3.188 21.449 89.307 1.00 32.28 71 ASP B CA 1
ATOM 5405 C C . ASP B 1 69 ? -4.620 21.586 88.816 1.00 31.91 71 ASP B C 1
ATOM 5406 O O . ASP B 1 69 ? -4.904 21.199 87.675 1.00 32.09 71 ASP B O 1
ATOM 5411 N N . GLU B 1 70 ? -5.524 22.077 89.664 1.00 32.08 72 GLU B N 1
ATOM 5412 C CA . GLU B 1 70 ? -6.912 22.398 89.339 1.00 30.92 72 GLU B CA 1
ATOM 5413 C C . GLU B 1 70 ? -7.776 21.145 89.240 1.00 25.84 72 GLU B C 1
ATOM 5414 O O . GLU B 1 70 ? -8.901 21.229 88.755 1.00 28.03 72 GLU B O 1
ATOM 5420 N N . LYS B 1 71 ? -7.294 19.993 89.703 1.00 24.38 73 LYS B N 1
ATOM 5421 C CA . LYS B 1 71 ? -7.993 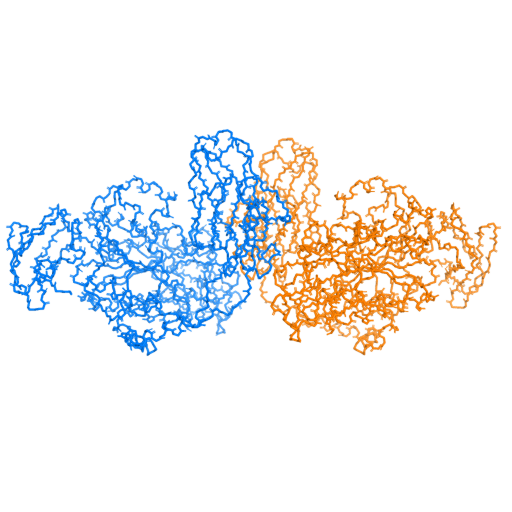18.722 89.581 1.00 24.79 73 LYS B CA 1
ATOM 5422 C C . LYS B 1 71 ? -8.399 18.200 90.954 1.00 23.88 73 LYS B C 1
ATOM 5423 O O . LYS B 1 71 ? -7.678 18.370 91.939 1.00 25.72 73 LYS B O 1
ATOM 5429 N N . TRP B 1 72 ? -9.547 17.531 91.005 1.00 20.90 74 TRP B N 1
ATOM 5430 C CA . TRP B 1 72 ? -10.018 16.872 92.213 1.00 19.25 74 TRP B CA 1
ATOM 5431 C C . TRP B 1 72 ? -10.491 15.460 91.879 1.00 21.77 74 TRP B C 1
ATOM 5432 O O . TRP B 1 72 ? -10.789 15.137 90.728 1.00 22.19 74 TRP B O 1
ATOM 5443 N N . LEU B 1 73 ? -10.549 14.608 92.898 1.00 21.64 75 LEU B N 1
ATOM 5444 C CA . LEU B 1 73 ? -10.997 13.242 92.688 1.00 20.83 75 LEU B CA 1
ATOM 5445 C C . LEU B 1 73 ? -11.660 12.736 93.963 1.00 22.00 75 LEU B C 1
ATOM 5446 O O . LEU B 1 73 ? -11.181 12.997 95.070 1.00 22.37 75 LEU B O 1
ATOM 5451 N N . ILE B 1 74 ? -12.778 12.033 93.797 1.00 20.47 76 ILE B N 1
ATOM 5452 C CA . ILE B 1 74 ? -13.525 11.433 94.897 1.00 21.61 76 ILE B CA 1
ATOM 5453 C C . ILE B 1 74 ? -13.664 9.948 94.609 1.00 20.24 76 ILE B C 1
ATOM 5454 O O . ILE B 1 74 ? -14.114 9.563 93.526 1.00 21.10 76 ILE B O 1
ATOM 5459 N N . ASN B 1 75 ? -13.267 9.120 95.569 1.00 22.17 77 ASN B N 1
ATOM 5460 C CA . ASN B 1 75 ? -13.383 7.673 95.460 1.00 23.39 77 ASN B CA 1
ATOM 5461 C C . ASN B 1 75 ? -14.659 7.219 96.152 1.00 24.88 77 ASN B C 1
ATOM 5462 O O . ASN B 1 75 ? -14.875 7.528 97.327 1.00 25.08 77 ASN B O 1
ATOM 5467 N N . LEU B 1 76 ? -15.497 6.491 95.423 1.00 21.22 78 LEU B N 1
ATOM 5468 C CA . LEU B 1 76 ? -16.737 5.982 95.977 1.00 22.64 78 LEU B CA 1
ATOM 5469 C C . LEU B 1 76 ? -16.673 4.466 96.120 1.00 21.66 78 LEU B C 1
ATOM 5470 O O . LEU B 1 76 ? -15.984 3.789 95.350 1.00 21.71 78 LEU B O 1
ATOM 5475 N N . PRO B 1 77 ? -17.368 3.905 97.104 1.00 21.43 79 PRO B N 1
ATOM 5476 C CA . PRO B 1 77 ? -17.429 2.446 97.220 1.00 21.39 79 PRO B CA 1
ATOM 5477 C C . PRO B 1 77 ? -18.318 1.839 96.143 1.00 20.26 79 PRO B C 1
ATOM 5478 O O . PRO B 1 77 ? -19.130 2.513 95.508 1.00 19.90 79 PRO B O 1
ATOM 5482 N N . ALA B 1 78 ? -18.153 0.530 95.956 1.00 19.52 80 ALA B N 1
ATOM 5483 C CA . ALA B 1 78 ? -18.874 -0.189 94.915 1.00 19.39 80 ALA B CA 1
ATOM 5484 C C . ALA B 1 78 ? -20.380 -0.102 95.131 1.00 19.87 80 ALA B C 1
ATOM 5485 O O . ALA B 1 78 ? -20.864 -0.089 96.268 1.00 19.73 80 ALA B O 1
ATOM 5487 N N . MET B 1 79 ? -21.119 -0.041 94.025 1.00 18.56 81 MET B N 1
ATOM 5488 C CA . MET B 1 79 ? -22.570 0.049 94.039 1.00 18.43 81 MET B CA 1
ATOM 5489 C C . MET B 1 79 ? -23.145 -1.164 93.328 1.00 18.04 81 MET B C 1
ATOM 5490 O O . MET B 1 79 ? -22.616 -1.594 92.301 1.00 18.66 81 MET B O 1
ATOM 5495 N N . LYS B 1 80 ? -24.230 -1.706 93.873 1.00 18.32 82 LYS B N 1
ATOM 5496 C CA . LYS B 1 80 ? -24.975 -2.766 93.212 1.00 21.75 82 LYS B CA 1
ATOM 5497 C C . LYS B 1 80 ? -25.767 -2.161 92.050 1.00 18.69 82 LYS B C 1
ATOM 5498 O O . LYS B 1 80 ? -26.051 -0.962 92.024 1.00 18.36 82 LYS B O 1
ATOM 5504 N N . ALA B 1 81 ? -26.117 -3.001 91.074 1.00 17.14 83 ALA B N 1
ATOM 5505 C CA . ALA B 1 81 ? -26.924 -2.531 89.951 1.00 16.04 83 ALA B CA 1
ATOM 5506 C C . ALA B 1 81 ? -28.229 -1.924 90.449 1.00 16.49 83 ALA B C 1
ATOM 5507 O O . ALA B 1 81 ? -28.849 -2.430 91.389 1.00 16.44 83 ALA B O 1
ATOM 5509 N N . GLY B 1 82 ? -28.642 -0.832 89.828 1.00 15.60 84 GLY B N 1
ATOM 5510 C CA . GLY B 1 82 ? -29.904 -0.224 90.183 1.00 16.48 84 GLY B CA 1
ATOM 5511 C C . GLY B 1 82 ? -29.874 1.274 89.972 1.00 16.24 84 GLY B C 1
ATOM 5512 O O . GLY B 1 82 ? -29.088 1.787 89.189 1.00 16.56 84 GLY B O 1
ATOM 5513 N N . GLY B 1 83 ? -30.753 1.951 90.704 1.00 17.37 85 GLY B N 1
ATOM 5514 C CA . GLY B 1 83 ? -31.000 3.361 90.520 1.00 15.24 85 GLY B CA 1
ATOM 5515 C C . GLY B 1 83 ? -32.486 3.639 90.396 1.00 15.38 85 GLY B C 1
ATOM 5516 O O . GLY B 1 83 ? -33.316 2.738 90.536 1.00 17.43 85 GLY B O 1
ATOM 5517 N N . PRO B 1 84 ? -32.856 4.887 90.103 1.00 16.56 86 PRO B N 1
ATOM 5518 C CA . PRO B 1 84 ? -32.002 6.046 89.826 1.00 17.21 86 PRO B CA 1
ATOM 5519 C C . PRO B 1 84 ? -31.472 6.723 91.077 1.00 16.37 86 PRO B C 1
ATOM 5520 O O . PRO B 1 84 ? -32.084 6.668 92.131 1.00 17.32 86 PRO B O 1
ATOM 5524 N N . TYR B 1 85 ? -30.321 7.374 90.960 1.00 15.59 87 TYR B N 1
ATOM 5525 C CA . TYR B 1 85 ? -29.715 8.153 92.026 1.00 15.91 87 TYR B CA 1
ATOM 5526 C C . TYR B 1 85 ? -29.481 9.572 91.530 1.00 16.38 87 TYR B C 1
ATOM 5527 O O . TYR B 1 85 ? -29.462 9.838 90.327 1.00 17.50 87 TYR B O 1
ATOM 5536 N N . THR B 1 86 ? -29.293 10.483 92.473 1.00 16.90 88 THR B N 1
ATOM 5537 C CA . THR B 1 86 ? -28.833 11.823 92.167 1.00 17.41 88 THR B CA 1
ATOM 5538 C C . THR B 1 86 ? -27.469 12.029 92.804 1.00 18.79 88 THR B C 1
ATOM 5539 O O . THR B 1 86 ? -27.093 11.346 93.759 1.00 20.99 88 THR B O 1
ATOM 5543 N N . MET B 1 87 ? -26.730 12.984 92.253 1.00 18.43 89 MET B N 1
ATOM 5544 C CA . MET B 1 87 ? -25.452 13.421 92.794 1.00 20.30 89 MET B CA 1
ATOM 5545 C C . MET B 1 87 ? -25.462 14.938 92.808 1.00 22.46 89 MET B C 1
ATOM 5546 O O . MET B 1 87 ? -25.685 15.565 91.768 1.00 22.99 89 MET B O 1
ATOM 5551 N N . GLU B 1 88 ? -25.238 15.520 93.978 1.00 22.46 90 GLU B N 1
ATOM 5552 C CA . GLU B 1 88 ? -25.183 16.965 94.146 1.00 24.96 90 GLU B CA 1
ATOM 5553 C C . GLU B 1 88 ? -23.771 17.363 94.549 1.00 23.42 90 GLU B C 1
ATOM 5554 O O . GLU B 1 88 ? -23.288 16.965 95.613 1.00 24.12 90 GLU B O 1
ATOM 5560 N N . PHE B 1 89 ? -23.111 18.123 93.687 1.00 22.78 91 PHE B N 1
ATOM 5561 C CA . PHE B 1 89 ? -21.756 18.602 93.917 1.00 23.85 91 PHE B CA 1
ATOM 5562 C C . PHE B 1 89 ? -21.814 20.053 94.370 1.00 27.16 91 PHE B C 1
ATOM 5563 O O . PHE B 1 89 ? -22.471 20.877 93.728 1.00 29.40 91 PHE B O 1
ATOM 5571 N N . SER B 1 90 ? -21.115 20.367 95.458 1.00 26.30 92 SER B N 1
ATOM 5572 C CA . SER B 1 90 ? -21.079 21.722 95.995 1.00 30.97 92 SER B CA 1
ATOM 5573 C C . SER B 1 90 ? -19.636 22.176 96.125 1.00 35.24 92 SER B C 1
ATOM 5574 O O . SER B 1 90 ? -18.865 21.595 96.895 1.00 34.69 92 SER B O 1
ATOM 5577 N N . GLY B 1 91 ? -19.278 23.205 95.368 1.00 38.33 93 GLY B N 1
ATOM 5578 C CA . GLY B 1 91 ? -18.043 23.932 95.572 1.00 37.84 93 GLY B CA 1
ATOM 5579 C C . GLY B 1 91 ? -18.370 25.399 95.737 1.00 36.58 93 GLY B C 1
ATOM 5580 O O . GLY B 1 91 ? -19.161 25.761 96.612 1.00 36.09 93 GLY B O 1
ATOM 5581 N N . LYS B 1 92 ? -17.789 26.255 94.897 1.00 39.26 94 LYS B N 1
ATOM 5582 C CA . LYS B 1 92 ? -18.227 27.646 94.871 1.00 38.98 94 LYS B CA 1
ATOM 5583 C C . LYS B 1 92 ? -19.598 27.776 94.221 1.00 38.16 94 LYS B C 1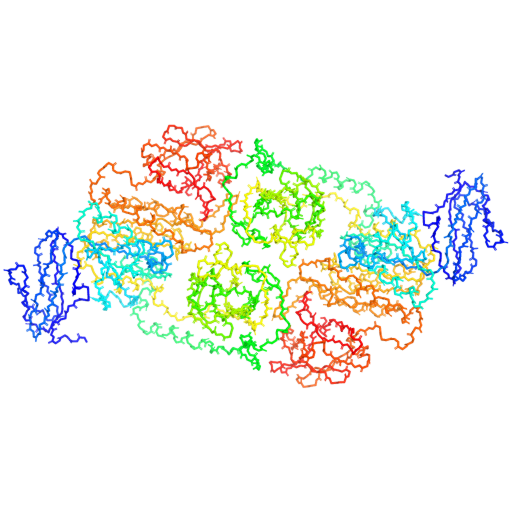
ATOM 5584 O O . LYS B 1 92 ? -20.343 28.715 94.523 1.00 37.30 94 LYS B O 1
ATOM 5590 N N A ASN B 1 93 ? -19.951 26.857 93.330 0.50 38.07 95 ASN B N 1
ATOM 5591 N N B ASN B 1 93 ? -19.940 26.840 93.336 0.50 36.37 95 ASN B N 1
ATOM 5592 C CA A ASN B 1 93 ? -21.302 26.770 92.798 0.50 37.61 95 ASN B CA 1
ATOM 5593 C CA B ASN B 1 93 ? -21.244 26.740 92.701 0.50 34.27 95 ASN B CA 1
ATOM 5594 C C A ASN B 1 93 ? -21.788 25.339 92.960 0.50 36.04 95 ASN B C 1
ATOM 5595 C C B ASN B 1 93 ? -21.763 25.322 92.904 0.50 34.50 95 ASN B C 1
ATOM 5596 O O A ASN B 1 93 ? -21.062 24.462 93.435 0.50 34.71 95 ASN B O 1
ATOM 5597 O O B ASN B 1 93 ? -21.038 24.437 93.363 0.50 33.20 95 ASN B O 1
ATOM 5606 N N . LYS B 1 94 ? -23.030 25.103 92.562 1.00 35.41 96 LYS B N 1
ATOM 5607 C CA . LYS B 1 94 ? -23.653 23.795 92.687 1.00 35.55 96 LYS B CA 1
ATOM 5608 C C . LYS B 1 94 ? -23.923 23.197 91.313 1.00 36.06 96 LYS B C 1
ATOM 5609 O O . LYS B 1 94 ? -24.309 23.903 90.375 1.00 35.93 96 LYS B O 1
ATOM 5615 N N . VAL B 1 95 ? -23.690 21.891 91.206 1.00 32.46 97 VAL B N 1
ATOM 5616 C CA . VAL B 1 95 ? -24.060 21.094 90.047 1.00 28.56 97 VAL B CA 1
ATOM 5617 C C . VAL B 1 95 ? -24.813 19.882 90.567 1.00 26.31 97 VAL B C 1
ATOM 5618 O O . VAL B 1 95 ? -24.366 19.232 91.519 1.00 26.76 97 VAL B O 1
ATOM 5622 N N . VAL B 1 96 ? -25.956 19.585 89.960 1.00 25.24 98 VAL B N 1
ATOM 5623 C CA . VAL B 1 96 ? -26.750 18.413 90.302 1.00 24.14 98 VAL B CA 1
ATOM 5624 C C . VAL B 1 96 ? -26.884 17.541 89.060 1.00 23.67 98 VAL B C 1
ATOM 5625 O O . VAL B 1 96 ? -27.227 18.037 87.979 1.00 24.33 98 VAL B O 1
ATOM 5629 N N . LEU B 1 97 ? -26.585 16.253 89.214 1.00 21.56 99 LEU B N 1
ATOM 5630 C CA . LEU B 1 97 ? -26.822 15.240 88.198 1.00 19.28 99 LEU B CA 1
ATOM 5631 C C . LEU B 1 97 ? -27.935 14.318 88.675 1.00 18.32 99 LEU B C 1
ATOM 5632 O O . LEU B 1 97 ? -28.001 13.975 89.857 1.00 20.23 99 LEU B O 1
ATOM 5637 N N . LYS B 1 98 ? -28.808 13.911 87.760 1.00 17.33 100 LYS B N 1
ATOM 5638 C CA . LYS B 1 98 ? -29.941 13.073 88.112 1.00 18.71 100 LYS B CA 1
ATOM 5639 C C . LYS B 1 98 ? -30.029 11.875 87.174 1.00 16.80 100 LYS B C 1
ATOM 5640 O O . LYS B 1 98 ? -29.337 11.796 86.157 1.00 17.06 100 LYS B O 1
ATOM 5646 N N . ASP B 1 99 ? -30.883 10.924 87.542 1.00 15.48 101 ASP B N 1
ATOM 5647 C CA . ASP B 1 99 ? -31.177 9.762 86.708 1.00 14.61 101 ASP B CA 1
ATOM 5648 C C . ASP B 1 99 ? -29.952 8.863 86.529 1.00 15.08 101 ASP B C 1
ATOM 5649 O O . ASP B 1 99 ? -29.754 8.250 85.481 1.00 14.44 101 ASP B O 1
ATOM 5654 N N . ILE B 1 100 ? -29.124 8.770 87.559 1.00 14.71 102 ILE B N 1
ATOM 5655 C CA . ILE B 1 100 ? -27.902 7.977 87.496 1.00 14.02 102 ILE B CA 1
ATOM 5656 C C . ILE B 1 100 ? -28.243 6.521 87.775 1.00 14.24 102 ILE B C 1
ATOM 5657 O O . ILE B 1 100 ? -28.931 6.208 88.755 1.00 14.70 102 ILE B O 1
ATOM 5662 N N . LEU B 1 101 ? -27.759 5.628 86.923 1.00 13.43 103 LEU B N 1
ATOM 5663 C CA . LEU B 1 101 ? -27.928 4.203 87.125 1.00 13.84 103 LEU B CA 1
ATOM 5664 C C . LEU B 1 101 ? -26.572 3.559 87.339 1.00 12.99 103 LEU B C 1
ATOM 5665 O O . LEU B 1 101 ? -25.536 4.099 86.948 1.00 13.03 103 LEU B O 1
ATOM 5670 N N . PHE B 1 102 ? -26.599 2.387 87.964 1.00 12.93 104 PHE B N 1
ATOM 5671 C CA . PHE B 1 102 ? -25.435 1.527 88.093 1.00 13.15 104 PHE B CA 1
ATOM 5672 C C . PHE B 1 102 ? -25.704 0.226 87.353 1.00 13.62 104 PHE B C 1
ATOM 5673 O O . PHE B 1 102 ? -26.744 -0.408 87.555 1.00 14.57 104 PHE B O 1
ATOM 5681 N N . GLY B 1 103 ? -24.781 -0.148 86.474 1.00 12.65 105 GLY B N 1
ATOM 5682 C CA . GLY B 1 103 ? -24.945 -1.335 85.671 1.00 12.44 105 GLY B CA 1
ATOM 5683 C C . GLY B 1 103 ? -23.646 -1.700 84.998 1.00 13.07 105 GLY B C 1
ATOM 5684 O O . GLY B 1 103 ? -22.577 -1.409 85.534 1.00 13.68 105 GLY B O 1
ATOM 5685 N N . ASP B 1 104 ? -23.708 -2.323 83.826 1.00 12.33 106 ASP B N 1
ATOM 5686 C CA . ASP B 1 104 ? -22.514 -2.749 83.118 1.00 10.74 106 ASP B CA 1
ATOM 5687 C C . ASP B 1 104 ? -22.286 -1.837 81.923 1.00 13.11 106 ASP B C 1
ATOM 5688 O O . ASP B 1 104 ? -23.177 -1.671 81.086 1.00 13.32 106 ASP B O 1
ATOM 5693 N N . VAL B 1 105 ? -21.094 -1.251 81.854 1.00 11.99 107 VAL B N 1
ATOM 5694 C CA . VAL B 1 105 ? -20.733 -0.296 80.814 1.00 12.85 107 VAL B CA 1
ATOM 5695 C C . VAL B 1 105 ? -19.810 -0.987 79.818 1.00 12.01 107 VAL B C 1
ATOM 5696 O O . VAL B 1 105 ? -18.717 -1.430 80.178 1.00 12.90 107 VAL B O 1
ATOM 5700 N N . TRP B 1 106 ? -20.244 -1.079 78.566 1.00 11.03 108 TRP B N 1
ATOM 5701 C CA . TRP B 1 106 ? -19.459 -1.698 77.508 1.00 11.06 108 TRP B CA 1
ATOM 5702 C C . TRP B 1 106 ? -18.916 -0.629 76.569 1.00 10.31 108 TRP B C 1
ATOM 5703 O O . TRP B 1 106 ? -19.676 0.189 76.043 1.00 10.57 108 TRP B O 1
ATOM 5714 N N . LEU B 1 107 ? -17.600 -0.639 76.379 1.00 9.93 109 LEU B N 1
ATOM 5715 C CA . LEU B 1 107 ? -16.912 0.287 75.486 1.00 11.30 109 LEU B CA 1
ATOM 5716 C C . LEU B 1 107 ? -16.907 -0.335 74.093 1.00 12.22 109 LEU B C 1
ATOM 5717 O O . LEU B 1 107 ? -16.222 -1.335 73.859 1.00 13.35 109 LEU B O 1
ATOM 5722 N N . CYS B 1 108 ? -17.676 0.245 73.171 1.00 10.94 110 CYS B N 1
ATOM 5723 C CA . CYS B 1 108 ? -17.925 -0.345 71.861 1.00 10.96 110 CYS B CA 1
ATOM 5724 C C . CYS B 1 108 ? -17.211 0.489 70.810 1.00 10.96 110 CYS B C 1
ATOM 5725 O O . CYS B 1 108 ? -17.495 1.681 70.660 1.00 11.87 110 CYS B O 1
ATOM 5728 N N . THR B 1 109 ? -16.289 -0.139 70.084 1.00 10.29 111 THR B N 1
ATOM 5729 C CA . THR B 1 109 ? -15.257 0.590 69.362 1.00 11.76 111 THR B CA 1
ATOM 5730 C C . THR B 1 109 ? -14.966 -0.066 68.015 1.00 11.40 111 THR B C 1
ATOM 5731 O O . THR B 1 109 ? -15.293 -1.228 67.777 1.00 12.00 111 THR B O 1
ATOM 5735 N N . GLY B 1 110 ? -14.324 0.701 67.134 1.00 11.21 112 GLY B N 1
ATOM 5736 C CA . GLY B 1 110 ? -13.851 0.183 65.866 1.00 10.89 112 GLY B CA 1
ATOM 5737 C C . GLY B 1 110 ? -14.132 1.123 64.716 1.00 12.34 112 GLY B C 1
ATOM 5738 O O . GLY B 1 110 ? -14.240 2.332 64.918 1.00 12.42 112 GLY B O 1
ATOM 5739 N N . GLN B 1 111 ? -14.258 0.587 63.503 1.00 11.15 113 GLN B N 1
ATOM 5740 C CA . GLN B 1 111 ? -14.541 1.448 62.361 1.00 11.80 113 GLN B CA 1
ATOM 5741 C C . GLN B 1 111 ? -16.010 1.399 61.937 1.00 11.99 113 GLN B C 1
ATOM 5742 O O . GLN B 1 111 ? -16.893 1.218 62.776 1.00 11.54 113 GLN B O 1
ATOM 5748 N N . SER B 1 112 ? -16.283 1.565 60.646 1.00 12.11 114 SER B N 1
ATOM 5749 C CA . SER B 1 112 ? -17.624 1.943 60.214 1.00 14.11 114 SER B CA 1
ATOM 5750 C C . SER B 1 112 ? -18.700 0.895 60.491 1.00 10.51 114 SER B C 1
ATOM 5751 O O . SER B 1 112 ? -19.871 1.255 60.619 1.00 11.71 114 SER B O 1
ATOM 5754 N N . ASN B 1 113 ? -18.351 -0.378 60.613 1.00 10.54 115 ASN B N 1
ATOM 5755 C CA . ASN B 1 113 ? -19.384 -1.363 60.897 1.00 10.17 115 ASN B CA 1
ATOM 5756 C C . ASN B 1 113 ? -19.755 -1.438 62.373 1.00 12.78 115 ASN B C 1
ATOM 5757 O O . ASN B 1 113 ? -20.787 -2.033 62.703 1.00 12.22 115 ASN B O 1
ATOM 5762 N N . MET B 1 114 ? -18.950 -0.838 63.256 1.00 11.06 116 MET B N 1
ATOM 5763 C CA . MET B 1 114 ? -19.428 -0.486 64.588 1.00 10.49 116 MET B CA 1
ATOM 5764 C C . MET B 1 114 ? -20.151 0.858 64.585 1.00 10.89 116 MET B C 1
ATOM 5765 O O . MET B 1 114 ? -21.137 1.026 65.302 1.00 11.59 116 MET B O 1
ATOM 5770 N N . VAL B 1 115 ? -19.693 1.811 63.765 1.00 11.38 117 VAL B N 1
ATOM 5771 C CA . VAL B 1 115 ? -20.363 3.107 63.648 1.00 11.08 117 VAL B CA 1
ATOM 5772 C C . VAL B 1 115 ? -21.823 2.923 63.264 1.00 11.27 117 VAL B C 1
ATOM 5773 O O . VAL B 1 115 ? -22.718 3.524 63.871 1.00 11.79 117 VAL B O 1
ATOM 5777 N N . HIS B 1 116 ? -22.077 2.112 62.231 1.00 12.06 118 HIS B N 1
ATOM 5778 C CA . HIS B 1 116 ? -23.396 1.983 61.618 1.00 11.48 118 HIS B CA 1
ATOM 5779 C C . HIS B 1 116 ? -24.533 1.920 62.615 1.00 11.13 118 HIS B C 1
ATOM 5780 O O . HIS B 1 116 ? -24.619 0.995 63.422 1.00 13.46 118 HIS B O 1
ATOM 5787 N N . GLN B 1 117 ? -25.413 2.906 62.528 1.00 12.36 119 GLN B N 1
ATOM 5788 C CA . GLN B 1 117 ? -26.494 3.094 63.473 1.00 12.74 119 GLN B CA 1
ATOM 5789 C C . GLN B 1 117 ? -27.775 2.454 62.959 1.00 13.58 119 GLN B C 1
ATOM 5790 O O . GLN B 1 117 ? -27.920 2.161 61.771 1.00 12.56 119 GLN B O 1
ATOM 5796 N N . LEU B 1 118 ? -28.709 2.228 63.883 1.00 12.39 120 LEU B N 1
ATOM 5797 C CA . LEU B 1 118 ? -29.966 1.589 63.510 1.00 13.37 120 LEU B CA 1
ATOM 5798 C C . LEU B 1 118 ? -30.697 2.377 62.435 1.00 12.29 120 LEU B C 1
ATOM 5799 O O . LEU B 1 118 ? -31.414 1.791 61.621 1.00 13.84 120 LEU B O 1
ATOM 5804 N N . LYS B 1 119 ? -30.505 3.696 62.394 1.00 12.66 121 LYS B N 1
ATOM 5805 C CA . LYS B 1 119 ? -31.218 4.513 61.420 1.00 13.84 121 LYS B CA 1
ATOM 5806 C C . LYS B 1 119 ? -30.853 4.164 59.981 1.00 14.42 121 LYS B C 1
ATOM 5807 O O . LYS B 1 119 ? -31.664 4.383 59.077 1.00 16.07 121 LYS B O 1
ATOM 5813 N N . VAL B 1 120 ? -29.656 3.626 59.736 1.00 13.55 122 VAL B N 1
ATOM 5814 C CA . VAL B 1 120 ? -29.270 3.221 58.384 1.00 14.32 122 VAL B CA 1
ATOM 5815 C C . VAL B 1 120 ? -29.506 1.733 58.137 1.00 14.06 122 VAL B C 1
ATOM 5816 O O . VAL B 1 120 ? -29.114 1.204 57.092 1.00 14.88 122 VAL B O 1
ATOM 5820 N N . HIS B 1 121 ? -30.148 1.048 59.078 1.00 12.76 123 HIS B N 1
ATOM 5821 C CA . HIS B 1 121 ? -30.605 -0.322 58.905 1.00 12.78 123 HIS B CA 1
ATOM 5822 C C . HIS B 1 121 ? -32.074 -0.421 59.277 1.00 14.13 123 HIS B C 1
ATOM 5823 O O . HIS B 1 121 ? -32.524 -1.440 59.797 1.00 15.39 123 HIS B O 1
ATOM 5830 N N . ASN B 1 122 ? -32.831 0.638 59.005 1.00 14.81 124 ASN B N 1
ATOM 5831 C CA . ASN B 1 122 ? -34.194 0.788 59.494 1.00 14.53 124 ASN B CA 1
ATOM 5832 C C . ASN B 1 122 ? -35.238 0.176 58.573 1.00 17.69 124 ASN B C 1
ATOM 5833 O O . ASN B 1 122 ? -36.437 0.353 58.814 1.00 17.61 124 ASN B O 1
ATOM 5838 N N . ILE B 1 123 ? -34.818 -0.521 57.522 1.00 15.38 125 ILE B N 1
ATOM 5839 C CA . ILE B 1 123 ? -35.740 -1.357 56.767 1.00 18.17 125 ILE B CA 1
ATOM 5840 C C . ILE B 1 123 ? -35.772 -2.720 57.442 1.00 16.18 125 ILE B C 1
ATOM 5841 O O . ILE B 1 123 ? -36.823 -3.171 57.910 1.00 17.04 125 ILE B O 1
ATOM 5846 N N . THR B 1 124 ? -34.610 -3.367 57.533 1.00 15.27 126 THR B N 1
ATOM 5847 C CA . THR B 1 124 ? -34.552 -4.690 58.144 1.00 16.22 126 THR B CA 1
ATOM 5848 C C . THR B 1 124 ? -34.970 -4.656 59.610 1.00 15.84 126 THR B C 1
ATOM 5849 O O . THR B 1 124 ? -35.621 -5.587 60.096 1.00 16.64 126 THR B O 1
ATOM 5853 N N . TYR B 1 125 ? -34.616 -3.592 60.332 1.00 14.60 127 TYR B N 1
ATOM 5854 C CA . TYR B 1 125 ? -34.871 -3.508 61.766 1.00 13.15 127 TYR B CA 1
ATOM 5855 C C . TYR B 1 125 ? -35.959 -2.501 62.121 1.00 14.31 127 TYR B C 1
ATOM 5856 O O . TYR B 1 125 ? -35.971 -1.980 63.240 1.00 15.14 127 TYR B O 1
ATOM 5865 N N . ALA B 1 126 ? -36.881 -2.227 61.196 1.00 14.94 128 ALA B N 1
ATOM 5866 C CA . ALA B 1 126 ? -37.950 -1.277 61.478 1.00 15.28 128 ALA B CA 1
ATOM 5867 C C . ALA B 1 126 ? -38.716 -1.653 62.739 1.00 16.27 128 ALA B C 1
ATOM 5868 O O . ALA B 1 126 ? -39.069 -0.786 63.544 1.00 17.78 128 ALA B O 1
ATOM 5870 N N . GLN B 1 127 ? -38.984 -2.942 62.931 1.00 16.83 129 GLN B N 1
ATOM 5871 C CA . GLN B 1 127 ? -39.813 -3.333 64.057 1.00 19.46 129 GLN B CA 1
ATOM 5872 C C . GLN B 1 127 ? -39.019 -3.322 65.359 1.00 17.60 129 GLN B C 1
ATOM 5873 O O . GLN B 1 127 ? -39.566 -2.984 66.413 1.00 18.60 129 GLN B O 1
ATOM 5879 N N . ASP B 1 128 ? -37.731 -3.675 65.304 1.00 15.53 130 ASP B N 1
ATOM 5880 C CA . ASP B 1 128 ? -36.877 -3.553 66.484 1.00 15.96 130 ASP B CA 1
ATOM 5881 C C . ASP B 1 128 ? -36.772 -2.105 66.930 1.00 16.83 130 ASP B C 1
ATOM 5882 O O . ASP B 1 128 ? -36.729 -1.817 68.131 1.00 16.41 130 ASP B O 1
ATOM 5887 N N . ILE B 1 129 ? -36.715 -1.183 65.969 1.00 17.05 131 ILE B N 1
ATOM 5888 C CA . ILE B 1 129 ? -36.653 0.238 66.284 1.00 15.57 131 ILE B CA 1
ATOM 5889 C C . ILE B 1 129 ? -37.966 0.707 66.896 1.00 17.89 131 ILE B C 1
ATOM 5890 O O . ILE B 1 129 ? -37.978 1.424 67.902 1.00 18.92 131 ILE B O 1
ATOM 5895 N N . ALA B 1 130 ? -39.090 0.291 66.304 1.00 18.38 132 ALA B N 1
ATOM 5896 C CA . ALA B 1 130 ? -40.398 0.763 66.750 1.00 18.56 132 ALA B CA 1
ATOM 5897 C C . ALA B 1 130 ? -40.729 0.263 68.151 1.00 20.61 132 ALA B C 1
ATOM 5898 O O . ALA B 1 130 ? -41.363 0.975 68.938 1.00 21.88 132 ALA B O 1
ATOM 5900 N N . SER B 1 131 ? -40.306 -0.949 68.484 1.00 18.53 133 SER B N 1
ATOM 5901 C CA . SER B 1 131 ? -40.680 -1.567 69.744 1.00 19.96 133 SER B CA 1
ATOM 5902 C C . SER B 1 131 ? -39.646 -1.371 70.844 1.00 19.47 133 SER B C 1
ATOM 5903 O O . SER B 1 131 ? -39.887 -1.816 71.970 1.00 20.78 133 SER B O 1
ATOM 5906 N N . ALA B 1 132 ? -38.509 -0.739 70.552 1.00 18.07 134 ALA B N 1
ATOM 5907 C CA . ALA B 1 132 ? -37.472 -0.559 71.560 1.00 16.72 134 ALA B CA 1
ATOM 5908 C C . ALA B 1 132 ? -38.005 0.291 72.696 1.00 16.61 134 ALA B C 1
ATOM 5909 O O . ALA B 1 132 ? -38.394 1.444 72.489 1.00 19.67 134 ALA B O 1
ATOM 5911 N N . ASN B 1 133 ? -38.030 -0.284 73.901 1.00 17.38 135 ASN B N 1
ATOM 5912 C CA . ASN B 1 133 ? -38.508 0.402 75.078 1.00 18.19 135 ASN B CA 1
ATOM 5913 C C . ASN B 1 133 ? -37.633 -0.042 76.251 1.00 20.36 135 ASN B C 1
ATOM 5914 O O . ASN B 1 133 ? -38.073 -0.738 77.169 1.00 18.23 135 ASN B O 1
ATOM 5919 N N . TYR B 1 134 ? -36.364 0.369 76.218 1.00 14.52 136 TYR B N 1
ATOM 5920 C CA . TYR B 1 134 ? -35.375 0.005 77.228 1.00 14.90 136 TYR B CA 1
ATOM 5921 C C . TYR B 1 134 ? -34.778 1.276 77.820 1.00 15.50 136 TYR B C 1
ATOM 5922 O O . TYR B 1 134 ? -33.658 1.668 77.466 1.00 14.28 136 TYR B O 1
ATOM 5931 N N . PRO B 1 135 ? -35.494 1.946 78.727 1.00 16.42 137 PRO B N 1
ATOM 5932 C CA . PRO B 1 135 ? -34.974 3.201 79.285 1.00 15.97 137 PRO B CA 1
ATOM 5933 C C . PRO B 1 135 ? -33.684 3.037 80.073 1.00 16.53 137 PRO B C 1
ATOM 5934 O O . PRO B 1 135 ? -33.022 4.045 80.345 1.00 16.36 137 PRO B O 1
ATOM 5938 N N . GLN B 1 136 ? -33.307 1.810 80.435 1.00 15.71 138 GLN B N 1
ATOM 5939 C CA . GLN B 1 136 ? -32.095 1.539 81.197 1.00 15.61 138 GLN B CA 1
ATOM 5940 C C . GLN B 1 136 ? -30.969 0.966 80.339 1.00 14.87 138 GLN B C 1
ATOM 5941 O O . GLN B 1 136 ? -29.961 0.507 80.884 1.00 15.21 138 GLN B O 1
ATOM 5947 N N . ILE B 1 137 ? -31.123 0.977 79.014 1.00 13.58 139 ILE B N 1
ATOM 5948 C CA . ILE B 1 137 ? -30.019 0.790 78.075 1.00 13.51 139 ILE B CA 1
ATOM 5949 C C . ILE B 1 137 ? -29.742 2.153 77.458 1.00 13.47 139 ILE B C 1
ATOM 5950 O O . ILE B 1 137 ? -30.639 2.766 76.866 1.00 13.14 139 ILE B O 1
ATOM 5955 N N . ARG B 1 138 ? -28.519 2.648 77.624 1.00 12.55 140 ARG B N 1
ATOM 5956 C CA . ARG B 1 138 ? -28.210 4.027 77.282 1.00 12.94 1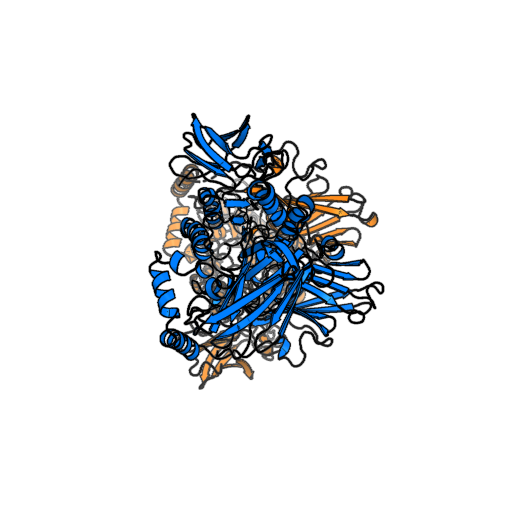40 ARG B CA 1
ATOM 5957 C C . ARG B 1 138 ? -26.867 4.094 76.579 1.00 12.76 140 ARG B C 1
ATOM 5958 O O . ARG B 1 138 ? -25.920 3.411 76.972 1.00 12.20 140 ARG B O 1
ATOM 5966 N N . GLN B 1 139 ? -26.788 4.922 75.544 1.00 11.82 141 GLN B N 1
ATOM 5967 C CA . GLN B 1 139 ? -25.570 5.074 74.764 1.00 11.01 141 GLN B CA 1
ATOM 5968 C C . GLN B 1 139 ? -25.004 6.470 74.955 1.00 11.53 141 GLN B C 1
ATOM 5969 O O . GLN B 1 139 ? -25.738 7.458 74.878 1.00 12.33 141 GLN B O 1
ATOM 5975 N N . PHE B 1 140 ? -23.704 6.541 75.212 1.00 11.93 142 PHE B N 1
ATOM 5976 C CA . PHE B 1 140 ? -22.945 7.784 75.162 1.00 12.23 142 PHE B CA 1
ATOM 5977 C C . PHE B 1 140 ? -22.128 7.773 73.871 1.00 12.92 142 PHE B C 1
ATOM 5978 O O . PHE B 1 140 ? -21.162 7.017 73.744 1.00 12.19 142 PHE B O 1
ATOM 5986 N N . TRP B 1 141 ? -22.518 8.611 72.916 1.00 13.32 143 TRP B N 1
ATOM 5987 C CA . TRP B 1 141 ? -21.899 8.616 71.597 1.00 13.25 143 TRP B CA 1
ATOM 5988 C C . TRP B 1 141 ? -20.792 9.667 71.556 1.00 13.26 143 TRP B C 1
ATOM 5989 O O . TRP B 1 141 ? -21.003 10.810 71.969 1.00 13.69 143 TRP B O 1
ATOM 6000 N N . VAL B 1 142 ? -19.615 9.277 71.079 1.00 12.03 144 VAL B N 1
ATOM 6001 C CA . VAL B 1 142 ? -18.439 10.145 71.070 1.00 11.88 144 VAL B CA 1
ATOM 6002 C C . VAL B 1 142 ? -18.243 10.696 69.661 1.00 14.41 144 VAL B C 1
ATOM 6003 O O . VAL B 1 142 ? -17.967 9.913 68.737 1.00 13.63 144 VAL B O 1
ATOM 6007 N N . PRO B 1 143 ? -18.348 12.012 69.457 1.00 14.76 145 PRO B N 1
ATOM 6008 C CA . PRO B 1 143 ? -18.059 12.590 68.139 1.00 14.99 145 PRO B CA 1
ATOM 6009 C C . PRO B 1 143 ? -16.616 12.343 67.722 1.00 14.16 145 PRO B C 1
ATOM 6010 O O . PRO B 1 143 ? -15.716 12.228 68.554 1.00 13.91 145 PRO B O 1
ATOM 6014 N N . THR B 1 144 ? -16.399 12.276 66.411 1.00 14.13 146 THR B N 1
ATOM 6015 C CA . THR B 1 144 ? -15.060 12.013 65.902 1.00 14.17 146 THR B CA 1
ATOM 6016 C C . THR B 1 144 ? -14.120 13.145 66.291 1.00 14.79 146 THR B C 1
ATOM 6017 O O . THR B 1 144 ? -14.400 14.317 66.030 1.00 16.77 146 THR B O 1
ATOM 6021 N N . THR B 1 145 ? -13.007 12.785 66.927 1.00 13.55 147 THR B N 1
ATOM 6022 C CA . THR B 1 145 ? -12.068 13.748 67.488 1.00 16.19 147 THR B CA 1
ATOM 6023 C C . THR B 1 145 ? -10.672 13.140 67.467 1.00 15.30 147 THR B C 1
ATOM 6024 O O . THR B 1 145 ? -10.504 11.933 67.643 1.00 14.57 147 THR B O 1
ATOM 6028 N N . THR B 1 146 ? -9.670 13.989 67.263 1.00 16.28 148 THR B N 1
ATOM 6029 C CA . THR B 1 146 ? -8.285 13.554 67.175 1.00 15.08 148 THR B CA 1
ATOM 6030 C C . THR B 1 146 ? -7.410 14.480 68.006 1.00 15.66 148 THR B C 1
ATOM 6031 O O . THR B 1 146 ? -7.764 15.633 68.268 1.00 15.62 148 THR B O 1
ATOM 6035 N N . ASN B 1 147 ? -6.252 13.964 68.415 1.00 14.50 149 ASN B N 1
ATOM 6036 C CA . ASN B 1 147 ? -5.270 14.774 69.132 1.00 15.83 149 ASN B CA 1
ATOM 6037 C C . ASN B 1 147 ? -3.891 14.208 68.825 1.00 14.78 149 ASN B C 1
ATOM 6038 O O . ASN B 1 147 ? -3.563 13.105 69.268 1.00 15.36 149 ASN B O 1
ATOM 6043 N N . LEU B 1 148 ? -3.092 14.967 68.068 1.00 16.26 150 LEU B N 1
ATOM 6044 C CA . LEU B 1 148 ? -1.750 14.533 67.705 1.00 16.95 150 LEU B CA 1
ATOM 6045 C C . LEU B 1 148 ? -0.738 14.741 68.822 1.00 19.92 150 LEU B C 1
ATOM 6046 O O . LEU B 1 148 ? 0.351 14.156 68.773 1.00 19.45 150 LEU B O 1
ATOM 6051 N N . LYS B 1 149 ? -1.065 15.558 69.823 1.00 19.15 151 LYS B N 1
ATOM 6052 C CA . LYS B 1 149 ? -0.081 15.909 70.840 1.00 23.35 151 LYS B CA 1
ATOM 6053 C C . LYS B 1 149 ? 0.014 14.873 71.950 1.00 18.75 151 LYS B C 1
ATOM 6054 O O . LYS B 1 149 ? 1.081 14.709 72.545 1.00 19.99 151 LYS B O 1
ATOM 6060 N N . GLY B 1 150 ? -1.064 14.159 72.232 1.00 18.09 152 GLY B N 1
ATOM 6061 C CA . GLY B 1 150 ? -1.064 13.178 73.285 1.00 17.25 152 GLY B CA 1
ATOM 6062 C C . GLY B 1 150 ? -2.459 12.997 73.837 1.00 17.95 152 GLY B C 1
ATOM 6063 O O . GLY B 1 150 ? -3.429 13.563 73.322 1.00 18.15 152 GLY B O 1
ATOM 6064 N N . PRO B 1 151 ? -2.586 12.210 74.903 1.00 19.16 153 PRO B N 1
ATOM 6065 C CA . PRO B 1 151 ? -3.916 11.920 75.454 1.00 19.59 153 PRO B CA 1
ATOM 6066 C C . PRO B 1 151 ? -4.649 13.193 75.857 1.00 19.67 153 PRO B C 1
ATOM 6067 O O . PRO B 1 151 ? -4.089 14.071 76.515 1.00 20.33 153 PRO B O 1
ATOM 6071 N N . SER B 1 152 ? -5.904 13.297 75.431 1.00 17.76 154 SER B N 1
ATOM 6072 C CA . SER B 1 152 ? -6.769 14.384 75.860 1.00 19.00 154 SER B CA 1
ATOM 6073 C C . SER B 1 152 ? -7.360 14.053 77.222 1.00 19.98 154 SER B C 1
ATOM 6074 O O . SER B 1 152 ? -7.484 12.889 77.605 1.00 24.24 154 SER B O 1
ATOM 6077 N N . GLU B 1 153 ? -7.732 15.084 77.959 1.00 26.06 155 GLU B N 1
ATOM 6078 C CA . GLU B 1 153 ? -8.255 14.863 79.297 1.00 31.51 155 GLU B CA 1
ATOM 6079 C C . GLU B 1 153 ? -9.776 14.865 79.374 1.00 26.81 155 GLU B C 1
ATOM 6080 O O . GLU B 1 153 ? -10.324 14.541 80.431 1.00 25.57 155 GLU B O 1
ATOM 6086 N N . ASP B 1 154 ? -10.469 15.165 78.277 1.00 21.06 156 ASP B N 1
ATOM 6087 C CA . ASP B 1 154 ? -11.926 15.192 78.267 1.00 18.86 156 ASP B CA 1
ATOM 6088 C C . ASP B 1 154 ? -12.426 14.756 76.897 1.00 16.83 156 ASP B C 1
ATOM 6089 O O . ASP B 1 154 ? -11.803 15.052 75.876 1.00 18.02 156 ASP B O 1
ATOM 6094 N N . LEU B 1 155 ? -13.540 14.033 76.890 1.00 15.74 157 LEU B N 1
ATOM 6095 C CA . LEU B 1 155 ? -14.245 13.743 75.663 1.00 16.12 157 LEU B CA 1
ATOM 6096 C C . LEU B 1 155 ? -14.999 14.990 75.214 1.00 18.95 157 LEU B C 1
ATOM 6097 O O . LEU B 1 155 ? -15.183 15.921 75.996 1.00 17.38 157 LEU B O 1
ATOM 6102 N N . PRO B 1 156 ? -15.454 15.035 73.961 1.00 20.29 158 PRO B N 1
ATOM 6103 C CA . PRO B 1 156 ? -16.334 16.131 73.547 1.00 19.55 158 PRO B CA 1
ATOM 6104 C C . PRO B 1 156 ? -17.662 16.057 74.286 1.00 18.72 158 PRO B C 1
ATOM 6105 O O . PRO B 1 156 ? -18.031 15.026 74.852 1.00 19.78 158 PRO B O 1
ATOM 6109 N N . LYS B 1 157 ? -18.390 17.173 74.280 1.00 18.12 159 LYS B N 1
ATOM 6110 C CA . LYS B 1 157 ? -19.717 17.170 74.881 1.00 18.92 159 LYS B CA 1
ATOM 6111 C C . LYS B 1 157 ? -20.623 16.173 74.173 1.00 16.43 159 LYS B C 1
ATOM 6112 O O . LYS B 1 157 ? -20.617 16.057 72.946 1.00 17.32 159 LYS B O 1
ATOM 6118 N N . SER B 1 158 ? -21.398 15.443 74.961 1.00 16.84 160 SER B N 1
ATOM 6119 C CA . SER B 1 158 ? -22.402 14.541 74.431 1.00 15.99 160 SER B CA 1
ATOM 6120 C C . SER B 1 158 ? -23.435 14.322 75.532 1.00 17.09 160 SER B C 1
ATOM 6121 O O . SER B 1 158 ? -23.552 15.138 76.453 1.00 19.22 160 SER B O 1
ATOM 6124 N N . SER B 1 159 ? -24.181 13.228 75.443 1.00 15.48 161 SER B N 1
ATOM 6125 C CA . SER B 1 159 ? -25.173 12.923 76.460 1.00 16.96 161 SER B CA 1
ATOM 6126 C C . SER B 1 159 ? -25.409 11.424 76.459 1.00 14.39 161 SER B C 1
ATOM 6127 O O . SER B 1 159 ? -25.021 10.721 75.525 1.00 14.40 161 SER B O 1
ATOM 6130 N N . TRP B 1 160 ? -26.042 10.945 77.523 1.00 13.67 162 TRP B N 1
ATOM 6131 C CA . TRP B 1 160 ? -26.475 9.561 77.612 1.00 13.50 162 TRP B CA 1
ATOM 6132 C C . TRP B 1 160 ? -27.903 9.485 77.098 1.00 15.01 162 TRP B C 1
ATOM 6133 O O . TRP B 1 160 ? -28.802 10.097 77.678 1.00 16.95 162 TRP B O 1
ATOM 6144 N N . LYS B 1 161 ? -28.107 8.763 76.003 1.00 14.69 163 LYS B N 1
ATOM 6145 C CA . LYS B 1 161 ? -29.444 8.673 75.441 1.00 15.70 163 LYS B CA 1
ATOM 6146 C C . LYS B 1 161 ? -29.991 7.258 75.530 1.00 14.00 163 LYS B C 1
ATOM 6147 O O . LYS B 1 161 ? -29.256 6.296 75.289 1.00 13.64 163 LYS B O 1
ATOM 6153 N N . PRO B 1 162 ? -31.270 7.106 75.865 1.00 14.29 164 PRO B N 1
ATOM 6154 C CA . PRO B 1 162 ? -31.833 5.779 76.120 1.00 14.04 164 PRO B CA 1
ATOM 6155 C C . PRO B 1 162 ? -32.358 5.098 74.861 1.00 15.27 164 PRO B C 1
ATOM 6156 O O . PRO B 1 162 ? -32.700 5.732 73.863 1.00 15.46 164 PRO B O 1
ATOM 6160 N N . ALA B 1 163 ? -32.429 3.768 74.942 1.00 14.43 165 ALA B N 1
ATOM 6161 C CA . ALA B 1 163 ? -32.976 2.935 73.873 1.00 12.86 165 ALA B CA 1
ATOM 6162 C C . ALA B 1 163 ? -34.505 2.928 73.932 1.00 14.43 165 ALA B C 1
ATOM 6163 O O . ALA B 1 163 ? -35.165 1.896 74.052 1.00 14.06 165 ALA B O 1
ATOM 6165 N N . THR B 1 164 ? -35.056 4.130 73.875 1.00 14.55 166 THR B N 1
ATOM 6166 C CA . THR B 1 164 ? -36.476 4.376 73.712 1.00 17.73 166 THR B CA 1
ATOM 6167 C C . THR B 1 164 ? -36.675 5.184 72.430 1.00 16.91 166 THR B C 1
ATOM 6168 O O . THR B 1 164 ? -35.717 5.523 71.736 1.00 16.23 166 THR B O 1
ATOM 6172 N N . LYS B 1 165 ? -37.930 5.501 72.114 1.00 19.18 167 LYS B N 1
ATOM 6173 C CA . LYS B 1 165 ? -38.206 6.064 70.797 1.00 22.65 167 LYS B CA 1
ATOM 6174 C C . LYS B 1 165 ? -37.373 7.307 70.514 1.00 22.02 167 LYS B C 1
ATOM 6175 O O . LYS B 1 165 ? -37.029 7.574 69.358 1.00 22.21 167 LYS B O 1
ATOM 6181 N N . GLU B 1 166 ? -36.969 8.036 71.547 1.00 21.33 168 GLU B N 1
ATOM 6182 C CA . GLU B 1 166 ? -36.281 9.286 71.275 1.00 25.91 168 GLU B CA 1
ATOM 6183 C C . GLU B 1 166 ? -34.799 9.096 70.958 1.00 26.16 168 GLU B C 1
ATOM 6184 O O . GLU B 1 166 ? -34.210 9.960 70.305 1.00 26.41 168 GLU B O 1
ATOM 6190 N N . GLY B 1 167 ? -34.183 7.993 71.381 1.00 20.17 169 GLY B N 1
ATOM 6191 C CA . GLY B 1 167 ? -32.759 7.814 71.155 1.00 17.09 169 GLY B CA 1
ATOM 6192 C C . GLY B 1 167 ? -32.345 6.555 70.417 1.00 14.15 169 GLY B C 1
ATOM 6193 O O . GLY B 1 167 ? -31.168 6.383 70.098 1.00 15.21 169 GLY B O 1
ATOM 6194 N N . ILE B 1 168 ? -33.300 5.676 70.119 1.00 12.67 170 ILE B N 1
ATOM 6195 C CA . ILE B 1 168 ? -32.963 4.354 69.595 1.00 13.80 170 ILE B CA 1
ATOM 6196 C C . ILE B 1 168 ? -32.263 4.446 68.236 1.00 15.69 170 ILE B C 1
ATOM 6197 O O . ILE B 1 168 ? -31.327 3.687 67.953 1.00 15.10 170 ILE B O 1
ATOM 6202 N N . ASN B 1 169 ? -32.696 5.371 67.373 1.00 14.91 171 ASN B N 1
ATOM 6203 C CA . ASN B 1 169 ? -32.161 5.409 66.013 1.00 13.76 171 ASN B CA 1
ATOM 6204 C C . ASN B 1 169 ? -30.672 5.729 65.958 1.00 14.79 171 ASN B C 1
ATOM 6205 O O . ASN B 1 169 ? -30.009 5.364 64.985 1.00 14.41 171 ASN B O 1
ATOM 6210 N N . ASP B 1 170 ? -30.128 6.390 66.972 1.00 14.77 172 ASP B N 1
ATOM 6211 C CA . ASP B 1 170 ? -28.720 6.756 66.967 1.00 16.90 172 ASP B CA 1
ATOM 6212 C C . ASP B 1 170 ? -27.819 5.701 67.597 1.00 15.13 172 ASP B C 1
ATOM 6213 O O . ASP B 1 170 ? -26.598 5.883 67.621 1.00 13.64 172 ASP B O 1
ATOM 6218 N N . PHE B 1 171 ? -28.385 4.611 68.105 1.00 13.21 173 PHE B N 1
ATOM 6219 C CA . PHE B 1 171 ? -27.568 3.528 68.628 1.00 12.03 173 PHE B CA 1
ATOM 6220 C C . PHE B 1 171 ? -26.792 2.866 67.498 1.00 11.63 173 PHE B C 1
ATOM 6221 O O . PHE B 1 171 ? -27.329 2.638 66.413 1.00 11.53 173 PHE B O 1
ATOM 6229 N N . SER B 1 172 ? -25.523 2.553 67.756 1.00 12.30 174 SER B N 1
ATOM 6230 C CA . SER B 1 172 ? -24.825 1.588 66.919 1.00 11.53 174 SER B CA 1
ATOM 6231 C C . SER B 1 172 ? -25.655 0.315 66.871 1.00 12.65 174 SER B C 1
ATOM 6232 O O . SER B 1 172 ? -26.112 -0.177 67.907 1.00 11.96 174 SER B O 1
ATOM 6235 N N . ALA B 1 173 ? -25.886 -0.194 65.656 1.00 11.88 175 ALA B N 1
ATOM 6236 C CA . ALA B 1 173 ? -26.731 -1.373 65.493 1.00 11.96 175 ALA B CA 1
ATOM 6237 C C . ALA B 1 173 ? -26.109 -2.597 66.154 1.00 12.07 175 ALA B C 1
ATOM 6238 O O . ALA B 1 173 ? -26.785 -3.326 66.888 1.00 12.96 175 ALA B O 1
ATOM 6240 N N . VAL B 1 174 ? -24.815 -2.833 65.914 1.00 10.77 176 VAL B N 1
ATOM 6241 C CA . VAL B 1 174 ? -24.124 -3.944 66.567 1.00 11.62 176 VAL B CA 1
ATOM 6242 C C . VAL B 1 174 ? -24.217 -3.817 68.088 1.00 11.53 176 VAL B C 1
ATOM 6243 O O . VAL B 1 174 ? -24.567 -4.773 68.788 1.00 11.85 176 VAL B O 1
ATOM 6247 N N . ALA B 1 175 ? -23.917 -2.629 68.618 1.00 11.87 177 ALA B N 1
ATOM 6248 C CA . ALA B 1 175 ? -23.929 -2.439 70.066 1.00 11.41 177 ALA B CA 1
ATOM 6249 C C . ALA B 1 175 ? -25.330 -2.595 70.651 1.00 12.25 177 ALA B C 1
ATOM 6250 O O . ALA B 1 175 ? -25.487 -3.143 71.747 1.00 12.13 177 ALA B O 1
ATOM 6252 N N . TYR B 1 176 ? -26.362 -2.122 69.945 1.00 12.48 178 TYR B N 1
ATOM 6253 C CA . TYR B 1 176 ? -27.725 -2.262 70.460 1.00 11.89 178 TYR B CA 1
ATOM 6254 C C . TYR B 1 176 ? -28.129 -3.725 70.570 1.00 10.65 178 TYR B C 1
ATOM 6255 O O . TYR B 1 176 ? -28.694 -4.153 71.580 1.00 12.30 178 TYR B O 1
ATOM 6264 N N . PHE B 1 177 ? -27.880 -4.503 69.520 1.00 11.87 179 PHE B N 1
ATOM 6265 C CA . PHE B 1 177 ? -28.300 -5.898 69.550 1.00 12.28 179 PHE B CA 1
ATOM 6266 C C . PHE B 1 177 ? -27.536 -6.701 70.600 1.00 13.45 179 PHE B C 1
ATOM 6267 O O . PHE B 1 177 ? -28.107 -7.608 71.222 1.00 13.26 179 PHE B O 1
ATOM 6275 N N . PHE B 1 178 ? -26.265 -6.368 70.831 1.00 12.77 180 PHE B N 1
ATOM 6276 C CA . PHE B 1 178 ? -25.547 -6.904 71.981 1.00 10.67 180 PHE B CA 1
ATOM 6277 C C . PHE B 1 178 ? -26.226 -6.501 73.287 1.00 11.58 180 PHE B C 1
ATOM 6278 O O . PHE B 1 178 ? -26.540 -7.353 74.126 1.00 13.27 180 PHE B O 1
ATOM 6286 N N . ALA B 1 179 ? -26.464 -5.198 73.469 1.00 12.15 181 ALA B N 1
ATOM 6287 C CA . ALA B 1 179 ? -26.993 -4.698 74.735 1.00 11.43 181 ALA B CA 1
ATOM 6288 C C . ALA B 1 179 ? -28.381 -5.251 75.021 1.00 13.74 181 ALA B C 1
ATOM 6289 O O . ALA B 1 179 ? -28.695 -5.589 76.168 1.00 13.40 181 ALA B O 1
ATOM 6291 N N . ARG B 1 180 ? -29.235 -5.342 73.997 1.00 12.28 182 ARG B N 1
ATOM 6292 C CA . ARG B 1 180 ? -30.580 -5.861 74.222 1.00 13.75 182 ARG B CA 1
ATOM 6293 C C . ARG B 1 180 ? -30.543 -7.323 74.657 1.00 15.96 182 ARG B C 1
ATOM 6294 O O . ARG B 1 180 ? -31.297 -7.737 75.548 1.00 14.88 182 ARG B O 1
ATOM 6302 N N . LYS B 1 181 ? -29.668 -8.122 74.044 1.00 14.90 183 LYS B N 1
ATOM 6303 C CA . LYS B 1 181 ? -29.555 -9.520 74.441 1.00 15.58 183 LYS B CA 1
ATOM 6304 C C . LYS B 1 181 ? -29.064 -9.646 75.878 1.00 15.72 183 LYS B C 1
ATOM 6305 O O . LYS B 1 181 ? -29.622 -10.412 76.671 1.00 16.40 183 LYS B O 1
ATOM 6311 N N . ILE B 1 182 ? -28.022 -8.892 76.232 1.00 14.40 184 ILE B N 1
ATOM 6312 C CA . ILE B 1 182 ? -27.498 -8.934 77.593 1.00 14.21 184 ILE B CA 1
ATOM 6313 C C . ILE B 1 182 ? -28.548 -8.461 78.590 1.00 14.15 184 ILE B C 1
ATOM 6314 O O . ILE B 1 182 ? -28.741 -9.074 79.648 1.00 16.62 184 ILE B O 1
ATOM 6319 N N . TYR B 1 183 ? -29.253 -7.373 78.271 1.00 13.91 185 TYR B N 1
ATOM 6320 C CA . TYR B 1 183 ? -30.245 -6.863 79.210 1.00 15.59 185 TYR B CA 1
ATOM 6321 C C . TYR B 1 183 ? -31.355 -7.879 79.440 1.00 15.54 185 TYR B C 1
ATOM 6322 O O . TYR B 1 183 ? -31.787 -8.086 80.576 1.00 15.74 185 TYR B O 1
ATOM 6331 N N . GLN B 1 184 ? -31.834 -8.521 78.370 1.00 17.08 186 GLN B N 1
ATOM 6332 C CA . GLN B 1 184 ? -32.969 -9.431 78.502 1.00 19.54 186 GLN B CA 1
ATOM 6333 C C . GLN B 1 184 ? -32.659 -10.605 79.417 1.00 18.67 186 GLN B C 1
ATOM 6334 O O . GLN B 1 184 ? -33.558 -11.112 80.095 1.00 18.50 186 GLN B O 1
ATOM 6340 N N . GLU B 1 185 ? -31.405 -11.046 79.456 1.00 17.28 187 GLU B N 1
ATOM 6341 C CA . GLU B 1 185 ? -31.028 -12.181 80.283 1.00 20.01 187 GLU B CA 1
ATOM 6342 C C . GLU B 1 185 ? -30.452 -11.778 81.636 1.00 20.70 187 GLU B C 1
ATOM 6343 O O . GLU B 1 185 ? -30.725 -12.445 82.635 1.00 19.67 187 GLU B O 1
ATOM 6349 N N . GLN B 1 186 ? -29.675 -10.696 81.706 1.00 18.04 188 GLN B N 1
ATOM 6350 C CA . GLN B 1 186 ? -29.026 -10.312 82.953 1.00 17.36 188 GLN B CA 1
ATOM 6351 C C . GLN B 1 186 ? -29.788 -9.265 83.748 1.00 15.57 188 GLN B C 1
ATOM 6352 O O . GLN B 1 186 ? -29.593 -9.184 84.963 1.00 17.21 188 GLN B O 1
ATOM 6358 N N . LYS B 1 187 ? -30.626 -8.456 83.100 1.00 15.46 189 LYS B N 1
ATOM 6359 C CA . LYS B 1 187 ? -31.548 -7.557 83.798 1.00 17.42 189 LYS B CA 1
ATOM 6360 C C . LYS B 1 187 ? -30.845 -6.540 84.698 1.00 16.95 189 LYS B C 1
ATOM 6361 O O . LYS B 1 187 ? -31.269 -6.302 85.829 1.00 16.04 189 LYS B O 1
ATOM 6367 N N . ILE B 1 188 ? -29.773 -5.933 84.198 1.00 14.70 190 ILE B N 1
ATOM 6368 C CA . ILE B 1 188 ? -29.178 -4.760 84.839 1.00 14.18 190 ILE B CA 1
ATOM 6369 C C . ILE B 1 188 ? -29.025 -3.675 83.783 1.00 14.93 190 ILE B C 1
ATOM 6370 O O . ILE B 1 188 ? -29.000 -3.967 82.578 1.00 13.56 190 ILE B O 1
ATOM 6375 N N . PRO B 1 189 ? -28.950 -2.407 84.198 1.00 14.11 191 PRO B N 1
ATOM 6376 C CA . PRO B 1 189 ? -28.723 -1.336 83.221 1.00 12.86 191 PRO B CA 1
ATOM 6377 C C . PRO B 1 189 ? -27.460 -1.597 82.415 1.00 12.33 191 PRO B C 1
ATOM 6378 O O . PRO B 1 189 ? -26.450 -2.066 82.939 1.00 12.47 191 PRO B O 1
ATOM 6382 N N . ILE B 1 190 ? -27.534 -1.312 81.118 1.00 13.18 192 ILE B N 1
ATOM 6383 C CA . ILE B 1 190 ? -26.418 -1.516 80.202 1.00 11.69 192 ILE B CA 1
ATOM 6384 C C . ILE B 1 190 ? -26.060 -0.177 79.580 1.00 11.74 192 ILE B C 1
ATOM 6385 O O . ILE B 1 190 ? -26.884 0.439 78.895 1.00 13.08 192 ILE B O 1
ATOM 6390 N N . GLY B 1 191 ? -24.838 0.273 79.823 1.00 11.52 193 GLY B N 1
ATOM 6391 C CA . GLY B 1 191 ? -24.309 1.461 79.177 1.00 11.97 193 GLY B CA 1
ATOM 6392 C C . GLY B 1 191 ? -23.462 1.098 77.968 1.00 12.15 193 GLY B C 1
ATOM 6393 O O . GLY B 1 191 ? -22.743 0.099 77.975 1.00 12.58 193 GLY B O 1
ATOM 6394 N N A ILE B 1 192 ? -23.570 1.919 76.928 0.50 12.73 194 ILE B N 1
ATOM 6395 N N B ILE B 1 192 ? -23.549 1.926 76.931 0.50 12.66 194 ILE B N 1
ATOM 6396 C CA A ILE B 1 192 ? -22.751 1.803 75.729 0.50 13.45 194 ILE B CA 1
ATOM 6397 C CA B ILE B 1 192 ? -22.742 1.770 75.724 0.50 13.63 194 ILE B CA 1
ATOM 6398 C C A ILE B 1 192 ? -21.969 3.097 75.586 0.50 12.45 194 ILE B C 1
ATOM 6399 C C B ILE B 1 192 ? -21.971 3.065 75.514 0.50 13.02 194 ILE B C 1
ATOM 6400 O O A ILE B 1 192 ? -22.560 4.168 75.421 0.50 12.90 194 ILE B O 1
ATOM 6401 O O B ILE B 1 192 ? -22.567 4.110 75.234 0.50 13.55 194 ILE B O 1
ATOM 6410 N N . ILE B 1 193 ? -20.650 3.007 75.650 1.00 11.17 195 ILE B N 1
ATOM 6411 C CA . ILE B 1 193 ? -19.788 4.113 75.258 1.00 11.63 195 ILE B CA 1
ATOM 6412 C C . ILE B 1 193 ? -19.401 3.817 73.816 1.00 10.77 195 ILE B C 1
ATOM 6413 O O . ILE B 1 193 ? -18.606 2.919 73.550 1.00 12.65 195 ILE B O 1
ATOM 6418 N N . ASN B 1 194 ? -20.002 4.541 72.880 1.00 11.06 196 ASN B N 1
ATOM 6419 C CA . ASN B 1 194 ? -19.811 4.283 71.456 1.00 11.54 196 ASN B CA 1
ATOM 6420 C C . ASN B 1 194 ? -18.717 5.231 70.978 1.00 10.85 196 ASN B C 1
ATOM 6421 O O . ASN B 1 194 ? -18.946 6.428 70.804 1.00 12.22 196 ASN B O 1
ATOM 6426 N N . SER B 1 195 ? -17.519 4.689 70.777 1.00 10.96 197 SER B N 1
ATOM 6427 C CA . SER B 1 195 ? -16.372 5.449 70.285 1.00 11.46 197 SER B CA 1
ATOM 6428 C C . SER B 1 195 ? -15.848 4.730 69.044 1.00 11.34 197 SER B C 1
ATOM 6429 O O . SER B 1 195 ? -15.045 3.801 69.150 1.00 12.06 197 SER B O 1
ATOM 6432 N N . SER B 1 196 ? -16.313 5.162 67.870 1.00 11.87 198 SER B N 1
ATOM 6433 C CA . SER B 1 196 ? -16.006 4.506 66.605 1.00 11.69 198 SER B CA 1
ATOM 6434 C C . SER B 1 196 ? -15.939 5.553 65.496 1.00 11.23 198 SER B C 1
ATOM 6435 O O . SER B 1 196 ? -16.619 6.581 65.548 1.00 12.29 198 SER B O 1
ATOM 6438 N N . VAL B 1 197 ? -15.093 5.300 64.502 1.00 11.52 199 VAL B N 1
ATOM 6439 C CA . VAL B 1 197 ? -14.894 6.227 63.393 1.00 12.14 199 VAL B CA 1
ATOM 6440 C C . VAL B 1 197 ? -14.678 5.417 62.122 1.00 13.11 199 VAL B C 1
ATOM 6441 O O . VAL B 1 197 ? -13.846 4.503 62.099 1.00 13.68 199 VAL B O 1
ATOM 6445 N N . GLY B 1 198 ? -15.413 5.760 61.065 1.00 13.94 200 GLY B N 1
ATOM 6446 C CA . GLY B 1 198 ? -15.285 5.035 59.814 1.00 12.83 200 GLY B CA 1
ATOM 6447 C C . GLY B 1 198 ? -13.944 5.251 59.138 1.00 13.44 200 GLY B C 1
ATOM 6448 O O . GLY B 1 198 ? -13.343 6.321 59.207 1.00 14.32 200 GLY B O 1
ATOM 6449 N N . GLY B 1 199 ? -13.471 4.201 58.473 1.00 13.22 201 GLY B N 1
ATOM 6450 C CA . GLY B 1 199 ? -12.272 4.287 57.661 1.00 14.21 201 GLY B CA 1
ATOM 6451 C C . GLY B 1 199 ? -10.973 4.418 58.418 1.00 14.83 201 GLY B C 1
ATOM 6452 O O . GLY B 1 199 ? -10.013 4.981 57.885 1.00 15.68 201 GLY B O 1
ATOM 6453 N N . THR B 1 200 ? -10.899 3.888 59.633 1.00 13.16 202 THR B N 1
ATOM 6454 C CA . THR B 1 200 ? -9.758 4.121 60.504 1.00 12.01 202 THR B CA 1
ATOM 6455 C C . THR B 1 200 ? -8.986 2.835 60.772 1.00 11.85 202 THR B C 1
ATOM 6456 O O . THR B 1 200 ? -9.515 1.727 60.688 1.00 12.35 202 THR B O 1
ATOM 6460 N N . THR B 1 201 ? -7.713 3.015 61.096 1.00 13.09 203 THR B N 1
ATOM 6461 C CA . THR B 1 201 ? -6.748 1.945 61.281 1.00 14.00 203 THR B CA 1
ATOM 6462 C C . THR B 1 201 ? -6.567 1.639 62.762 1.00 13.90 203 THR B C 1
ATOM 6463 O O . THR B 1 201 ? -6.825 2.474 63.633 1.00 12.83 203 THR B O 1
ATOM 6467 N N . ILE B 1 202 ? -6.109 0.417 63.040 1.00 12.13 204 ILE B N 1
ATOM 6468 C CA . ILE B 1 202 ? -5.887 0.016 64.427 1.00 12.54 204 ILE B CA 1
ATOM 6469 C C . ILE B 1 202 ? -4.803 0.869 65.072 1.00 13.03 204 ILE B C 1
ATOM 6470 O O . ILE B 1 202 ? -4.853 1.140 66.276 1.00 13.02 204 ILE B O 1
ATOM 6475 N N . GLU B 1 203 ? -3.822 1.321 64.283 1.00 13.06 205 GLU B N 1
ATOM 6476 C CA . GLU B 1 203 ? -2.749 2.150 64.819 1.00 11.68 205 GLU B CA 1
ATOM 6477 C C . GLU B 1 203 ? -3.284 3.474 65.343 1.00 12.19 205 GLU B C 1
ATOM 6478 O O . GLU B 1 203 ? -2.803 3.983 66.360 1.00 14.08 205 GLU B O 1
ATOM 6484 N N . ALA B 1 204 ? -4.271 4.058 64.659 1.00 13.02 206 ALA B N 1
ATOM 6485 C CA . ALA B 1 204 ? -4.854 5.301 65.152 1.00 13.01 206 ALA B CA 1
ATOM 6486 C C . ALA B 1 204 ? -5.573 5.109 66.479 1.00 12.24 206 ALA B C 1
ATOM 6487 O O . ALA B 1 204 ? -5.724 6.068 67.237 1.00 12.40 206 ALA B O 1
ATOM 6489 N N . TRP B 1 205 ? -6.009 3.893 66.775 1.00 11.17 207 TRP B N 1
ATOM 6490 C CA . TRP B 1 205 ? -6.731 3.584 67.999 1.00 11.64 207 TRP B CA 1
ATOM 6491 C C . TRP B 1 205 ? -5.830 3.060 69.108 1.00 12.67 207 TRP B C 1
ATOM 6492 O O . TRP B 1 205 ? -6.333 2.749 70.192 1.00 13.03 207 TRP B O 1
ATOM 6503 N N . THR B 1 206 ? -4.528 2.945 68.869 1.00 12.27 208 THR B N 1
ATOM 6504 C CA . THR B 1 206 ? -3.595 2.427 69.857 1.00 11.74 208 THR B CA 1
ATOM 6505 C C . THR B 1 206 ? -2.843 3.572 70.524 1.00 12.06 208 THR B C 1
ATOM 6506 O O . THR B 1 206 ? -2.394 4.504 69.856 1.00 12.79 208 THR B O 1
ATOM 6510 N N . GLY B 1 207 ? -2.708 3.494 71.849 1.00 13.16 209 GLY B N 1
ATOM 6511 C CA . GLY B 1 207 ? -1.893 4.453 72.561 1.00 14.37 209 GLY B CA 1
ATOM 6512 C C . GLY B 1 207 ? -0.425 4.342 72.197 1.00 15.23 209 GLY B C 1
ATOM 6513 O O . GLY B 1 207 ? 0.047 3.326 71.694 1.00 14.46 209 GLY B O 1
ATOM 6514 N N . GLU B 1 208 ? 0.309 5.420 72.476 1.00 14.56 210 GLU B N 1
ATOM 6515 C CA . GLU B 1 208 ? 1.708 5.513 72.066 1.00 17.05 210 GLU B CA 1
ATOM 6516 C C . GLU B 1 208 ? 2.523 4.302 72.510 1.00 18.06 210 GLU B C 1
ATOM 6517 O O . GLU B 1 208 ? 3.356 3.790 71.753 1.00 17.86 210 GLU B O 1
ATOM 6523 N N . ASP B 1 209 ? 2.290 3.824 73.733 1.00 17.48 211 ASP B N 1
ATOM 6524 C CA . ASP B 1 209 ? 3.099 2.734 74.264 1.00 17.89 211 ASP B CA 1
ATOM 6525 C C . ASP B 1 209 ? 2.880 1.434 73.503 1.00 19.38 211 ASP B C 1
ATOM 6526 O O . ASP B 1 209 ? 3.782 0.593 73.458 1.00 19.21 211 ASP B O 1
ATOM 6531 N N . GLY B 1 210 ? 1.709 1.251 72.900 1.00 15.48 212 GLY B N 1
ATOM 6532 C CA . GLY B 1 210 ? 1.455 0.043 72.141 1.00 15.42 212 GLY B CA 1
ATOM 6533 C C . GLY B 1 210 ? 2.123 -0.014 70.791 1.00 15.29 212 GLY B C 1
ATOM 6534 O O . GLY B 1 210 ? 2.170 -1.086 70.181 1.00 17.05 212 GLY B O 1
ATOM 6535 N N . LEU B 1 211 ? 2.640 1.113 70.312 1.00 14.51 213 LEU B N 1
ATOM 6536 C CA . LEU B 1 211 ? 3.244 1.215 68.993 1.00 15.23 213 LEU B CA 1
ATOM 6537 C C . LEU B 1 211 ? 4.731 1.504 69.055 1.00 17.71 213 LEU B C 1
ATOM 6538 O O . LEU B 1 211 ? 5.369 1.606 68.007 1.00 18.51 213 LEU B O 1
ATOM 6543 N N . LYS B 1 212 ? 5.297 1.617 70.258 1.00 19.61 214 LYS B N 1
ATOM 6544 C CA . LYS B 1 212 ? 6.668 2.096 70.422 1.00 25.88 214 LYS B CA 1
ATOM 6545 C C . LYS B 1 212 ? 7.691 1.199 69.738 1.00 26.78 214 LYS B C 1
ATOM 6546 O O . LYS B 1 212 ? 8.766 1.672 69.354 1.00 25.98 214 LYS B O 1
ATOM 6552 N N . ASP B 1 213 ? 7.379 -0.081 69.561 1.00 24.00 215 ASP B N 1
ATOM 6553 C CA . ASP B 1 213 ? 8.313 -1.018 68.952 1.00 23.70 215 ASP B CA 1
ATOM 6554 C C . ASP B 1 213 ? 8.237 -1.054 67.430 1.00 23.69 215 ASP B C 1
ATOM 6555 O O . ASP B 1 213 ? 9.036 -1.758 66.803 1.00 23.98 215 ASP B O 1
ATOM 6560 N N . LEU B 1 214 ? 7.304 -0.330 66.824 1.00 19.20 216 LEU B N 1
ATOM 6561 C CA . LEU B 1 214 ? 7.219 -0.201 65.375 1.00 18.73 216 LEU B CA 1
ATOM 6562 C C . LEU B 1 214 ? 7.941 1.094 65.038 1.00 16.81 216 LEU B C 1
ATOM 6563 O O . LEU B 1 214 ? 7.376 2.182 65.166 1.00 17.31 216 LEU B O 1
ATOM 6568 N N . GLU B 1 215 ? 9.202 0.970 64.615 1.00 17.84 217 GLU B N 1
ATOM 6569 C CA . GLU B 1 215 ? 10.074 2.136 64.538 1.00 18.23 217 GLU B CA 1
ATOM 6570 C C . GLU B 1 215 ? 9.547 3.179 63.561 1.00 19.15 217 GLU B C 1
ATOM 6571 O O . GLU B 1 215 ? 9.646 4.384 63.817 1.00 20.71 217 GLU B O 1
ATOM 6577 N N . GLU B 1 216 ? 8.983 2.744 62.438 1.00 19.99 218 GLU B N 1
ATOM 6578 C CA . GLU B 1 216 ? 8.489 3.723 61.478 1.00 24.23 218 GLU B CA 1
ATOM 6579 C C . GLU B 1 216 ? 7.268 4.448 62.022 1.00 20.38 218 GLU B C 1
ATOM 6580 O O . GLU B 1 216 ? 7.100 5.648 61.787 1.00 22.26 218 GLU B O 1
ATOM 6586 N N . VAL B 1 217 ? 6.422 3.736 62.769 1.00 17.62 219 VAL B N 1
ATOM 6587 C CA . VAL B 1 217 ? 5.257 4.356 63.392 1.00 18.25 219 VAL B CA 1
ATOM 6588 C C . VAL B 1 217 ? 5.688 5.290 64.517 1.00 17.40 219 VAL B C 1
ATOM 6589 O O . VAL B 1 217 ? 5.188 6.414 64.638 1.00 18.08 219 VAL B O 1
ATOM 6593 N N . ARG B 1 218 ? 6.621 4.832 65.359 1.00 17.23 220 ARG B N 1
ATOM 6594 C CA . ARG B 1 218 ? 7.112 5.647 66.465 1.00 19.53 220 ARG B CA 1
ATOM 6595 C C . ARG B 1 218 ? 7.624 6.996 65.978 1.00 20.33 220 ARG B C 1
ATOM 6596 O O . ARG B 1 218 ? 7.359 8.032 66.595 1.00 21.23 220 ARG B O 1
ATOM 6604 N N . LYS B 1 219 ? 8.352 7.001 64.863 1.00 20.24 221 LYS B N 1
ATOM 6605 C CA . LYS B 1 219 ? 8.881 8.249 64.325 1.00 21.18 221 LYS B CA 1
ATOM 6606 C C . LYS B 1 219 ? 7.761 9.190 63.892 1.00 19.38 221 LYS B C 1
ATOM 6607 O O . LYS B 1 219 ? 7.864 10.409 64.070 1.00 19.85 221 LYS B O 1
ATOM 6613 N N . ILE B 1 220 ? 6.671 8.640 63.350 1.00 18.17 222 ILE B N 1
ATOM 6614 C CA . ILE B 1 220 ? 5.521 9.459 62.966 1.00 19.61 222 ILE B CA 1
ATOM 6615 C C . ILE B 1 220 ? 4.848 10.056 64.193 1.00 18.01 222 ILE B C 1
ATOM 6616 O O . ILE B 1 220 ? 4.482 11.237 64.202 1.00 17.25 222 ILE B O 1
ATOM 6621 N N . ILE B 1 221 ? 4.663 9.249 65.240 1.00 17.40 223 ILE B N 1
ATOM 6622 C CA . ILE B 1 221 ? 4.072 9.747 66.484 1.00 19.00 223 ILE B CA 1
ATOM 6623 C C . ILE B 1 221 ? 4.839 10.963 66.992 1.00 20.97 223 ILE B C 1
ATOM 6624 O O . ILE B 1 221 ? 4.247 11.984 67.359 1.00 19.89 223 ILE B O 1
ATOM 6629 N N . GLU B 1 222 ? 6.174 10.877 67.003 1.00 16.55 224 GLU B N 1
ATOM 6630 C CA . GLU B 1 222 ? 6.976 11.990 67.500 1.00 19.52 224 GLU B CA 1
ATOM 6631 C C . GLU B 1 222 ? 6.912 13.192 66.567 1.00 19.56 224 GLU B C 1
ATOM 6632 O O . GLU B 1 222 ? 6.831 14.335 67.032 1.00 20.97 224 GLU B O 1
ATOM 6638 N N . ARG B 1 223 ? 6.939 12.963 65.254 1.00 18.53 225 ARG B N 1
ATOM 6639 C CA . ARG B 1 223 ? 6.811 14.084 64.328 1.00 20.32 225 ARG B CA 1
ATOM 6640 C C . ARG B 1 223 ? 5.489 14.811 64.521 1.00 21.10 225 ARG B C 1
ATOM 6641 O O . ARG B 1 223 ? 5.437 16.047 64.485 1.00 19.66 225 ARG B O 1
ATOM 6649 N N . ASN B 1 224 ? 4.409 14.060 64.727 1.00 18.78 226 ASN B N 1
ATOM 6650 C CA . ASN B 1 224 ? 3.092 14.671 64.810 1.00 17.24 226 ASN B CA 1
ATOM 6651 C C . ASN B 1 224 ? 2.910 15.491 66.077 1.00 17.64 226 ASN B C 1
ATOM 6652 O O . ASN B 1 224 ? 2.065 16.389 66.099 1.00 19.74 226 ASN B O 1
ATOM 6657 N N . LYS B 1 225 ? 3.676 15.211 67.130 1.00 19.36 227 LYS B N 1
ATOM 6658 C CA . LYS B 1 225 ? 3.615 16.057 68.314 1.00 21.96 227 LYS B CA 1
ATOM 6659 C C . LYS B 1 225 ? 4.232 17.417 68.059 1.00 24.96 227 LYS B C 1
ATOM 6660 O O . LYS B 1 225 ? 3.989 18.346 68.831 1.00 27.33 227 LYS B O 1
ATOM 6666 N N . ASP B 1 226 ? 5.023 17.545 66.998 1.00 23.85 228 ASP B N 1
ATOM 6667 C CA . ASP B 1 226 ? 5.744 18.774 66.683 1.00 28.32 228 ASP B CA 1
ATOM 6668 C C . ASP B 1 226 ? 4.879 19.571 65.718 1.00 26.87 228 ASP B C 1
ATOM 6669 O O . ASP B 1 226 ? 4.864 19.306 64.513 1.00 24.22 228 ASP B O 1
ATOM 6674 N N . SER B 1 227 ? 4.164 20.563 66.253 1.00 28.90 229 SER B N 1
ATOM 6675 C CA . SER B 1 227 ? 3.182 21.288 65.452 1.00 29.60 229 SER B CA 1
ATOM 6676 C C . SER B 1 227 ? 3.836 22.008 64.279 1.00 28.54 229 SER B C 1
ATOM 6677 O O . SER B 1 227 ? 3.271 22.062 63.180 1.00 28.87 229 SER B O 1
ATOM 6680 N N . ALA B 1 228 ? 5.030 22.564 64.494 1.00 28.26 230 ALA B N 1
ATOM 6681 C CA . ALA B 1 228 ? 5.746 23.227 63.412 1.00 27.07 230 ALA B CA 1
ATOM 6682 C C . ALA B 1 228 ? 6.088 22.248 62.295 1.00 27.34 230 ALA B C 1
ATOM 6683 O O . ALA B 1 228 ? 5.986 22.587 61.109 1.00 27.25 230 ALA B O 1
ATOM 6685 N N . ALA B 1 229 ? 6.494 21.025 62.655 1.00 27.92 231 ALA B N 1
ATOM 6686 C CA . ALA B 1 229 ? 6.846 20.034 61.643 1.00 24.71 231 ALA B CA 1
ATOM 6687 C C . ALA B 1 229 ? 5.625 19.602 60.845 1.00 25.39 231 ALA B C 1
ATOM 6688 O O . ALA B 1 229 ? 5.726 19.337 59.644 1.00 23.25 231 ALA B O 1
ATOM 6690 N N . VAL B 1 230 ? 4.464 19.522 61.496 1.00 24.17 232 VAL B N 1
ATOM 6691 C CA . VAL B 1 230 ? 3.233 19.183 60.788 1.00 25.48 232 VAL B CA 1
ATOM 6692 C C . VAL B 1 230 ? 2.816 20.322 59.870 1.00 26.63 232 VAL B C 1
ATOM 6693 O O . VAL B 1 230 ? 2.382 20.098 58.734 1.00 24.66 232 VAL B O 1
ATOM 6697 N N . ASN B 1 231 ? 2.941 21.561 60.348 1.00 26.04 233 ASN B N 1
ATOM 6698 C CA . ASN B 1 231 ? 2.546 22.717 59.551 1.00 29.92 233 ASN B CA 1
ATOM 6699 C C . ASN B 1 231 ? 3.424 22.855 58.319 1.00 28.78 233 ASN B C 1
ATOM 6700 O O . ASN B 1 231 ? 2.947 23.225 57.242 1.00 27.31 233 ASN B O 1
ATOM 6705 N N . LYS B 1 232 ? 4.713 22.559 58.459 1.00 31.17 234 LYS B N 1
ATOM 6706 C CA . LYS B 1 232 ? 5.613 22.623 57.316 1.00 30.96 234 LYS B CA 1
ATOM 6707 C C . LYS B 1 232 ? 5.199 21.635 56.232 1.00 29.16 234 LYS B C 1
ATOM 6708 O O . LYS B 1 232 ? 5.265 21.949 55.040 1.00 27.38 234 LYS B O 1
ATOM 6714 N N . ILE B 1 233 ? 4.771 20.433 56.629 1.00 27.75 235 ILE B N 1
ATOM 6715 C CA . ILE B 1 233 ? 4.252 19.461 55.669 1.00 29.16 235 ILE B CA 1
ATOM 6716 C C . ILE B 1 233 ? 2.931 19.933 55.073 1.00 30.26 235 ILE B C 1
ATOM 6717 O O . ILE B 1 233 ? 2.706 19.816 53.863 1.00 28.68 235 ILE B O 1
ATOM 6722 N N . ASN B 1 234 ? 2.038 20.470 55.908 1.00 31.79 236 ASN B N 1
ATOM 6723 C CA . ASN B 1 234 ? 0.740 20.922 55.415 1.00 31.12 236 ASN B CA 1
ATOM 6724 C C . ASN B 1 234 ? 0.891 22.103 54.469 1.00 33.74 236 ASN B C 1
ATOM 6725 O O . ASN B 1 234 ? 0.254 22.147 53.412 1.00 31.91 236 ASN B O 1
ATOM 6730 N N . LYS B 1 235 ? 1.735 23.070 54.832 1.00 34.88 237 LYS B N 1
ATOM 6731 C CA . LYS B 1 235 ? 1.952 24.237 53.988 1.00 39.41 237 LYS B CA 1
ATOM 6732 C C . LYS B 1 235 ? 2.705 23.877 52.714 1.00 39.90 237 LYS B C 1
ATOM 6733 O O . LYS B 1 235 ? 2.563 24.572 51.702 1.00 38.55 237 LYS B O 1
ATOM 6739 N N . LEU B 1 236 ? 3.479 22.789 52.740 1.00 40.41 238 LEU B N 1
ATOM 6740 C CA . LEU B 1 236 ? 4.004 22.208 51.509 1.00 40.33 238 LEU B CA 1
ATOM 6741 C C . LEU B 1 236 ? 2.884 21.656 50.640 1.00 39.06 238 LEU B C 1
ATOM 6742 O O . LEU B 1 236 ? 2.932 21.765 49.411 1.00 38.35 238 LEU B O 1
ATOM 6747 N N . ALA B 1 237 ? 1.885 21.022 51.257 1.00 40.03 239 ALA B N 1
ATOM 6748 C CA . ALA B 1 237 ? 0.758 20.507 50.490 1.00 41.35 239 ALA B CA 1
ATOM 6749 C C . ALA B 1 237 ? -0.110 21.642 49.962 1.00 43.94 239 ALA B C 1
ATOM 6750 O O . ALA B 1 237 ? -0.574 21.591 48.818 1.00 42.77 239 ALA B O 1
ATOM 6752 N N . ASP B 1 238 ? -0.330 22.681 50.774 1.00 46.82 240 ASP B N 1
ATOM 6753 C CA . ASP B 1 238 ? -1.098 23.842 50.338 1.00 50.01 240 ASP B CA 1
ATOM 6754 C C . ASP B 1 238 ? -0.493 24.525 49.118 1.00 55.37 240 ASP B C 1
ATOM 6755 O O . ASP B 1 238 ? -1.150 25.387 48.523 1.00 57.31 240 ASP B O 1
ATOM 6760 N N . ALA B 1 239 ? 0.729 24.168 48.731 1.00 56.04 241 ALA B N 1
ATOM 6761 C CA . ALA B 1 239 ? 1.359 24.704 47.534 1.00 56.71 241 ALA B CA 1
ATOM 6762 C C . ALA B 1 239 ? 1.622 23.659 46.464 1.00 58.82 241 ALA B C 1
ATOM 6763 O O . ALA B 1 239 ? 1.361 23.913 45.288 1.00 59.29 241 ALA B O 1
ATOM 6765 N N . SER B 1 240 ? 2.099 22.472 46.845 1.00 60.49 242 SER B N 1
ATOM 6766 C CA . SER B 1 240 ? 2.703 21.550 45.888 1.00 61.76 242 SER B CA 1
ATOM 6767 C C . SER B 1 240 ? 1.700 20.674 45.146 1.00 60.21 242 SER B C 1
ATOM 6768 O O . SER B 1 240 ? 2.052 20.113 44.103 1.00 59.06 242 SER B O 1
ATOM 6771 N N . GLN B 1 241 ? 0.475 20.534 45.643 1.00 100.22 243 GLN B N 1
ATOM 6772 C CA . GLN B 1 241 ? -0.470 19.592 45.041 1.00 82.31 243 GLN B CA 1
ATOM 6773 C C . GLN B 1 241 ? -1.041 20.078 43.703 1.00 41.70 243 GLN B C 1
ATOM 6774 O O . GLN B 1 241 ? -0.694 21.154 43.213 1.00 60.16 243 GLN B O 1
ATOM 6780 N N . ALA B 1 245 ? -9.139 21.211 39.341 1.00 44.67 247 ALA B N 1
ATOM 6781 C CA . ALA B 1 245 ? -9.667 21.320 37.984 1.00 49.72 247 ALA B CA 1
ATOM 6782 C C . ALA B 1 245 ? -11.064 21.939 37.984 1.00 52.01 247 ALA B C 1
ATOM 6783 O O . ALA B 1 245 ? -11.808 21.807 38.962 1.00 53.44 247 ALA B O 1
ATOM 6785 N N . THR B 1 246 ? -11.412 22.602 36.879 1.00 46.37 248 THR B N 1
ATOM 6786 C CA . THR B 1 246 ? -12.672 23.327 36.755 1.00 41.72 248 THR B CA 1
ATOM 6787 C C . THR B 1 246 ? -13.756 22.400 36.221 1.00 43.01 248 THR B C 1
ATOM 6788 O O . THR B 1 246 ? -13.522 21.653 35.266 1.00 45.87 248 THR B O 1
ATOM 6792 N N . SER B 1 247 ? -14.942 22.459 36.827 1.00 39.27 249 SER B N 1
ATOM 6793 C CA . SER B 1 247 ? -16.055 21.656 36.343 1.00 39.53 249 SER B CA 1
ATOM 6794 C C . SER B 1 247 ? -16.492 22.138 34.966 1.00 32.22 249 SER B C 1
ATOM 6795 O O . SER B 1 247 ? -16.605 23.341 34.713 1.00 32.58 249 SER B O 1
ATOM 6798 N N . ALA B 1 248 ? -16.720 21.184 34.071 1.00 26.13 250 ALA B N 1
ATOM 6799 C CA . ALA B 1 248 ? -17.218 21.433 32.730 1.00 22.58 250 ALA B CA 1
ATOM 6800 C C . ALA B 1 248 ? -18.462 20.605 32.473 1.00 20.02 250 ALA B C 1
ATOM 6801 O O . ALA B 1 248 ? -18.681 20.113 31.366 1.00 22.11 250 ALA B O 1
ATOM 6803 N N . ASP B 1 249 ? -19.293 20.433 33.497 1.00 18.92 251 ASP B N 1
ATOM 6804 C CA . ASP B 1 249 ? -20.478 19.594 33.386 1.00 14.82 251 ASP B CA 1
ATOM 6805 C C . ASP B 1 249 ? -21.497 20.293 32.499 1.00 13.38 251 ASP B C 1
ATOM 6806 O O . ASP B 1 249 ? -22.091 21.298 32.899 1.00 16.99 251 ASP B O 1
ATOM 6811 N N . LYS B 1 250 ? -21.704 19.756 31.292 1.00 15.18 252 LYS B N 1
ATOM 6812 C CA . LYS B 1 250 ? -22.669 20.344 30.362 1.00 16.27 252 LYS B CA 1
ATOM 6813 C C . LYS B 1 250 ? -24.078 20.362 30.935 1.00 13.41 252 LYS B C 1
ATOM 6814 O O . LYS B 1 250 ? -24.880 21.229 30.575 1.00 14.97 252 LYS B O 1
ATOM 6820 N N . GLY B 1 251 ? -24.409 19.405 31.802 1.00 13.68 253 GLY B N 1
ATOM 6821 C CA . GLY B 1 251 ? -25.749 19.333 32.350 1.00 14.79 253 GLY B CA 1
ATOM 6822 C C . GLY B 1 251 ? -26.093 20.459 33.298 1.00 16.02 253 GLY B C 1
ATOM 6823 O O . GLY B 1 251 ? -27.274 20.773 33.464 1.00 16.69 253 GLY B O 1
ATOM 6824 N N . MET B 1 252 ? -25.089 21.059 33.935 1.00 16.16 254 MET B N 1
ATOM 6825 C CA . MET B 1 252 ? -25.250 22.251 34.757 1.00 19.35 254 MET B CA 1
ATOM 6826 C C . MET B 1 252 ? -24.956 23.538 34.007 1.00 19.12 254 MET B C 1
ATOM 6827 O O . MET B 1 252 ? -25.486 24.590 34.377 1.00 22.30 254 MET B O 1
ATOM 6832 N N . LEU B 1 253 ? -24.123 23.483 32.971 1.00 18.54 255 LEU B N 1
ATOM 6833 C CA . LEU B 1 253 ? -23.593 24.690 32.349 1.00 19.36 255 LEU B CA 1
ATOM 6834 C C . LEU B 1 253 ? -24.337 25.129 31.094 1.00 22.38 255 LEU B C 1
ATOM 6835 O O . LEU B 1 253 ? -24.304 26.317 30.760 1.00 20.98 255 LEU B O 1
ATOM 6840 N N . GLU B 1 254 ? -24.989 24.216 30.379 1.00 19.57 256 GLU B N 1
ATOM 6841 C CA . GLU B 1 254 ? -25.800 24.627 29.245 1.00 18.54 256 GLU B CA 1
ATOM 6842 C C . GLU B 1 254 ? -26.959 25.495 29.734 1.00 18.66 256 GLU B C 1
ATOM 6843 O O . GLU B 1 254 ? -27.347 25.454 30.904 1.00 21.60 256 GLU B O 1
ATOM 6849 N N . ALA B 1 255 ? -27.494 26.314 28.826 1.00 20.29 257 ALA B N 1
ATOM 6850 C CA . ALA B 1 255 ? -28.529 27.272 29.209 1.00 22.07 257 ALA B CA 1
ATOM 6851 C C . ALA B 1 255 ? -29.750 26.579 29.797 1.00 23.18 257 ALA B C 1
ATOM 6852 O O . ALA B 1 255 ? -30.395 27.113 30.707 1.00 23.94 257 ALA B O 1
ATOM 6854 N N . ILE B 1 256 ? -30.078 25.399 29.294 1.00 19.39 258 ILE B N 1
ATOM 6855 C CA . ILE B 1 256 ? -31.175 24.589 29.794 1.00 16.91 258 ILE B CA 1
ATOM 6856 C C . ILE B 1 256 ? -30.533 23.384 30.467 1.00 16.05 258 ILE B C 1
ATOM 6857 O O . ILE B 1 256 ? -29.979 22.508 29.792 1.00 16.52 258 ILE B O 1
ATOM 6862 N N . LYS B 1 257 ? -30.568 23.359 31.797 1.00 16.49 259 LYS B N 1
ATOM 6863 C CA . LYS B 1 257 ? -29.950 22.275 32.549 1.00 16.18 259 LYS B CA 1
ATOM 6864 C C . LYS B 1 257 ? -30.708 20.975 32.327 1.00 16.52 259 LYS B C 1
ATOM 6865 O O . LYS B 1 257 ? -31.908 20.969 32.051 1.00 15.17 259 LYS B O 1
ATOM 6871 N N . TRP B 1 258 ? -29.995 19.858 32.474 1.00 14.29 260 TRP B N 1
ATOM 6872 C CA . TRP B 1 258 ? -30.530 18.584 32.008 1.00 13.74 260 TRP B CA 1
ATOM 6873 C C . TRP B 1 258 ? -31.646 18.036 32.883 1.00 14.13 260 TRP B C 1
ATOM 6874 O O . TRP B 1 258 ? -32.308 17.075 32.481 1.00 13.62 260 TRP B O 1
ATOM 6885 N N . PHE B 1 259 ? -31.880 18.624 34.051 1.00 15.03 261 PHE B N 1
ATOM 6886 C CA . PHE B 1 259 ? -33.029 18.271 34.871 1.00 16.69 261 PHE B CA 1
ATOM 6887 C C . PHE B 1 259 ? -34.200 19.232 34.703 1.00 17.57 261 PHE B C 1
ATOM 6888 O O . PHE B 1 259 ? -35.268 18.977 35.263 1.00 17.40 261 PHE B O 1
ATOM 6896 N N . ASP B 1 260 ? -34.026 20.323 33.958 1.00 16.41 262 ASP B N 1
ATOM 6897 C CA . ASP B 1 260 ? -35.128 21.230 33.675 1.00 16.40 262 ASP B CA 1
ATOM 6898 C C . ASP B 1 260 ? -36.226 20.439 32.971 1.00 16.06 262 ASP B C 1
ATOM 6899 O O . ASP B 1 260 ? -35.949 19.607 32.106 1.00 17.83 262 ASP B O 1
ATOM 6904 N N . LEU B 1 261 ? -37.482 20.678 33.359 1.00 16.05 263 LEU B N 1
ATOM 6905 C CA . LEU B 1 261 ? -38.580 19.969 32.708 1.00 17.45 263 LEU B CA 1
ATOM 6906 C C . LEU B 1 261 ? -38.650 20.271 31.215 1.00 17.13 263 LEU B C 1
ATOM 6907 O O . LEU B 1 261 ? -39.101 19.426 30.435 1.00 18.85 263 LEU B O 1
ATOM 6912 N N . GLN B 1 262 ? -38.214 21.457 30.800 1.00 15.55 264 GLN B N 1
ATOM 6913 C CA . GLN B 1 262 ? -38.255 21.849 29.397 1.00 15.50 264 GLN B CA 1
ATOM 6914 C C . GLN B 1 262 ? -37.053 21.362 28.599 1.00 16.45 264 GLN B C 1
ATOM 6915 O O . GLN B 1 262 ? -36.980 21.634 27.396 1.00 16.64 264 GLN B O 1
ATOM 6921 N N . TYR B 1 263 ? -36.119 20.647 29.221 1.00 16.76 265 TYR B N 1
ATOM 6922 C CA . TYR B 1 263 ? -34.967 20.148 28.486 1.00 17.12 265 TYR B CA 1
ATOM 6923 C C . TYR B 1 263 ? -35.412 19.078 27.500 1.00 15.67 265 TYR B C 1
ATOM 6924 O O . TYR B 1 263 ? -36.188 18.181 27.843 1.00 16.25 265 TYR B O 1
ATOM 6933 N N . GLN B 1 264 ? -34.922 19.183 26.269 1.00 15.34 266 GLN B N 1
ATOM 6934 C CA . GLN B 1 264 ? -35.209 18.212 25.230 1.00 15.85 266 GLN B CA 1
ATOM 6935 C C . GLN B 1 264 ? -33.980 17.343 25.035 1.00 16.79 266 GLN B C 1
ATOM 6936 O O . GLN B 1 264 ? -32.978 17.827 24.486 1.00 18.39 266 GLN B O 1
ATOM 6942 N N . PRO B 1 265 ? -34.001 16.072 25.439 1.00 16.12 267 PRO B N 1
ATOM 6943 C CA . PRO B 1 265 ? -32.819 15.224 25.255 1.00 18.46 267 PRO B CA 1
ATOM 6944 C C . PRO B 1 265 ? -32.402 15.144 23.791 1.00 21.65 267 PRO B C 1
ATOM 6945 O O . PRO B 1 265 ? -33.205 14.847 22.903 1.00 22.34 267 PRO B O 1
ATOM 6949 N N . LYS B 1 266 ? -31.135 15.442 23.544 1.00 21.97 268 LYS B N 1
ATOM 6950 C CA . LYS B 1 266 ? -30.536 15.228 22.241 1.00 23.04 268 LYS B CA 1
ATOM 6951 C C . LYS B 1 266 ? -29.166 14.630 22.497 1.00 22.95 268 LYS B C 1
ATOM 6952 O O . LYS B 1 266 ? -28.416 15.141 23.333 1.00 23.95 268 LYS B O 1
ATOM 6958 N N . GLY B 1 267 ? -28.861 13.528 21.816 1.00 21.94 269 GLY B N 1
ATOM 6959 C CA . GLY B 1 267 ? -27.583 12.866 22.004 1.00 21.50 269 GLY B CA 1
ATOM 6960 C C . GLY B 1 267 ? -27.511 11.873 23.143 1.00 20.18 269 GLY B C 1
ATOM 6961 O O . GLY B 1 267 ? -26.405 11.521 23.567 1.00 20.39 269 GLY B O 1
ATOM 6962 N N . TRP B 1 268 ? -28.652 11.409 23.655 1.00 19.92 270 TRP B N 1
ATOM 6963 C CA . TRP B 1 268 ? -28.687 10.453 24.756 1.00 17.47 270 TRP B CA 1
ATOM 6964 C C . TRP B 1 268 ? -28.729 9.031 24.210 1.00 17.84 270 TRP B C 1
ATOM 6965 O O . TRP B 1 268 ? -29.230 8.782 23.111 1.00 19.69 270 TRP B O 1
ATOM 6976 N N . ARG B 1 269 ? -28.175 8.099 24.978 1.00 15.16 271 ARG B N 1
ATOM 6977 C CA . ARG B 1 269 ? -28.042 6.709 24.560 1.00 14.18 271 ARG B CA 1
ATOM 6978 C C . ARG B 1 269 ? -28.621 5.802 25.637 1.00 13.32 271 ARG B C 1
ATOM 6979 O O . ARG B 1 269 ? -28.930 6.241 26.742 1.00 14.24 271 ARG B O 1
ATOM 6987 N N . LYS B 1 270 ? -28.772 4.521 25.313 1.00 14.68 272 LYS B N 1
ATOM 6988 C CA . LYS B 1 270 ? -29.434 3.592 26.222 1.00 15.98 272 LYS B CA 1
ATOM 6989 C C . LYS B 1 270 ? -28.467 3.035 27.257 1.00 14.47 272 LYS B C 1
ATOM 6990 O O . LYS B 1 270 ? -27.321 2.702 26.942 1.00 14.37 272 LYS B O 1
ATOM 6996 N N . PHE B 1 271 ? -28.961 2.910 28.491 1.00 13.54 273 PHE B N 1
ATOM 6997 C CA . PHE B 1 271 ? -28.237 2.353 29.624 1.00 12.38 273 PHE B CA 1
ATOM 6998 C C . PHE B 1 271 ? -29.181 1.407 30.360 1.00 12.60 273 PHE B C 1
ATOM 6999 O O . PHE B 1 271 ? -30.399 1.562 30.298 1.00 13.56 273 PHE B O 1
ATOM 7007 N N A TYR B 1 272 ? -28.610 0.460 31.100 0.50 13.19 274 TYR B N 1
ATOM 7008 N N B TYR B 1 272 ? -28.610 0.390 31.007 0.50 13.17 274 TYR B N 1
ATOM 7009 C CA A TYR B 1 272 ? -29.404 -0.520 31.833 0.50 13.29 274 TYR B CA 1
ATOM 7010 C CA B TYR B 1 272 ? -29.367 -0.541 31.841 0.50 12.95 274 TYR B CA 1
ATOM 7011 C C A TYR B 1 272 ? -28.963 -0.568 33.286 0.50 12.50 274 TYR B C 1
ATOM 7012 C C B TYR B 1 272 ? -28.921 -0.406 33.290 0.50 12.13 274 TYR B C 1
ATOM 7013 O O A TYR B 1 272 ? -27.809 -0.894 33.579 0.50 12.39 274 TYR B O 1
ATOM 7014 O O B TYR B 1 272 ? -27.724 -0.470 33.583 0.50 11.58 274 TYR B O 1
ATOM 7031 N N . VAL B 1 273 ? -29.884 -0.227 34.182 1.00 10.95 275 VAL B N 1
ATOM 7032 C CA . VAL B 1 273 ? -29.647 -0.206 35.625 1.00 11.87 275 VAL B CA 1
ATOM 7033 C C . VAL B 1 273 ? -30.108 -1.541 36.198 1.00 12.00 275 VAL B C 1
ATOM 7034 O O . VAL B 1 273 ? -31.233 -1.967 35.914 1.00 12.52 275 VAL B O 1
ATOM 7038 N N . PRO B 1 274 ? -29.290 -2.222 37.011 1.00 13.17 276 PRO B N 1
ATOM 7039 C CA . PRO B 1 274 ? -27.971 -1.840 37.528 1.00 12.12 276 PRO B CA 1
ATOM 7040 C C . PRO B 1 274 ? -26.813 -2.118 36.586 1.00 12.14 276 PRO B C 1
ATOM 7041 O O . PRO B 1 274 ? -26.902 -2.933 35.675 1.00 13.70 276 PRO B O 1
ATOM 7045 N N . GLY B 1 275 ? -25.700 -1.441 36.814 1.00 12.31 277 GLY B N 1
ATOM 7046 C CA . GLY B 1 275 ? -24.510 -1.645 36.023 1.00 12.99 277 GLY B CA 1
ATOM 7047 C C . GLY B 1 275 ? -23.588 -0.454 36.090 1.00 12.45 277 GLY B C 1
ATOM 7048 O O . GLY B 1 275 ? -23.977 0.661 36.451 1.00 12.91 277 GLY B O 1
ATOM 7049 N N . TYR B 1 276 ? -22.335 -0.710 35.732 1.00 11.96 278 TYR B N 1
ATOM 7050 C CA . TYR B 1 276 ? -21.298 0.304 35.663 1.00 12.74 278 TYR B CA 1
ATOM 7051 C C . TYR B 1 276 ? -21.080 0.686 34.206 1.00 13.34 278 TYR B C 1
ATOM 7052 O O . TYR B 1 276 ? -21.119 -0.168 33.319 1.00 12.85 278 TYR B O 1
ATOM 7061 N N . TRP B 1 277 ? -20.860 1.977 33.958 1.00 12.33 279 TRP B N 1
ATOM 7062 C CA . TRP B 1 277 ? -20.777 2.416 32.573 1.00 12.85 279 TRP B CA 1
ATOM 7063 C C . TRP B 1 277 ? -19.536 1.877 31.872 1.00 11.35 279 TRP B C 1
ATOM 7064 O O . TRP B 1 277 ? -19.538 1.722 30.649 1.00 11.69 279 TRP B O 1
ATOM 7075 N N . GLU B 1 278 ? -18.488 1.556 32.627 1.00 12.44 280 GLU B N 1
ATOM 7076 C CA . GLU B 1 278 ? -17.308 0.912 32.060 1.00 15.93 280 GLU B CA 1
ATOM 7077 C C . GLU B 1 278 ? -17.699 -0.366 31.323 1.00 13.17 280 GLU B C 1
ATOM 7078 O O . GLU B 1 278 ? -17.033 -0.767 30.363 1.00 13.29 280 GLU B O 1
ATOM 7084 N N . ASP B 1 279 ? -18.797 -0.999 31.740 1.00 12.14 281 ASP B N 1
ATOM 7085 C CA . ASP B 1 279 ? -19.277 -2.254 31.177 1.00 13.60 281 ASP B CA 1
ATOM 7086 C C . ASP B 1 279 ? -20.399 -2.063 30.166 1.00 11.87 281 ASP B C 1
ATOM 7087 O O . ASP B 1 279 ? -20.966 -3.051 29.694 1.00 12.74 281 ASP B O 1
ATOM 7092 N N . GLN B 1 280 ? -20.739 -0.823 29.839 1.00 12.37 282 GLN B N 1
ATOM 7093 C CA . GLN B 1 280 ? -21.813 -0.508 28.908 1.00 12.99 282 GLN B CA 1
ATOM 7094 C C . GLN B 1 280 ? -21.358 0.530 27.898 1.00 13.49 282 GLN B C 1
ATOM 7095 O O . GLN B 1 280 ? -22.119 1.411 27.494 1.00 14.70 282 GLN B O 1
ATOM 7101 N N . GLY B 1 281 ? -20.087 0.455 27.506 1.00 13.41 283 GLY B N 1
ATOM 7102 C CA . GLY B 1 281 ? -19.584 1.196 26.370 1.00 14.54 283 GLY B CA 1
ATOM 7103 C C . GLY B 1 281 ? -18.785 2.453 26.654 1.00 15.38 283 GLY B C 1
ATOM 7104 O O . GLY B 1 281 ? -18.342 3.092 25.698 1.00 15.08 283 GLY B O 1
ATOM 7105 N N . MET B 1 282 ? -18.580 2.840 27.924 1.00 13.96 284 MET B N 1
ATOM 7106 C CA . MET B 1 282 ? -17.808 4.043 28.255 1.00 15.41 284 MET B CA 1
ATOM 7107 C C . MET B 1 282 ? -16.501 3.636 28.936 1.00 17.26 284 MET B C 1
ATOM 7108 O O . MET B 1 282 ? -16.479 3.343 30.134 1.00 16.10 284 MET B O 1
ATOM 7113 N N . ARG B 1 283 ? -15.407 3.672 28.179 1.00 17.20 285 ARG B N 1
ATOM 7114 C CA . ARG B 1 283 ? -14.112 3.197 28.650 1.00 20.39 285 ARG B CA 1
ATOM 7115 C C . ARG B 1 283 ? -13.322 4.298 29.343 1.00 19.31 285 ARG B C 1
ATOM 7116 O O . ARG B 1 283 ? -13.243 5.427 28.852 1.00 18.81 285 ARG B O 1
ATOM 7124 N N . ASP B 1 284 ? -12.723 3.942 30.482 1.00 20.99 286 ASP B N 1
ATOM 7125 C CA . ASP B 1 284 ? -11.793 4.798 31.220 1.00 21.74 286 ASP B CA 1
ATOM 7126 C C . ASP B 1 284 ? -12.386 6.175 31.506 1.00 19.75 286 ASP B C 1
ATOM 7127 O O . ASP B 1 284 ? -11.740 7.208 31.328 1.00 21.50 286 ASP B O 1
ATOM 7132 N N . LEU B 1 285 ? -13.633 6.183 31.963 1.00 15.32 287 LEU B N 1
ATOM 7133 C CA . LEU B 1 285 ? -14.392 7.414 32.136 1.00 14.00 287 LEU B CA 1
ATOM 7134 C C . LEU B 1 285 ? -14.570 7.682 33.624 1.00 14.85 287 LEU B C 1
ATOM 7135 O O . LEU B 1 285 ? -15.240 6.917 34.326 1.00 15.16 287 LEU B O 1
ATOM 7140 N N . ASP B 1 286 ? -13.950 8.755 34.099 1.00 13.52 288 ASP B N 1
ATOM 7141 C CA . ASP B 1 286 ? -14.301 9.378 35.363 1.00 15.14 288 ASP B CA 1
ATOM 7142 C C . ASP B 1 286 ? -14.891 10.737 35.031 1.00 13.73 288 ASP B C 1
ATOM 7143 O O . ASP B 1 286 ? -14.433 11.403 34.098 1.00 14.41 288 ASP B O 1
ATOM 7148 N N . GLY B 1 287 ? -15.915 11.136 35.771 1.00 13.00 289 GLY B N 1
ATOM 7149 C CA . GLY B 1 287 ? -16.533 12.417 35.512 1.00 11.73 289 GLY B CA 1
ATOM 7150 C C . GLY B 1 287 ? -17.967 12.462 35.973 1.00 11.83 289 GLY B C 1
ATOM 7151 O O . GLY B 1 287 ? -18.296 11.936 37.037 1.00 13.49 289 GLY B O 1
ATOM 7152 N N . VAL B 1 288 ? -18.831 13.081 35.174 1.00 14.10 290 VAL B N 1
ATOM 7153 C CA . VAL B 1 288 ? -20.246 13.226 35.492 1.00 13.50 290 VAL B CA 1
ATOM 7154 C C . VAL B 1 288 ? -21.055 12.651 34.341 1.00 11.75 290 VAL B C 1
ATOM 7155 O O . VAL B 1 288 ? -20.892 13.075 33.193 1.00 12.32 290 VAL B O 1
ATOM 7159 N N . VAL B 1 289 ? -21.919 11.690 34.647 1.00 11.85 291 VAL B N 1
ATOM 7160 C CA . VAL B 1 289 ? -22.830 11.101 33.677 1.00 12.97 291 VAL B CA 1
ATOM 7161 C C . VAL B 1 289 ? -24.254 11.259 34.195 1.00 12.14 291 VAL B C 1
ATOM 7162 O O . VAL B 1 289 ? -24.532 10.971 35.366 1.00 11.84 291 VAL B O 1
ATOM 7166 N N . TRP B 1 290 ? -25.145 11.723 33.326 1.00 11.36 292 TRP B N 1
ATOM 7167 C CA . TRP B 1 290 ? -26.541 11.942 33.660 1.00 11.12 292 TRP B CA 1
ATOM 7168 C C . TRP B 1 290 ? -27.392 10.811 33.099 1.00 11.31 292 TRP B C 1
ATOM 7169 O O . TRP B 1 290 ? -27.117 10.278 32.022 1.00 12.42 292 TRP B O 1
ATOM 7180 N N . PHE B 1 291 ? -28.446 10.465 33.834 1.00 12.00 293 PHE B N 1
ATOM 7181 C CA . PHE B 1 291 ? -29.344 9.376 33.479 1.00 11.24 293 PHE B CA 1
ATOM 7182 C C . PHE B 1 291 ? -30.772 9.877 33.575 1.00 12.42 293 PHE B C 1
ATOM 7183 O O . PHE B 1 291 ? -31.105 10.638 34.484 1.00 13.21 293 PHE B O 1
ATOM 7191 N N . ARG B 1 292 ? -31.610 9.457 32.628 1.00 12.64 294 ARG B N 1
ATOM 7192 C CA . ARG B 1 292 ? -32.966 9.967 32.527 1.00 11.87 294 ARG B CA 1
ATOM 7193 C C . ARG B 1 292 ? -33.909 8.819 32.215 1.00 13.66 294 ARG B C 1
ATOM 7194 O O . ARG B 1 292 ? -33.615 7.983 31.358 1.00 14.45 294 ARG B O 1
ATOM 7202 N N . LYS B 1 293 ? -35.038 8.780 32.919 1.00 13.27 295 LYS B N 1
ATOM 7203 C CA . LYS B 1 293 ? -36.065 7.768 32.709 1.00 13.29 295 LYS B CA 1
ATOM 7204 C C . LYS B 1 293 ? -37.424 8.425 32.887 1.00 14.39 295 LYS B C 1
ATOM 7205 O O . LYS B 1 293 ? -37.637 9.174 33.841 1.00 16.20 295 LYS B O 1
ATOM 7211 N N . GLU B 1 294 ? -38.337 8.162 31.966 1.00 16.51 296 GLU B N 1
ATOM 7212 C CA . GLU B 1 294 ? -39.712 8.616 32.109 1.00 18.10 296 GLU B CA 1
ATOM 7213 C C . GLU B 1 294 ? -40.595 7.429 32.463 1.00 18.00 296 GLU B C 1
ATOM 7214 O O . GLU B 1 294 ? -40.513 6.374 31.832 1.00 19.83 296 GLU B O 1
ATOM 7220 N N . ILE B 1 295 ? -41.392 7.587 33.507 1.00 17.74 297 ILE B N 1
ATOM 7221 C CA . ILE B 1 295 ? -42.204 6.503 34.037 1.00 18.49 297 ILE B CA 1
ATOM 7222 C C . ILE B 1 295 ? -43.640 6.981 34.170 1.00 21.57 297 ILE B C 1
ATOM 7223 O O . ILE B 1 295 ? -43.905 8.167 34.387 1.00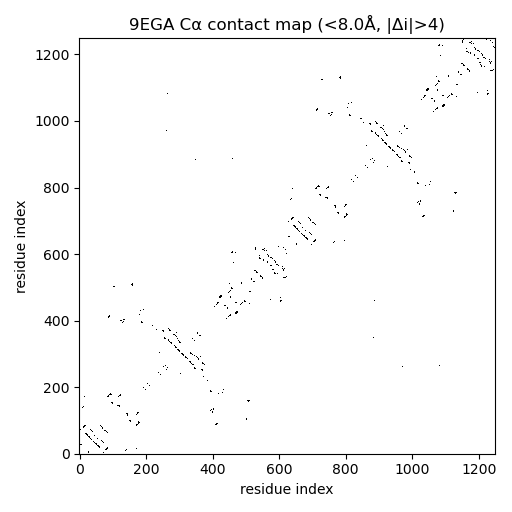 19.93 297 ILE B O 1
ATOM 7228 N N . GLU B 1 296 ? -44.570 6.045 34.015 1.00 22.10 298 GLU B N 1
ATOM 7229 C CA . GLU B 1 296 ? -45.990 6.328 34.147 1.00 24.23 298 GLU B CA 1
ATOM 7230 C C . GLU B 1 296 ? -46.415 6.012 35.571 1.00 22.87 298 GLU B C 1
ATOM 7231 O O . GLU B 1 296 ? -46.191 4.899 36.057 1.00 24.20 298 GLU B O 1
ATOM 7237 N N . ILE B 1 297 ? -47.020 6.987 36.232 1.00 21.92 299 ILE B N 1
ATOM 7238 C CA . ILE B 1 297 ? -47.446 6.874 37.624 1.00 24.20 299 ILE B CA 1
ATOM 7239 C C . ILE B 1 297 ? -48.966 6.738 37.647 1.00 29.64 299 ILE B C 1
ATOM 7240 O O . ILE B 1 297 ? -49.667 7.622 37.132 1.00 27.95 299 ILE B O 1
ATOM 7245 N N . PRO B 1 298 ? -49.515 5.666 38.227 1.00 27.04 300 PRO B N 1
ATOM 7246 C CA . PRO B 1 298 ? -50.969 5.575 38.388 1.00 25.05 300 PRO B CA 1
ATOM 7247 C C . PRO B 1 298 ? -51.451 6.542 39.452 1.00 25.85 300 PRO B C 1
ATOM 7248 O O . PRO B 1 298 ? -50.715 6.912 40.368 1.00 25.32 300 PRO B O 1
ATOM 7252 N N . ALA B 1 299 ? -52.716 6.938 39.330 1.00 26.06 301 ALA B N 1
ATOM 7253 C CA . ALA B 1 299 ? -53.263 7.949 40.226 1.00 25.58 301 ALA B CA 1
ATOM 7254 C C . ALA B 1 299 ? -53.185 7.523 41.690 1.00 27.52 301 ALA B C 1
ATOM 7255 O O . ALA B 1 299 ? -53.051 8.378 42.574 1.00 28.05 301 ALA B O 1
ATOM 7257 N N . ALA B 1 300 ? -53.249 6.217 41.970 1.00 24.61 302 ALA B N 1
ATOM 7258 C CA . ALA B 1 300 ? -53.191 5.751 43.354 1.00 25.66 302 ALA B CA 1
ATOM 7259 C C . ALA B 1 300 ? -51.858 6.060 44.016 1.00 25.78 302 ALA B C 1
ATOM 7260 O O . ALA B 1 300 ? -51.760 6.015 45.244 1.00 27.39 302 ALA B O 1
ATOM 7262 N N . MET B 1 301 ? -50.838 6.387 43.235 1.00 22.93 303 MET B N 1
ATOM 7263 C CA . MET B 1 301 ? -49.503 6.638 43.744 1.00 24.31 303 MET B CA 1
ATOM 7264 C C . MET B 1 301 ? -49.220 8.134 43.852 1.00 22.75 303 MET B C 1
ATOM 7265 O O . MET B 1 301 ? -48.095 8.527 44.181 1.00 21.88 303 MET B O 1
ATOM 7270 N N . VAL B 1 302 ? -50.224 8.968 43.577 1.00 24.12 304 VAL B N 1
ATOM 7271 C CA . VAL B 1 302 ? -50.122 10.423 43.582 1.00 23.98 304 VAL B CA 1
ATOM 7272 C C . VAL B 1 302 ? -50.827 10.953 44.823 1.00 24.84 304 VAL B C 1
ATOM 7273 O O . VAL B 1 302 ? -51.769 10.334 45.336 1.00 26.77 304 VAL B O 1
ATOM 7277 N N . ALA B 1 303 ? -50.358 12.104 45.312 1.00 24.46 305 ALA B N 1
ATOM 7278 C CA . ALA B 1 303 ? -50.917 12.797 46.473 1.00 26.31 305 ALA B CA 1
ATOM 7279 C C . ALA B 1 303 ? -50.638 12.079 47.786 1.00 27.08 305 ALA B C 1
ATOM 7280 O O . ALA B 1 303 ? -51.307 12.335 48.793 1.00 28.41 305 ALA B O 1
ATOM 7282 N N . VAL B 1 304 ? -49.659 11.180 47.781 1.00 25.15 306 VAL B N 1
ATOM 7283 C CA . VAL B 1 304 ? -49.209 10.457 48.968 1.00 23.16 306 VAL B CA 1
ATOM 7284 C C . VAL B 1 304 ? -47.689 10.466 48.981 1.00 25.18 306 VAL B C 1
ATOM 7285 O O . VAL B 1 304 ? -47.048 10.725 47.955 1.00 23.49 306 VAL B O 1
ATOM 7289 N N . PRO B 1 305 ? -47.083 10.217 50.137 1.00 25.36 307 PRO B N 1
ATOM 7290 C CA . PRO B 1 305 ? -45.618 10.142 50.183 1.00 25.74 307 PRO B CA 1
ATOM 7291 C C . PRO B 1 305 ? -45.099 8.967 49.372 1.00 22.79 307 PRO B C 1
ATOM 7292 O O . PRO B 1 305 ? -45.783 7.957 49.193 1.00 21.79 307 PRO B O 1
ATOM 7296 N N . ALA B 1 306 ? -43.868 9.111 48.878 1.00 19.89 308 ALA B N 1
ATOM 7297 C CA . ALA B 1 306 ? -43.211 8.076 48.090 1.00 18.52 308 ALA B CA 1
ATOM 7298 C C . ALA B 1 306 ? -41.796 7.836 48.604 1.00 19.59 308 ALA B C 1
ATOM 7299 O O . ALA B 1 306 ? -41.188 8.693 49.249 1.00 19.67 308 ALA B O 1
ATOM 7301 N N . PHE B 1 307 ? -41.272 6.651 48.304 1.00 17.49 309 PHE B N 1
ATOM 7302 C CA . PHE B 1 307 ? -39.993 6.198 48.837 1.00 17.14 309 PHE B CA 1
ATOM 7303 C C . PHE B 1 307 ? -39.182 5.623 47.691 1.00 15.76 309 PHE B C 1
ATOM 7304 O O . PHE B 1 307 ? -39.606 4.655 47.055 1.00 17.97 309 PHE B O 1
ATOM 7312 N N . ILE B 1 308 ? -38.027 6.218 47.427 1.00 14.96 310 ILE B N 1
ATOM 7313 C CA . ILE B 1 308 ? -37.145 5.780 46.354 1.00 16.40 310 ILE B CA 1
ATOM 7314 C C . ILE B 1 308 ? -35.966 5.035 46.959 1.00 14.86 310 ILE B C 1
ATOM 7315 O O . ILE B 1 308 ? -35.256 5.563 47.819 1.00 13.97 310 ILE B O 1
ATOM 7320 N N . GLN B 1 309 ? -35.769 3.802 46.522 1.00 15.11 311 GLN B N 1
ATOM 7321 C CA . GLN B 1 309 ? -34.544 3.067 46.773 1.00 13.38 311 GLN B CA 1
ATOM 7322 C C . GLN B 1 309 ? -33.777 3.049 45.464 1.00 14.02 311 GLN B C 1
ATOM 7323 O O . GLN B 1 309 ? -34.271 2.529 44.463 1.00 13.08 311 GLN B O 1
ATOM 7329 N N . MET B 1 310 ? -32.613 3.684 45.452 1.00 14.88 312 MET B N 1
ATOM 7330 C CA . MET B 1 310 ? -31.782 3.681 44.259 1.00 14.33 312 MET B CA 1
ATOM 7331 C C . MET B 1 310 ? -30.468 2.982 44.570 1.00 13.90 312 MET B C 1
ATOM 7332 O O . MET B 1 310 ? -29.392 3.493 44.244 1.00 12.94 312 MET B O 1
ATOM 7337 N N . GLY B 1 311 ? -30.567 1.824 45.222 1.00 13.28 313 GLY B N 1
ATOM 7338 C CA . GLY B 1 311 ? -29.427 0.944 45.426 1.00 13.27 313 GLY B CA 1
ATOM 7339 C C . GLY B 1 311 ? -28.239 1.636 46.055 1.00 12.09 313 GLY B C 1
ATOM 7340 O O . GLY B 1 311 ? -28.342 2.299 47.095 1.00 12.59 313 GLY B O 1
ATOM 7341 N N . ARG B 1 312 ? -27.085 1.460 45.431 1.00 11.68 314 ARG B N 1
ATOM 7342 C CA . ARG B 1 312 ? -25.872 2.150 45.825 1.00 11.74 314 ARG B CA 1
ATOM 7343 C C . ARG B 1 312 ? -25.213 2.651 44.552 1.00 10.81 314 ARG B C 1
ATOM 7344 O O . ARG B 1 312 ? -25.250 1.971 43.525 1.00 12.23 314 ARG B O 1
ATOM 7352 N N . ILE B 1 313 ? -24.647 3.850 44.611 1.00 11.28 315 ILE B N 1
ATOM 7353 C CA . ILE B 1 313 ? -24.155 4.543 43.426 1.00 12.29 315 ILE B CA 1
ATOM 7354 C C . ILE B 1 313 ? -22.720 4.986 43.672 1.00 13.50 315 ILE B C 1
ATOM 7355 O O . ILE B 1 313 ? -22.397 5.504 44.745 1.00 12.54 315 ILE B O 1
ATOM 7360 N N . VAL B 1 314 ? -21.863 4.772 42.676 1.00 13.13 316 VAL B N 1
ATOM 7361 C CA . VAL B 1 314 ? -20.457 5.159 42.719 1.00 11.35 316 VAL B CA 1
ATOM 7362 C C . VAL B 1 314 ? -20.270 6.336 41.771 1.00 11.99 316 VAL B C 1
ATOM 7363 O O . VAL B 1 314 ? -20.443 6.185 40.558 1.00 11.53 316 VAL B O 1
ATOM 7367 N N . ASP B 1 315 ? -19.893 7.500 42.304 1.00 12.06 317 ASP B N 1
ATOM 7368 C CA . ASP B 1 315 ? -19.585 7.845 43.690 1.00 12.12 317 ASP B CA 1
ATOM 7369 C C . ASP B 1 315 ? -20.710 8.638 44.360 1.00 13.86 317 ASP B C 1
ATOM 7370 O O . ASP B 1 315 ? -21.116 8.339 45.475 1.00 13.83 317 ASP B O 1
ATOM 7375 N N . ALA B 1 316 ? -21.209 9.659 43.674 1.00 13.81 318 ALA B N 1
ATOM 7376 C CA . ALA B 1 316 ? -22.138 10.603 44.267 1.00 13.49 318 ALA B CA 1
ATOM 7377 C C . ALA B 1 316 ? -23.294 10.820 43.307 1.00 12.45 318 ALA B C 1
ATOM 7378 O O . ALA B 1 316 ? -23.147 10.662 42.096 1.00 12.98 318 ALA B O 1
ATOM 7380 N N . ASP B 1 317 ? -24.446 11.201 43.848 1.00 12.74 319 ASP B N 1
ATOM 7381 C CA . ASP B 1 317 ? -25.601 11.401 42.995 1.00 13.29 319 ASP B CA 1
ATOM 7382 C C . ASP B 1 317 ? -26.463 12.558 43.472 1.00 13.58 319 ASP B C 1
ATOM 7383 O O . ASP B 1 317 ? -26.506 12.890 44.661 1.00 13.01 319 ASP B O 1
ATOM 7388 N N A ARG B 1 318 ? -27.144 13.175 42.513 0.50 13.05 320 ARG B N 1
ATOM 7389 N N B ARG B 1 318 ? -27.128 13.189 42.511 0.50 13.17 320 ARG B N 1
ATOM 7390 C CA A ARG B 1 318 ? -28.272 14.056 42.767 0.50 13.97 320 ARG B CA 1
ATOM 7391 C CA B ARG B 1 318 ? -28.269 14.054 42.758 0.50 14.04 320 ARG B CA 1
ATOM 7392 C C A ARG B 1 318 ? -29.443 13.505 41.972 0.50 13.51 320 ARG B C 1
ATOM 7393 C C B ARG B 1 318 ? -29.433 13.465 41.980 0.50 13.37 320 ARG B C 1
ATOM 7394 O O A ARG B 1 318 ? -29.306 13.221 40.779 0.50 14.56 320 ARG B O 1
ATOM 7395 O O B ARG B 1 318 ? -29.281 13.118 40.806 0.50 14.14 320 ARG B O 1
ATOM 7410 N N . PHE B 1 319 ? -30.577 13.321 42.640 1.00 13.12 321 PHE B N 1
ATOM 7411 C CA . PHE B 1 319 ? -31.733 12.654 42.064 1.00 13.52 321 PHE B CA 1
ATOM 7412 C C . PHE B 1 319 ? -32.862 13.667 41.962 1.00 14.16 321 PHE B C 1
ATOM 7413 O O . PHE B 1 319 ? -33.273 14.246 42.974 1.00 12.77 321 PHE B O 1
ATOM 7421 N N . TYR B 1 320 ? -33.364 13.867 40.742 1.00 13.73 322 TYR B N 1
ATOM 7422 C CA . TYR B 1 320 ? -34.422 14.822 40.459 1.00 13.12 322 TYR B CA 1
ATOM 7423 C C . TYR B 1 320 ? -35.652 14.080 39.963 1.00 13.33 322 TYR B C 1
ATOM 7424 O O . TYR B 1 320 ? -35.539 13.095 39.237 1.00 14.54 322 TYR B O 1
ATOM 7433 N N . ILE B 1 321 ? -36.828 14.553 40.360 1.00 14.15 323 ILE B N 1
ATOM 7434 C CA . ILE B 1 321 ? -38.092 14.092 39.802 1.00 14.48 323 ILE B CA 1
ATOM 7435 C C . ILE B 1 321 ? -38.849 15.319 39.334 1.00 15.55 323 ILE B C 1
ATOM 7436 O O . ILE B 1 321 ? -39.093 16.235 40.126 1.00 14.99 323 ILE B O 1
ATOM 7441 N N . ASN B 1 322 ? -39.209 15.341 38.054 1.00 15.38 324 ASN B N 1
ATOM 7442 C CA . ASN B 1 322 ? -39.901 16.474 37.445 1.00 17.21 324 ASN B CA 1
ATOM 7443 C C . ASN B 1 322 ? -39.183 17.792 37.727 1.00 16.99 324 ASN B C 1
ATOM 7444 O O . ASN B 1 322 ? -39.807 18.823 37.967 1.00 16.96 324 ASN B O 1
ATOM 7449 N N . GLY B 1 323 ? -37.853 17.753 37.692 1.00 14.86 325 GLY B N 1
ATOM 7450 C CA . GLY B 1 323 ? -37.038 18.929 37.882 1.00 15.84 325 GLY B CA 1
ATOM 7451 C C . GLY B 1 323 ? -36.741 19.299 39.317 1.00 17.85 325 GLY B C 1
ATOM 7452 O O . GLY B 1 323 ? -35.926 20.199 39.544 1.00 20.74 325 GLY B O 1
ATOM 7453 N N . THR B 1 324 ? -37.367 18.643 40.292 1.00 17.95 326 THR B N 1
ATOM 7454 C CA . THR B 1 324 ? -37.192 18.955 41.707 1.00 17.46 326 THR B CA 1
ATOM 7455 C C . THR B 1 324 ? -36.189 17.987 42.315 1.00 17.02 326 THR B C 1
ATOM 7456 O O . THR B 1 324 ? -36.377 16.769 42.238 1.00 15.70 326 THR B O 1
ATOM 7460 N N . LEU B 1 325 ? -35.137 18.525 42.930 1.00 15.94 327 LEU B N 1
ATOM 7461 C CA . LEU B 1 325 ? -34.165 17.685 43.617 1.00 13.72 327 LEU B CA 1
ATOM 7462 C C . LEU B 1 325 ? -34.854 16.998 44.788 1.00 14.88 327 LEU B C 1
ATOM 7463 O O . LEU B 1 325 ? -35.416 17.667 45.658 1.00 17.56 327 LEU B O 1
ATOM 7468 N N . ILE B 1 326 ? -34.852 15.666 44.796 1.00 14.13 328 ILE B N 1
ATOM 7469 C CA . ILE B 1 326 ? -35.475 14.911 45.879 1.00 14.76 328 ILE B CA 1
ATOM 7470 C C . ILE B 1 326 ? -34.476 14.196 46.768 1.00 16.35 328 ILE B C 1
ATOM 7471 O O . ILE B 1 326 ? -34.866 13.712 47.844 1.00 16.67 328 ILE B O 1
ATOM 7476 N N . GLY B 1 327 ? -33.217 14.100 46.367 1.00 14.72 329 GLY B N 1
ATOM 7477 C CA . GLY B 1 327 ? -32.232 13.448 47.204 1.00 14.56 329 GLY B CA 1
ATOM 7478 C C . GLY B 1 327 ? -30.846 13.570 46.621 1.00 13.62 329 GLY B C 1
ATOM 7479 O O . GLY B 1 327 ? -30.670 13.769 45.416 1.00 13.91 329 GLY B O 1
ATOM 7480 N N . SER B 1 328 ? -29.860 13.454 47.502 1.00 13.31 330 SER B N 1
ATOM 7481 C CA . SER B 1 328 ? -28.474 13.439 47.077 1.00 14.36 330 SER B CA 1
ATOM 7482 C C . SER B 1 328 ? -27.631 12.691 48.101 1.00 14.46 330 SER B C 1
ATOM 7483 O O . SER B 1 328 ? -27.961 12.640 49.289 1.00 15.14 330 SER B O 1
ATOM 7486 N N . THR B 1 329 ? -26.551 12.090 47.609 1.00 13.46 331 THR B N 1
ATOM 7487 C CA . THR B 1 329 ? -25.585 11.367 48.420 1.00 13.31 331 THR B CA 1
ATOM 7488 C C . THR B 1 329 ? -24.211 11.686 47.855 1.00 13.74 331 THR B C 1
ATOM 7489 O O . THR B 1 329 ? -24.018 11.647 46.638 1.00 13.67 331 THR B O 1
ATOM 7493 N N . GLY B 1 330 ? -23.265 12.007 48.729 1.00 13.83 332 GLY B N 1
ATOM 7494 C CA . GLY B 1 330 ? -21.996 12.530 48.279 1.00 12.84 332 GLY B CA 1
ATOM 7495 C C . GLY B 1 330 ? -20.879 11.537 48.103 1.00 12.82 332 GLY B C 1
ATOM 7496 O O . GLY B 1 330 ? -19.799 11.927 47.660 1.00 14.83 332 GLY B O 1
ATOM 7497 N N . TYR B 1 331 ? -21.087 10.266 48.428 1.00 12.33 333 TYR B N 1
ATOM 7498 C CA . TYR B 1 331 ? -20.021 9.280 48.311 1.00 14.22 333 TYR B CA 1
ATOM 7499 C C . TYR B 1 331 ? -20.635 7.892 48.183 1.00 12.75 333 TYR B C 1
ATOM 7500 O O . TYR B 1 331 ? -21.845 7.712 48.310 1.00 13.21 333 TYR B O 1
ATOM 7509 N N . GLN B 1 332 ? -19.777 6.914 47.907 1.00 12.19 334 GLN B N 1
ATOM 7510 C CA . GLN B 1 332 ? -20.236 5.658 47.331 1.00 13.07 334 GLN B CA 1
ATOM 7511 C C . GLN B 1 332 ? -20.867 4.715 48.341 1.00 13.15 334 GLN B C 1
ATOM 7512 O O . GLN B 1 332 ? -21.533 3.763 47.928 1.00 13.77 334 GLN B O 1
ATOM 7518 N N . TYR B 1 333 ? -20.684 4.947 49.640 1.00 12.30 335 TYR B N 1
ATOM 7519 C CA . TYR B 1 333 ? -21.018 3.937 50.637 1.00 11.82 335 TYR B CA 1
ATOM 7520 C C . TYR B 1 333 ? -22.473 3.871 51.090 1.00 11.89 335 TYR B C 1
ATOM 7521 O O . TYR B 1 333 ? -22.981 2.765 51.301 1.00 12.84 335 TYR B O 1
ATOM 7530 N N . PRO B 1 334 ? -23.175 4.989 51.279 1.00 11.94 336 PRO B N 1
ATOM 7531 C CA . PRO B 1 334 ? -24.549 4.893 51.785 1.00 12.05 336 PRO B CA 1
ATOM 7532 C C . PRO B 1 334 ? -25.492 4.259 50.774 1.00 12.70 336 PRO B C 1
ATOM 7533 O O . PRO B 1 334 ? -25.393 4.491 49.568 1.00 12.82 336 PRO B O 1
ATOM 7537 N N . GLN B 1 335 ? -26.418 3.452 51.282 1.00 12.77 337 GLN B N 1
ATOM 7538 C CA . GLN B 1 335 ? -27.536 3.006 50.467 1.00 12.40 337 GLN B CA 1
ATOM 7539 C C . GLN B 1 335 ? -28.441 4.198 50.191 1.00 14.24 337 GLN B C 1
ATOM 7540 O O . GLN B 1 335 ? -28.678 5.026 51.074 1.00 14.94 337 GLN B O 1
ATOM 7546 N N . ARG B 1 336 ? -28.951 4.283 48.961 1.00 11.89 338 ARG B N 1
ATOM 7547 C CA . ARG B 1 336 ? -29.792 5.403 48.539 1.00 13.04 338 ARG B CA 1
ATOM 7548 C C . ARG B 1 336 ? -31.242 5.123 48.923 1.00 13.48 338 ARG B C 1
ATOM 7549 O O . ARG B 1 336 ? -31.876 4.214 48.375 1.00 13.03 338 ARG B O 1
ATOM 7557 N N . ARG B 1 337 ? -31.763 5.914 49.861 1.00 12.90 339 ARG B N 1
ATOM 7558 C CA . ARG B 1 337 ? -33.125 5.764 50.372 1.00 13.22 339 ARG B CA 1
ATOM 7559 C C . ARG B 1 337 ? -33.682 7.174 50.536 1.00 14.27 339 ARG B C 1
ATOM 7560 O O . ARG B 1 337 ? -33.409 7.847 51.534 1.00 15.56 339 ARG B O 1
ATOM 7568 N N . TYR B 1 338 ? -34.454 7.621 49.552 1.00 13.85 340 TYR B N 1
ATOM 7569 C CA . TYR B 1 338 ? -34.937 8.992 49.485 1.00 15.62 340 TYR B CA 1
ATOM 7570 C C . TYR B 1 338 ? -36.444 9.011 49.695 1.00 14.63 340 TYR B C 1
ATOM 7571 O O . TYR B 1 338 ? -37.184 8.320 48.988 1.00 15.66 340 TYR B O 1
ATOM 7580 N N . THR B 1 339 ? -36.897 9.812 50.651 1.00 16.49 341 THR B N 1
ATOM 7581 C CA . THR B 1 339 ? -38.318 9.983 50.917 1.00 17.91 341 THR B CA 1
ATOM 7582 C C . THR B 1 339 ? -38.801 11.226 50.178 1.00 18.13 341 THR B C 1
ATOM 7583 O O . THR B 1 339 ? -38.246 12.313 50.356 1.00 19.15 341 THR B O 1
ATOM 7587 N N . VAL B 1 340 ? -39.811 11.053 49.337 1.00 17.26 342 VAL B N 1
ATOM 7588 C CA . VAL B 1 340 ? -40.316 12.087 48.436 1.00 19.54 342 VAL B CA 1
ATOM 7589 C C . VAL B 1 340 ? -41.686 12.525 48.947 1.00 21.64 342 VAL B C 1
ATOM 7590 O O . VAL B 1 340 ? -42.579 11.683 49.114 1.00 20.88 342 VAL B O 1
ATOM 7594 N N . PRO B 1 341 ? -41.903 13.809 49.205 1.00 22.25 343 PRO B N 1
ATOM 7595 C CA . PRO B 1 341 ? -43.204 14.244 49.720 1.00 23.38 343 PRO B CA 1
ATOM 7596 C C . PRO B 1 341 ? -44.296 14.097 48.677 1.00 22.29 343 PRO B C 1
ATOM 7597 O O . PRO B 1 341 ? -44.048 14.047 47.472 1.00 20.78 343 PRO B O 1
ATOM 7601 N N . ALA B 1 342 ? -45.529 14.019 49.167 1.00 19.90 344 ALA B N 1
ATOM 7602 C CA . ALA B 1 342 ? -46.673 14.106 48.279 1.00 20.71 344 ALA B CA 1
ATOM 7603 C C . ALA B 1 342 ? -46.606 15.423 47.517 1.00 22.66 344 ALA B C 1
ATOM 7604 O O . ALA B 1 342 ? -46.162 16.442 48.049 1.00 23.50 344 ALA B O 1
ATOM 7606 N N . GLY B 1 343 ? -47.015 15.397 46.254 1.00 23.20 345 GLY B N 1
ATOM 7607 C CA . GLY B 1 343 ? -47.057 16.584 45.425 1.00 23.86 345 GLY B CA 1
ATOM 7608 C C . GLY B 1 343 ? -45.981 16.655 44.360 1.00 24.55 345 GLY B C 1
ATOM 7609 O O . GLY B 1 343 ? -46.135 17.419 43.399 1.00 24.63 345 GLY B O 1
ATOM 7610 N N . ILE B 1 344 ? -44.894 15.896 44.505 1.00 22.02 346 ILE B N 1
ATOM 7611 C CA . ILE B 1 344 ? -43.852 15.891 43.483 1.00 19.47 346 ILE B CA 1
ATOM 7612 C C . ILE B 1 344 ? -44.257 15.017 42.308 1.00 20.55 346 ILE B C 1
ATOM 7613 O O . ILE B 1 344 ? -44.153 15.425 41.145 1.00 21.71 346 ILE B O 1
ATOM 7618 N N . LEU B 1 345 ? -44.718 13.803 42.590 1.00 20.05 347 LEU B N 1
ATOM 7619 C CA . LEU B 1 345 ? -45.205 12.935 41.532 1.00 20.48 347 LEU B CA 1
ATOM 7620 C C . LEU B 1 345 ? -46.571 13.417 41.061 1.00 19.26 347 LEU B C 1
ATOM 7621 O O . LEU B 1 345 ? -47.379 13.909 41.852 1.00 19.79 347 LEU B O 1
ATOM 7626 N N . LYS B 1 346 ? -46.811 13.298 39.762 1.00 20.54 348 LYS B N 1
ATOM 7627 C CA . LYS B 1 346 ? -48.041 13.693 39.103 1.00 21.35 348 LYS B CA 1
ATOM 7628 C C . LYS B 1 346 ? -48.630 12.480 38.401 1.00 19.57 348 LYS B C 1
ATOM 7629 O O . LYS B 1 346 ? -47.924 11.500 38.150 1.00 20.82 348 LYS B O 1
ATOM 7635 N N . PRO B 1 347 ? -49.918 12.503 38.070 1.00 27.14 349 PRO B N 1
ATOM 7636 C CA . PRO B 1 347 ? -50.479 11.397 37.289 1.00 24.73 349 PRO B CA 1
ATOM 7637 C C . PRO B 1 347 ? -49.868 11.361 35.900 1.00 21.35 349 PRO B C 1
ATOM 7638 O O . PRO B 1 347 ? -49.642 12.397 35.270 1.00 24.62 349 PRO B O 1
ATOM 7642 N N . GLY B 1 348 ? -49.586 10.155 35.429 1.00 20.75 350 GLY B N 1
ATOM 7643 C CA . GLY B 1 348 ? -49.038 10.001 34.101 1.00 22.24 350 GLY B CA 1
ATOM 7644 C C . GLY B 1 348 ? -47.529 10.090 34.044 1.00 22.06 350 GLY B C 1
ATOM 7645 O O . GLY B 1 348 ? -46.836 9.512 34.883 1.00 23.33 350 GLY B O 1
ATOM 7646 N N . LYS B 1 349 ? -47.015 10.828 33.063 1.00 22.42 351 LYS B N 1
ATOM 7647 C CA . LYS B 1 349 ? -45.590 10.827 32.755 1.00 23.83 351 LYS B CA 1
ATOM 7648 C C . LYS B 1 349 ? -44.821 11.637 33.794 1.00 22.45 351 LYS B C 1
ATOM 7649 O O . LYS B 1 349 ? -45.133 12.807 34.034 1.00 21.14 351 LYS B O 1
ATOM 7655 N N . ASN B 1 350 ? -43.814 11.017 34.406 1.00 19.96 352 ASN B N 1
ATOM 7656 C CA . ASN B 1 350 ? -42.912 11.686 35.333 1.00 17.75 352 ASN B CA 1
ATOM 7657 C C . ASN B 1 350 ? -41.480 11.483 34.862 1.00 17.51 352 ASN B C 1
ATOM 7658 O O . ASN B 1 350 ? -41.143 10.432 34.313 1.00 20.80 352 ASN B O 1
ATOM 7663 N N . ILE B 1 351 ? -40.640 12.498 35.065 1.00 15.66 353 ILE B N 1
ATOM 7664 C CA . ILE B 1 351 ? -39.267 12.498 34.565 1.00 15.85 353 ILE B CA 1
ATOM 7665 C C . ILE B 1 351 ? -38.309 12.304 35.735 1.00 14.03 353 ILE B C 1
ATOM 7666 O O . ILE B 1 351 ? -38.208 13.170 36.608 1.00 15.31 353 ILE B O 1
ATOM 7671 N N . LEU B 1 352 ? -37.578 11.193 35.729 1.00 13.21 354 LEU B N 1
ATOM 7672 C CA . LEU B 1 352 ? -36.516 10.944 36.697 1.00 14.72 354 LEU B CA 1
ATOM 7673 C C . LEU B 1 352 ? -35.173 11.270 36.056 1.00 13.83 354 LEU B C 1
ATOM 7674 O O . LEU B 1 352 ? -34.881 10.798 34.952 1.00 13.23 354 LEU B O 1
ATOM 7679 N N . VAL B 1 353 ? -34.358 12.065 36.748 1.00 12.31 355 VAL B N 1
ATOM 7680 C CA . VAL B 1 353 ? -33.030 12.440 36.269 1.00 12.00 355 VAL B CA 1
ATOM 7681 C C . VAL B 1 353 ? -32.038 12.252 37.407 1.00 12.37 355 VAL B C 1
ATOM 7682 O O . VAL B 1 353 ? -32.229 12.803 38.494 1.00 13.40 355 VAL B O 1
ATOM 7686 N N . ILE B 1 354 ? -30.986 11.478 37.160 1.00 12.54 356 ILE B N 1
ATOM 7687 C CA . ILE B 1 354 ? -29.941 11.232 38.145 1.00 11.91 356 ILE B CA 1
ATOM 7688 C C . ILE B 1 354 ? -28.628 11.731 37.572 1.00 13.09 356 ILE B C 1
ATOM 7689 O O . ILE B 1 354 ? -28.206 11.290 36.497 1.00 13.38 356 ILE B O 1
ATOM 7694 N N . ARG B 1 355 ? -27.976 12.629 38.294 1.00 12.85 357 ARG B N 1
ATOM 7695 C CA . ARG B 1 355 ? -26.652 13.104 37.943 1.00 11.51 357 ARG B CA 1
ATOM 7696 C C . ARG B 1 355 ? -25.659 12.347 38.810 1.00 12.72 357 ARG B C 1
ATOM 7697 O O . ARG B 1 355 ? -25.667 12.497 40.034 1.00 12.94 357 ARG B O 1
ATOM 7705 N N . VAL B 1 356 ? -24.817 11.533 38.178 1.00 12.37 358 VAL B N 1
ATOM 7706 C CA . VAL B 1 356 ? -23.847 10.689 38.867 1.00 12.54 358 VAL B CA 1
ATOM 7707 C C . VAL B 1 356 ? -22.457 11.257 38.634 1.00 12.33 358 VAL B C 1
ATOM 7708 O O . VAL B 1 356 ? -22.041 11.451 37.488 1.00 12.41 358 VAL B O 1
ATOM 7712 N N . GLU B 1 357 ? -21.741 11.518 39.717 1.00 12.00 359 GLU B N 1
ATOM 7713 C CA . GLU B 1 357 ? -20.358 11.953 39.659 1.00 12.00 359 GLU B CA 1
ATOM 7714 C C . GLU B 1 357 ? -19.485 10.802 40.134 1.00 12.46 359 GLU B C 1
ATOM 7715 O O . GLU B 1 357 ? -19.847 10.081 41.068 1.00 12.88 359 GLU B O 1
ATOM 7721 N N . ASN B 1 358 ? -18.345 10.625 39.479 1.00 11.76 360 ASN B N 1
ATOM 7722 C CA . ASN B 1 358 ? -17.480 9.475 39.723 1.00 12.54 360 ASN B CA 1
ATOM 7723 C C . ASN B 1 358 ? -16.039 9.950 39.589 1.00 12.88 360 ASN B C 1
ATOM 7724 O O . ASN B 1 358 ? -15.608 10.353 38.508 1.00 13.92 360 ASN B O 1
ATOM 7729 N N . SER B 1 359 ? -15.301 9.933 40.698 1.00 15.87 361 SER B N 1
ATOM 7730 C CA . SER B 1 359 ? -13.943 10.448 40.714 1.00 15.67 361 SER B CA 1
ATOM 7731 C C . SER B 1 359 ? -12.886 9.365 40.595 1.00 16.91 361 SER B C 1
ATOM 7732 O O . SER B 1 359 ? -11.742 9.681 40.257 1.00 21.19 361 SER B O 1
ATOM 7735 N N . ASN B 1 360 ? -13.236 8.108 40.853 1.00 16.02 362 ASN B N 1
ATOM 7736 C CA . ASN B 1 360 ? -12.256 7.035 40.815 1.00 16.73 362 ASN B CA 1
ATOM 7737 C C . ASN B 1 360 ? -12.972 5.698 40.672 1.00 16.40 362 ASN B C 1
ATOM 7738 O O . ASN B 1 360 ? -14.052 5.504 41.229 1.00 18.23 362 ASN B O 1
ATOM 7743 N N . GLY B 1 361 ? -12.366 4.781 39.927 1.00 16.02 363 GLY B N 1
ATOM 7744 C CA . GLY B 1 361 ? -12.943 3.462 39.797 1.00 16.04 363 GLY B CA 1
ATOM 7745 C C . GLY B 1 361 ? -14.201 3.466 38.942 1.00 16.57 363 GLY B C 1
ATOM 7746 O O . GLY B 1 361 ? -14.507 4.416 38.236 1.00 16.14 363 GLY B O 1
ATOM 7747 N N . LYS B 1 362 ? -14.949 2.371 39.040 1.00 15.41 364 LYS B N 1
ATOM 7748 C CA . LYS B 1 362 ? -16.089 2.145 38.156 1.00 14.72 364 LYS B CA 1
ATOM 7749 C C . LYS B 1 362 ? -17.309 2.896 38.671 1.00 14.15 364 LYS B C 1
ATOM 7750 O O . LYS B 1 362 ? -17.874 2.540 39.706 1.00 13.54 364 LYS B O 1
ATOM 7756 N N . GLY B 1 363 ? -17.727 3.924 37.937 1.00 12.56 365 GLY B N 1
ATOM 7757 C CA . GLY B 1 363 ? -18.939 4.635 38.288 1.00 13.53 365 GLY B CA 1
ATOM 7758 C C . GLY B 1 363 ? -20.184 3.929 37.783 1.00 12.23 365 GLY B C 1
ATOM 7759 O O . GLY B 1 363 ? -20.154 3.189 36.806 1.00 12.49 365 GLY B O 1
ATOM 7760 N N . GLY B 1 364 ? -21.296 4.160 38.475 1.00 11.92 366 GLY B N 1
ATOM 7761 C CA . GLY B 1 364 ? -22.562 3.589 38.069 1.00 11.55 366 GLY B CA 1
ATOM 7762 C C . GLY B 1 364 ? -23.403 3.082 39.219 1.00 12.39 366 GLY B C 1
ATOM 7763 O O . GLY B 1 364 ? -23.293 3.568 40.347 1.00 12.13 366 GLY B O 1
ATOM 7764 N N . PHE B 1 365 ? -24.229 2.077 38.938 1.00 11.90 367 PHE B N 1
ATOM 7765 C CA . PHE B 1 365 ? -25.253 1.583 39.850 1.00 13.29 367 PHE B CA 1
ATOM 7766 C C . PHE B 1 365 ? -24.909 0.158 40.262 1.00 10.92 367 PHE B C 1
ATOM 7767 O O . PHE B 1 365 ? -24.851 -0.737 39.415 1.00 12.54 367 PHE B O 1
ATOM 7775 N N . VAL B 1 366 ? -24.707 -0.050 41.556 1.00 10.96 368 VAL B N 1
ATOM 7776 C CA . VAL B 1 366 ? -24.214 -1.344 42.049 1.00 12.75 368 VAL B CA 1
ATOM 7777 C C . VAL B 1 366 ? -25.280 -2.417 41.831 1.00 12.50 368 VAL B C 1
ATOM 7778 O O . VAL B 1 366 ? -26.448 -2.215 42.212 1.00 14.12 368 VAL B O 1
ATOM 7782 N N . PRO B 1 367 ? -24.938 -3.562 41.239 1.00 13.13 369 PRO B N 1
ATOM 7783 C CA . PRO B 1 367 ? -25.929 -4.625 41.043 1.00 12.81 369 PRO B CA 1
ATOM 7784 C C . PRO B 1 367 ? -26.227 -5.343 42.351 1.00 13.22 369 PRO B C 1
ATOM 7785 O O . PRO B 1 367 ? -25.506 -5.226 43.341 1.00 14.06 369 PRO B O 1
ATOM 7789 N N . ASP B 1 368 ? -27.317 -6.109 42.339 1.00 12.70 370 ASP B N 1
ATOM 7790 C CA . ASP B 1 368 ? -27.757 -6.866 43.509 1.00 12.83 370 ASP B CA 1
ATOM 7791 C C . ASP B 1 368 ? -28.126 -5.926 44.656 1.00 13.28 370 ASP B C 1
ATOM 7792 O O . ASP B 1 368 ? -27.719 -6.116 45.799 1.00 13.80 370 ASP B O 1
ATOM 7797 N N . LYS B 1 369 ? -28.895 -4.895 44.323 1.00 13.56 371 LYS B N 1
ATOM 7798 C CA . LYS B 1 369 ? -29.375 -3.853 45.218 1.00 13.36 371 LYS B CA 1
ATOM 7799 C C . LYS B 1 369 ? -30.803 -3.523 44.810 1.00 13.43 371 LYS B C 1
ATOM 7800 O O . LYS B 1 369 ? -31.208 -3.802 43.677 1.00 13.25 371 LYS B O 1
ATOM 7806 N N . PRO B 1 370 ? -31.591 -2.924 45.707 1.00 14.49 372 PRO B N 1
ATOM 7807 C CA . PRO B 1 370 ? -32.971 -2.552 45.352 1.00 13.28 372 PRO B CA 1
ATOM 7808 C C . PRO B 1 370 ? -33.037 -1.228 44.597 1.00 13.54 372 PRO B C 1
ATOM 7809 O O . PRO B 1 370 ? -32.439 -0.231 45.008 1.00 13.63 372 PRO B O 1
ATOM 7813 N N . TYR B 1 371 ? -33.790 -1.226 43.492 1.00 13.97 373 TYR B N 1
ATOM 7814 C CA . TYR B 1 371 ? -34.022 -0.044 42.656 1.00 13.84 373 TYR B CA 1
ATOM 7815 C C . TYR B 1 371 ? -35.525 0.023 42.412 1.00 12.81 373 TYR B C 1
ATOM 7816 O O . TYR B 1 371 ? -36.054 -0.742 41.605 1.00 13.58 373 TYR B O 1
ATOM 7825 N N . SER B 1 372 ? -36.218 0.920 43.112 1.00 14.13 374 SER B N 1
ATOM 7826 C CA . SER B 1 372 ? -37.676 0.918 43.075 1.00 15.39 374 SER B CA 1
ATOM 7827 C C . SER B 1 372 ? -38.231 2.235 43.600 1.00 15.39 374 SER B C 1
ATOM 7828 O O . SER B 1 372 ? -37.572 2.963 44.346 1.00 14.93 374 SER B O 1
ATOM 7831 N N . LEU B 1 373 ? -39.467 2.524 43.195 1.00 15.97 375 LEU B N 1
ATOM 7832 C CA . LEU B 1 373 ? -40.243 3.643 43.715 1.00 16.92 375 LEU B CA 1
ATOM 7833 C C . LEU B 1 373 ? -41.514 3.072 44.326 1.00 18.13 375 LEU B C 1
ATOM 7834 O O . LEU B 1 373 ? -42.270 2.371 43.645 1.00 18.15 375 LEU B O 1
ATOM 7839 N N . GLN B 1 374 ? -41.746 3.365 45.604 1.00 17.72 376 GLN B N 1
ATOM 7840 C CA . GLN B 1 374 ? -42.878 2.827 46.343 1.00 20.44 376 GLN B CA 1
ATOM 7841 C C . GLN B 1 374 ? -43.784 3.955 46.805 1.00 20.14 376 GLN B C 1
ATOM 7842 O O . GLN B 1 374 ? -43.310 5.031 47.175 1.00 19.30 376 GLN B O 1
ATOM 7848 N N . ALA B 1 375 ? -45.089 3.695 46.791 1.00 20.22 377 ALA B N 1
ATOM 7849 C CA . ALA B 1 375 ? -46.083 4.648 47.264 1.00 21.38 377 ALA B CA 1
ATOM 7850 C C . ALA B 1 375 ? -47.428 3.956 47.389 1.00 24.00 377 ALA B C 1
ATOM 7851 O O . ALA B 1 375 ? -47.845 3.243 46.474 1.00 22.08 377 ALA B O 1
ATOM 7853 N N . ASN B 1 376 ? -48.109 4.155 48.512 1.00 26.87 378 ASN B N 1
ATOM 7854 C CA . ASN B 1 376 ? -49.452 3.623 48.720 1.00 28.50 378 ASN B CA 1
ATOM 7855 C C . ASN B 1 376 ? -49.512 2.123 48.441 1.00 31.22 378 ASN B C 1
ATOM 7856 O O . ASN B 1 376 ? -50.370 1.637 47.701 1.00 31.73 378 ASN B O 1
ATOM 7861 N N . GLN B 1 377 ? -48.566 1.392 49.030 1.00 31.75 379 GLN B N 1
ATOM 7862 C CA . GLN B 1 377 ? -48.484 -0.065 48.977 1.00 37.63 379 GLN B CA 1
ATOM 7863 C C . GLN B 1 377 ? -48.224 -0.608 47.575 1.00 32.86 379 GLN B C 1
ATOM 7864 O O . GLN B 1 377 ? -48.398 -1.808 47.343 1.00 33.38 379 GLN B O 1
ATOM 7870 N N . GLN B 1 378 ? -47.825 0.238 46.632 1.00 27.79 380 GLN B N 1
ATOM 7871 C CA . GLN B 1 378 ? -47.503 -0.176 45.275 1.00 24.71 380 GLN B CA 1
ATOM 7872 C C . GLN B 1 378 ? -46.035 0.125 45.009 1.00 24.79 380 GLN B C 1
ATOM 7873 O O . GLN B 1 378 ? -45.418 0.939 45.697 1.00 25.58 380 GLN B O 1
ATOM 7879 N N . SER B 1 379 ? -45.477 -0.522 43.988 1.00 23.76 381 SER B N 1
ATOM 7880 C CA . SER B 1 379 ? -44.063 -0.363 43.678 1.00 22.28 381 SER B CA 1
ATOM 7881 C C . SER B 1 379 ? -43.845 -0.337 42.171 1.00 19.83 381 SER B C 1
ATOM 7882 O O . SER B 1 379 ? -44.496 -1.077 41.429 1.00 23.98 381 SER B O 1
ATOM 7885 N N . ILE B 1 380 ? -42.921 0.515 41.730 1.00 20.48 382 ILE B N 1
ATOM 7886 C CA . ILE B 1 380 ? -42.508 0.616 40.333 1.00 16.93 382 ILE B CA 1
ATOM 7887 C C . ILE B 1 380 ? -41.018 0.318 40.247 1.00 18.22 382 ILE B C 1
ATOM 7888 O O . ILE B 1 380 ? -40.223 0.883 41.005 1.00 17.38 382 ILE B O 1
ATOM 7893 N N . ASP B 1 381 ? -40.648 -0.571 39.330 1.00 17.42 383 ASP B N 1
ATOM 7894 C CA . ASP B 1 381 ? -39.254 -0.942 39.119 1.00 17.04 383 ASP B CA 1
ATOM 7895 C C . ASP B 1 381 ? -38.458 0.219 38.543 1.00 17.24 383 ASP B C 1
ATOM 7896 O O . ASP B 1 381 ? -38.877 0.842 37.568 1.00 16.06 383 ASP B O 1
ATOM 7901 N N . LEU B 1 382 ? -37.297 0.496 39.132 1.00 13.96 384 LEU B N 1
ATOM 7902 C CA . LEU B 1 382 ? -36.363 1.445 38.548 1.00 12.72 384 LEU B CA 1
ATOM 7903 C C . LEU B 1 382 ? -35.168 0.775 37.883 1.00 14.01 384 LEU B C 1
ATOM 7904 O O . LEU B 1 382 ? -34.286 1.471 37.375 1.00 15.29 384 LEU B O 1
ATOM 7909 N N . LYS B 1 383 ? -35.110 -0.552 37.882 1.00 14.19 385 LYS B N 1
ATOM 7910 C CA . LYS B 1 383 ? -34.156 -1.233 37.035 1.00 13.85 385 LYS B CA 1
ATOM 7911 C C . LYS B 1 383 ? -34.615 -1.130 35.584 1.00 15.69 385 LYS B C 1
ATOM 7912 O O . LYS B 1 383 ? -35.737 -0.721 35.286 1.00 16.81 385 LYS B O 1
ATOM 7918 N N . GLY B 1 384 ? -33.737 -1.501 34.669 1.00 13.58 386 GLY B N 1
ATOM 7919 C CA . GLY B 1 384 ? -34.135 -1.495 33.278 1.00 13.42 386 GLY B CA 1
ATOM 7920 C C . GLY B 1 384 ? -33.554 -0.339 32.499 1.00 13.82 386 GLY B C 1
ATOM 7921 O O . GLY B 1 384 ? -32.523 0.221 32.880 1.00 14.13 386 GLY B O 1
ATOM 7922 N N . GLU B 1 385 ? -34.218 0.043 31.418 1.00 13.82 387 GLU B N 1
ATOM 7923 C CA . GLU B 1 385 ? -33.620 0.940 30.447 1.00 13.47 387 GLU B CA 1
ATOM 7924 C C . GLU B 1 385 ? -33.747 2.385 30.904 1.00 14.49 387 GLU B C 1
ATOM 7925 O O . GLU B 1 385 ? -34.850 2.874 31.154 1.00 16.98 387 GLU B O 1
ATOM 7931 N N . TRP B 1 386 ? -32.613 3.062 30.999 1.00 13.62 388 TRP B N 1
ATOM 7932 C CA . TRP B 1 386 ? -32.520 4.494 31.204 1.00 13.86 388 TRP B CA 1
ATOM 7933 C C . TRP B 1 386 ? -31.842 5.082 29.976 1.00 13.89 388 TRP B C 1
ATOM 7934 O O . TRP B 1 386 ? -31.292 4.361 29.142 1.00 15.06 388 TRP B O 1
ATOM 7945 N N . GLN B 1 387 ? -31.871 6.404 29.869 1.00 12.97 389 GLN B N 1
ATOM 7946 C CA . GLN B 1 387 ? -31.115 7.103 28.844 1.00 14.23 389 GLN B CA 1
ATOM 7947 C C . GLN B 1 387 ? -29.968 7.821 29.537 1.00 13.94 389 GLN B C 1
ATOM 7948 O O . GLN B 1 387 ? -30.105 8.249 30.683 1.00 13.82 389 GLN B O 1
ATOM 7954 N N . TYR B 1 388 ? -28.827 7.945 28.853 1.00 13.34 390 TYR B N 1
ATOM 7955 C CA . TYR B 1 388 ? -27.656 8.564 29.465 1.00 12.32 390 TYR B CA 1
ATOM 7956 C C . TYR B 1 388 ? -26.982 9.545 28.516 1.00 13.79 390 TYR B C 1
ATOM 7957 O O . TYR B 1 388 ? -27.039 9.396 27.291 1.00 12.68 390 TYR B O 1
ATOM 7966 N N . LYS B 1 389 ? -26.307 10.530 29.107 1.00 13.13 391 LYS B N 1
ATOM 7967 C CA . LYS B 1 389 ? -25.433 11.429 28.370 1.00 11.82 391 LYS B CA 1
ATOM 7968 C C . LYS B 1 389 ? -24.333 11.896 29.309 1.00 13.21 391 LYS B C 1
ATOM 7969 O O . LYS B 1 389 ? -24.598 12.242 30.462 1.00 12.32 391 LYS B O 1
ATOM 7975 N N . VAL B 1 390 ? -23.099 11.894 28.807 1.00 12.91 392 VAL B N 1
ATOM 7976 C CA . VAL B 1 390 ? -21.956 12.315 29.608 1.00 13.62 392 VAL B CA 1
ATOM 7977 C C . VAL B 1 390 ? -21.968 13.831 29.751 1.00 13.80 392 VAL B C 1
ATOM 7978 O O . VAL B 1 390 ? -22.013 14.564 28.755 1.00 14.83 392 VAL B O 1
ATOM 7982 N N . GLY B 1 391 ? -21.926 14.306 30.995 1.00 13.22 393 GLY B N 1
ATOM 7983 C CA . GLY B 1 391 ? -21.836 15.723 31.277 1.00 12.98 393 GLY B CA 1
ATOM 7984 C C . GLY B 1 391 ? -20.411 16.236 31.231 1.00 14.01 393 GLY B C 1
ATOM 7985 O O . GLY B 1 391 ? -20.153 17.320 30.704 1.00 14.53 393 GLY B O 1
ATOM 7986 N N . GLU B 1 392 ? -19.474 15.474 31.790 1.00 13.80 394 GLU B N 1
ATOM 7987 C CA . GLU B 1 392 ? -18.063 15.809 31.661 1.00 17.35 394 GLU B CA 1
ATOM 7988 C C . GLU B 1 392 ? -17.207 14.576 31.904 1.00 15.68 394 GLU B C 1
ATOM 7989 O O . GLU B 1 392 ? -17.601 13.652 32.619 1.00 14.08 394 GLU B O 1
ATOM 7995 N N . ALA B 1 393 ? -16.029 14.584 31.288 1.00 14.60 395 ALA B N 1
ATOM 7996 C CA . ALA B 1 393 ? -15.044 13.521 31.407 1.00 16.21 395 ALA B CA 1
ATOM 7997 C C . ALA B 1 393 ? -13.772 14.134 31.964 1.00 17.96 395 ALA B C 1
ATOM 7998 O O . ALA B 1 393 ? -13.160 14.988 31.315 1.00 18.24 395 ALA B O 1
ATOM 8000 N N . TYR B 1 394 ? -13.383 13.707 33.164 1.00 17.13 396 TYR B N 1
ATOM 8001 C CA . TYR B 1 394 ? -12.205 14.261 33.813 1.00 16.11 396 TYR B CA 1
ATOM 8002 C C . TYR B 1 394 ? -10.959 13.883 33.028 1.00 19.56 396 TYR B C 1
ATOM 8003 O O . TYR B 1 394 ? -10.777 12.719 32.659 1.00 20.38 396 TYR B O 1
ATOM 8012 N N . ARG B 1 395 ? -10.095 14.866 32.782 1.00 19.98 397 ARG B N 1
ATOM 8013 C CA . ARG B 1 395 ? -8.813 14.583 32.162 1.00 25.95 397 ARG B CA 1
ATOM 8014 C C . ARG B 1 395 ? -7.882 13.927 33.181 1.00 28.35 397 ARG B C 1
ATOM 8015 O O . ARG B 1 395 ? -7.988 14.177 34.384 1.00 26.49 397 ARG B O 1
ATOM 8023 N N . PRO B 1 396 ? -6.957 13.085 32.728 1.00 30.83 398 PRO B N 1
ATOM 8024 C CA . PRO B 1 396 ? -6.070 12.415 33.680 1.00 33.50 398 PRO B CA 1
ATOM 8025 C C . PRO B 1 396 ? -5.179 13.435 34.367 1.00 34.65 398 PRO B C 1
ATOM 8026 O O . PRO B 1 396 ? -4.775 14.436 33.772 1.00 36.59 398 PRO B O 1
ATOM 8030 N N . ALA B 1 397 ? -4.895 13.185 35.639 1.00 33.03 399 ALA B N 1
ATOM 8031 C CA . ALA B 1 397 ? -4.041 14.077 36.404 1.00 34.92 399 ALA B CA 1
ATOM 8032 C C . ALA B 1 397 ? -3.477 13.309 37.587 1.00 37.05 399 ALA B C 1
ATOM 8033 O O . ALA B 1 397 ? -4.022 12.283 38.004 1.00 37.60 399 ALA B O 1
ATOM 8035 N N . PHE B 1 398 ? -2.371 13.822 38.115 1.00 38.97 400 PHE B N 1
ATOM 8036 C CA . PHE B 1 398 ? -1.714 13.184 39.246 1.00 40.50 400 PHE B CA 1
ATOM 8037 C C . PHE B 1 398 ? -2.577 13.293 40.502 1.00 42.14 400 PHE B C 1
ATOM 8038 O O . PHE B 1 398 ? -3.033 14.381 40.866 1.00 44.52 400 PHE B O 1
ATOM 8046 N N . ARG B 1 399 ? -2.794 12.155 41.165 1.00 43.62 401 ARG B N 1
ATOM 8047 C CA . ARG B 1 399 ? -3.668 12.059 42.328 1.00 47.61 401 ARG B CA 1
ATOM 8048 C C . ARG B 1 399 ? -2.909 11.870 43.637 1.00 49.07 401 ARG B C 1
ATOM 8049 O O . ARG B 1 399 ? -3.540 11.655 44.678 1.00 50.01 401 ARG B O 1
ATOM 8057 N N . GLY B 1 400 ? -1.581 11.934 43.619 1.00 53.35 402 GLY B N 1
ATOM 8058 C CA . GLY B 1 400 ? -0.805 11.584 44.789 1.00 56.72 402 GLY B CA 1
ATOM 8059 C C . GLY B 1 400 ? -0.453 12.707 45.735 1.00 41.76 402 GLY B C 1
ATOM 8060 O O . GLY B 1 400 ? 0.258 12.473 46.718 1.00 49.33 402 GLY B O 1
ATOM 8061 N N . GLY B 1 401 ? -0.915 13.925 45.478 1.00 27.75 403 GLY B N 1
ATOM 8062 C CA . GLY B 1 401 ? -0.633 15.024 46.364 1.00 96.66 403 GLY B CA 1
ATOM 8063 C C . GLY B 1 401 ? 0.665 15.738 46.042 1.00 41.65 403 GLY B C 1
ATOM 8064 O O . GLY B 1 401 ? 1.011 15.935 44.873 1.00 120.03 403 GLY B O 1
ATOM 8065 N N . PRO B 1 402 ? 1.432 16.126 47.077 1.00 44.74 404 PRO B N 1
ATOM 8066 C CA . PRO B 1 402 ? 1.328 15.744 48.497 1.00 45.54 404 PRO B CA 1
ATOM 8067 C C . PRO B 1 402 ? 0.093 16.286 49.207 1.00 46.01 404 PRO B C 1
ATOM 8068 O O . PRO B 1 402 ? -0.548 17.228 48.749 1.00 46.46 404 PRO B O 1
ATOM 8072 N N . PHE B 1 403 ? -0.257 15.700 50.345 1.00 38.23 405 PHE B N 1
ATOM 8073 C CA . PHE B 1 403 ? -1.464 16.061 51.062 1.00 37.03 405 PHE B CA 1
ATOM 8074 C C . PHE B 1 403 ? -1.114 16.539 52.459 1.00 35.65 405 PHE B C 1
ATOM 8075 O O . PHE B 1 403 ? -0.057 16.215 53.005 1.00 34.99 405 PHE B O 1
ATOM 8083 N N . ARG B 1 404 ? -2.016 17.329 53.028 1.00 29.44 406 ARG B N 1
ATOM 8084 C CA . ARG B 1 404 ? -1.898 17.661 54.433 1.00 29.16 406 ARG B CA 1
ATOM 8085 C C . ARG B 1 404 ? -1.995 16.386 55.268 1.00 24.62 406 ARG B C 1
ATOM 8086 O O . ARG B 1 404 ? -2.526 15.362 54.832 1.00 23.85 406 ARG B O 1
ATOM 8094 N N . ILE B 1 405 ? -1.443 16.453 56.475 1.00 24.24 407 ILE B N 1
ATOM 8095 C CA . ILE B 1 405 ? -1.561 15.349 57.418 1.00 23.00 407 ILE B CA 1
ATOM 8096 C C . ILE B 1 405 ? -3.016 15.256 57.863 1.00 23.02 407 ILE B C 1
ATOM 8097 O O . ILE B 1 405 ? -3.587 16.227 58.374 1.00 23.36 407 ILE B O 1
ATOM 8102 N N . GLN B 1 406 ? -3.634 14.097 57.647 1.00 22.34 408 GLN B N 1
ATOM 8103 C CA . GLN B 1 406 ? -5.001 13.866 58.095 1.00 21.68 408 GLN B CA 1
ATOM 8104 C C . GLN B 1 406 ? -4.963 13.216 59.470 1.00 17.97 408 GLN B C 1
ATOM 8105 O O . GLN B 1 406 ? -4.428 12.117 59.627 1.00 16.61 408 GLN B O 1
ATOM 8111 N N . GLU B 1 407 ? -5.535 13.896 60.460 1.00 17.54 409 GLU B N 1
ATOM 8112 C CA . GLU B 1 407 ? -5.315 13.492 61.841 1.00 18.21 409 GLU B CA 1
ATOM 8113 C C . GLU B 1 407 ? -5.913 12.120 62.125 1.00 15.05 409 GLU B C 1
ATOM 8114 O O . GLU B 1 407 ? -5.328 11.329 62.870 1.00 15.44 409 GLU B O 1
ATOM 8120 N N . GLN B 1 408 ? -7.056 11.810 61.509 1.00 15.82 410 GLN B N 1
ATOM 8121 C CA . GLN B 1 408 ? -7.705 10.518 61.707 1.00 18.46 410 GLN B CA 1
ATOM 8122 C C . GLN B 1 408 ? -6.868 9.353 61.213 1.00 14.96 410 GLN B C 1
ATOM 8123 O O . GLN B 1 408 ? -7.118 8.216 61.623 1.00 15.72 410 GLN B O 1
ATOM 8129 N N . ALA B 1 409 ? -5.909 9.599 60.328 1.00 15.73 411 ALA B N 1
ATOM 8130 C CA . ALA B 1 409 ? -5.068 8.540 59.790 1.00 17.54 411 ALA B CA 1
ATOM 8131 C C . ALA B 1 409 ? -3.781 8.345 60.576 1.00 16.43 411 ALA B C 1
ATOM 8132 O O . ALA B 1 409 ? -3.014 7.436 60.260 1.00 16.28 411 ALA B O 1
ATOM 8134 N N . GLN B 1 410 ? -3.533 9.166 61.592 1.00 14.63 412 GLN B N 1
ATOM 8135 C CA . GLN B 1 410 ? -2.265 9.183 62.308 1.00 14.70 412 GLN B CA 1
ATOM 8136 C C . GLN B 1 410 ? -2.306 8.232 63.503 1.00 16.44 412 GLN B C 1
ATOM 8137 O O . GLN B 1 410 ? -3.331 8.137 64.193 1.00 15.25 412 GLN B O 1
ATOM 8143 N N . PRO B 1 411 ? -1.197 7.540 63.758 1.00 14.45 413 PRO B N 1
ATOM 8144 C CA . PRO B 1 411 ? -1.144 6.633 64.906 1.00 12.95 413 PRO B CA 1
ATOM 8145 C C . PRO B 1 411 ? -1.387 7.388 66.204 1.00 13.42 413 PRO B C 1
ATOM 8146 O O . PRO B 1 411 ? -0.913 8.508 66.386 1.00 13.93 413 PRO B O 1
ATOM 8150 N N . THR B 1 412 ? -2.156 6.758 67.096 1.00 14.14 414 THR B N 1
ATOM 8151 C CA . THR B 1 412 ? -2.557 7.254 68.420 1.00 14.95 414 THR B CA 1
ATOM 8152 C C . THR B 1 412 ? -3.619 8.347 68.413 1.00 13.22 414 THR B C 1
ATOM 8153 O O . THR B 1 412 ? -4.195 8.632 69.464 1.00 14.00 414 THR B O 1
ATOM 8157 N N . ALA B 1 413 ? -3.883 8.972 67.259 1.00 13.57 415 ALA B N 1
ATOM 8158 C CA . ALA B 1 413 ? -4.650 10.217 67.254 1.00 12.89 415 ALA B CA 1
ATOM 8159 C C . ALA B 1 413 ? -6.088 10.009 67.717 1.00 14.28 415 ALA B C 1
ATOM 8160 O O . ALA B 1 413 ? -6.659 10.872 68.391 1.00 13.73 415 ALA B O 1
ATOM 8162 N N . LEU B 1 414 ? -6.699 8.886 67.352 1.00 13.86 416 LEU B N 1
ATOM 8163 C CA . LEU B 1 414 ? -8.062 8.634 67.801 1.00 14.68 416 LEU B CA 1
ATOM 8164 C C . LEU B 1 414 ? -8.090 8.122 69.232 1.00 13.77 416 LEU B C 1
ATOM 8165 O O . LEU B 1 414 ? -8.951 8.532 70.016 1.00 14.92 416 LEU B O 1
ATOM 8170 N N . TYR B 1 415 ? -7.167 7.225 69.589 1.00 13.83 417 TYR B N 1
ATOM 8171 C CA . TYR B 1 415 ? -7.034 6.826 70.986 1.00 13.99 417 TYR B CA 1
ATOM 8172 C C . TYR B 1 415 ? -6.929 8.045 71.893 1.00 13.38 417 TYR B C 1
ATOM 8173 O O . TYR B 1 415 ? -7.591 8.118 72.932 1.00 14.09 417 TYR B O 1
ATOM 8182 N N . ASN B 1 416 ? -6.091 9.015 71.507 1.00 13.25 418 ASN B N 1
ATOM 8183 C CA . ASN B 1 416 ? -5.786 10.151 72.374 1.00 14.28 418 ASN B CA 1
ATOM 8184 C C . ASN B 1 416 ? -7.039 10.937 72.733 1.00 15.16 418 ASN B C 1
ATOM 8185 O O . ASN B 1 416 ? -7.214 11.341 73.887 1.00 14.38 418 ASN B O 1
ATOM 8190 N N . ALA B 1 417 ? -7.928 11.155 71.764 1.00 13.66 419 ALA B N 1
ATOM 8191 C CA . ALA B 1 417 ? -9.072 12.040 71.951 1.00 13.63 419 ALA B CA 1
ATOM 8192 C C . ALA B 1 417 ? -10.376 11.313 72.241 1.00 13.19 419 ALA B C 1
ATOM 8193 O O . ALA B 1 417 ? -11.293 11.920 72.802 1.00 13.83 419 ALA B O 1
ATOM 8195 N N . MET B 1 418 ? -10.493 10.041 71.877 1.00 12.77 420 MET B N 1
ATOM 8196 C CA . MET B 1 418 ? -11.745 9.324 72.057 1.00 12.62 420 MET B CA 1
ATOM 8197 C C . MET B 1 418 ? -11.693 8.100 72.954 1.00 12.29 420 MET B C 1
ATOM 8198 O O . MET B 1 418 ? -12.751 7.531 73.230 1.00 12.41 420 MET B O 1
ATOM 8203 N N . ILE B 1 419 ? -10.521 7.681 73.424 1.00 12.62 421 ILE B N 1
ATOM 8204 C CA . ILE B 1 419 ? -10.403 6.593 74.386 1.00 13.09 421 ILE B CA 1
ATOM 8205 C C . ILE B 1 419 ? -9.717 7.048 75.668 1.00 13.88 421 ILE B C 1
ATOM 8206 O O . ILE B 1 419 ? -10.259 6.889 76.765 1.00 14.40 421 ILE B O 1
ATOM 8211 N N . ALA B 1 420 ? -8.533 7.631 75.547 1.00 13.71 422 ALA B N 1
ATOM 8212 C CA . ALA B 1 420 ? -7.757 8.090 76.694 1.00 14.42 422 ALA B CA 1
ATOM 8213 C C . ALA B 1 420 ? -8.570 8.857 77.742 1.00 14.65 422 ALA B C 1
ATOM 8214 O O . ALA B 1 420 ? -8.363 8.634 78.938 1.00 15.38 422 ALA B O 1
ATOM 8216 N N . PRO B 1 421 ? -9.497 9.750 77.367 1.00 16.14 423 PRO B N 1
ATOM 8217 C CA . PRO B 1 421 ? -10.214 10.513 78.403 1.00 16.25 423 PRO B CA 1
ATOM 8218 C C . PRO B 1 421 ? -11.086 9.692 79.344 1.00 17.61 423 PRO B C 1
ATOM 8219 O O . PRO B 1 421 ? -11.489 10.228 80.383 1.00 20.49 423 PRO B O 1
ATOM 8223 N N . VAL B 1 422 ? -11.396 8.430 79.044 1.00 15.19 424 VAL B N 1
ATOM 8224 C CA . VAL B 1 422 ? -12.284 7.654 79.910 1.00 16.80 424 VAL B CA 1
ATOM 8225 C C . VAL B 1 422 ? -11.565 6.545 80.671 1.00 15.03 424 VAL B C 1
ATOM 8226 O O . VAL B 1 422 ? -12.228 5.677 81.243 1.00 13.91 424 VAL B O 1
ATOM 8230 N N . VAL B 1 423 ? -10.229 6.561 80.726 1.00 13.71 425 VAL B N 1
ATOM 8231 C CA . VAL B 1 423 ? -9.512 5.462 81.376 1.00 16.36 425 VAL B CA 1
ATOM 8232 C C . VAL B 1 423 ? -9.870 5.331 82.854 1.00 14.92 425 VAL B C 1
ATOM 8233 O O . VAL B 1 423 ? -9.783 4.237 83.422 1.00 16.55 425 VAL B O 1
ATOM 8237 N N . GLN B 1 424 ? -10.281 6.425 83.500 1.00 15.03 426 GLN B N 1
ATOM 8238 C CA . GLN B 1 424 ? -10.696 6.356 84.899 1.00 17.40 426 GLN B CA 1
ATOM 8239 C C . GLN B 1 424 ? -12.150 5.929 85.076 1.00 16.89 426 GLN B C 1
ATOM 8240 O O . GLN B 1 424 ? -12.547 5.618 86.206 1.00 16.15 426 GLN B O 1
ATOM 8246 N N . TYR B 1 425 ? -12.948 5.926 84.004 1.00 16.86 427 TYR B N 1
ATOM 8247 C CA . TYR B 1 425 ? -14.337 5.488 84.080 1.00 14.19 427 TYR B CA 1
ATOM 8248 C C . TYR B 1 425 ? -14.379 3.969 84.194 1.00 17.19 427 TYR B C 1
ATOM 8249 O O . TYR B 1 425 ? -13.695 3.265 83.451 1.00 18.84 427 TYR B O 1
ATOM 8258 N N . GLY B 1 426 ? -15.168 3.464 85.136 1.00 14.07 428 GLY B N 1
ATOM 8259 C CA . GLY B 1 426 ? -15.310 2.028 85.275 1.00 13.58 428 GLY B CA 1
ATOM 8260 C C . GLY B 1 426 ? -16.074 1.457 84.101 1.00 15.35 428 GLY B C 1
ATOM 8261 O O . GLY B 1 426 ? -17.099 2.008 83.682 1.00 14.70 428 GLY B O 1
ATOM 8262 N N . ILE B 1 427 ? -15.568 0.350 83.549 1.00 13.65 429 ILE B N 1
ATOM 8263 C CA . ILE B 1 427 ? -16.213 -0.334 82.434 1.00 16.43 429 ILE B CA 1
ATOM 8264 C C . ILE B 1 427 ? -16.213 -1.835 82.697 1.00 15.85 429 ILE B C 1
ATOM 8265 O O . ILE B 1 427 ? -15.433 -2.352 83.500 1.00 16.74 429 ILE B O 1
ATOM 8270 N N . LYS B 1 428 ? -17.121 -2.530 82.016 1.00 13.26 430 LYS B N 1
ATOM 8271 C CA . LYS B 1 428 ? -17.257 -3.978 82.125 1.00 13.11 430 LYS B CA 1
ATOM 8272 C C . LYS B 1 428 ? -16.395 -4.724 81.105 1.00 13.16 430 LYS B C 1
ATOM 8273 O O . LYS B 1 428 ? -15.835 -5.782 81.418 1.00 13.12 430 LYS B O 1
ATOM 8279 N N . GLY B 1 429 ? -16.271 -4.191 79.895 1.00 12.23 431 GLY B N 1
ATOM 8280 C CA . GLY B 1 429 ? -15.546 -4.875 78.838 1.00 12.05 431 GLY B CA 1
ATOM 8281 C C . GLY B 1 429 ? -15.574 -4.048 77.572 1.00 10.92 431 GLY B C 1
ATOM 8282 O O . GLY B 1 429 ? -16.173 -2.971 77.521 1.00 11.73 431 GLY B O 1
ATOM 8283 N N . VAL B 1 430 ? -14.904 -4.569 76.545 1.00 11.44 432 VAL B N 1
ATOM 8284 C CA . VAL B 1 430 ? -14.706 -3.876 75.271 1.00 11.34 432 VAL B CA 1
ATOM 8285 C C . VAL B 1 430 ? -15.227 -4.757 74.148 1.00 10.38 432 VAL B C 1
ATOM 8286 O O . VAL B 1 430 ? -14.949 -5.959 74.121 1.00 11.62 432 VAL B O 1
ATOM 8290 N N . LEU B 1 431 ? -15.980 -4.157 73.228 1.00 11.10 433 LEU B N 1
ATOM 8291 C CA . LEU B 1 431 ? -16.317 -4.771 71.949 1.00 11.20 433 LEU B CA 1
ATOM 8292 C C . LEU B 1 431 ? -15.600 -3.995 70.851 1.00 10.31 433 LEU B C 1
ATOM 8293 O O . LEU B 1 431 ? -15.639 -2.760 70.829 1.00 11.93 433 LEU B O 1
ATOM 8298 N N . TRP B 1 432 ? -14.940 -4.719 69.957 1.00 10.25 434 TRP B N 1
ATOM 8299 C CA . TRP B 1 432 ? -14.096 -4.136 68.924 1.00 11.85 434 TRP B CA 1
ATOM 8300 C C . TRP B 1 432 ? -14.501 -4.757 67.594 1.00 11.08 434 TRP B C 1
ATOM 8301 O O . TRP B 1 432 ? -14.617 -5.980 67.495 1.00 11.40 434 TRP B O 1
ATOM 8312 N N . TYR B 1 433 ? -14.741 -3.914 66.586 1.00 9.89 435 TYR B N 1
ATOM 8313 C CA . TYR B 1 433 ? -15.067 -4.375 65.235 1.00 11.16 435 TYR B CA 1
ATOM 8314 C C . TYR B 1 433 ? -14.310 -3.467 64.268 1.00 11.87 435 TYR B C 1
ATOM 8315 O O . TYR B 1 433 ? -14.763 -2.364 63.948 1.00 11.97 435 TYR B O 1
ATOM 8324 N N . GLN B 1 434 ? -13.161 -3.945 63.798 1.00 11.46 436 GLN B N 1
ATOM 8325 C CA . GLN B 1 434 ? -12.258 -3.151 62.976 1.00 11.69 436 GLN B CA 1
ATOM 8326 C C . GLN B 1 434 ? -11.373 -4.101 62.184 1.00 11.23 436 GLN B C 1
ATOM 8327 O O . GLN B 1 434 ? -11.204 -5.267 62.544 1.00 12.19 436 GLN B O 1
ATOM 8333 N N . GLY B 1 435 ? -10.816 -3.589 61.091 1.00 11.77 437 GLY B N 1
ATOM 8334 C CA . GLY B 1 435 ? -9.806 -4.321 60.361 1.00 11.29 437 GLY B CA 1
ATOM 8335 C C . GLY B 1 435 ? -9.866 -4.071 58.873 1.00 13.59 437 GLY B C 1
ATOM 8336 O O . GLY B 1 435 ? -8.870 -4.250 58.162 1.00 14.84 437 GLY B O 1
ATOM 8337 N N . GLU B 1 436 ? -11.043 -3.657 58.398 1.00 12.43 438 GLU B N 1
ATOM 8338 C CA . GLU B 1 436 ? -11.236 -3.420 56.973 1.00 13.22 438 GLU B CA 1
ATOM 8339 C C . GLU B 1 436 ? -10.184 -2.468 56.422 1.00 14.58 438 GLU B C 1
ATOM 8340 O O . GLU B 1 436 ? -9.732 -2.625 55.283 1.00 16.28 438 GLU B O 1
ATOM 8346 N N . SER B 1 437 ? -9.775 -1.483 57.216 1.00 13.70 439 SER B N 1
ATOM 8347 C CA . SER B 1 437 ? -8.776 -0.511 56.790 1.00 14.98 439 SER B CA 1
ATOM 8348 C C . SER B 1 437 ? -7.346 -0.966 57.045 1.00 15.23 439 SER B C 1
ATOM 8349 O O . SER B 1 437 ? -6.417 -0.198 56.779 1.00 16.59 439 SER B O 1
ATOM 8352 N N . ASN B 1 438 ? -7.149 -2.184 57.558 1.00 14.84 440 ASN B N 1
ATOM 8353 C CA . ASN B 1 438 ? -5.824 -2.764 57.739 1.00 15.96 440 ASN B CA 1
ATOM 8354 C C . ASN B 1 438 ? -5.579 -3.997 56.879 1.00 17.31 440 ASN B C 1
ATOM 8355 O O . ASN B 1 438 ? -4.619 -4.724 57.130 1.00 17.52 440 ASN B O 1
ATOM 8360 N N . VAL B 1 439 ? -6.409 -4.259 55.870 1.00 17.17 441 VAL B N 1
ATOM 8361 C CA . VAL B 1 439 ? -6.113 -5.400 55.013 1.00 21.13 441 VAL B CA 1
ATOM 8362 C C . VAL B 1 439 ? -4.797 -5.211 54.267 1.00 20.94 441 VAL B C 1
ATOM 8363 O O . VAL B 1 439 ? -4.157 -6.196 53.881 1.00 21.73 441 VAL B O 1
ATOM 8367 N N . GLY B 1 440 ? -4.356 -3.960 54.095 1.00 21.11 442 GLY B N 1
ATOM 8368 C CA . GLY B 1 440 ? -3.101 -3.674 53.423 1.00 23.54 442 GLY B CA 1
ATOM 8369 C C . GLY B 1 440 ? -1.856 -4.041 54.209 1.00 22.84 442 GLY B C 1
ATOM 8370 O O . GLY B 1 440 ? -0.798 -4.247 53.609 1.00 25.64 442 GLY B O 1
ATOM 8371 N N . ASN B 1 441 ? -1.942 -4.096 55.532 1.00 21.06 443 ASN B N 1
ATOM 8372 C CA . ASN B 1 441 ? -0.841 -4.626 56.323 1.00 22.05 443 ASN B CA 1
ATOM 8373 C C . ASN B 1 441 ? -1.356 -5.766 57.191 1.00 20.64 443 ASN B C 1
ATOM 8374 O O . ASN B 1 441 ? -1.115 -5.806 58.402 1.00 21.60 443 ASN B O 1
ATOM 8379 N N . ALA B 1 442 ? -2.068 -6.703 56.554 1.00 19.39 444 ALA B N 1
ATOM 8380 C CA . ALA B 1 442 ? -2.764 -7.762 57.277 1.00 20.19 444 ALA B CA 1
ATOM 8381 C C . ALA B 1 442 ? -1.802 -8.659 58.040 1.00 21.51 444 ALA B C 1
ATOM 8382 O O . ALA B 1 442 ? -2.160 -9.190 59.097 1.00 22.44 444 ALA B O 1
ATOM 8384 N N . LEU B 1 443 ? -0.585 -8.847 57.526 1.00 23.01 445 LEU B N 1
ATOM 8385 C CA . LEU B 1 443 ? 0.404 -9.641 58.249 1.00 20.71 445 LEU B CA 1
ATOM 8386 C C . LEU B 1 443 ? 0.779 -8.981 59.571 1.00 22.42 445 LEU B C 1
ATOM 8387 O O . LEU B 1 443 ? 0.890 -9.651 60.602 1.00 22.55 445 LEU B O 1
ATOM 8392 N N . THR B 1 444 ? 0.970 -7.664 59.556 1.00 21.31 446 THR B N 1
ATOM 8393 C CA . THR B 1 444 ? 1.293 -6.919 60.764 1.00 20.21 446 THR B CA 1
ATOM 8394 C C . THR B 1 444 ? 0.172 -6.981 61.796 1.00 20.05 446 THR B C 1
ATOM 8395 O O . THR B 1 444 ? 0.434 -6.829 62.991 1.00 18.72 446 THR B O 1
ATOM 8399 N N . TYR B 1 445 ? -1.064 -7.230 61.366 1.00 18.32 447 TYR B N 1
ATOM 8400 C CA . TYR B 1 445 ? -2.197 -7.202 62.286 1.00 18.31 447 TYR B CA 1
ATOM 8401 C C . TYR B 1 445 ? -2.090 -8.278 63.360 1.00 16.23 447 TYR B C 1
ATOM 840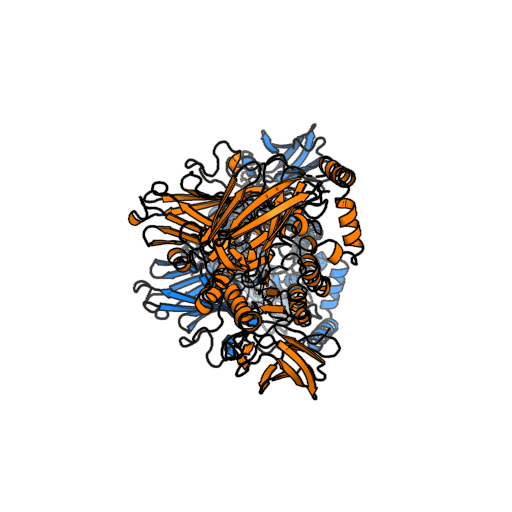2 O O . TYR B 1 445 ? -2.653 -8.117 64.447 1.00 15.08 447 TYR B O 1
ATOM 8411 N N . LYS B 1 446 ? -1.386 -9.382 63.067 1.00 16.68 448 LYS B N 1
ATOM 8412 C CA . LYS B 1 446 ? -1.119 -10.411 64.071 1.00 18.62 448 LYS B CA 1
ATOM 8413 C C . LYS B 1 446 ? -0.462 -9.825 65.308 1.00 17.08 448 LYS B C 1
ATOM 8414 O O . LYS B 1 446 ? -0.630 -10.351 66.411 1.00 17.29 448 LYS B O 1
ATOM 8420 N N . LYS B 1 447 ? 0.324 -8.767 65.135 1.00 15.76 449 LYS B N 1
ATOM 8421 C CA . LYS B 1 447 ? 0.972 -8.074 66.235 1.00 17.40 449 LYS B CA 1
ATOM 8422 C C . LYS B 1 447 ? 0.166 -6.869 66.704 1.00 17.34 449 LYS B C 1
ATOM 8423 O O . LYS B 1 447 ? 0.129 -6.585 67.906 1.00 16.58 449 LYS B O 1
ATOM 8429 N N . LEU B 1 448 ? -0.492 -6.160 65.776 1.00 14.80 450 LEU B N 1
ATOM 8430 C CA . LEU B 1 448 ? -1.211 -4.939 66.135 1.00 13.35 450 LEU B CA 1
ATOM 8431 C C . LEU B 1 448 ? -2.395 -5.227 67.049 1.00 14.41 450 LEU B C 1
ATOM 8432 O O . LEU B 1 448 ? -2.663 -4.455 67.976 1.00 14.86 450 LEU B O 1
ATOM 8437 N N . LEU B 1 449 ? -3.124 -6.326 66.807 1.00 14.47 451 LEU B N 1
ATOM 8438 C CA . LEU B 1 449 ? -4.307 -6.596 67.626 1.00 12.52 451 LEU B CA 1
ATOM 8439 C C . LEU B 1 449 ? -3.957 -6.926 69.071 1.00 13.27 451 LEU B C 1
ATOM 8440 O O . LEU B 1 449 ? -4.532 -6.299 69.978 1.00 13.14 451 LEU B O 1
ATOM 8445 N N . PRO B 1 450 ? -3.049 -7.866 69.369 1.00 13.32 452 PRO B N 1
ATOM 8446 C CA . PRO B 1 450 ? -2.640 -8.037 70.772 1.00 14.15 452 PRO B CA 1
ATOM 8447 C C . PRO B 1 450 ? -2.056 -6.776 71.389 1.00 13.72 452 PRO B C 1
ATOM 8448 O O . PRO B 1 450 ? -2.261 -6.535 72.581 1.00 13.75 452 PRO B O 1
ATOM 8452 N N . ALA B 1 451 ? -1.342 -5.960 70.606 1.00 14.34 453 ALA B N 1
ATOM 8453 C CA . ALA B 1 451 ? -0.749 -4.738 71.138 1.00 13.90 453 ALA B CA 1
ATOM 8454 C C . ALA B 1 451 ? -1.815 -3.724 71.533 1.00 14.00 453 ALA B C 1
ATOM 8455 O O . ALA B 1 451 ? -1.659 -3.016 72.534 1.00 14.53 453 ALA B O 1
ATOM 8457 N N A LEU B 1 452 ? -2.904 -3.628 70.766 0.50 13.08 454 LEU B N 1
ATOM 8458 N N B LEU B 1 452 ? -2.897 -3.638 70.756 0.50 12.44 454 LEU B N 1
ATOM 8459 C CA A LEU B 1 452 ? -3.986 -2.735 71.170 0.50 13.46 454 LEU B CA 1
ATOM 8460 C CA B LEU B 1 452 ? -4.014 -2.772 71.120 0.50 12.36 454 LEU B CA 1
ATOM 8461 C C A LEU B 1 452 ? -4.667 -3.236 72.436 0.50 13.36 454 LEU B C 1
ATOM 8462 C C B LEU B 1 452 ? -4.657 -3.240 72.418 0.50 12.96 454 LEU B C 1
ATOM 8463 O O A LEU B 1 452 ? -4.945 -2.449 73.347 0.50 13.47 454 LEU B O 1
ATOM 8464 O O B LEU B 1 452 ? -4.897 -2.443 73.330 0.50 13.27 454 LEU B O 1
ATOM 8473 N N . ILE B 1 453 ? -4.948 -4.539 72.506 1.00 12.71 455 ILE B N 1
ATOM 8474 C CA . ILE B 1 453 ? -5.599 -5.101 73.688 1.00 12.80 455 ILE B CA 1
ATOM 8475 C C . ILE B 1 453 ? -4.762 -4.844 74.937 1.00 14.24 455 ILE B C 1
ATOM 8476 O O . ILE B 1 453 ? -5.269 -4.371 75.961 1.00 13.62 455 ILE B O 1
ATOM 8481 N N . GLN B 1 454 ? -3.460 -5.133 74.862 1.00 13.76 456 GLN B N 1
ATOM 8482 C CA . GLN B 1 454 ? -2.584 -4.921 76.012 1.00 14.19 456 GLN B CA 1
ATOM 8483 C C . GLN B 1 454 ? -2.415 -3.444 76.330 1.00 12.52 456 GLN B C 1
ATOM 8484 O O . GLN B 1 454 ? -2.299 -3.076 77.503 1.00 13.86 456 GLN B O 1
ATOM 8490 N N . ASN B 1 455 ? -2.415 -2.587 75.309 1.00 14.10 457 ASN B N 1
ATOM 8491 C CA . ASN B 1 455 ? -2.288 -1.155 75.549 1.00 14.61 457 ASN B CA 1
ATOM 8492 C C . ASN B 1 455 ? -3.493 -0.623 76.308 1.00 12.56 457 ASN B C 1
ATOM 8493 O O . ASN B 1 455 ? -3.346 0.055 77.330 1.00 14.20 457 ASN B O 1
ATOM 8498 N N . TRP B 1 456 ? -4.701 -0.930 75.830 1.00 12.62 458 TRP B N 1
ATOM 8499 C CA . TRP B 1 456 ? -5.898 -0.450 76.513 1.00 11.95 458 TRP B CA 1
ATOM 8500 C C . TRP B 1 456 ? -5.997 -1.020 77.922 1.00 12.09 458 TRP B C 1
ATOM 8501 O O . TRP B 1 456 ? -6.386 -0.313 78.856 1.00 14.21 458 TRP B O 1
ATOM 8512 N N . ARG B 1 457 ? -5.644 -2.293 78.096 1.00 12.03 459 ARG B N 1
ATOM 8513 C CA . ARG B 1 457 ? -5.643 -2.869 79.434 1.00 11.70 459 ARG B CA 1
ATOM 8514 C C . ARG B 1 457 ? -4.699 -2.114 80.363 1.00 12.37 459 ARG B C 1
ATOM 8515 O O . ARG B 1 457 ? -5.035 -1.856 81.522 1.00 13.43 459 ARG B O 1
ATOM 8523 N N . ALA B 1 458 ? -3.516 -1.746 79.869 1.00 13.52 460 ALA B N 1
ATOM 8524 C CA . ALA B 1 458 ? -2.577 -0.987 80.686 1.00 14.29 460 ALA B CA 1
ATOM 8525 C C . ALA B 1 458 ? -3.124 0.393 81.006 1.00 15.22 460 ALA B C 1
ATOM 8526 O O . ALA B 1 458 ? -3.056 0.843 82.154 1.00 16.41 460 ALA B O 1
ATOM 8528 N N . GLN B 1 459 ? -3.686 1.071 80.007 1.00 14.61 461 GLN B N 1
ATOM 8529 C CA . GLN B 1 459 ? -4.084 2.460 80.195 1.00 15.37 461 GLN B CA 1
ATOM 8530 C C . GLN B 1 459 ? -5.313 2.565 81.087 1.00 15.00 461 GLN B C 1
ATOM 8531 O O . GLN B 1 459 ? -5.441 3.514 81.867 1.00 16.35 461 GLN B O 1
ATOM 8537 N N . PHE B 1 460 ? -6.228 1.604 80.986 1.00 15.08 462 PHE B N 1
ATOM 8538 C CA . PHE B 1 460 ? -7.385 1.549 81.869 1.00 14.28 462 PHE B CA 1
ATOM 8539 C C . PHE B 1 460 ? -7.052 0.993 83.249 1.00 15.96 462 PHE B C 1
ATOM 8540 O O . PHE B 1 460 ? -7.924 0.988 84.122 1.00 16.67 462 PHE B O 1
ATOM 8548 N N . LYS B 1 461 ? -5.822 0.533 83.464 1.00 16.39 463 LYS B N 1
ATOM 8549 C CA . LYS B 1 461 ? -5.439 -0.163 84.689 1.00 14.23 463 LYS B CA 1
ATOM 8550 C C . LYS B 1 461 ? -6.394 -1.315 84.981 1.00 14.27 463 LYS B C 1
ATOM 8551 O O . LYS B 1 461 ? -6.893 -1.487 86.094 1.00 14.97 463 LYS B O 1
ATOM 8557 N N . ARG B 1 462 ? -6.650 -2.111 83.936 1.00 13.52 464 ARG B N 1
ATOM 8558 C CA . ARG B 1 462 ? -7.534 -3.275 83.969 1.00 13.62 464 ARG B CA 1
ATOM 8559 C C . ARG B 1 462 ? -6.822 -4.375 83.185 1.00 14.50 464 ARG B C 1
ATOM 8560 O O . ARG B 1 462 ? -7.140 -4.633 82.030 1.00 14.71 464 ARG B O 1
ATOM 8568 N N . ARG B 1 463 ? -5.857 -5.042 83.817 1.00 13.83 465 ARG B N 1
ATOM 8569 C CA . ARG B 1 463 ? -5.098 -6.059 83.097 1.00 15.80 465 ARG B CA 1
ATOM 8570 C C . ARG B 1 463 ? -5.935 -7.286 82.768 1.00 15.75 465 ARG B C 1
ATOM 8571 O O . ARG B 1 463 ? -5.480 -8.154 82.017 1.00 18.36 465 ARG B O 1
ATOM 8579 N N . ASP B 1 464 ? -7.155 -7.343 83.287 1.00 14.83 466 ASP B N 1
ATOM 8580 C CA . ASP B 1 464 ? -8.106 -8.427 83.097 1.00 19.25 466 ASP B CA 1
ATOM 8581 C C . ASP B 1 464 ? -9.302 -8.033 82.225 1.00 17.18 466 ASP B C 1
ATOM 8582 O O . ASP B 1 464 ? -10.258 -8.808 82.109 1.00 17.28 466 ASP B O 1
ATOM 8587 N N . LEU B 1 465 ? -9.260 -6.868 81.594 1.00 13.77 467 LEU B N 1
ATOM 8588 C CA . LEU B 1 465 ? -10.422 -6.317 80.906 1.00 14.17 467 LEU B CA 1
ATOM 8589 C C . LEU B 1 465 ? -10.875 -7.228 79.770 1.00 14.26 467 LEU B C 1
ATOM 8590 O O . LEU B 1 465 ? -10.086 -7.495 78.851 1.00 13.99 467 LEU B O 1
ATOM 8595 N N . PRO B 1 466 ? -12.113 -7.726 79.793 1.00 14.96 468 PRO B N 1
ATOM 8596 C CA . PRO B 1 466 ? -12.605 -8.534 78.673 1.00 13.73 468 PRO B CA 1
ATOM 8597 C C . PRO B 1 466 ? -12.583 -7.744 77.378 1.00 11.92 468 PRO B C 1
ATOM 8598 O O . PRO B 1 466 ? -12.985 -6.582 77.333 1.00 12.42 468 PRO B O 1
ATOM 8602 N N . PHE B 1 467 ? -12.120 -8.398 76.316 1.00 11.42 469 PHE B N 1
ATOM 8603 C CA . PHE B 1 467 ? -11.978 -7.770 75.008 1.00 11.13 469 PHE B CA 1
ATOM 8604 C C . PHE B 1 467 ? -12.490 -8.763 73.976 1.00 11.39 469 PHE B C 1
ATOM 8605 O O . PHE B 1 467 ? -11.831 -9.770 73.709 1.00 11.99 469 PHE B O 1
ATOM 8613 N N . TYR B 1 468 ? -13.663 -8.486 73.405 1.00 11.49 470 TYR B N 1
ATOM 8614 C CA . TYR B 1 468 ? -14.318 -9.382 72.458 1.00 10.72 470 TYR B CA 1
ATOM 8615 C C . TYR B 1 468 ? -14.380 -8.699 71.102 1.00 11.41 470 TYR B C 1
ATOM 8616 O O . TYR B 1 468 ? -14.893 -7.582 70.994 1.00 12.03 470 TYR B O 1
ATOM 8625 N N . TYR B 1 469 ? -13.859 -9.361 70.072 1.00 11.39 471 TYR B N 1
ATOM 8626 C CA . TYR B 1 469 ? -13.681 -8.724 68.777 1.00 11.63 471 TYR B CA 1
ATOM 8627 C C . TYR B 1 469 ? -14.364 -9.519 67.672 1.00 11.67 471 TYR B C 1
ATOM 8628 O O . TYR B 1 469 ? -14.683 -10.701 67.823 1.00 12.31 471 TYR B O 1
ATOM 8637 N N . VAL B 1 470 ? -14.584 -8.842 66.552 1.00 11.40 472 VAL B N 1
ATOM 8638 C CA . VAL B 1 470 ? -15.304 -9.397 65.415 1.00 11.24 472 VAL B CA 1
ATOM 8639 C C . VAL B 1 470 ? -14.292 -9.749 64.332 1.00 11.48 472 VAL B C 1
ATOM 8640 O O . VAL B 1 470 ? -13.575 -8.875 63.833 1.00 12.42 472 VAL B O 1
ATOM 8644 N N . GLN B 1 471 ? -14.213 -11.030 63.988 1.00 11.64 473 GLN B N 1
ATOM 8645 C CA . GLN B 1 471 ? -13.473 -11.433 62.804 1.00 12.16 473 GLN B CA 1
ATOM 8646 C C . GLN B 1 471 ? -14.204 -10.908 61.575 1.00 12.97 473 GLN B C 1
ATOM 8647 O O . GLN B 1 471 ? -15.435 -10.917 61.522 1.00 12.68 473 GLN B O 1
ATOM 8653 N N . LEU B 1 472 ? -13.445 -10.434 60.590 1.00 12.68 474 LEU B N 1
ATOM 8654 C CA . LEU B 1 472 ? -14.063 -9.753 59.463 1.00 12.43 474 LEU B CA 1
ATOM 8655 C C . LEU B 1 472 ? -14.986 -10.711 58.709 1.00 13.46 474 LEU B C 1
ATOM 8656 O O . LEU B 1 472 ? -14.678 -11.904 58.579 1.00 12.24 474 LEU B O 1
ATOM 8661 N N . PRO B 1 473 ? -16.125 -10.234 58.222 1.00 11.76 475 PRO B N 1
ATOM 8662 C CA . PRO B 1 473 ? -17.057 -11.095 57.493 1.00 11.12 475 PRO B CA 1
ATOM 8663 C C . PRO B 1 473 ? -16.549 -11.334 56.078 1.00 11.90 475 PRO B C 1
ATOM 8664 O O . PRO B 1 473 ? -15.499 -10.842 55.674 1.00 12.76 475 PRO B O 1
ATOM 8668 N N . ASN B 1 474 ? -17.318 -12.106 55.324 1.00 11.43 476 ASN B N 1
ATOM 8669 C CA . ASN B 1 474 ? -17.026 -12.254 53.910 1.00 12.53 476 ASN B CA 1
ATOM 8670 C C . ASN B 1 474 ? -17.304 -10.941 53.181 1.00 12.33 476 ASN B C 1
ATOM 8671 O O . ASN B 1 474 ? -18.202 -10.180 53.544 1.00 12.83 476 ASN B O 1
ATOM 8676 N N . TYR B 1 475 ? -16.505 -10.672 52.151 1.00 12.32 477 TYR B N 1
ATOM 8677 C CA . TYR B 1 475 ? -16.686 -9.475 51.348 1.00 13.06 477 TYR B CA 1
ATOM 8678 C C . TYR B 1 475 ? -16.018 -9.685 49.997 1.00 13.90 477 TYR B C 1
ATOM 8679 O O . TYR B 1 475 ? -14.993 -10.356 49.910 1.00 14.49 477 TYR B O 1
ATOM 8688 N N . GLY B 1 476 ? -16.610 -9.124 48.953 1.00 13.92 478 GLY B N 1
ATOM 8689 C CA . GLY B 1 476 ? -15.949 -9.025 47.666 1.00 14.89 478 GLY B CA 1
ATOM 8690 C C . GLY B 1 476 ? -16.368 -10.104 46.690 1.00 15.62 478 GLY B C 1
ATOM 8691 O O . GLY B 1 476 ? -17.278 -10.904 46.930 1.00 15.66 478 GLY B O 1
ATOM 8692 N N . ASP B 1 477 ? -15.673 -10.113 45.555 1.00 15.00 479 ASP B N 1
ATOM 8693 C CA . ASP B 1 477 ? -15.973 -11.068 44.499 1.00 14.69 479 ASP B CA 1
ATOM 8694 C C . ASP B 1 477 ? -15.650 -12.482 44.957 1.00 14.76 479 ASP B C 1
ATOM 8695 O O . ASP B 1 477 ? -14.651 -12.716 45.637 1.00 15.96 479 ASP B O 1
ATOM 8700 N N . MET B 1 478 ? -16.504 -13.423 44.569 1.00 15.58 480 MET B N 1
ATOM 8701 C CA . MET B 1 478 ? -16.261 -14.832 44.820 1.00 15.89 480 MET B CA 1
ATOM 8702 C C . MET B 1 478 ? -15.357 -15.425 43.749 1.00 16.67 480 MET B C 1
ATOM 8703 O O . MET B 1 478 ? -15.320 -14.959 42.609 1.00 17.12 480 MET B O 1
ATOM 8708 N N . ARG B 1 479 ? -14.619 -16.459 44.132 1.00 16.46 481 ARG B N 1
ATOM 8709 C CA . ARG B 1 479 ? -13.678 -17.121 43.250 1.00 20.46 481 ARG B CA 1
ATOM 8710 C C . ARG B 1 479 ? -14.016 -18.601 43.271 1.00 19.51 481 ARG B C 1
ATOM 8711 O O . ARG B 1 479 ? -14.484 -19.128 44.283 1.00 18.64 481 ARG B O 1
ATOM 8719 N N . TYR B 1 480 ? -13.761 -19.284 42.160 1.00 19.22 482 TYR B N 1
ATOM 8720 C CA . TYR B 1 480 ? -14.056 -20.707 42.070 1.00 19.15 482 TYR B CA 1
ATOM 8721 C C . TYR B 1 480 ? -12.801 -21.575 41.965 1.00 20.50 482 TYR B C 1
ATOM 8722 O O . TYR B 1 480 ? -12.911 -22.780 41.723 1.00 21.27 482 TYR B O 1
ATOM 8731 N N . GLN B 1 481 ? -11.620 -20.994 42.177 1.00 21.11 483 GLN B N 1
ATOM 8732 C CA . GLN B 1 481 ? -10.327 -21.651 42.306 1.00 21.10 483 GLN B CA 1
ATOM 8733 C C . GLN B 1 481 ? -9.661 -21.186 43.590 1.00 19.64 483 GLN B C 1
ATOM 8734 O O . GLN B 1 481 ? -9.871 -20.048 44.019 1.00 19.33 483 GLN B O 1
ATOM 8740 N N . PRO B 1 482 ? -8.836 -22.033 44.214 1.00 20.39 484 PRO B N 1
ATOM 8741 C CA . PRO B 1 482 ? -8.064 -21.579 45.376 1.00 21.62 484 PRO B CA 1
ATOM 8742 C C . PRO B 1 482 ? -7.200 -20.374 45.027 1.00 22.04 484 PRO B C 1
ATOM 8743 O O . PRO B 1 482 ? -6.740 -20.217 43.894 1.00 22.54 484 PRO B O 1
ATOM 8747 N N . GLY B 1 483 ? -6.992 -19.513 46.017 1.00 19.66 485 GLY B N 1
ATOM 8748 C CA . GLY B 1 483 ? -6.153 -18.343 45.824 1.00 20.23 485 GLY B CA 1
ATOM 8749 C C . GLY B 1 483 ? -5.798 -17.697 47.144 1.00 20.54 485 GLY B C 1
ATOM 8750 O O . GLY B 1 483 ? -6.316 -18.061 48.203 1.00 20.89 485 GLY B O 1
ATOM 8751 N N . GLU B 1 484 ? -4.900 -16.719 47.059 1.00 20.06 486 GLU B N 1
ATOM 8752 C CA . GLU B 1 484 ? -4.484 -15.963 48.229 1.00 21.38 486 GLU B CA 1
ATOM 8753 C C . GLU B 1 484 ? -5.501 -14.866 48.537 1.00 20.02 486 GLU B C 1
ATOM 8754 O O . GLU B 1 484 ? -6.322 -14.496 47.697 1.00 19.50 486 GLU B O 1
ATOM 8760 N N . SER B 1 485 ? -5.441 -14.346 49.763 1.00 17.59 487 SER B N 1
ATOM 8761 C CA . SER B 1 485 ? -6.453 -13.397 50.218 1.00 16.06 487 SER B CA 1
ATOM 8762 C C . SER B 1 485 ? -5.921 -12.606 51.405 1.00 17.21 487 SER B C 1
ATOM 8763 O O . SER B 1 485 ? -5.548 -13.191 52.429 1.00 18.98 487 SER B O 1
ATOM 8766 N N . ALA B 1 486 ? -5.902 -11.277 51.275 1.00 16.06 488 ALA B N 1
ATOM 8767 C CA . ALA B 1 486 ? -5.512 -10.427 52.394 1.00 17.40 488 ALA B CA 1
ATOM 8768 C C . ALA B 1 486 ? -6.583 -10.409 53.479 1.00 15.58 488 ALA B C 1
ATOM 8769 O O . ALA B 1 486 ? -6.259 -10.346 54.668 1.00 15.78 488 ALA B O 1
ATOM 8771 N N . TRP B 1 487 ? -7.863 -10.439 53.094 1.00 14.33 489 TRP B N 1
ATOM 8772 C CA . TRP B 1 487 ? -8.924 -10.552 54.089 1.00 13.37 489 TRP B CA 1
ATOM 8773 C C . TRP B 1 487 ? -8.751 -11.809 54.928 1.00 14.15 489 TRP B C 1
ATOM 8774 O O . TRP B 1 487 ? -8.932 -11.778 56.147 1.00 13.42 489 TRP B O 1
ATOM 8785 N N . ALA B 1 488 ? -8.363 -12.917 54.295 1.00 14.79 490 ALA B N 1
ATOM 8786 C CA . ALA B 1 488 ? -8.143 -14.152 55.037 1.00 15.60 490 ALA B CA 1
ATOM 8787 C C . ALA B 1 488 ? -6.990 -14.005 56.024 1.00 15.41 490 ALA B C 1
ATOM 8788 O O . ALA B 1 488 ? -7.032 -14.563 57.123 1.00 13.93 490 ALA B O 1
ATOM 8790 N N . MET B 1 489 ? -5.953 -13.256 55.652 1.00 14.95 491 MET B N 1
ATOM 8791 C CA . MET B 1 489 ? -4.865 -13.008 56.593 1.00 16.26 491 MET B CA 1
ATOM 8792 C C . MET B 1 489 ? -5.344 -12.181 57.778 1.00 16.14 491 MET B C 1
ATOM 8793 O O . MET B 1 489 ? -4.917 -12.409 58.917 1.00 15.82 491 MET B O 1
ATOM 8798 N N . LEU B 1 490 ? -6.224 -11.210 57.521 1.00 14.11 492 LEU B N 1
ATOM 8799 C CA . LEU B 1 490 ? -6.804 -10.422 58.599 1.00 13.93 492 LEU B CA 1
ATOM 8800 C C . LEU B 1 490 ? -7.636 -11.302 59.529 1.00 13.79 492 LEU B C 1
ATOM 8801 O O . LEU B 1 490 ? -7.585 -11.148 60.754 1.00 13.54 492 LEU B O 1
ATOM 8806 N N . ARG B 1 491 ? -8.390 -12.248 58.968 1.00 13.40 493 ARG B N 1
ATOM 8807 C CA . ARG B 1 491 ? -9.154 -13.165 59.806 1.00 12.95 493 ARG B CA 1
ATOM 8808 C C . ARG B 1 491 ? -8.243 -14.101 60.590 1.00 14.28 493 ARG B C 1
ATOM 8809 O O . ARG B 1 491 ? -8.572 -14.480 61.719 1.00 14.56 493 ARG B O 1
ATOM 8817 N N . GLU B 1 492 ? -7.101 -14.482 60.018 1.00 12.77 494 GLU B N 1
ATOM 8818 C CA . GLU B 1 492 ? -6.158 -15.315 60.754 1.00 14.54 494 GLU B CA 1
ATOM 8819 C C . GLU B 1 492 ? -5.553 -14.559 61.930 1.00 14.49 494 GLU B C 1
ATOM 8820 O O . GLU B 1 492 ? -5.326 -15.143 62.996 1.00 14.95 494 GLU B O 1
ATOM 8826 N N . ALA B 1 493 ? -5.275 -13.261 61.753 1.00 15.09 495 ALA B N 1
ATOM 8827 C CA . ALA B 1 493 ? -4.768 -12.459 62.861 1.00 14.11 495 ALA B CA 1
ATOM 8828 C C . ALA B 1 493 ? -5.741 -12.481 64.028 1.00 14.84 495 ALA B C 1
ATOM 8829 O O . ALA B 1 493 ? -5.335 -12.645 65.182 1.00 15.38 495 ALA B O 1
ATOM 8831 N N . ALA B 1 494 ? -7.036 -12.337 63.740 1.00 14.22 496 ALA B N 1
ATOM 8832 C CA . ALA B 1 494 ? -8.049 -12.412 64.786 1.00 14.16 496 ALA B CA 1
ATOM 8833 C C . ALA B 1 494 ? -8.063 -13.792 65.432 1.00 14.71 496 ALA B C 1
ATOM 8834 O O . ALA B 1 494 ? -8.071 -13.913 66.661 1.00 14.01 496 ALA B O 1
ATOM 8836 N N . LEU B 1 495 ? -8.056 -14.847 64.615 1.00 13.51 497 LEU B N 1
ATOM 8837 C CA . LEU B 1 495 ? -8.096 -16.209 65.144 1.00 14.16 497 LEU B CA 1
ATOM 8838 C C . LEU B 1 495 ? -6.930 -16.480 66.092 1.00 14.99 497 LEU B C 1
ATOM 8839 O O . LEU B 1 495 ? -7.104 -17.109 67.141 1.00 15.29 497 LEU B O 1
ATOM 8844 N N . GLU B 1 496 ? -5.733 -16.016 65.739 1.00 13.61 498 GLU B N 1
ATOM 8845 C CA . GLU B 1 496 ? -4.551 -16.310 66.537 1.00 15.22 498 GLU B CA 1
ATOM 8846 C C . GLU B 1 496 ? -4.455 -15.445 67.782 1.00 16.46 498 GLU B C 1
ATOM 8847 O O . GLU B 1 496 ? -3.772 -15.826 68.739 1.00 16.97 498 GLU B O 1
ATOM 8853 N N . THR B 1 497 ? -5.138 -14.305 67.798 1.00 14.72 499 THR B N 1
ATOM 8854 C CA . THR B 1 497 ? -5.159 -13.454 68.977 1.00 14.73 499 THR B CA 1
ATOM 8855 C C . THR B 1 497 ? -5.935 -14.088 70.128 1.00 13.56 499 THR B C 1
ATOM 8856 O O . THR B 1 497 ? -5.853 -13.601 71.261 1.00 15.03 499 THR B O 1
ATOM 8860 N N . LEU B 1 498 ? -6.638 -15.196 69.880 1.00 13.89 500 LEU B N 1
ATOM 8861 C CA . LEU B 1 498 ? -7.312 -15.912 70.956 1.00 13.75 500 LEU B CA 1
ATOM 8862 C C . LEU B 1 498 ? -6.344 -16.455 71.994 1.00 15.40 500 LEU B C 1
ATOM 8863 O O . LEU B 1 498 ? -6.787 -16.877 73.064 1.00 15.15 500 LEU B O 1
ATOM 8868 N N . LYS B 1 499 ? -5.042 -16.449 71.714 1.00 13.62 501 LYS B N 1
ATOM 8869 C CA . LYS B 1 499 ? -4.058 -16.800 72.728 1.00 17.88 501 LYS B CA 1
ATOM 8870 C C . LYS B 1 499 ? -4.027 -15.785 73.867 1.00 18.66 501 LYS B C 1
ATOM 8871 O O . LYS B 1 499 ? -3.621 -16.131 74.984 1.00 18.75 501 LYS B O 1
ATOM 8877 N N . VAL B 1 500 ? -4.456 -14.555 73.617 1.00 15.34 502 VAL B N 1
ATOM 8878 C CA . VAL B 1 500 ? -4.432 -13.522 74.658 1.00 15.64 502 VAL B CA 1
ATOM 8879 C C . VAL B 1 500 ? -5.521 -13.822 75.684 1.00 14.02 502 VAL B C 1
ATOM 8880 O O . VAL B 1 500 ? -6.670 -14.105 75.299 1.00 13.95 502 VAL B O 1
ATOM 8884 N N . PRO B 1 501 ? -5.220 -13.784 76.982 1.00 15.45 503 PRO B N 1
ATOM 8885 C CA . PRO B 1 501 ? -6.236 -14.129 77.982 1.00 14.96 503 PRO B CA 1
ATOM 8886 C C . PRO B 1 501 ? -7.412 -13.165 77.960 1.00 14.95 503 PRO B C 1
ATOM 8887 O O . PRO B 1 501 ? -7.271 -11.984 77.647 1.00 16.29 503 PRO B O 1
ATOM 8891 N N . ASN B 1 502 ? -8.589 -13.694 78.298 1.00 13.96 504 ASN B N 1
ATOM 8892 C CA . ASN B 1 502 ? -9.808 -12.896 78.463 1.00 14.55 504 ASN B CA 1
ATOM 8893 C C . ASN B 1 502 ? -10.256 -12.235 77.157 1.00 13.68 504 ASN B C 1
ATOM 8894 O O . ASN B 1 502 ? -10.751 -11.106 77.148 1.00 13.82 504 ASN B O 1
ATOM 8899 N N . THR B 1 503 ? -10.097 -12.952 76.047 1.00 12.94 505 THR B N 1
ATOM 8900 C CA . THR B 1 503 ? -10.547 -12.495 74.744 1.00 13.06 505 THR B CA 1
ATOM 8901 C C . THR B 1 503 ? -11.552 -13.482 74.163 1.00 13.92 505 THR B C 1
ATOM 8902 O O . THR B 1 503 ? -11.677 -14.623 74.610 1.00 14.94 505 THR B O 1
ATOM 8906 N N . GLY B 1 504 ? -12.270 -13.023 73.154 1.00 11.66 506 GLY B N 1
ATOM 8907 C CA . GLY B 1 504 ? -13.214 -13.868 72.455 1.00 11.58 506 GLY B CA 1
ATOM 8908 C C . GLY B 1 504 ? -13.462 -13.263 71.098 1.00 12.14 506 GLY B C 1
ATOM 8909 O O . GLY B 1 504 ? -13.293 -12.056 70.902 1.00 12.61 506 GLY B O 1
ATOM 8910 N N . MET B 1 505 ? -13.855 -14.110 70.153 1.00 11.99 507 MET B N 1
ATOM 8911 C CA . MET B 1 505 ? -13.949 -13.682 68.767 1.00 12.27 507 MET B CA 1
ATOM 8912 C C . MET B 1 505 ? -15.265 -14.164 68.182 1.00 13.03 507 MET B C 1
ATOM 8913 O O . MET B 1 505 ? -15.618 -15.338 68.326 1.00 12.94 507 MET B O 1
ATOM 8918 N N . ALA B 1 506 ? -15.997 -13.260 67.538 1.00 11.24 508 ALA B N 1
ATOM 8919 C CA . ALA B 1 506 ? -17.200 -13.635 66.807 1.00 11.39 508 ALA B CA 1
ATOM 8920 C C . ALA B 1 506 ? -16.841 -13.866 65.344 1.00 12.92 508 ALA B C 1
ATOM 8921 O O . ALA B 1 506 ? -16.155 -13.044 64.734 1.00 12.82 508 ALA B O 1
ATOM 8923 N N . VAL B 1 507 ? -17.291 -14.988 64.793 1.00 11.88 509 VAL B N 1
ATOM 8924 C CA . VAL B 1 507 ? -17.092 -15.285 63.380 1.00 12.20 509 VAL B CA 1
ATOM 8925 C C . VAL B 1 507 ? -18.286 -14.752 62.602 1.00 12.01 509 VAL B C 1
ATOM 8926 O O . VAL B 1 507 ? -19.437 -14.912 63.015 1.00 11.95 509 VAL B O 1
ATOM 8930 N N . THR B 1 508 ? -18.006 -14.081 61.480 1.00 11.80 510 THR B N 1
ATOM 8931 C CA . THR B 1 508 ? -19.051 -13.464 60.674 1.00 11.65 510 THR B CA 1
ATOM 8932 C C . THR B 1 508 ? -18.928 -13.827 59.197 1.00 11.33 510 THR B C 1
ATOM 8933 O O . THR B 1 508 ? -19.485 -13.128 58.349 1.00 13.03 510 THR B O 1
ATOM 8937 N N . ILE B 1 509 ? -18.229 -14.918 58.880 1.00 10.92 511 ILE B N 1
ATOM 8938 C CA . ILE B 1 509 ? -17.977 -15.325 57.501 1.00 13.64 511 ILE B CA 1
ATOM 8939 C C . ILE B 1 509 ? -19.255 -15.624 56.720 1.00 13.71 511 ILE B C 1
ATOM 8940 O O . ILE B 1 509 ? -19.209 -15.780 55.491 1.00 13.70 511 ILE B O 1
ATOM 8945 N N . ASP B 1 510 ? -20.394 -15.701 57.404 1.00 13.79 512 ASP B N 1
ATOM 8946 C CA . ASP B 1 510 ? -21.685 -15.965 56.792 1.00 12.47 512 ASP B CA 1
ATOM 8947 C C . ASP B 1 510 ? -22.616 -14.763 56.849 1.00 12.14 512 ASP B C 1
ATOM 8948 O O . ASP B 1 510 ? -23.786 -14.881 56.479 1.00 14.99 512 ASP B O 1
ATOM 8953 N N . LEU B 1 511 ? -22.128 -13.610 57.297 1.00 12.70 513 LEU B N 1
ATOM 8954 C CA . LEU B 1 511 ? -22.973 -12.449 57.535 1.00 12.50 513 LEU B CA 1
ATOM 8955 C C . LEU B 1 511 ? -22.675 -11.268 56.622 1.00 12.91 513 LEU B C 1
ATOM 8956 O O . LEU B 1 511 ? -23.379 -10.250 56.701 1.00 14.45 513 LEU B O 1
ATOM 8961 N N . GLY B 1 512 ? -21.653 -11.362 55.770 1.00 13.39 514 GLY B N 1
ATOM 8962 C CA . GLY B 1 512 ? -21.285 -10.269 54.899 1.00 12.28 514 GLY B CA 1
ATOM 8963 C C . GLY B 1 512 ? -21.964 -10.374 53.552 1.00 13.84 514 GLY B C 1
ATOM 8964 O O . GLY B 1 512 ? -22.791 -11.249 53.307 1.00 13.98 514 GLY B O 1
ATOM 8965 N N . GLU B 1 513 ? -21.594 -9.456 52.664 1.00 11.79 515 GLU B N 1
ATOM 8966 C CA . GLU B 1 513 ? -22.191 -9.365 51.343 1.00 12.60 515 GLU B CA 1
ATOM 8967 C C . GLU B 1 513 ? -21.096 -9.192 50.306 1.00 13.04 515 GLU B C 1
ATOM 8968 O O . GLU B 1 513 ? -20.082 -8.544 50.561 1.00 13.31 515 GLU B O 1
ATOM 8974 N N . TRP B 1 514 ? -21.310 -9.776 49.125 1.00 12.77 516 TRP B N 1
ATOM 8975 C CA . TRP B 1 514 ? -20.281 -9.710 48.093 1.00 13.00 516 TRP B CA 1
ATOM 8976 C C . TRP B 1 514 ? -20.083 -8.288 47.581 1.00 13.14 516 TRP B C 1
ATOM 8977 O O . TRP B 1 514 ? -18.965 -7.919 47.206 1.00 14.31 516 TRP B O 1
ATOM 8988 N N . ASN B 1 515 ? -21.145 -7.478 47.579 1.00 12.57 517 ASN B N 1
ATOM 8989 C CA . ASN B 1 515 ? -21.154 -6.178 46.921 1.00 13.77 517 ASN B CA 1
ATOM 8990 C C . ASN B 1 515 ? -21.205 -5.018 47.906 1.00 13.05 517 ASN B C 1
ATOM 8991 O O . ASN B 1 515 ? -21.517 -3.892 47.511 1.00 14.66 517 ASN B O 1
ATOM 8996 N N . ASP B 1 516 ? -20.918 -5.260 49.181 1.00 12.32 518 ASP B N 1
ATOM 8997 C CA . ASP B 1 516 ? -20.990 -4.167 50.138 1.00 11.59 518 ASP B CA 1
ATOM 8998 C C . ASP B 1 516 ? -20.081 -4.457 51.321 1.00 11.95 518 ASP B C 1
ATOM 8999 O O . ASP B 1 516 ? -20.158 -5.528 51.925 1.00 12.23 518 ASP B O 1
ATOM 9004 N N . ILE B 1 517 ? -19.218 -3.490 51.637 1.00 12.90 519 ILE B N 1
ATOM 9005 C CA . ILE B 1 517 ? -18.375 -3.577 52.826 1.00 13.64 519 ILE B CA 1
ATOM 9006 C C . ILE B 1 517 ? -19.137 -3.221 54.094 1.00 12.84 519 ILE B C 1
ATOM 9007 O O . ILE B 1 517 ? -18.599 -3.380 55.194 1.00 12.83 519 ILE B O 1
ATOM 9012 N N . HIS B 1 518 ? -20.385 -2.764 53.963 1.00 11.94 520 HIS B N 1
ATOM 9013 C CA . HIS B 1 518 ? -21.262 -2.427 55.082 1.00 13.79 520 HIS B CA 1
ATOM 9014 C C . HIS B 1 518 ? -22.499 -3.310 55.017 1.00 13.51 520 HIS B C 1
ATOM 9015 O O . HIS B 1 518 ? -23.597 -2.838 54.689 1.00 13.85 520 HIS B O 1
ATOM 9022 N N . PRO B 1 519 ? -22.355 -4.595 55.331 1.00 12.82 521 PRO B N 1
ATOM 9023 C CA . PRO B 1 519 ? -23.481 -5.520 55.196 1.00 13.28 521 PRO B CA 1
ATOM 9024 C C . PRO B 1 519 ? -24.600 -5.183 56.169 1.00 13.23 521 PRO B C 1
ATOM 9025 O O . PRO B 1 519 ? -24.405 -4.535 57.199 1.00 13.97 521 PRO B O 1
ATOM 9029 N N . ASP B 1 520 ? -25.799 -5.638 55.825 1.00 12.82 522 ASP B N 1
ATOM 9030 C CA . ASP B 1 520 ? -26.982 -5.193 56.545 1.00 14.33 522 ASP B CA 1
ATOM 9031 C C . ASP B 1 520 ? -27.212 -5.941 57.854 1.00 14.61 522 ASP B C 1
ATOM 9032 O O . ASP B 1 520 ? -27.855 -5.392 58.749 1.00 14.33 522 ASP B O 1
ATOM 9037 N N . ASP B 1 521 ? -26.699 -7.164 57.997 1.00 13.98 523 ASP B N 1
ATOM 9038 C CA . ASP B 1 521 ? -27.044 -8.020 59.135 1.00 14.47 523 ASP B CA 1
ATOM 9039 C C . ASP B 1 521 ? -26.155 -7.688 60.331 1.00 14.50 523 ASP B C 1
ATOM 9040 O O . ASP B 1 521 ? -25.177 -8.371 60.634 1.00 15.53 523 ASP B O 1
ATOM 9045 N N . LYS B 1 522 ? -26.531 -6.627 61.043 1.00 13.08 524 LYS B N 1
ATOM 9046 C CA . LYS B 1 522 ? -25.841 -6.267 62.270 1.00 12.09 524 LYS B CA 1
ATOM 9047 C C . LYS B 1 522 ? -26.344 -7.054 63.467 1.00 12.32 524 LYS B C 1
ATOM 9048 O O . LYS B 1 522 ? -25.614 -7.190 64.452 1.00 12.49 524 LYS B O 1
ATOM 9054 N N . LYS B 1 523 ? -27.566 -7.580 63.402 1.00 12.69 525 LYS B N 1
ATOM 9055 C CA . LYS B 1 523 ? -28.144 -8.249 64.562 1.00 13.33 525 LYS B CA 1
ATOM 9056 C C . LYS B 1 523 ? -27.369 -9.505 64.928 1.00 13.45 525 LYS B C 1
ATOM 9057 O O . LYS B 1 523 ? -27.114 -9.763 66.109 1.00 13.03 525 LYS B O 1
ATOM 9063 N N . ASP B 1 524 ? -26.967 -10.289 63.929 1.00 13.87 526 ASP B N 1
ATOM 9064 C CA . ASP B 1 524 ? -26.236 -11.517 64.218 1.00 14.39 526 ASP B CA 1
ATOM 9065 C C . ASP B 1 524 ? -24.828 -11.237 64.717 1.00 11.99 526 ASP B C 1
ATOM 9066 O O . ASP B 1 524 ? -24.273 -12.041 65.470 1.00 12.64 526 ASP B O 1
ATOM 9071 N N . VAL B 1 525 ? -24.235 -10.115 64.317 1.00 11.40 527 VAL B N 1
ATOM 9072 C CA . VAL B 1 525 ? -22.943 -9.736 64.875 1.00 10.88 527 VAL B CA 1
ATOM 9073 C C . VAL B 1 525 ? -23.082 -9.432 66.364 1.00 11.36 527 VAL B C 1
ATOM 9074 O O . VAL B 1 525 ? -22.352 -9.975 67.196 1.00 11.51 527 VAL B O 1
ATOM 9078 N N . GLY B 1 526 ? -24.039 -8.577 66.719 1.00 11.38 528 GLY B N 1
ATOM 9079 C CA . GLY B 1 526 ? -24.203 -8.204 68.115 1.00 11.01 528 GLY B CA 1
ATOM 9080 C C . GLY B 1 526 ? -24.599 -9.371 69.001 1.00 12.62 528 GLY B C 1
ATOM 9081 O O . GLY B 1 526 ? -24.164 -9.467 70.151 1.00 11.95 528 GLY B O 1
ATOM 9082 N N . GLU B 1 527 ? -25.429 -10.272 68.483 1.00 12.36 529 GLU B N 1
ATOM 9083 C CA . GLU B 1 527 ? -25.874 -11.398 69.292 1.00 12.49 529 GLU B CA 1
ATOM 9084 C C . GLU B 1 527 ? -24.807 -12.477 69.421 1.00 12.75 529 GLU B C 1
ATOM 9085 O O . GLU B 1 527 ? -24.758 -13.167 70.443 1.00 13.37 529 GLU B O 1
ATOM 9091 N N . ARG B 1 528 ? -23.933 -12.625 68.425 1.00 11.64 530 ARG B N 1
ATOM 9092 C CA . ARG B 1 528 ? -22.806 -13.535 68.584 1.00 11.15 530 ARG B CA 1
ATOM 9093 C C . ARG B 1 528 ? -21.806 -12.996 69.595 1.00 13.51 530 ARG B C 1
ATOM 9094 O O . ARG B 1 528 ? -21.213 -13.766 70.357 1.00 13.82 530 ARG B O 1
ATOM 9102 N N . LEU B 1 529 ? -21.612 -11.677 69.626 1.00 12.21 531 LEU B N 1
ATOM 9103 C CA . LEU B 1 529 ? -20.811 -11.082 70.691 1.00 12.24 531 LEU B CA 1
ATOM 9104 C C . LEU B 1 529 ? -21.476 -11.278 72.052 1.00 11.25 531 LEU B C 1
ATOM 9105 O O . LEU B 1 529 ? -20.798 -11.526 73.052 1.00 11.75 531 LEU B O 1
ATOM 9110 N N . ALA B 1 530 ? -22.806 -11.173 72.108 1.00 12.27 532 ALA B N 1
ATOM 9111 C CA . ALA B 1 530 ? -23.517 -11.386 73.366 1.00 13.43 532 ALA B CA 1
ATOM 9112 C C . ALA B 1 530 ? -23.347 -12.811 73.879 1.00 14.07 532 ALA B C 1
ATOM 9113 O O . ALA B 1 530 ? -23.309 -13.024 75.096 1.00 14.36 532 ALA B O 1
ATOM 9115 N N . LEU B 1 531 ? -23.250 -13.798 72.980 1.00 14.20 533 LEU B N 1
ATOM 9116 C CA . LEU B 1 531 ? -22.979 -15.162 73.430 1.00 13.44 533 LEU B CA 1
ATOM 9117 C C . LEU B 1 531 ? -21.631 -15.239 74.123 1.00 13.38 533 LEU B C 1
ATOM 9118 O O . LEU B 1 531 ? -21.489 -15.914 75.146 1.00 14.42 533 LEU B O 1
ATOM 9123 N N . ILE B 1 532 ? -20.630 -14.551 73.577 1.00 12.38 534 ILE B N 1
ATOM 9124 C CA . ILE B 1 532 ? -19.307 -14.540 74.188 1.00 12.72 534 ILE B CA 1
ATOM 9125 C C . ILE B 1 532 ? -19.377 -13.918 75.579 1.00 12.55 534 ILE B C 1
ATOM 9126 O O . ILE B 1 532 ? -18.815 -14.446 76.546 1.00 14.29 534 ILE B O 1
ATOM 9131 N N . ALA B 1 533 ? -20.091 -12.798 75.705 1.00 12.32 535 ALA B N 1
ATOM 9132 C CA . ALA B 1 533 ? -20.215 -12.151 77.008 1.00 11.51 535 ALA B CA 1
ATOM 9133 C C . ALA B 1 533 ? -20.979 -13.021 78.004 1.00 13.66 535 ALA B C 1
ATOM 9134 O O . ALA B 1 533 ? -20.579 -13.132 79.168 1.00 12.74 535 ALA B O 1
ATOM 9136 N N . LYS B 1 534 ? -22.085 -13.635 77.577 1.00 13.86 536 LYS B N 1
ATOM 9137 C CA . LYS B 1 534 ? -22.874 -14.454 78.496 1.00 14.57 536 LYS B CA 1
ATOM 9138 C C . LYS B 1 534 ? -22.046 -15.592 79.081 1.00 16.95 536 LYS B C 1
ATOM 9139 O O . LYS B 1 534 ? -22.164 -15.911 80.268 1.00 15.80 536 LYS B O 1
ATOM 9145 N N . ARG B 1 535 ? -21.195 -16.212 78.264 1.00 16.44 537 ARG B N 1
ATOM 9146 C CA . ARG B 1 535 ? -20.325 -17.269 78.762 1.00 19.28 537 ARG B CA 1
ATOM 9147 C C . ARG B 1 535 ? -19.189 -16.709 79.607 1.00 16.17 537 ARG B C 1
ATOM 9148 O O . ARG B 1 535 ? -18.960 -17.157 80.736 1.00 18.37 537 ARG B O 1
ATOM 9156 N N . LEU B 1 536 ? -18.454 -15.741 79.070 1.00 16.24 538 LEU B N 1
ATOM 9157 C CA . LEU B 1 536 ? -17.188 -15.354 79.674 1.00 16.68 538 LEU B CA 1
ATOM 9158 C C . LEU B 1 536 ? -17.315 -14.216 80.676 1.00 17.11 538 LEU B C 1
ATOM 9159 O O . LEU B 1 536 ? -16.481 -14.110 81.581 1.00 19.95 538 LEU B O 1
ATOM 9164 N N . SER B 1 537 ? -18.331 -13.367 80.552 1.00 16.43 539 SER B N 1
ATOM 9165 C CA . SER B 1 537 ? -18.532 -12.282 81.499 1.00 15.62 539 SER B CA 1
ATOM 9166 C C . SER B 1 537 ? -19.697 -12.493 82.450 1.00 16.54 539 SER B C 1
ATOM 9167 O O . SER B 1 537 ? -19.723 -11.857 83.504 1.00 17.68 539 SER B O 1
ATOM 9170 N N . TYR B 1 538 ? -20.657 -13.348 82.113 1.00 15.80 540 TYR B N 1
ATOM 9171 C CA . TYR B 1 538 ? -21.841 -13.539 82.944 1.00 17.06 540 TYR B CA 1
ATOM 9172 C C . TYR B 1 538 ? -22.021 -14.977 83.418 1.00 18.88 540 TYR B C 1
ATOM 9173 O O . TYR B 1 538 ? -23.112 -15.337 83.873 1.00 20.86 540 TYR B O 1
ATOM 9182 N N . GLY B 1 539 ? -20.988 -15.808 83.310 1.00 18.36 541 GLY B N 1
ATOM 9183 C CA . GLY B 1 539 ? -20.958 -17.086 83.992 1.00 20.85 541 GLY B CA 1
ATOM 9184 C C . GLY B 1 539 ? -21.934 -18.142 83.523 1.00 23.24 541 GLY B C 1
ATOM 9185 O O . GLY B 1 539 ? -22.164 -19.113 84.246 1.00 22.62 541 GLY B O 1
ATOM 9186 N N . GLU B 1 540 ? -22.515 -17.998 82.338 1.00 24.72 542 GLU B N 1
ATOM 9187 C CA . GLU B 1 540 ? -23.399 -19.037 81.816 1.00 27.30 542 GLU B CA 1
ATOM 9188 C C . GLU B 1 540 ? -22.525 -20.212 81.395 1.00 33.05 542 GLU B C 1
ATOM 9189 O O . GLU B 1 540 ? -21.915 -20.201 80.326 1.00 32.47 542 GLU B O 1
ATOM 9195 N N . LYS B 1 541 ? -22.474 -21.238 82.245 1.00 41.09 543 LYS B N 1
ATOM 9196 C CA . LYS B 1 541 ? -21.382 -22.212 82.205 1.00 45.15 543 LYS B CA 1
ATOM 9197 C C . LYS B 1 541 ? -21.424 -23.079 80.951 1.00 45.32 543 LYS B C 1
ATOM 9198 O O . LYS B 1 541 ? -20.397 -23.286 80.295 1.00 45.07 543 LYS B O 1
ATOM 9204 N N . ASN B 1 542 ? -22.592 -23.622 80.619 1.00 43.74 544 ASN B N 1
ATOM 9205 C CA . ASN B 1 542 ? -22.693 -24.652 79.594 1.00 42.70 544 ASN B CA 1
ATOM 9206 C C . ASN B 1 542 ? -23.127 -24.096 78.241 1.00 38.22 544 ASN B C 1
ATOM 9207 O O . ASN B 1 542 ? -23.589 -24.855 77.383 1.00 39.11 544 ASN B O 1
ATOM 9212 N N . LEU B 1 543 ? -22.974 -22.793 78.034 1.00 31.18 545 LEU B N 1
ATOM 9213 C CA . LEU B 1 543 ? -23.405 -22.152 76.804 1.00 25.45 545 LEU B CA 1
ATOM 9214 C C . LEU B 1 543 ? -22.354 -22.363 75.725 1.00 22.60 545 LEU B C 1
ATOM 9215 O O . LEU B 1 543 ? -21.171 -22.082 75.936 1.00 22.13 545 LEU B O 1
ATOM 9220 N N . VAL B 1 544 ? -22.780 -22.864 74.571 1.00 21.08 546 VAL B N 1
ATOM 9221 C CA . VAL B 1 544 ? -21.909 -22.901 73.401 1.00 18.83 546 VAL B CA 1
ATOM 9222 C C . VAL B 1 544 ? -21.844 -21.491 72.827 1.00 19.16 546 VAL B C 1
ATOM 9223 O O . VAL B 1 544 ? -22.867 -20.922 72.434 1.00 21.13 546 VAL B O 1
ATOM 9227 N N . TYR B 1 545 ? -20.642 -20.912 72.799 1.00 17.31 547 TYR B N 1
ATOM 9228 C CA . TYR B 1 545 ? -20.474 -19.514 72.434 1.00 17.10 547 TYR B CA 1
ATOM 9229 C C . TYR B 1 545 ? -19.542 -19.307 71.249 1.00 15.31 547 TYR B C 1
ATOM 9230 O O . TYR B 1 545 ? -19.292 -18.155 70.871 1.00 15.42 547 TYR B O 1
ATOM 9239 N N . SER B 1 546 ? -19.006 -20.376 70.670 1.00 14.73 548 SER B N 1
ATOM 9240 C CA . SER B 1 546 ? -18.101 -20.282 69.540 1.00 16.35 548 SER B CA 1
ATOM 9241 C C . SER B 1 546 ? -18.387 -21.425 68.582 1.00 16.06 548 SER B C 1
ATOM 9242 O O . SER B 1 546 ? -18.797 -22.511 68.996 1.00 17.14 548 SER B O 1
ATOM 9245 N N . GLY B 1 547 ? -18.181 -21.167 67.298 1.00 15.68 549 GLY B N 1
ATOM 9246 C CA . GLY B 1 547 ? -18.116 -22.226 66.324 1.00 14.92 549 GLY B CA 1
ATOM 9247 C C . GLY B 1 547 ? -16.768 -22.900 66.358 1.00 14.99 549 GLY B C 1
ATOM 9248 O O . GLY B 1 547 ? -15.834 -22.463 67.038 1.00 15.19 549 GLY B O 1
ATOM 9249 N N . PRO B 1 548 ? -16.649 -23.993 65.609 1.00 16.23 550 PRO B N 1
ATOM 9250 C CA . PRO B 1 548 ? -15.424 -24.805 65.670 1.00 16.87 550 PRO B CA 1
ATOM 9251 C C . PRO B 1 548 ? -14.171 -23.993 65.362 1.00 16.88 550 PRO B C 1
ATOM 9252 O O . PRO B 1 548 ? -14.126 -23.222 64.402 1.00 15.59 550 PRO B O 1
ATOM 9256 N N . ILE B 1 549 ? -13.149 -24.173 66.195 1.00 15.36 551 ILE B N 1
ATOM 9257 C CA . ILE B 1 549 ? -11.889 -23.449 66.088 1.00 16.70 551 ILE B CA 1
ATOM 9258 C C . ILE B 1 549 ? -10.779 -24.461 65.845 1.00 18.23 551 ILE B C 1
ATOM 9259 O O . ILE B 1 549 ? -10.580 -25.374 66.654 1.00 17.62 551 ILE B O 1
ATOM 9264 N N . TYR B 1 550 ? -10.061 -24.293 64.731 1.00 17.53 552 TYR B N 1
ATOM 9265 C CA . TYR B 1 550 ? -8.939 -25.154 64.389 1.00 18.54 552 TYR B CA 1
ATOM 9266 C C . TYR B 1 550 ? -7.968 -25.260 65.553 1.00 21.28 552 TYR B C 1
ATOM 9267 O O . TYR B 1 550 ? -7.506 -24.249 66.090 1.00 22.74 552 TYR B O 1
ATOM 9276 N N . LYS B 1 551 ? -7.666 -26.499 65.941 1.00 22.10 553 LYS B N 1
ATOM 9277 C CA . LYS B 1 551 ? -6.733 -26.796 67.020 1.00 24.32 553 LYS B CA 1
ATOM 9278 C C . LYS B 1 551 ? -5.408 -27.342 66.515 1.00 23.74 553 LYS B C 1
ATOM 9279 O O . LYS B 1 551 ? -4.350 -26.802 66.845 1.00 23.42 553 LYS B O 1
ATOM 9285 N N . SER B 1 552 ? -5.445 -28.394 65.705 1.00 23.89 554 SER B N 1
ATOM 9286 C CA . SER B 1 552 ? -4.244 -29.060 65.220 1.00 24.63 554 SER B CA 1
ATOM 9287 C C . SER B 1 552 ? -4.641 -29.948 64.049 1.00 23.82 554 SER B C 1
ATOM 9288 O O . SER B 1 552 ? -5.825 -30.131 63.758 1.00 23.07 554 SER B O 1
ATOM 9291 N N . SER B 1 553 ? -3.636 -30.505 63.383 1.00 24.65 555 SER B N 1
ATOM 9292 C CA . SER B 1 553 ? -3.884 -31.453 62.310 1.00 25.67 555 SER B CA 1
ATOM 9293 C C . SER B 1 553 ? -2.719 -32.427 62.230 1.00 33.49 555 SER B C 1
ATOM 9294 O O . SER B 1 553 ? -1.585 -32.089 62.580 1.00 32.85 555 SER B O 1
ATOM 9297 N N . THR B 1 554 ? -3.009 -33.645 61.774 1.00 31.91 556 THR B N 1
ATOM 9298 C CA . THR B 1 554 ? -1.977 -34.643 61.533 1.00 32.14 556 THR B CA 1
ATOM 9299 C C . THR B 1 554 ? -2.141 -35.224 60.137 1.00 29.92 556 THR B C 1
ATOM 9300 O O . THR B 1 554 ? -3.248 -35.292 59.596 1.00 27.47 556 THR B O 1
ATOM 9304 N N . ILE B 1 555 ? -1.021 -35.649 59.564 1.00 29.83 557 ILE B N 1
ATOM 9305 C CA . ILE B 1 555 ? -0.989 -36.287 58.255 1.00 29.03 557 ILE B CA 1
ATOM 9306 C C . ILE B 1 555 ? -0.990 -37.794 58.458 1.00 31.70 557 ILE B C 1
ATOM 9307 O O . ILE B 1 555 ? -0.198 -38.322 59.249 1.00 32.24 557 ILE B O 1
ATOM 9312 N N . GLU B 1 556 ? -1.878 -38.489 57.753 1.00 30.70 558 GLU B N 1
ATOM 9313 C CA . GLU B 1 556 ? -1.918 -39.952 57.758 1.00 32.87 558 GLU B CA 1
ATOM 9314 C C . GLU B 1 556 ? -2.027 -40.434 56.315 1.00 30.68 558 GLU B C 1
ATOM 9315 O O . GLU B 1 556 ? -3.130 -40.529 55.771 1.00 29.99 558 GLU B O 1
ATOM 9321 N N . GLY B 1 557 ? -0.887 -40.752 55.708 1.00 29.45 559 GLY B N 1
ATOM 9322 C CA . GLY B 1 557 ? -0.857 -41.148 54.318 1.00 29.42 559 GLY B CA 1
ATOM 9323 C C . GLY B 1 557 ? -1.261 -40.013 53.402 1.00 30.62 559 GLY B C 1
ATOM 9324 O O . GLY B 1 557 ? -0.543 -39.018 53.285 1.00 31.19 559 GLY B O 1
ATOM 9325 N N . ASN B 1 558 ? -2.418 -40.152 52.755 1.00 29.79 560 ASN B N 1
ATOM 9326 C CA . ASN B 1 558 ? -2.964 -39.139 51.863 1.00 32.22 560 ASN B CA 1
ATOM 9327 C C . ASN B 1 558 ? -4.109 -38.340 52.484 1.00 30.72 560 ASN B C 1
ATOM 9328 O O . ASN B 1 558 ? -4.748 -37.549 51.787 1.00 31.53 560 ASN B O 1
ATOM 9333 N N . LYS B 1 559 ? -4.384 -38.539 53.769 1.00 29.68 561 LYS B N 1
ATOM 9334 C CA . LYS B 1 559 ? -5.343 -37.740 54.512 1.00 29.54 561 LYS B CA 1
ATOM 9335 C C . LYS B 1 559 ? -4.605 -36.751 55.400 1.00 27.55 561 LYS B C 1
ATOM 9336 O O . LYS B 1 559 ? -3.491 -37.011 55.862 1.00 27.96 561 LYS B O 1
ATOM 9342 N N . ILE B 1 560 ? -5.250 -35.619 55.656 1.00 25.35 562 ILE B N 1
ATOM 9343 C CA . ILE B 1 560 ? -4.914 -34.756 56.779 1.00 23.64 562 ILE B CA 1
ATOM 9344 C C . ILE B 1 560 ? -6.140 -34.686 57.676 1.00 23.28 562 ILE B C 1
ATOM 9345 O O . ILE B 1 560 ? -7.244 -34.397 57.205 1.00 25.47 562 ILE B O 1
ATOM 9350 N N . ILE B 1 561 ? -5.956 -34.999 58.954 1.00 22.72 563 ILE B N 1
ATOM 9351 C CA . ILE B 1 561 ? -7.050 -35.031 59.917 1.00 24.08 563 ILE B CA 1
ATOM 9352 C C . ILE B 1 561 ? -6.961 -33.763 60.753 1.00 23.75 563 ILE B C 1
ATOM 9353 O O . ILE B 1 561 ? -5.955 -33.532 61.433 1.00 23.71 563 ILE B O 1
ATOM 9358 N N . VAL B 1 562 ? -8.006 -32.943 60.713 1.00 20.77 564 VAL B N 1
ATOM 9359 C CA . VAL B 1 562 ? -8.028 -31.663 61.410 1.00 20.57 564 VAL B CA 1
ATOM 9360 C C . VAL B 1 562 ? -8.870 -31.806 62.669 1.00 19.97 564 VAL B C 1
ATOM 9361 O O . VAL B 1 562 ? -9.999 -32.302 62.613 1.00 20.41 564 VAL B O 1
ATOM 9365 N N . SER B 1 563 ? -8.322 -31.374 63.804 1.00 19.77 565 SER B N 1
ATOM 9366 C CA . SER B 1 563 ? -9.019 -31.403 65.082 1.00 20.34 565 SER B CA 1
ATOM 9367 C C . SER B 1 563 ? -9.462 -29.997 65.460 1.00 21.56 565 SER B C 1
ATOM 9368 O O . SER B 1 563 ? -8.752 -29.022 65.200 1.00 21.47 565 SER B O 1
ATOM 9371 N N . PHE B 1 564 ? -10.638 -29.900 66.083 1.00 20.73 566 PHE B N 1
ATOM 9372 C CA . PHE B 1 564 ? -11.264 -28.625 66.412 1.00 22.46 566 PHE B CA 1
ATOM 9373 C C . PHE B 1 564 ? -11.639 -28.563 67.886 1.00 23.78 566 PHE B C 1
ATOM 9374 O O . PHE B 1 564 ? -11.968 -29.574 68.510 1.00 26.43 566 PHE B O 1
ATOM 9382 N N . GLU B 1 565 ? -11.585 -27.355 68.431 1.00 21.64 567 GLU B N 1
ATOM 9383 C CA . GLU B 1 565 ? -12.255 -27.003 69.670 1.00 21.57 567 GLU B CA 1
ATOM 9384 C C . GLU B 1 565 ? -13.641 -26.452 69.338 1.00 19.71 567 GLU B C 1
ATOM 9385 O O . GLU B 1 565 ? -13.966 -26.188 68.182 1.00 20.24 567 GLU B O 1
ATOM 9391 N N . HIS B 1 566 ? -14.468 -26.284 70.367 1.00 17.05 568 HIS B N 1
ATOM 9392 C CA . HIS B 1 566 ? -15.774 -25.632 70.226 1.00 17.52 568 HIS B CA 1
ATOM 9393 C C . HIS B 1 566 ? -16.685 -26.332 69.220 1.00 20.12 568 HIS B C 1
ATOM 9394 O O . HIS B 1 566 ? -17.361 -25.687 68.419 1.00 20.24 568 HIS B O 1
ATOM 9401 N N . ILE B 1 567 ? -16.726 -27.666 69.266 1.00 21.09 569 ILE B N 1
ATOM 9402 C CA . ILE B 1 567 ? -17.641 -28.392 68.389 1.00 22.04 569 ILE B CA 1
ATOM 9403 C C . ILE B 1 567 ? -19.053 -28.463 68.944 1.00 21.92 569 ILE B C 1
ATOM 9404 O O . ILE B 1 567 ? -19.925 -29.061 68.302 1.00 21.55 569 ILE B O 1
ATOM 9409 N N . GLY B 1 568 ? -19.313 -27.859 70.101 1.00 22.04 570 GLY B N 1
ATOM 9410 C CA . GLY B 1 568 ? -20.649 -27.918 70.666 1.00 21.48 570 GLY B CA 1
ATOM 9411 C C . GLY B 1 568 ? -21.085 -29.357 70.828 1.00 23.24 570 GLY B C 1
ATOM 9412 O O . GLY B 1 568 ? -20.310 -30.220 71.252 1.00 23.45 570 GLY B O 1
ATOM 9413 N N . SER B 1 569 ? -22.331 -29.637 70.458 1.00 24.80 571 SER B N 1
ATOM 9414 C CA . SER B 1 569 ? -22.827 -31.005 70.475 1.00 25.77 571 SER B CA 1
ATOM 9415 C C . SER B 1 569 ? -22.541 -31.759 69.182 1.00 25.18 571 SER B C 1
ATOM 9416 O O . SER B 1 569 ? -23.092 -32.845 68.981 1.00 26.63 571 SER B O 1
ATOM 9419 N N . GLY B 1 570 ? -21.699 -31.221 68.317 1.00 22.80 572 GLY B N 1
ATOM 9420 C CA . GLY B 1 570 ? -21.237 -31.936 67.143 1.00 22.59 572 GLY B CA 1
ATOM 9421 C C . GLY B 1 570 ? -21.031 -31.006 65.969 1.00 23.41 572 GLY B C 1
ATOM 9422 O O . GLY B 1 570 ? -21.594 -29.917 65.887 1.00 23.26 572 GLY B O 1
ATOM 9423 N N . LEU B 1 571 ? -20.191 -31.453 65.038 1.00 24.17 573 LEU B N 1
ATOM 9424 C CA . LEU B 1 571 ? -19.993 -30.764 63.773 1.00 21.99 573 LEU B CA 1
ATOM 9425 C C . LEU B 1 571 ? -21.127 -31.099 62.815 1.00 22.03 573 LEU B C 1
ATOM 9426 O O . LEU B 1 571 ? -21.729 -32.171 62.885 1.00 21.89 573 LEU B O 1
ATOM 9431 N N . LYS B 1 572 ? -21.410 -30.172 61.905 1.00 21.45 574 LYS B N 1
ATOM 9432 C CA . LYS B 1 572 ? -22.379 -30.420 60.845 1.00 21.28 574 LYS B CA 1
ATOM 9433 C C . LYS B 1 572 ? -22.095 -29.467 59.694 1.00 21.08 574 LYS B C 1
ATOM 9434 O O . LYS B 1 572 ? -21.290 -28.541 59.815 1.00 20.68 574 LYS B O 1
ATOM 9440 N N . THR B 1 573 ? -22.760 -29.707 58.567 1.00 19.53 575 THR B N 1
ATOM 9441 C CA . THR B 1 573 ? -22.799 -28.734 57.486 1.00 21.30 575 THR B CA 1
ATOM 9442 C C . THR B 1 573 ? -24.121 -27.981 57.519 1.00 22.45 575 THR B C 1
ATOM 9443 O O . THR B 1 573 ? -25.180 -28.571 57.749 1.00 24.77 575 THR B O 1
ATOM 9447 N N . ARG B 1 574 ? -24.038 -26.666 57.304 1.00 22.14 576 ARG B N 1
ATOM 9448 C CA . ARG B 1 574 ? -25.213 -25.801 57.293 1.00 24.82 576 ARG B CA 1
ATOM 9449 C C . ARG B 1 574 ? -26.301 -26.322 56.363 1.00 26.39 576 ARG B C 1
ATOM 9450 O O . ARG B 1 574 ? -27.475 -26.388 56.739 1.00 26.09 576 ARG B O 1
ATOM 9458 N N . ASP B 1 575 ? -25.940 -26.656 55.131 1.00 27.68 577 ASP B N 1
ATOM 9459 C CA . ASP B 1 575 ? -26.928 -27.007 54.121 1.00 30.23 577 ASP B CA 1
ATOM 9460 C C . ASP B 1 575 ? -27.200 -28.505 54.029 1.00 27.03 577 ASP B C 1
ATOM 9461 O O . ASP B 1 575 ? -28.034 -28.916 53.218 1.00 25.59 577 ASP B O 1
ATOM 9466 N N . GLY B 1 576 ? -26.533 -29.329 54.834 1.00 26.82 578 GLY B N 1
ATOM 9467 C CA . GLY B 1 576 ? -26.688 -30.760 54.694 1.00 22.68 578 GLY B CA 1
ATOM 9468 C C . GLY B 1 576 ? -25.967 -31.359 53.511 1.00 23.66 578 GLY B C 1
ATOM 9469 O O . GLY B 1 576 ? -26.128 -32.551 53.239 1.00 27.01 578 GLY B O 1
ATOM 9470 N N . GLU B 1 577 ? -25.181 -30.570 52.794 1.00 24.19 579 GLU B N 1
ATOM 9471 C CA . GLU B 1 577 ? -24.433 -31.052 51.651 1.00 23.09 579 GLU B CA 1
ATOM 9472 C C . GLU B 1 577 ? -23.006 -31.358 52.076 1.00 22.73 579 GLU B C 1
ATOM 9473 O O . GLU B 1 577 ? -22.628 -31.194 53.237 1.00 24.48 579 GLU B O 1
ATOM 9479 N N . SER B 1 578 ? -22.205 -31.801 51.114 1.00 23.21 580 SER B N 1
ATOM 9480 C CA . SER B 1 578 ? -20.799 -32.063 51.373 1.00 24.31 580 SER B CA 1
ATOM 9481 C C . SER B 1 578 ? -20.101 -30.799 51.861 1.00 23.09 580 SER B C 1
ATOM 9482 O O . SER B 1 578 ? -20.496 -29.678 51.531 1.00 22.04 580 SER B O 1
ATOM 9485 N N . LEU B 1 579 ? -19.056 -30.993 52.670 1.00 21.98 581 LEU B N 1
ATOM 9486 C CA . LEU B 1 579 ? -18.265 -29.875 53.173 1.00 19.58 581 LEU B CA 1
ATOM 9487 C C . LEU B 1 579 ? -17.598 -29.134 52.024 1.00 19.52 581 LEU B C 1
ATOM 9488 O O . LEU B 1 579 ? -16.934 -29.739 51.179 1.00 19.75 581 LEU B O 1
ATOM 9493 N N A SER B 1 580 ? -17.750 -27.815 52.017 0.50 19.97 582 SER B N 1
ATOM 9494 N N B SER B 1 580 ? -17.773 -27.818 51.997 0.50 19.81 582 SER B N 1
ATOM 9495 C CA A SER B 1 580 ? -17.276 -26.958 50.944 0.50 19.08 582 SER B CA 1
ATOM 9496 C CA B SER B 1 580 ? -17.244 -26.974 50.936 0.50 19.20 582 SER B CA 1
ATOM 9497 C C A SER B 1 580 ? -16.165 -26.042 51.447 0.50 17.67 582 SER B C 1
ATOM 9498 C C B SER B 1 580 ? -16.103 -26.107 51.453 0.50 17.84 582 SER B C 1
ATOM 9499 O O A SER B 1 580 ? -16.024 -25.803 52.648 0.50 17.72 582 SER B O 1
ATOM 9500 O O B SER B 1 580 ? -15.891 -25.956 52.657 0.50 17.94 582 SER B O 1
ATOM 9505 N N . GLN B 1 581 ? -15.371 -25.531 50.505 1.00 16.95 583 GLN B N 1
ATOM 9506 C CA . GLN B 1 581 ? -14.290 -24.567 50.724 1.00 16.28 583 GLN B CA 1
ATOM 9507 C C . GLN B 1 581 ? -13.026 -25.164 51.331 1.00 18.07 583 GLN B C 1
ATOM 9508 O O . GLN B 1 581 ? -12.143 -24.408 51.751 1.00 17.14 583 GLN B O 1
ATOM 9514 N N . PHE B 1 582 ? -12.895 -26.485 51.385 1.00 18.07 584 PHE B N 1
ATOM 9515 C CA . PHE B 1 582 ? -11.674 -27.092 51.891 1.00 19.50 584 PHE B CA 1
ATOM 9516 C C . PHE B 1 582 ? -10.678 -27.281 50.760 1.00 19.32 584 PHE B C 1
ATOM 9517 O O . PHE B 1 582 ? -11.047 -27.665 49.647 1.00 18.98 584 PHE B O 1
ATOM 9525 N N . GLU B 1 583 ? -9.415 -27.002 51.055 1.00 20.28 585 GLU B N 1
ATOM 9526 C CA . GLU B 1 583 ? -8.323 -27.161 50.110 1.00 21.02 585 GLU B CA 1
ATOM 9527 C C . GLU B 1 583 ? -7.217 -27.967 50.766 1.00 20.41 585 GLU B C 1
ATOM 9528 O O . GLU B 1 583 ? -7.082 -27.983 51.990 1.00 18.20 585 GLU B O 1
ATOM 9534 N N . ILE B 1 584 ? -6.414 -28.621 49.938 1.00 20.55 586 ILE B N 1
ATOM 9535 C CA . ILE B 1 584 ? -5.277 -29.383 50.420 1.00 19.93 586 ILE B CA 1
ATOM 9536 C C . ILE B 1 584 ? -4.120 -29.160 49.461 1.00 21.33 586 ILE B C 1
ATOM 9537 O O . ILE B 1 584 ? -4.315 -28.901 48.270 1.00 20.87 586 ILE B O 1
ATOM 9542 N N . ALA B 1 585 ? -2.907 -29.225 49.998 1.00 21.22 587 ALA B N 1
ATOM 9543 C CA . ALA B 1 585 ? -1.718 -29.035 49.191 1.00 22.19 587 ALA B CA 1
ATOM 9544 C C . ALA B 1 585 ? -0.610 -29.910 49.741 1.00 24.15 587 ALA B C 1
ATOM 9545 O O . ALA B 1 585 ? -0.638 -30.333 50.899 1.00 24.83 587 ALA B O 1
ATOM 9547 N N . GLY B 1 586 ? 0.363 -30.182 48.885 1.00 26.59 588 GLY B N 1
ATOM 9548 C CA . GLY B 1 586 ? 1.610 -30.785 49.289 1.00 26.48 588 GLY B CA 1
ATOM 9549 C C . GLY B 1 586 ? 2.637 -29.717 49.583 1.00 28.47 588 GLY B C 1
ATOM 9550 O O . GLY B 1 586 ? 2.311 -28.552 49.820 1.00 27.60 588 GLY B O 1
ATOM 9551 N N . ALA B 1 587 ? 3.908 -30.124 49.532 1.00 31.30 589 ALA B N 1
ATOM 9552 C CA . ALA B 1 587 ? 4.996 -29.238 49.933 1.00 31.79 589 ALA B CA 1
ATOM 9553 C C . ALA B 1 587 ? 5.046 -27.965 49.099 1.00 32.12 589 ALA B C 1
ATOM 9554 O O . ALA B 1 587 ? 5.436 -26.909 49.608 1.00 33.19 589 ALA B O 1
ATOM 9556 N N . ASP B 1 588 ? 4.656 -28.034 47.827 1.00 31.40 590 ASP B N 1
ATOM 9557 C CA . ASP B 1 588 ? 4.735 -26.848 46.978 1.00 32.60 590 ASP B CA 1
ATOM 9558 C C . ASP B 1 588 ? 3.659 -25.808 47.280 1.00 30.55 590 ASP B C 1
ATOM 9559 O O . ASP B 1 588 ? 3.660 -24.754 46.636 1.00 31.20 590 ASP B O 1
ATOM 9564 N N . LYS B 1 589 ? 2.752 -26.077 48.224 1.00 29.37 591 LYS B N 1
ATOM 9565 C CA . LYS B 1 589 ? 1.706 -25.132 48.622 1.00 28.09 591 LYS B CA 1
ATOM 9566 C C . LYS B 1 589 ? 0.812 -24.725 47.452 1.00 29.18 591 LYS B C 1
ATOM 9567 O O . LYS B 1 589 ? 0.247 -23.627 47.440 1.00 28.40 591 LYS B O 1
ATOM 9573 N N . LYS B 1 590 ? 0.688 -25.607 46.458 1.00 29.09 592 LYS B N 1
ATOM 9574 C CA . LYS B 1 590 ? -0.275 -25.442 45.373 1.00 29.45 592 LYS B CA 1
ATOM 9575 C C . LYS B 1 590 ? -1.556 -26.143 45.797 1.00 27.91 592 LYS B C 1
ATOM 9576 O O . LYS B 1 590 ? -1.671 -27.366 45.695 1.00 25.52 592 LYS B O 1
ATOM 9582 N N . PHE B 1 591 ? -2.519 -25.363 46.272 1.00 24.43 593 PHE B N 1
ATOM 9583 C CA . PHE B 1 591 ? -3.755 -25.907 46.811 1.00 22.83 593 PHE B CA 1
ATOM 9584 C C . PHE B 1 591 ? -4.739 -26.279 45.713 1.00 22.54 593 PHE B C 1
ATOM 9585 O O . PHE B 1 591 ? -4.825 -25.620 44.674 1.00 22.71 593 PHE B O 1
ATOM 9593 N N . VAL B 1 592 ? -5.482 -27.353 45.956 1.00 22.31 594 VAL B N 1
ATOM 9594 C CA . VAL B 1 592 ? -6.580 -27.781 45.107 1.00 21.30 594 VAL B CA 1
ATOM 9595 C C . VAL B 1 592 ? -7.790 -27.973 46.008 1.00 20.96 594 VAL B C 1
ATOM 9596 O O . VAL B 1 592 ? -7.661 -28.186 47.213 1.00 22.47 594 VAL B O 1
ATOM 9600 N N . TRP B 1 593 ? -8.976 -27.869 45.422 1.00 19.79 595 TRP B N 1
ATOM 9601 C CA . TRP B 1 593 ? -10.180 -28.180 46.180 1.00 20.40 595 TRP B CA 1
ATOM 9602 C C . TRP B 1 593 ? -10.120 -29.630 46.642 1.00 21.38 595 TRP B C 1
ATOM 9603 O O . TRP B 1 593 ? -9.688 -30.518 45.906 1.00 21.89 595 TRP B O 1
ATOM 9614 N N . ALA B 1 594 ? -10.530 -29.870 47.877 1.00 20.73 596 ALA B N 1
ATOM 9615 C CA . ALA B 1 594 ? -10.351 -31.173 48.488 1.00 23.03 596 ALA B CA 1
ATOM 9616 C C . ALA B 1 594 ? -11.685 -31.727 48.956 1.00 24.76 596 ALA B C 1
ATOM 9617 O O . ALA B 1 594 ? -12.651 -30.990 49.174 1.00 24.53 596 ALA B O 1
ATOM 9619 N N . ILE B 1 595 ? -11.721 -33.046 49.093 1.00 24.85 597 ILE B N 1
ATOM 9620 C CA . ILE B 1 595 ? -12.831 -33.727 49.744 1.00 25.14 597 ILE B CA 1
ATOM 9621 C C . ILE B 1 595 ? -12.651 -33.599 51.251 1.00 27.19 597 ILE B C 1
ATOM 9622 O O . ILE B 1 595 ? -11.557 -33.829 51.782 1.00 27.76 597 ILE B O 1
ATOM 9627 N N . ALA B 1 596 ? -13.717 -33.232 51.949 1.00 23.37 598 ALA B N 1
ATOM 9628 C CA . ALA B 1 596 ? -13.666 -33.098 53.397 1.00 24.01 598 ALA B CA 1
ATOM 9629 C C . ALA B 1 596 ? -14.886 -33.781 53.992 1.00 24.57 598 ALA B C 1
ATOM 9630 O O . ALA B 1 596 ? -16.010 -33.557 53.530 1.00 25.94 598 ALA B O 1
ATOM 9632 N N . GLU B 1 597 ? -14.663 -34.620 55.005 1.00 25.48 599 GLU B N 1
ATOM 9633 C CA . GLU B 1 597 ? -15.734 -35.361 55.652 1.00 28.54 599 GLU B CA 1
ATOM 9634 C C . GLU B 1 597 ? -15.624 -35.229 57.161 1.00 28.36 599 GLU B C 1
ATOM 9635 O O . GLU B 1 597 ? -14.524 -35.239 57.718 1.00 27.86 599 GLU B O 1
ATOM 9641 N N . ILE B 1 598 ? -16.777 -35.107 57.808 1.00 26.65 600 ILE B N 1
ATOM 9642 C CA . ILE B 1 598 ? -16.853 -34.992 59.258 1.00 27.90 600 ILE B CA 1
ATOM 9643 C C . ILE B 1 598 ? -16.789 -36.385 59.869 1.00 31.58 600 ILE B C 1
ATOM 9644 O O . ILE B 1 598 ? -17.562 -37.274 59.496 1.00 31.58 600 ILE B O 1
ATOM 9649 N N . LYS B 1 599 ? -15.863 -36.578 60.822 1.00 38.79 601 LYS B N 1
ATOM 9650 C CA . LYS B 1 599 ? -15.701 -37.850 61.541 1.00 42.44 601 LYS B CA 1
ATOM 9651 C C . LYS B 1 599 ? -15.435 -37.531 63.019 1.00 43.86 601 LYS B C 1
ATOM 9652 O O . LYS B 1 599 ? -14.301 -37.584 63.495 1.00 44.64 601 LYS B O 1
ATOM 9658 N N . GLY B 1 600 ? -16.495 -37.192 63.746 1.00 39.58 602 GLY B N 1
ATOM 9659 C CA . GLY B 1 600 ? -16.377 -36.898 65.167 1.00 39.20 602 GLY B CA 1
ATOM 9660 C C . GLY B 1 600 ? -16.117 -35.425 65.415 1.00 39.44 602 GLY B C 1
ATOM 9661 O O . GLY B 1 600 ? -16.877 -34.571 64.968 1.00 40.06 602 GLY B O 1
ATOM 9662 N N . ASN B 1 601 ? -15.056 -35.132 66.159 1.00 42.30 603 ASN B N 1
ATOM 9663 C CA . ASN B 1 601 ? -14.574 -33.768 66.322 1.00 41.14 603 ASN B CA 1
ATOM 9664 C C . ASN B 1 601 ? -13.560 -33.397 65.258 1.00 37.16 603 ASN B C 1
ATOM 9665 O O . ASN B 1 601 ? -12.840 -32.406 65.419 1.00 37.01 603 ASN B O 1
ATOM 9670 N N . GLN B 1 602 ? -13.487 -34.176 64.184 1.00 34.30 604 GLN B N 1
ATOM 9671 C CA . GLN B 1 602 ? -12.439 -34.041 63.191 1.00 31.51 604 GLN B CA 1
ATOM 9672 C C . GLN B 1 602 ? -13.026 -33.962 61.791 1.00 28.64 604 GLN B C 1
ATOM 9673 O O . GLN B 1 602 ? -14.157 -34.383 61.533 1.00 27.92 604 GLN B O 1
ATOM 9679 N N . VAL B 1 603 ? -12.232 -33.390 60.894 1.00 27.64 605 VAL B N 1
ATOM 9680 C CA . VAL B 1 603 ? -12.530 -33.334 59.474 1.00 23.65 605 VAL B CA 1
ATOM 9681 C C . VAL B 1 603 ? -11.355 -33.982 58.767 1.00 23.07 605 VAL B C 1
ATOM 9682 O O . VAL B 1 603 ? -10.206 -33.572 58.970 1.00 22.35 605 VAL B O 1
ATOM 9686 N N . ILE B 1 604 ? -11.635 -35.014 57.978 1.00 24.18 606 ILE B N 1
ATOM 9687 C CA . ILE B 1 604 ? -10.620 -35.691 57.180 1.00 27.15 606 ILE B CA 1
ATOM 9688 C C . ILE B 1 604 ? -10.588 -35.040 55.807 1.00 24.28 606 ILE B C 1
ATOM 9689 O O . ILE B 1 604 ? -11.595 -35.030 55.092 1.00 24.08 606 ILE B O 1
ATOM 9694 N N . VAL B 1 605 ? -9.437 -34.500 55.439 1.00 25.24 607 VAL B N 1
ATOM 9695 C CA . VAL B 1 605 ? -9.263 -33.788 54.182 1.00 24.84 607 VAL B CA 1
ATOM 9696 C C . VAL B 1 605 ? -8.331 -34.605 53.308 1.00 25.66 607 VAL B C 1
ATOM 9697 O O . VAL B 1 605 ? -7.342 -35.162 53.794 1.00 26.32 607 VAL B O 1
ATOM 9701 N N . HIS B 1 606 ? -8.650 -34.681 52.022 1.00 25.69 608 HIS B N 1
ATOM 9702 C CA . HIS B 1 606 ? -7.792 -35.373 51.071 1.00 25.80 608 HIS B CA 1
ATOM 9703 C C . HIS B 1 606 ? -8.225 -34.974 49.672 1.00 25.59 608 HIS B C 1
ATOM 9704 O O . HIS B 1 606 ? -9.354 -34.526 49.458 1.00 25.87 608 HIS B O 1
ATOM 9711 N N . SER B 1 607 ? -7.308 -35.150 48.722 1.00 27.19 609 SER B N 1
ATOM 9712 C CA . SER B 1 607 ? -7.608 -34.997 47.312 1.00 26.58 609 SER B CA 1
ATOM 9713 C C . SER B 1 607 ? -6.895 -36.125 46.582 1.00 28.31 609 SER B C 1
ATOM 9714 O O . SER B 1 607 ? -5.708 -36.383 46.854 1.00 27.09 609 SER B O 1
ATOM 9717 N N . PRO B 1 608 ? -7.570 -36.800 45.654 1.00 29.55 610 PRO B N 1
ATOM 9718 C CA . PRO B 1 608 ? -6.881 -37.806 44.830 1.00 30.63 610 PRO B CA 1
ATOM 9719 C C . PRO B 1 608 ? -5.646 -37.277 44.108 1.00 32.07 610 PRO B C 1
ATOM 9720 O O . PRO B 1 608 ? -4.733 -38.056 43.809 1.00 32.27 610 PRO B O 1
ATOM 9724 N N . GLN B 1 609 ? -5.581 -35.972 43.830 1.00 35.22 611 GLN B N 1
ATOM 9725 C CA . GLN B 1 609 ? -4.445 -35.400 43.119 1.00 36.39 611 GLN B CA 1
ATOM 9726 C C . GLN B 1 609 ? -3.242 -35.178 44.018 1.00 35.83 611 GLN B C 1
ATOM 9727 O O . GLN B 1 609 ? -2.128 -35.037 43.505 1.00 37.81 611 GLN B O 1
ATOM 9733 N N . ILE B 1 610 ? -3.441 -35.116 45.333 1.00 33.64 612 ILE B N 1
ATOM 9734 C CA . ILE B 1 610 ? -2.387 -34.780 46.284 1.00 32.50 612 ILE B CA 1
ATOM 9735 C C . ILE B 1 610 ? -2.022 -36.063 47.019 1.00 31.77 612 ILE B C 1
ATOM 9736 O O . ILE B 1 610 ? -2.702 -36.468 47.969 1.00 31.27 612 ILE B O 1
ATOM 9741 N N . THR B 1 611 ? -0.939 -36.704 46.581 1.00 31.59 613 THR B N 1
ATOM 9742 C CA . THR B 1 611 ? -0.513 -37.962 47.179 1.00 33.69 613 THR B CA 1
ATOM 9743 C C . THR B 1 611 ? 0.322 -37.771 48.440 1.00 33.79 613 THR B C 1
ATOM 9744 O O . THR B 1 611 ? 0.367 -38.677 49.278 1.00 33.58 613 THR B O 1
ATOM 9748 N N . LYS B 1 612 ? 0.983 -36.623 48.597 1.00 34.21 614 LYS B N 1
ATOM 9749 C CA . LYS B 1 612 ? 1.730 -36.295 49.809 1.00 34.04 614 LYS B CA 1
ATOM 9750 C C . LYS B 1 612 ? 1.216 -34.963 50.345 1.00 33.13 614 LYS B C 1
ATOM 9751 O O . LYS B 1 612 ? 1.872 -33.925 50.185 1.00 33.67 614 LYS B O 1
ATOM 9757 N N . PRO B 1 613 ? 0.052 -34.954 50.990 1.00 30.49 615 PRO B N 1
ATOM 9758 C CA . PRO B 1 613 ? -0.492 -33.694 51.506 1.00 29.44 615 PRO B CA 1
ATOM 9759 C C . PRO B 1 613 ? 0.259 -33.223 52.738 1.00 29.22 615 PRO B C 1
ATOM 9760 O O . PRO B 1 613 ? 0.737 -34.021 53.550 1.00 29.52 615 PRO B O 1
ATOM 9764 N N . MET B 1 614 ? 0.360 -31.902 52.873 1.00 28.76 616 MET B N 1
ATOM 9765 C CA . MET B 1 614 ? 0.943 -31.300 54.066 1.00 29.17 616 MET B CA 1
ATOM 9766 C C . MET B 1 614 ? 0.162 -30.141 54.652 1.00 25.53 616 MET B C 1
ATOM 9767 O O . MET B 1 614 ? 0.341 -29.855 55.841 1.00 27.27 616 MET B O 1
ATOM 9772 N N . TYR B 1 615 ? -0.686 -29.469 53.879 1.00 24.37 617 TYR B N 1
ATOM 9773 C CA . TYR B 1 615 ? -1.404 -28.291 54.342 1.00 21.73 617 TYR B CA 1
ATOM 9774 C C . TYR B 1 615 ? -2.864 -28.356 53.945 1.00 20.47 617 TYR B C 1
ATOM 9775 O O . TYR B 1 615 ? -3.206 -28.844 52.866 1.00 20.70 617 TYR B O 1
ATOM 9784 N N . VAL B 1 616 ? -3.710 -27.849 54.832 1.00 20.42 618 VAL B N 1
ATOM 9785 C CA . VAL B 1 616 ? -5.136 -27.716 54.601 1.00 19.27 618 VAL B CA 1
ATOM 9786 C C . VAL B 1 616 ? -5.487 -26.245 54.745 1.00 18.99 618 VAL B C 1
ATOM 9787 O O . VAL B 1 616 ? -4.867 -25.510 55.520 1.00 20.67 618 VAL B O 1
ATOM 9791 N N . ARG B 1 617 ? -6.456 -25.804 53.957 1.00 18.45 619 ARG B N 1
ATOM 9792 C CA . ARG B 1 617 ? -7.065 -24.503 54.146 1.00 17.98 619 ARG B CA 1
ATOM 9793 C C . ARG B 1 617 ? -8.573 -24.673 54.118 1.00 18.89 619 ARG B C 1
ATOM 9794 O O . ARG B 1 617 ? -9.096 -25.563 53.444 1.00 17.71 619 ARG B O 1
ATOM 9802 N N . TYR B 1 618 ? -9.268 -23.834 54.879 1.00 16.54 620 TYR B N 1
ATOM 9803 C CA . TYR B 1 618 ? -10.724 -23.809 54.867 1.00 15.36 620 TYR B CA 1
ATOM 9804 C C . TYR B 1 618 ? -11.186 -22.366 54.781 1.00 15.76 620 TYR B C 1
ATOM 9805 O O . TYR B 1 618 ? -10.800 -21.538 55.614 1.00 16.36 620 TYR B O 1
ATOM 9814 N N . ALA B 1 619 ? -12.009 -22.070 53.775 1.00 14.19 621 ALA B N 1
ATOM 9815 C CA . ALA B 1 619 ? -12.603 -20.745 53.611 1.00 13.53 621 ALA B CA 1
ATOM 9816 C C . ALA B 1 619 ? -11.539 -19.654 53.501 1.00 12.65 621 ALA B C 1
ATOM 9817 O O . ALA B 1 619 ? -11.698 -18.553 54.025 1.00 14.69 621 ALA B O 1
ATOM 9819 N N . TRP B 1 620 ? -10.449 -19.958 52.798 1.00 14.11 622 TRP B N 1
ATOM 9820 C CA . TRP B 1 620 ? -9.322 -19.031 52.677 1.00 15.67 622 TRP B CA 1
ATOM 9821 C C . TRP B 1 620 ? -9.510 -18.151 51.440 1.00 14.66 622 TRP B C 1
ATOM 9822 O O . TRP B 1 620 ? -8.890 -18.346 50.394 1.00 15.96 622 TRP B O 1
ATOM 9833 N N . ALA B 1 621 ? -10.367 -17.141 51.579 1.00 13.95 623 ALA B N 1
ATOM 9834 C CA . ALA B 1 621 ? -10.743 -16.300 50.447 1.00 14.74 623 ALA B CA 1
ATOM 9835 C C . ALA B 1 621 ? -11.425 -15.043 50.961 1.00 13.56 623 ALA B C 1
ATOM 9836 O O . ALA B 1 621 ? -11.916 -15.001 52.093 1.00 13.10 623 ALA B O 1
ATOM 9838 N N . ASP B 1 622 ? -11.465 -14.019 50.107 1.00 13.81 624 ASP B N 1
ATOM 9839 C CA . ASP B 1 622 ? -12.212 -12.814 50.455 1.00 15.93 624 ASP B CA 1
ATOM 9840 C C . ASP B 1 622 ? -13.671 -13.144 50.741 1.00 13.61 624 ASP B C 1
ATOM 9841 O O . ASP B 1 622 ? -14.246 -12.681 51.731 1.00 13.43 624 ASP B O 1
ATOM 9846 N N . ASN B 1 623 ? -14.279 -13.957 49.890 1.00 12.83 625 ASN B N 1
ATOM 9847 C CA . ASN B 1 623 ? -15.697 -14.286 49.995 1.00 13.47 625 ASN B CA 1
ATOM 9848 C C . ASN B 1 623 ? -15.892 -15.742 49.604 1.00 15.19 625 ASN B C 1
ATOM 9849 O O . ASN B 1 623 ? -16.237 -16.056 48.460 1.00 15.39 625 ASN B O 1
ATOM 9854 N N . PRO B 1 624 ? -15.662 -16.670 50.535 1.00 15.25 626 PRO B N 1
ATOM 9855 C CA . PRO B 1 624 ? -15.924 -18.087 50.240 1.00 16.00 626 PRO B CA 1
ATOM 9856 C C . PRO B 1 624 ? -17.375 -18.293 49.821 1.00 15.41 626 PRO B C 1
ATOM 9857 O O . PRO B 1 624 ? -18.297 -17.768 50.445 1.00 17.39 626 PRO B O 1
ATOM 9861 N N . VAL B 1 625 ? -17.575 -19.062 48.749 1.00 16.29 627 VAL B N 1
ATOM 9862 C CA . VAL B 1 625 ? -18.919 -19.221 48.194 1.00 17.78 627 VAL B CA 1
ATOM 9863 C C . VAL B 1 625 ? -19.854 -19.858 49.214 1.00 17.96 627 VAL B C 1
ATOM 9864 O O . VAL B 1 625 ? -20.951 -19.354 49.472 1.00 19.55 627 VAL B O 1
ATOM 9868 N N . ASN B 1 626 ? -19.435 -20.968 49.814 1.00 16.76 628 ASN B N 1
ATOM 9869 C CA . ASN B 1 626 ? -20.298 -21.752 50.699 1.00 16.08 628 ASN B CA 1
ATOM 9870 C C . ASN B 1 626 ? -19.493 -22.270 51.883 1.00 16.50 628 ASN B C 1
ATOM 9871 O O . ASN B 1 626 ? -19.196 -23.465 51.977 1.00 16.99 628 ASN B O 1
ATOM 9876 N N . PRO B 1 627 ? -19.133 -21.390 52.823 1.00 15.97 629 PRO B N 1
ATOM 9877 C CA . PRO B 1 627 ? -18.464 -21.859 54.044 1.00 16.88 629 PRO B CA 1
ATOM 9878 C C . PRO B 1 627 ? -19.466 -22.519 54.979 1.00 16.05 629 PRO B C 1
ATOM 9879 O O . PRO B 1 627 ? -20.124 -21.847 55.778 1.00 16.50 629 PRO B O 1
ATOM 9883 N N . ASN B 1 628 ? -19.599 -23.839 54.884 1.00 15.74 630 ASN B N 1
ATOM 9884 C CA . ASN B 1 628 ? -20.723 -24.531 55.492 1.00 15.82 630 ASN B CA 1
ATOM 9885 C C . ASN B 1 628 ? -20.355 -25.384 56.700 1.00 15.82 630 ASN B C 1
ATOM 9886 O O . ASN B 1 628 ? -21.180 -26.188 57.131 1.00 17.30 630 ASN B O 1
ATOM 9891 N N . LEU B 1 629 ? -19.159 -25.227 57.270 1.00 16.90 631 LEU B N 1
ATOM 9892 C CA . LEU B 1 629 ? -18.801 -25.952 58.490 1.00 17.47 631 LEU B CA 1
ATOM 9893 C C . LEU B 1 629 ? -19.329 -25.208 59.715 1.00 16.37 631 LEU B C 1
ATOM 9894 O O . LEU B 1 629 ? -18.966 -24.053 59.954 1.00 16.16 631 LEU B O 1
ATOM 9899 N N . TYR B 1 630 ? -20.186 -25.872 60.485 1.00 16.68 632 TYR B N 1
ATOM 9900 C CA . TYR B 1 630 ? -20.831 -25.305 61.661 1.00 17.35 632 TYR B CA 1
ATOM 9901 C C . TYR B 1 630 ? -20.754 -26.320 62.791 1.00 16.86 632 TYR B C 1
ATOM 9902 O O . TYR B 1 630 ? -20.380 -27.475 62.586 1.00 17.79 632 TYR B O 1
ATOM 9911 N N . ASN B 1 631 ? -21.111 -25.893 63.996 1.00 16.64 633 ASN B N 1
ATOM 9912 C CA . ASN B 1 631 ? -21.509 -26.856 65.011 1.00 18.46 633 ASN B CA 1
ATOM 9913 C C . ASN B 1 631 ? -23.031 -26.934 65.071 1.00 19.25 633 ASN B C 1
ATOM 9914 O O . ASN B 1 631 ? -23.743 -26.153 64.439 1.00 17.70 633 ASN B O 1
ATOM 9919 N N . ILE B 1 632 ? -23.526 -27.920 65.816 1.00 20.07 634 ILE B N 1
ATOM 9920 C CA . ILE B 1 632 ? -24.958 -28.191 65.815 1.00 20.93 634 ILE B CA 1
ATOM 9921 C C . ILE B 1 632 ? -25.738 -27.019 66.389 1.00 20.32 634 ILE B C 1
ATOM 9922 O O . ILE B 1 632 ? -26.904 -26.810 66.047 1.00 20.91 634 ILE B O 1
ATOM 9927 N N . GLU B 1 633 ? -25.099 -26.211 67.227 1.00 21.54 635 GLU B N 1
ATOM 9928 C CA . GLU B 1 633 ? -25.698 -24.999 67.764 1.00 20.68 635 GLU B CA 1
ATOM 9929 C C . GLU B 1 633 ? -25.676 -23.838 66.774 1.00 19.08 635 GLU B C 1
ATOM 9930 O O . GLU B 1 633 ? -26.027 -22.716 67.152 1.00 19.98 635 GLU B O 1
ATOM 9936 N N . ASN B 1 634 ? -25.248 -24.087 65.534 1.00 18.71 636 ASN B N 1
ATOM 9937 C CA . ASN B 1 634 ? -25.386 -23.156 64.410 1.00 19.66 636 ASN B CA 1
ATOM 9938 C C . ASN B 1 634 ? -24.379 -22.012 64.431 1.00 20.12 636 ASN B C 1
ATOM 9939 O O . ASN B 1 634 ? -24.638 -20.945 63.869 1.00 19.31 636 ASN B O 1
ATOM 9944 N N . LEU B 1 635 ? -23.224 -22.227 65.047 1.00 17.70 637 LEU B N 1
ATOM 9945 C CA . LEU B 1 635 ? -22.214 -21.191 64.922 1.00 15.89 637 LEU B CA 1
ATOM 9946 C C . LEU B 1 635 ? -21.155 -21.620 63.919 1.00 14.82 637 LEU B C 1
ATOM 9947 O O . LEU B 1 635 ? -20.752 -22.787 63.899 1.00 15.52 637 LEU B O 1
ATOM 9952 N N . PRO B 1 636 ? -20.713 -20.696 63.071 1.00 15.25 638 PRO B N 1
ATOM 9953 C CA . PRO B 1 636 ? -19.803 -21.063 61.983 1.00 15.03 638 PRO B CA 1
ATOM 9954 C C . PRO B 1 636 ? -18.381 -21.284 62.464 1.00 14.00 638 PRO B C 1
ATOM 9955 O O . PRO B 1 636 ? -17.873 -20.568 63.330 1.00 15.26 638 PRO B O 1
ATOM 9959 N N . ALA B 1 637 ? -17.728 -22.272 61.867 1.00 14.42 639 ALA B N 1
ATOM 9960 C CA . ALA B 1 637 ? -16.310 -22.462 62.112 1.00 14.41 639 ALA B CA 1
ATOM 9961 C C . ALA B 1 637 ? -15.518 -21.269 61.584 1.00 12.97 639 ALA B C 1
ATOM 9962 O O . ALA B 1 637 ? -15.889 -20.638 60.595 1.00 13.98 639 ALA B O 1
ATOM 9964 N N . SER B 1 638 ? -14.419 -20.957 62.259 1.00 13.68 640 SER B N 1
ATOM 9965 C CA . SER B 1 638 ? -13.504 -19.950 61.744 1.00 13.70 640 SER B CA 1
ATOM 9966 C C . SER B 1 638 ? -12.759 -20.482 60.522 1.00 14.20 640 SER B C 1
ATOM 9967 O O . SER B 1 638 ? -12.326 -21.640 60.511 1.00 14.42 640 SER B O 1
ATOM 9970 N N . PRO B 1 639 ? -12.578 -19.661 59.486 1.00 13.37 641 PRO B N 1
ATOM 9971 C CA . PRO B 1 639 ? -11.626 -20.019 58.434 1.00 13.95 641 PRO B CA 1
ATOM 9972 C C . PRO B 1 639 ? -10.246 -20.223 59.039 1.00 14.69 641 PRO B C 1
ATOM 9973 O O . PRO B 1 639 ? -9.911 -19.678 60.093 1.00 13.79 641 PRO B O 1
ATOM 9977 N N . PHE B 1 640 ? -9.439 -21.027 58.360 1.00 15.00 642 PHE B N 1
ATOM 9978 C CA . PHE B 1 640 ? -8.109 -21.318 58.871 1.00 15.71 642 PHE B CA 1
ATOM 9979 C C . PHE B 1 640 ? -7.251 -21.886 57.754 1.00 16.70 642 PHE B C 1
ATOM 9980 O O . PHE B 1 640 ? -7.749 -22.328 56.717 1.00 15.67 642 PHE B O 1
ATOM 9988 N N . ARG B 1 641 ? -5.949 -21.865 57.993 1.00 16.33 643 ARG B N 1
ATOM 9989 C CA . ARG B 1 641 ? -4.993 -22.627 57.217 1.00 16.03 643 ARG B CA 1
ATOM 9990 C C . ARG B 1 641 ? -4.033 -23.292 58.187 1.00 19.49 643 ARG B C 1
ATOM 9991 O O . ARG B 1 641 ? -3.845 -22.835 59.316 1.00 18.91 643 ARG B O 1
ATOM 9999 N N . THR B 1 642 ? -3.431 -24.389 57.738 1.00 18.72 644 THR B N 1
ATOM 10000 C CA . THR B 1 642 ? -2.412 -25.057 58.527 1.00 19.14 644 THR B CA 1
ATOM 10001 C C . THR B 1 642 ? -1.000 -24.760 58.044 1.00 22.08 644 THR B C 1
ATOM 10002 O O . THR B 1 642 ? -0.041 -25.118 58.732 1.00 24.38 644 THR B O 1
ATOM 10006 N N . ASP B 1 643 ? -0.847 -24.124 56.886 1.00 20.68 645 ASP B N 1
ATOM 10007 C CA . ASP B 1 643 ? 0.455 -23.614 56.492 1.00 22.44 645 ASP B CA 1
ATOM 10008 C C . ASP B 1 643 ? 0.686 -22.262 57.149 1.00 23.86 645 ASP B C 1
ATOM 10009 O O . ASP B 1 643 ? -0.256 -21.541 57.475 1.00 24.56 645 ASP B O 1
ATOM 10014 N N . ARG B 1 644 ? 1.946 -21.926 57.368 1.00 30.25 646 ARG B N 1
ATOM 10015 C CA . ARG B 1 644 ? 2.225 -20.714 58.126 1.00 37.55 646 ARG B CA 1
ATOM 10016 C C . ARG B 1 644 ? 3.194 -19.798 57.386 1.00 39.21 646 ARG B C 1
ATOM 10017 O O . ARG B 1 644 ? 3.606 -20.083 56.256 1.00 38.75 646 ARG B O 1
#

B-factor: mean 21.49, std 10.51, range [9.47, 254.0]

Solvent-accessible surface area: 52491 Å² total; per-residue (Å²): 115,90,28,138,88,6,91,22,4,62,3,3,28,58,22,0,0,2,6,47,78,47,117,5,80,0,16,1,10,0,4,77,28,6,106,0,50,0,64,5,83,82,103,133,38,85,34,132,3,30,100,95,36,92,8,66,8,98,4,81,54,19,172,37,28,36,97,62,83,0,63,0,40,35,135,36,137,34,80,10,123,51,0,1,0,0,0,0,0,0,0,0,0,5,19,1,0,36,39,32,0,93,66,6,67,82,79,10,51,131,21,17,52,71,2,111,46,71,58,0,13,6,0,107,1,35,74,45,37,38,19,109,13,94,25,97,24,4,33,155,26,47,11,98,24,0,23,141,146,2,1,55,47,0,0,0,0,0,0,0,0,0,31,71,0,43,80,99,47,133,14,6,0,0,0,0,1,0,9,8,33,56,2,34,0,25,0,0,1,2,72,91,22,1,123,119,57,90,117,33,91,100,56,5,78,68,3,64,72,56,74,28,18,94,146,55,18,146,96,4,60,81,63,120,88,113,130,103,124,57,56,0,103,0,59,119,69,109,80,80,0,38,51,95,137,23,149,55,98,57,27,84,106,0,11,4,16,12,35,2,54,24,13,0,0,82,102,9,45,0,2,0,0,0,14,39,72,14,115,6,60,76,46,1,26,79,46,93,4,55,0,20,0,2,22,0,15,21,17,4,66,0,10,0,28,26,59,87,23,12,66,18,65,130,53,92,42,50,2,72,19,100,0,83,51,39,32,5,110,87,24,119,0,19,0,4,0,27,0,40,0,69,85,46,80,0,0,0,2,5,41,24,70,4,15,0,68,5,83,192,74,74,33,78,0,44,18,70,1,69,5,38,13,2,28,28,74,147,113,85,174,189,48,24,80,130,128,21,110,74,49,55,20,15,5,0,0,7,6,1,1,0,9,10,0,44,69,6,20,5,53,0,0,0,2,1,4,0,18,44,3,38,82,50,8,124,50,4,50,161,5,2,15,32,0,0,107,8,0,11,25,62,10,167,67,176,78,1,24,1,2,2,6,0,2,6,18,66,10,50,1,78,45,43,36,26,136,13,49,19,1,38,4,2,12,0,5,23,79,2,61,152,9,91,82,13,4,11,3,8,0,2,36,17,16,52,39,16,3,43,18,6,42,39,2,65,54,4,0,35,31,0,0,40,2,0,22,57,70,24,36,40,69,140,150,44,41,44,13,3,0,17,56,106,50,36,81,87,107,64,56,80,2,30,0,16,11,90,67,38,33,80,12,15,63,25,154,42,67,85,93,15,31,21,2,3,0,0,10,77,96,90,149,21,16,95,14,85,4,105,62,146,66,89,64,0,32,0,37,2,114,117,23,111,164,2,80,40,0,14,1,1,8,21,35,4,4,38,52,14,0,0,7,0,87,71,90,14,3,1,1,4,2,34,14,5,245,79,159,106,10,74,24,3,63,2,3,29,57,23,0,0,2,6,37,74,45,115,4,80,0,15,2,9,0,14,79,27,15,91,0,44,0,50,3,85,79,106,137,36,72,31,133,2,29,98,96,48,108,7,63,6,95,4,79,56,17,154,34,26,37,96,63,67,0,58,0,35,30,147,42,157,42,86,11,114,50,0,1,0,0,0,0,0,0,0,0,0,5,20,2,0,37,38,28,0,90,63,5,66,83,82,9,52,129,26,20,76,71,7,112,44,71,62,0,13,6,0,107,2,34,67,46,34,23,18,139,14,99,25,93,25,6,34,154,21,42,10,91,42,0,27,160,144,4,1,56,47,1,0,0,0,0,0,0,0,0,37,76,0,45,81,98,46,138,15,5,0,0,0,1,1,0,10,9,35,58,3,34,0,25,0,0,1,2,68,81,21,0,116,127,57,88,120,32,87,98,54,5,73,64,5,70,74,74,76,31,15,76,151,51,14,136,105,0,85,87,67,142,163,130,68,59,0,101,0,65,121,71,107,87,72,0,40,55,103,140,18,134,57,90,56,25,80,96,0,13,4,16,13,34,2,59,24,14,0,0,76,102,10,34,0,1,0,0,0,18,39,86,14,124,6,58,77,49,1,29,79,44,91,5,56,0,19,0,2,22,0,14,19,18,4,92,0,5,0,25,26,59,73,23,12,62,19,63,125,55,87,45,48,2,73,20,99,0,85,51,41,36,7,109,88,24,134,0,16,0,3,0,40,0,39,0,54,94,46,79,0,0,0,2,5,43,25,70,4,17,0,73,6,81,185,72,73,34,82,0,39,18,68,2,57,5,41,12,1,19,26,79,158,118,83,170,140,43,12,56,118,111,31,108,77,82,65,18,16,5,0,0,6,6,2,0,0,8,10,1,41,69,6,19,5,53,0,0,0,2,1,5,0,16,44,2,38,81,51,6,116,52,4,33,132,2,2,21,30,0,0,110,8,0,14,25,61,10,173,67,178,80,1,22,0,3,3,6,1,2,6,18,65,11,31,0,84,42,41,36,26,134,12,49,20,1,37,3,2,10,0,5,20,75,1,58,163,11,94,80,14,4,11,3,10,0,2,35,18,15,53,39,15,1,40,16,6,39,40,1,73,51,4,0,40,32,0,0,47,2,0,21,83,80,22,35,33,66,146,146,38,40,41,14,4,0,17,55,108,38,36,78,84,113,57,56,72,1,17,0,14,7,87,67,41,32,79,14,15,66,21,152,42,65,92,98,15,32,18,2,3,0,0,9,77,95,95,145,22,12,94,14,88,7,104,60,143,55,66,49,0,23,0,36,3,108,109,24,100,153,2,85,40,0,12,1,1,7,20,42,3,4,35,50,16,0,0,7,0,84,74,86,15,3,0,0,4,2,36,22,3,243

Nearest PDB structures (foldseek):
  7kmm-assembly2_B  TM=9.541E-01  e=1.196E-51  Xanthomonas citri pv. citri str. 306
  7kmm-assembly1_A  TM=9.513E-01  e=3.083E-51  Xanthomonas citri pv. citri str. 306
  6jz3-assembly1_A  TM=6.767E-01  e=3.863E-05  Mediterraneibacter gnavus
  5z18-assembly2_F  TM=6.013E-01  e=2.213E-05  Mediterraneibacter gnavus
  6jz7-assembly1_A  TM=3.261E-01  e=1.675E-05  Mediterraneibacter gnavus